Protein AF-A0A498LJE1-F1 (afdb_monomer_lite)

Radius of gyration: 41.5 Å; chains: 1; bounding box: 134×60×106 Å

Sequence (839 aa):
MEESFLQNILRFYGESDSLSTGNLENFLRLITSRRAASVDDDASPLRDRECPSLSELLSAFGLGNASAVSLSDLEMMCPAILHQVVLPSCPHTPSNVNETSVLPDYKVWGYGFLAVTVINLAALVGLFLVPLTKKTYFPKVLTYFIGLAIGTLFSNAVLQLIPEALGLDPKDDDYVLNVVGIFGGFYILFFTERVLQIVLKADAEMGHSHFPPLQSADVNINTFSNDVVINNICGDIITNNTNHDINSISEKPSNPIESPTVEKNACMLTCHWLKGNGMSNIKTMAWMITVSDAVHNFIDGLAIGASFTLSLLTGFSTSIAIFCEEFPHELGDFVILLNSGMNVGQAACFNMLSAMCCYLGLALGILLGSSFAPNAIFAIAGGMFLYISLADMFPEMNSIMVTHAKGYRGKIREYRDADYSAVRTIYTTGFREHVGTVYLLALKRPWIQGMLCGVCLLLHILSGSILTCILGVGGVILAIWMAVQYIFEQGIQLGLREDLLDIRNSYMQPGSRSCFWVAELKGSIVGTVGILPCVEEPGAWELKRISVKQEFRGRGLAKALCKTALEFVARHNVKRVVLFTSMVQTDAHNLYNSIGFEKEEEFVWPSLPARMINFMVMAEFQIRRYRKEDHEEVKEVFTIGMSEHIPSSCMHILKQPLAQMLLGCVFCALLTSSMSILLPVLAVTLILAAGRQGVTYMFNKYIQTCLEQDLNHIQETYLDPPNACFWVAESQGRVVGTVACLPAEKDPSFLELKRLSVKKTHRGQGIAKALCRVVADFALERGFQGVLLHTSVVQTDAQKLYEHMGYMKVSEFTAPDVIAKLINYTMLEYQLILKLHRN

Structure (mmCIF, N/CA/C/O backbone):
data_AF-A0A498LJE1-F1
#
_entry.id   AF-A0A498LJE1-F1
#
loop_
_atom_site.group_PDB
_atom_site.id
_atom_site.type_symbol
_atom_site.label_atom_id
_atom_site.label_alt_id
_atom_site.label_comp_id
_atom_site.label_asym_id
_atom_site.label_entity_id
_atom_site.label_seq_id
_atom_site.pdbx_PDB_ins_code
_atom_site.Cartn_x
_atom_site.Cartn_y
_atom_site.Cartn_z
_atom_site.occupancy
_atom_site.B_iso_or_equiv
_atom_site.auth_seq_id
_atom_site.auth_comp_id
_atom_site.auth_asym_id
_atom_site.auth_atom_id
_atom_site.pdbx_PDB_model_num
ATOM 1 N N . MET A 1 1 ? 80.134 5.530 -25.164 1.00 42.22 1 MET A N 1
ATOM 2 C CA . MET A 1 1 ? 78.766 5.158 -24.764 1.00 42.22 1 MET A CA 1
ATOM 3 C C . MET A 1 1 ? 78.046 4.804 -26.038 1.00 42.22 1 MET A C 1
ATOM 5 O O . MET A 1 1 ? 78.128 5.586 -26.977 1.00 42.22 1 MET A O 1
ATOM 9 N N . GLU A 1 2 ? 77.456 3.621 -26.098 1.00 44.19 2 GLU A N 1
ATOM 10 C CA . GLU A 1 2 ? 76.593 3.224 -27.207 1.00 44.19 2 GLU A CA 1
ATOM 11 C C . GLU A 1 2 ? 75.186 3.728 -26.866 1.00 44.19 2 GLU A C 1
ATOM 13 O O . GLU A 1 2 ? 74.648 3.376 -25.817 1.00 44.19 2 GLU A O 1
ATOM 18 N N . GLU A 1 3 ? 74.633 4.621 -27.689 1.00 53.00 3 GLU A N 1
ATOM 19 C CA . GLU A 1 3 ? 73.223 5.022 -27.579 1.00 53.00 3 GLU A CA 1
ATOM 20 C C . GLU A 1 3 ? 72.342 3.824 -27.957 1.00 53.00 3 GLU A C 1
ATOM 22 O O . GLU A 1 3 ? 72.685 3.067 -28.871 1.00 53.00 3 GLU A O 1
ATOM 27 N N . SER A 1 4 ? 71.211 3.629 -27.274 1.00 71.81 4 SER A N 1
ATOM 28 C CA . SER A 1 4 ? 70.368 2.458 -27.533 1.00 71.81 4 SER A CA 1
ATOM 29 C C . SER A 1 4 ? 69.776 2.501 -28.948 1.00 71.81 4 SER A C 1
ATOM 31 O O . SER A 1 4 ? 69.590 3.567 -29.544 1.00 71.81 4 SER A O 1
ATOM 33 N N . PHE A 1 5 ? 69.445 1.334 -29.508 1.00 74.12 5 PHE A N 1
ATOM 34 C CA . PHE A 1 5 ? 68.790 1.245 -30.820 1.00 74.12 5 PHE A CA 1
ATOM 35 C C . PHE A 1 5 ? 67.504 2.094 -30.879 1.00 74.12 5 PHE A C 1
ATOM 37 O O . PHE A 1 5 ? 67.236 2.756 -31.878 1.00 74.12 5 PHE A O 1
ATOM 44 N N . LEU A 1 6 ? 66.762 2.149 -29.770 1.00 73.31 6 LEU A N 1
ATOM 45 C CA . LEU A 1 6 ? 65.511 2.895 -29.637 1.00 73.31 6 LEU A CA 1
ATOM 46 C C . LEU A 1 6 ? 65.741 4.408 -29.472 1.00 73.31 6 LEU A C 1
ATOM 48 O O . LEU A 1 6 ? 65.013 5.197 -30.069 1.00 73.31 6 LEU A O 1
ATOM 52 N N . GLN A 1 7 ? 66.809 4.825 -28.781 1.00 73.94 7 GLN A N 1
ATOM 53 C CA . GLN A 1 7 ? 67.252 6.228 -28.770 1.00 73.94 7 GLN A CA 1
ATOM 54 C C . GLN A 1 7 ? 67.637 6.708 -30.176 1.00 73.94 7 GLN A C 1
ATOM 56 O O . GLN A 1 7 ? 67.259 7.807 -30.575 1.00 73.94 7 GLN A O 1
ATOM 61 N N . ASN A 1 8 ? 68.314 5.869 -30.968 1.00 74.75 8 ASN A N 1
ATOM 62 C CA . ASN A 1 8 ? 68.616 6.184 -32.367 1.00 74.75 8 ASN A CA 1
ATOM 63 C C . ASN A 1 8 ? 67.339 6.319 -33.219 1.00 74.75 8 ASN A C 1
ATOM 65 O O . ASN A 1 8 ? 67.275 7.195 -34.077 1.00 74.75 8 ASN A O 1
ATOM 69 N N . ILE A 1 9 ? 66.304 5.510 -32.970 1.00 72.94 9 ILE A N 1
ATOM 70 C CA . ILE A 1 9 ? 65.011 5.630 -33.663 1.00 72.94 9 ILE A CA 1
ATOM 71 C C . ILE A 1 9 ? 64.327 6.961 -33.326 1.00 72.94 9 ILE A C 1
ATOM 73 O O . ILE A 1 9 ? 63.968 7.697 -34.245 1.00 72.94 9 ILE A O 1
ATOM 77 N N . LEU A 1 10 ? 64.220 7.326 -32.043 1.00 75.38 10 LEU A N 1
ATOM 78 C CA . LEU A 1 10 ? 63.667 8.627 -31.641 1.00 75.38 10 LEU A CA 1
ATOM 79 C C . LEU A 1 10 ? 64.469 9.801 -32.220 1.00 75.38 10 LEU A C 1
ATOM 81 O O . LEU A 1 10 ? 63.885 10.770 -32.690 1.00 75.38 10 LEU A O 1
ATOM 85 N N . ARG A 1 11 ? 65.799 9.686 -32.278 1.00 73.44 11 ARG A N 1
ATOM 86 C CA . ARG A 1 11 ? 66.697 10.708 -32.835 1.00 73.44 11 ARG A CA 1
ATOM 87 C C . ARG A 1 11 ? 66.550 10.929 -34.348 1.00 73.44 11 ARG A C 1
ATOM 89 O O . ARG A 1 11 ? 66.880 12.012 -34.824 1.00 73.44 11 ARG A O 1
ATOM 96 N N . PHE A 1 12 ? 66.103 9.920 -35.102 1.00 71.44 12 PHE A N 1
ATOM 97 C CA . PHE A 1 12 ? 65.959 9.990 -36.566 1.00 71.44 12 PHE A CA 1
ATOM 98 C C . PHE A 1 12 ? 64.512 10.124 -37.065 1.00 71.44 12 PHE A C 1
ATOM 100 O O . PHE A 1 12 ? 64.321 10.588 -38.188 1.00 71.44 12 PHE A O 1
ATOM 107 N N . TYR A 1 13 ? 63.512 9.726 -36.270 1.00 73.19 13 TYR A N 1
ATOM 108 C CA . TYR A 1 13 ? 62.095 9.725 -36.666 1.00 73.19 13 TYR A CA 1
ATOM 109 C C . TYR A 1 13 ? 61.172 10.478 -35.691 1.00 73.19 13 TYR A C 1
ATOM 111 O O . TYR A 1 13 ? 60.029 10.768 -36.041 1.00 73.19 13 TYR A O 1
ATOM 119 N N . GLY A 1 14 ? 61.630 10.781 -34.475 1.00 70.75 14 GLY A N 1
ATOM 120 C CA . GLY A 1 14 ? 60.851 11.466 -33.445 1.00 70.75 14 GLY A CA 1
ATOM 121 C C . GLY A 1 14 ? 61.023 12.986 -33.435 1.00 70.75 14 GLY A C 1
ATOM 122 O O . GLY A 1 14 ? 61.921 13.546 -34.062 1.00 70.75 14 GLY A O 1
ATOM 123 N N . GLU A 1 15 ? 60.167 13.647 -32.660 1.00 68.06 15 GLU A N 1
ATOM 124 C CA . GLU A 1 15 ? 60.269 15.060 -32.306 1.00 68.06 15 GLU A CA 1
ATOM 125 C C . GLU A 1 15 ? 60.285 15.189 -30.775 1.00 68.06 15 GLU A C 1
ATOM 127 O O . GLU A 1 15 ? 59.422 14.652 -30.079 1.00 68.06 15 GLU A O 1
ATOM 132 N N . SER A 1 16 ? 61.274 15.915 -30.240 1.00 59.47 16 SER A N 1
ATOM 133 C CA . SER A 1 16 ? 61.415 16.211 -28.800 1.00 59.47 16 SER A CA 1
ATOM 134 C C . SER A 1 16 ? 61.314 14.972 -27.885 1.00 59.47 16 SER A C 1
ATOM 136 O O . SER A 1 16 ? 60.460 14.914 -27.005 1.00 59.47 16 SER A O 1
ATOM 138 N N . ASP A 1 17 ? 62.171 13.971 -28.123 1.00 66.81 17 ASP A N 1
ATOM 139 C CA . ASP A 1 17 ? 62.240 12.687 -27.392 1.00 66.81 17 ASP A CA 1
ATOM 140 C C . ASP A 1 17 ? 60.944 11.840 -27.400 1.00 66.81 17 ASP A C 1
ATOM 142 O O . ASP A 1 17 ? 60.790 10.903 -26.613 1.00 66.81 17 ASP A O 1
ATOM 146 N N . SER A 1 18 ? 60.030 12.116 -28.337 1.00 73.62 18 SER A N 1
ATOM 147 C CA . SER A 1 18 ? 58.787 11.365 -28.554 1.00 73.62 18 SER A CA 1
ATOM 148 C C . SER A 1 18 ? 58.569 11.036 -30.034 1.00 73.62 18 SER A C 1
ATOM 150 O O . SER A 1 18 ? 59.107 11.704 -30.916 1.00 73.62 18 SER A O 1
ATOM 152 N N . LEU A 1 19 ? 57.783 10.002 -30.332 1.00 78.56 19 LEU A N 1
ATOM 153 C CA . LEU A 1 19 ? 57.446 9.594 -31.696 1.00 78.56 19 LEU A CA 1
ATOM 154 C C . LEU A 1 19 ? 55.945 9.773 -31.934 1.00 78.56 19 LEU A C 1
ATOM 156 O O . LEU A 1 19 ? 55.139 9.073 -31.325 1.00 78.56 19 LEU A O 1
ATOM 160 N N . SER A 1 20 ? 55.554 10.703 -32.808 1.00 78.19 20 SER A N 1
ATOM 161 C CA . SER A 1 20 ? 54.144 10.880 -33.181 1.00 78.19 20 SER A CA 1
ATOM 162 C C . SER A 1 20 ? 53.596 9.621 -33.864 1.00 78.19 20 SER A C 1
ATOM 164 O O . SER A 1 20 ? 54.340 8.889 -34.524 1.00 78.19 20 SER A O 1
ATOM 166 N N . THR A 1 21 ? 52.290 9.369 -33.748 1.00 70.38 21 THR A N 1
ATOM 167 C CA . THR A 1 21 ? 51.652 8.184 -34.359 1.00 70.38 21 THR A CA 1
ATOM 168 C C . THR A 1 21 ? 51.902 8.096 -35.867 1.00 70.38 21 THR A C 1
ATOM 170 O O . THR A 1 21 ? 52.293 7.041 -36.361 1.00 70.38 21 THR A O 1
ATOM 173 N N . GLY A 1 22 ? 51.801 9.214 -36.592 1.00 70.19 22 GLY A N 1
ATOM 174 C CA . GLY A 1 22 ? 52.116 9.274 -38.025 1.00 70.19 22 GLY A CA 1
ATOM 175 C C . GLY A 1 22 ? 53.593 9.009 -38.356 1.00 70.19 22 GLY A C 1
ATOM 176 O O . GLY A 1 22 ? 53.893 8.405 -39.388 1.00 70.19 22 GLY A O 1
ATOM 177 N N . ASN A 1 23 ? 54.539 9.391 -37.491 1.00 75.19 23 ASN A N 1
ATOM 178 C CA . ASN A 1 23 ? 55.954 9.065 -37.704 1.00 75.19 23 ASN A CA 1
ATOM 179 C C . ASN A 1 23 ? 56.245 7.589 -37.384 1.00 75.19 23 ASN A C 1
ATOM 181 O O . ASN A 1 23 ? 57.039 6.964 -38.088 1.00 75.19 23 ASN A O 1
ATOM 185 N N . LEU A 1 24 ? 55.561 7.007 -36.391 1.00 76.00 24 LEU A N 1
ATOM 186 C CA . LEU A 1 24 ? 55.607 5.573 -36.090 1.00 76.00 24 LEU A CA 1
ATOM 187 C C . LEU A 1 24 ? 55.030 4.728 -37.241 1.00 76.00 24 LEU A C 1
ATOM 189 O O . LEU A 1 24 ? 55.642 3.733 -37.624 1.00 76.00 24 LEU A O 1
ATOM 193 N N . GLU A 1 25 ? 53.926 5.148 -37.861 1.00 73.62 25 GLU A N 1
ATOM 194 C CA . GLU A 1 25 ? 53.364 4.490 -39.052 1.00 73.62 25 GLU A CA 1
ATOM 195 C C . GLU A 1 25 ? 54.361 4.493 -40.224 1.00 73.62 25 GLU A C 1
ATOM 197 O O . GLU A 1 25 ? 54.667 3.450 -40.810 1.00 73.62 25 GLU A O 1
ATOM 202 N N . ASN A 1 26 ? 54.956 5.655 -40.518 1.00 72.38 26 ASN A N 1
ATOM 203 C CA . ASN A 1 26 ? 55.983 5.784 -41.553 1.00 72.38 26 ASN A CA 1
ATOM 204 C C . ASN A 1 26 ? 57.237 4.941 -41.250 1.00 72.38 26 ASN A C 1
ATOM 206 O O . ASN A 1 26 ? 57.815 4.352 -42.165 1.00 72.38 26 ASN A O 1
ATOM 210 N N . PHE A 1 27 ? 57.638 4.837 -39.981 1.00 76.06 27 PHE A N 1
ATOM 211 C CA . PHE A 1 27 ? 58.753 4.001 -39.534 1.00 76.06 27 PHE A CA 1
ATOM 212 C C . PHE A 1 27 ? 58.470 2.500 -39.735 1.00 76.06 27 PHE A C 1
ATOM 214 O O . PHE A 1 27 ? 59.282 1.801 -40.349 1.00 76.06 27 PHE A O 1
ATOM 221 N N . LEU A 1 28 ? 57.295 2.012 -39.318 1.00 72.62 28 LEU A N 1
ATOM 222 C CA . LEU A 1 28 ? 56.864 0.621 -39.528 1.00 72.62 28 LEU A CA 1
ATOM 223 C C . LEU A 1 28 ? 56.806 0.267 -41.022 1.00 72.62 28 LEU A C 1
ATOM 225 O O . LEU A 1 28 ? 57.320 -0.775 -41.445 1.00 72.62 28 LEU A O 1
ATOM 229 N N . ARG A 1 29 ? 56.265 1.171 -41.846 1.00 70.00 29 ARG A N 1
ATOM 230 C CA . ARG A 1 29 ? 56.233 1.052 -43.312 1.00 70.00 29 ARG A CA 1
ATOM 231 C C . ARG A 1 29 ? 57.633 1.022 -43.939 1.00 70.00 29 ARG A C 1
ATOM 233 O O . ARG A 1 29 ? 57.857 0.305 -44.917 1.00 70.00 29 ARG A O 1
ATOM 240 N N . LEU A 1 30 ? 58.593 1.775 -43.400 1.00 70.31 30 LEU A N 1
ATOM 241 C CA . LEU A 1 30 ? 59.965 1.828 -43.918 1.00 70.31 30 LEU A CA 1
ATOM 242 C C . LEU A 1 30 ? 60.767 0.561 -43.584 1.00 70.31 30 LEU A C 1
ATOM 244 O O . LEU A 1 30 ? 61.589 0.141 -44.400 1.00 70.31 30 LEU A O 1
ATOM 248 N N . ILE A 1 31 ? 60.513 -0.083 -42.440 1.00 69.69 31 ILE A N 1
ATOM 249 C CA . ILE A 1 31 ? 61.156 -1.364 -42.110 1.00 69.69 31 ILE A CA 1
ATOM 250 C C . ILE A 1 31 ? 60.514 -2.516 -42.891 1.00 69.69 31 ILE A C 1
ATOM 252 O O . ILE A 1 31 ? 61.230 -3.257 -43.562 1.00 69.69 31 ILE A O 1
ATOM 256 N N . THR A 1 32 ? 59.181 -2.639 -42.880 1.00 63.31 32 THR A N 1
ATOM 257 C CA . THR A 1 32 ? 58.463 -3.720 -43.596 1.00 63.31 32 THR A CA 1
ATOM 258 C C . THR A 1 32 ? 58.716 -3.714 -45.109 1.00 63.31 32 THR A C 1
ATOM 260 O O . THR A 1 32 ? 58.726 -4.772 -45.735 1.00 63.31 32 THR A O 1
ATOM 263 N N . SER A 1 33 ? 59.002 -2.553 -45.711 1.00 62.00 33 SER A N 1
ATOM 264 C CA . SER A 1 33 ? 59.368 -2.454 -47.134 1.00 62.00 33 SER A CA 1
ATOM 265 C C . SER A 1 33 ? 60.830 -2.804 -47.460 1.00 62.00 33 SER A C 1
ATOM 267 O O . SER A 1 33 ? 61.131 -3.107 -48.616 1.00 62.00 33 SER A O 1
ATOM 269 N N . ARG A 1 34 ? 61.753 -2.833 -46.486 1.00 57.44 34 ARG A N 1
ATOM 270 C CA . ARG A 1 34 ? 63.171 -3.203 -46.698 1.00 57.44 34 ARG A CA 1
ATOM 271 C C . ARG A 1 34 ? 63.416 -4.708 -46.501 1.00 57.44 34 ARG A C 1
ATOM 273 O O . ARG A 1 34 ? 64.264 -5.117 -45.711 1.00 57.44 34 ARG A O 1
ATOM 280 N N . ARG A 1 35 ? 62.678 -5.532 -47.257 1.00 59.62 35 ARG A N 1
ATOM 281 C CA . ARG A 1 35 ? 62.754 -7.008 -47.243 1.00 59.62 35 ARG A CA 1
ATOM 282 C C . ARG A 1 35 ? 64.164 -7.515 -47.592 1.00 59.62 35 ARG A C 1
ATOM 284 O O . ARG A 1 35 ? 64.761 -7.072 -48.573 1.00 59.62 35 ARG A O 1
ATOM 291 N N . ALA A 1 36 ? 64.663 -8.508 -46.854 1.00 48.84 36 ALA A N 1
ATOM 292 C CA . ALA A 1 36 ? 65.810 -9.311 -47.281 1.00 48.84 36 ALA A CA 1
ATOM 293 C C . ALA A 1 36 ? 65.350 -10.376 -48.296 1.00 48.84 36 ALA A C 1
ATOM 295 O O . ALA A 1 36 ? 64.401 -11.113 -48.036 1.00 48.84 36 ALA A O 1
ATOM 296 N N . ALA A 1 37 ? 66.015 -10.475 -49.449 1.00 47.41 37 ALA A N 1
ATOM 297 C CA . ALA A 1 37 ? 65.588 -11.308 -50.583 1.00 47.41 37 ALA A CA 1
ATOM 298 C C . ALA A 1 37 ? 65.909 -12.817 -50.433 1.00 47.41 37 ALA A C 1
ATOM 300 O O . ALA A 1 37 ? 66.273 -13.474 -51.404 1.00 47.41 37 ALA A O 1
ATOM 301 N N . SER A 1 38 ? 65.837 -13.356 -49.212 1.00 50.94 38 SER A N 1
ATOM 302 C CA . SER A 1 38 ? 66.329 -14.697 -48.853 1.00 50.94 38 SER A CA 1
ATOM 303 C C . SER A 1 38 ? 65.349 -15.504 -47.990 1.00 50.94 38 SER A C 1
ATOM 305 O O . SER A 1 38 ? 65.778 -16.320 -47.175 1.00 50.94 38 SER A O 1
ATOM 307 N N . VAL A 1 39 ? 64.047 -15.245 -48.123 1.00 53.38 39 VAL A N 1
ATOM 308 C CA . VAL A 1 39 ? 62.972 -15.973 -47.433 1.00 53.38 39 VAL A CA 1
ATOM 309 C C . VAL A 1 39 ? 61.956 -16.419 -48.479 1.00 53.38 39 VAL A C 1
ATOM 311 O O . VAL A 1 39 ? 61.525 -15.606 -49.294 1.00 53.38 39 VAL A O 1
ATOM 314 N N . ASP A 1 40 ? 61.625 -17.707 -48.466 1.00 50.53 40 ASP A N 1
ATOM 315 C CA . ASP A 1 40 ? 60.768 -18.359 -49.458 1.00 50.53 40 ASP A CA 1
ATOM 316 C C . ASP A 1 40 ? 59.320 -18.418 -48.936 1.00 50.53 40 ASP A C 1
ATOM 318 O O . ASP A 1 40 ? 59.063 -18.964 -47.858 1.00 50.53 40 ASP A O 1
ATOM 322 N N . ASP A 1 41 ? 58.376 -17.802 -49.653 1.00 53.31 41 ASP A N 1
ATOM 323 C CA . ASP A 1 41 ? 57.029 -17.507 -49.130 1.00 53.31 41 ASP A CA 1
ATOM 324 C C . ASP A 1 41 ? 56.134 -18.756 -48.973 1.00 53.31 41 ASP A C 1
ATOM 326 O O . ASP A 1 41 ? 55.197 -18.754 -48.172 1.00 53.31 41 ASP A O 1
ATOM 330 N N . ASP A 1 42 ? 56.433 -19.852 -49.679 1.00 52.59 42 ASP A N 1
ATOM 331 C CA . ASP A 1 42 ? 55.616 -21.076 -49.672 1.00 52.59 42 ASP A CA 1
ATOM 332 C C . ASP A 1 42 ? 55.769 -21.953 -48.409 1.00 52.59 42 ASP A C 1
ATOM 334 O O . ASP A 1 42 ? 55.034 -22.928 -48.251 1.00 52.59 42 ASP A O 1
ATOM 338 N N . ALA A 1 43 ? 56.672 -21.605 -47.482 1.00 54.19 43 ALA A N 1
ATOM 339 C CA . ALA A 1 43 ? 56.938 -22.375 -46.258 1.00 54.19 43 ALA A CA 1
ATOM 340 C C . ALA A 1 43 ? 56.416 -21.735 -44.949 1.00 54.19 43 ALA A C 1
ATOM 342 O O . ALA A 1 43 ? 56.611 -22.304 -43.872 1.00 54.19 43 ALA A O 1
ATOM 343 N N . SER A 1 44 ? 55.769 -20.562 -44.999 1.00 54.31 44 SER A N 1
ATOM 344 C CA . SER A 1 44 ? 55.301 -19.859 -43.791 1.00 54.31 44 SER A CA 1
ATOM 345 C C . SER A 1 44 ? 53.991 -20.449 -43.228 1.00 54.31 44 SER A C 1
ATOM 347 O O . SER A 1 44 ? 52.972 -20.420 -43.921 1.00 54.31 44 SER A O 1
ATOM 349 N N . PRO A 1 45 ? 53.935 -20.884 -41.950 1.00 54.56 45 PRO A N 1
ATOM 350 C CA . PRO A 1 45 ? 52.704 -21.364 -41.307 1.00 54.56 45 PRO A CA 1
ATOM 351 C C . PRO A 1 45 ? 51.729 -20.234 -40.908 1.00 54.56 45 PRO A C 1
ATOM 353 O O . PRO A 1 45 ? 50.784 -20.473 -40.159 1.00 54.56 45 PRO A O 1
ATOM 356 N N . LEU A 1 46 ? 51.969 -18.997 -41.363 1.00 53.19 46 LEU A N 1
ATOM 357 C CA . LEU A 1 46 ? 51.199 -17.790 -41.027 1.00 53.19 46 LEU A CA 1
ATOM 358 C C . LEU A 1 46 ? 50.656 -17.056 -42.270 1.00 53.19 46 LEU A C 1
ATOM 360 O O . LEU A 1 46 ? 50.269 -15.896 -42.169 1.00 53.19 46 LEU A O 1
ATOM 364 N N . ARG A 1 47 ? 50.630 -17.726 -43.431 1.00 51.59 47 ARG A N 1
ATOM 365 C CA . ARG A 1 47 ? 50.312 -17.150 -44.753 1.00 51.59 47 ARG A CA 1
ATOM 366 C C . ARG A 1 47 ? 48.995 -16.362 -44.820 1.00 51.59 47 ARG A C 1
ATOM 368 O O . ARG A 1 47 ? 48.938 -15.372 -45.539 1.00 51.59 47 ARG A O 1
ATOM 375 N N . ASP A 1 48 ? 47.990 -16.781 -44.049 1.00 49.91 48 ASP A N 1
ATOM 376 C CA . ASP A 1 48 ? 46.619 -16.251 -44.083 1.00 49.91 48 ASP A CA 1
ATOM 377 C C . ASP A 1 48 ? 46.229 -15.480 -42.801 1.00 49.91 48 ASP A C 1
ATOM 379 O O . ASP A 1 48 ? 45.058 -15.446 -42.423 1.00 49.91 48 ASP A O 1
ATOM 383 N N . ARG A 1 49 ? 47.198 -14.897 -42.074 1.00 55.47 49 ARG A N 1
ATOM 384 C CA . ARG A 1 49 ? 46.913 -14.014 -40.927 1.00 55.47 49 ARG A CA 1
ATOM 385 C C . ARG A 1 49 ? 47.193 -12.555 -41.256 1.00 55.47 49 ARG A C 1
ATOM 387 O O . ARG A 1 49 ? 48.343 -12.168 -41.434 1.00 55.47 49 ARG A O 1
ATOM 394 N N . GLU A 1 50 ? 46.138 -11.747 -41.238 1.00 55.72 50 GLU A N 1
ATOM 395 C CA . GLU A 1 50 ? 46.252 -10.291 -41.196 1.00 55.72 50 GLU A CA 1
ATOM 396 C C . GLU A 1 50 ? 47.006 -9.865 -39.924 1.00 55.72 50 GLU A C 1
ATOM 398 O O . GLU A 1 50 ? 46.850 -10.461 -38.852 1.00 55.72 50 GLU A O 1
ATOM 403 N N . CYS A 1 51 ? 47.878 -8.865 -40.056 1.00 63.06 51 CYS A N 1
ATOM 404 C CA . CYS A 1 51 ? 48.732 -8.392 -38.970 1.00 63.06 51 CYS A CA 1
ATOM 405 C C . CYS A 1 51 ? 48.173 -7.081 -38.399 1.00 63.06 51 CYS A C 1
ATOM 407 O O . CYS A 1 51 ? 47.750 -6.233 -39.185 1.00 63.06 51 CYS A O 1
ATOM 409 N N . PRO A 1 52 ? 48.188 -6.888 -37.064 1.00 64.31 52 PRO A N 1
ATOM 410 C CA . PRO A 1 52 ? 47.478 -5.786 -36.424 1.00 64.31 52 PRO A CA 1
ATOM 411 C C . PRO A 1 52 ? 47.957 -4.426 -36.935 1.00 64.31 52 PRO A C 1
ATOM 413 O O . PRO A 1 52 ? 49.163 -4.157 -37.010 1.00 64.31 52 PRO A O 1
ATOM 416 N N . SER A 1 53 ? 46.984 -3.577 -37.262 1.00 67.69 53 SER A N 1
ATOM 417 C CA . SER A 1 53 ? 47.172 -2.174 -37.623 1.00 67.69 53 SER A CA 1
ATOM 418 C C . SER A 1 53 ? 47.844 -1.392 -36.492 1.00 67.69 53 SER A C 1
ATOM 420 O O . SER A 1 53 ? 47.866 -1.823 -35.337 1.00 67.69 53 SER A O 1
ATOM 422 N N . LEU A 1 54 ? 48.368 -0.198 -36.795 1.00 70.31 54 LEU A N 1
ATOM 423 C CA . LEU A 1 54 ? 48.973 0.653 -35.766 1.00 70.31 54 LEU A CA 1
ATOM 424 C C . LEU A 1 54 ? 47.971 0.999 -34.649 1.00 70.31 54 LEU A C 1
ATOM 426 O O . LEU A 1 54 ? 48.348 1.009 -33.482 1.00 70.31 54 LEU A O 1
ATOM 430 N N . SER A 1 55 ? 46.699 1.209 -34.991 1.00 64.81 55 SER A N 1
ATOM 431 C CA . SER A 1 55 ? 45.594 1.394 -34.042 1.00 64.81 55 SER A CA 1
ATOM 432 C C . SER A 1 55 ? 45.418 0.202 -33.096 1.00 64.81 55 SER A C 1
ATOM 434 O O . SER A 1 55 ? 45.383 0.393 -31.883 1.00 64.81 55 SER A O 1
ATOM 436 N N . GLU A 1 56 ? 45.366 -1.022 -33.627 1.00 69.56 56 GLU A N 1
ATOM 437 C CA . GLU A 1 56 ? 45.188 -2.241 -32.823 1.00 69.56 56 GLU A CA 1
ATOM 438 C C . GLU A 1 56 ? 46.419 -2.542 -31.961 1.00 69.56 56 GLU A C 1
ATOM 440 O O . GLU A 1 56 ? 46.292 -2.958 -30.808 1.00 69.56 56 GLU A O 1
ATOM 445 N N . LEU A 1 57 ? 47.618 -2.291 -32.496 1.00 72.94 57 LEU A N 1
ATOM 446 C CA . LEU A 1 57 ? 48.874 -2.459 -31.771 1.00 72.94 57 LEU A CA 1
ATOM 447 C C . LEU A 1 57 ? 48.982 -1.428 -30.637 1.00 72.94 57 LEU A C 1
ATOM 449 O O . LEU A 1 57 ? 49.309 -1.805 -29.516 1.00 72.94 57 LEU A O 1
ATOM 453 N N . LEU A 1 58 ? 48.623 -0.161 -30.870 1.00 73.69 58 LEU A N 1
ATOM 454 C CA . LEU A 1 58 ? 48.535 0.845 -29.806 1.00 73.69 58 LEU A CA 1
ATOM 455 C C . LEU A 1 58 ? 47.491 0.456 -28.748 1.00 73.69 58 LEU A C 1
ATOM 457 O O . LEU A 1 58 ? 47.809 0.497 -27.561 1.00 73.69 58 LEU A O 1
ATOM 461 N N . SER A 1 59 ? 46.287 0.009 -29.129 1.00 73.88 59 SER A N 1
ATOM 462 C CA . SER A 1 59 ? 45.284 -0.435 -28.147 1.00 73.88 59 SER A CA 1
ATOM 463 C C . SER A 1 59 ? 45.737 -1.656 -27.339 1.00 73.88 59 SER A C 1
ATOM 465 O O . SER A 1 59 ? 45.509 -1.695 -26.133 1.00 73.88 59 SER A O 1
ATOM 467 N N . ALA A 1 60 ? 46.453 -2.607 -27.952 1.00 74.88 60 ALA A N 1
ATOM 468 C CA . ALA A 1 60 ? 46.966 -3.800 -27.272 1.00 74.88 60 ALA A CA 1
ATOM 469 C C . ALA A 1 60 ? 48.015 -3.490 -26.184 1.00 74.88 60 ALA A C 1
ATOM 471 O O . ALA A 1 60 ? 48.186 -4.285 -25.260 1.00 74.88 60 ALA A O 1
ATOM 472 N N . PHE A 1 61 ? 48.684 -2.334 -26.264 1.00 75.38 61 PHE A N 1
ATOM 473 C CA . PHE A 1 61 ? 49.589 -1.815 -25.230 1.00 75.38 61 PHE A CA 1
ATOM 474 C C . PHE A 1 61 ? 48.961 -0.695 -24.369 1.00 75.38 61 PHE A C 1
ATOM 476 O O . PHE A 1 61 ? 49.663 -0.062 -23.586 1.00 75.38 61 PHE A O 1
ATOM 483 N N . GLY A 1 62 ? 47.646 -0.450 -24.473 1.00 68.06 62 GLY A N 1
ATOM 484 C CA . GLY A 1 62 ? 46.925 0.554 -23.672 1.00 68.06 62 GLY A CA 1
ATOM 485 C C . GLY A 1 62 ? 47.073 2.007 -24.149 1.00 68.06 62 GLY A C 1
ATOM 486 O O . GLY A 1 62 ? 46.717 2.935 -23.428 1.00 68.06 62 GLY A O 1
ATOM 487 N N . LEU A 1 63 ? 47.584 2.220 -25.364 1.00 72.25 63 LEU A N 1
ATOM 488 C CA . LEU A 1 63 ? 47.964 3.522 -25.930 1.00 72.25 63 LEU A CA 1
ATOM 489 C C . LEU A 1 63 ? 47.008 4.015 -27.034 1.00 72.25 63 LEU A C 1
ATOM 491 O O . LEU A 1 63 ? 47.362 4.913 -27.793 1.00 72.25 63 LEU A O 1
ATOM 495 N N . GLY A 1 64 ? 45.797 3.455 -27.145 1.00 64.12 64 GLY A N 1
ATOM 496 C CA . GLY A 1 64 ? 44.869 3.724 -28.261 1.00 64.12 64 GLY A CA 1
ATOM 497 C C . GLY A 1 64 ? 44.499 5.202 -28.482 1.00 64.12 64 GLY A C 1
ATOM 498 O O . GLY A 1 64 ? 44.232 5.596 -29.612 1.00 64.12 64 GLY A O 1
ATOM 499 N N . ASN A 1 65 ? 44.553 6.029 -27.430 1.00 63.84 65 ASN A N 1
ATOM 500 C CA . ASN A 1 65 ? 44.281 7.474 -27.481 1.00 63.84 65 ASN A CA 1
ATOM 501 C C . ASN A 1 65 ? 45.557 8.351 -27.443 1.00 63.84 65 ASN A C 1
ATOM 503 O O . ASN A 1 65 ? 45.461 9.570 -27.297 1.00 63.84 65 ASN A O 1
ATOM 507 N N . ALA A 1 66 ? 46.757 7.764 -27.526 1.00 65.06 66 ALA A N 1
ATOM 508 C CA . ALA A 1 66 ? 48.019 8.499 -27.440 1.00 65.06 66 ALA A CA 1
ATOM 509 C C . ALA A 1 66 ? 48.393 9.151 -28.784 1.00 65.06 66 ALA A C 1
ATOM 511 O O . ALA A 1 66 ? 48.481 8.483 -29.811 1.00 65.06 66 ALA A O 1
ATOM 512 N N . SER A 1 67 ? 48.667 10.459 -28.782 1.00 67.38 67 SER A N 1
ATOM 513 C CA . SER A 1 67 ? 49.118 11.199 -29.975 1.00 67.38 67 SER A CA 1
ATOM 514 C C . SER A 1 67 ? 50.621 11.059 -30.260 1.00 67.38 67 SER A C 1
ATOM 516 O O . SER A 1 67 ? 51.060 11.267 -31.395 1.00 67.38 67 SER A O 1
ATOM 518 N N . ALA A 1 68 ? 51.407 10.684 -29.248 1.00 73.56 68 ALA A N 1
ATOM 519 C CA . ALA A 1 68 ? 52.829 10.383 -29.348 1.00 73.56 68 ALA A CA 1
ATOM 520 C C . ALA A 1 68 ? 53.229 9.282 -28.351 1.00 73.56 68 ALA A C 1
ATOM 522 O O . ALA A 1 68 ? 52.596 9.111 -27.311 1.00 73.56 68 ALA A O 1
ATOM 523 N N . VAL A 1 69 ? 54.292 8.556 -28.691 1.00 79.31 69 VAL A N 1
ATOM 524 C CA . VAL A 1 69 ? 54.839 7.389 -27.984 1.00 79.31 69 VAL A CA 1
ATOM 525 C C . VAL A 1 69 ? 56.212 7.764 -27.413 1.00 79.31 69 VAL A C 1
ATOM 527 O O . VAL A 1 69 ? 57.048 8.311 -28.137 1.00 79.31 69 VAL A O 1
ATOM 530 N N . SER A 1 70 ? 56.456 7.511 -26.125 1.00 79.88 70 SER A N 1
ATOM 531 C CA . SER A 1 70 ? 57.735 7.825 -25.463 1.00 79.88 70 SER A CA 1
ATOM 532 C C . SER A 1 70 ? 58.767 6.695 -25.595 1.00 79.88 70 SER A C 1
ATOM 534 O O . SER A 1 70 ? 58.457 5.603 -26.074 1.00 79.88 70 SER A O 1
ATOM 536 N N . LEU A 1 71 ? 60.007 6.923 -25.138 1.00 77.56 71 LEU A N 1
ATOM 537 C CA . LEU A 1 71 ? 61.061 5.896 -25.139 1.00 77.56 71 LEU A CA 1
ATOM 538 C C . LEU A 1 71 ? 60.663 4.628 -24.363 1.00 77.56 71 LEU A C 1
ATOM 540 O O . LEU A 1 71 ? 60.904 3.530 -24.857 1.00 77.56 71 LEU A O 1
ATOM 544 N N . SER A 1 72 ? 60.029 4.762 -23.193 1.00 75.44 72 SER A N 1
ATOM 545 C CA . SER A 1 72 ? 59.582 3.613 -22.388 1.00 75.44 72 SER A CA 1
ATOM 546 C C . SER A 1 72 ? 58.438 2.840 -23.046 1.00 75.44 72 SER A C 1
ATOM 548 O O . SER A 1 72 ? 58.376 1.617 -22.947 1.00 75.44 72 SER A O 1
ATOM 550 N N . ASP A 1 73 ? 57.560 3.537 -23.764 1.00 77.62 73 ASP A N 1
ATOM 551 C CA . ASP A 1 73 ? 56.458 2.912 -24.499 1.00 77.62 73 ASP A CA 1
ATOM 552 C C . ASP A 1 73 ? 57.002 2.144 -25.710 1.00 77.62 73 ASP A C 1
ATOM 554 O O . ASP A 1 73 ? 56.651 0.987 -25.942 1.00 77.62 73 ASP A O 1
ATOM 558 N N . LEU A 1 74 ? 57.952 2.751 -26.430 1.00 77.19 74 LEU A N 1
ATOM 559 C CA . LEU A 1 74 ? 58.657 2.122 -27.542 1.00 77.19 74 LEU A CA 1
ATOM 560 C C . LEU A 1 74 ? 59.505 0.921 -27.078 1.00 77.19 74 LEU A C 1
ATOM 562 O O . LEU A 1 74 ? 59.590 -0.066 -27.802 1.00 77.19 74 LEU A O 1
ATOM 566 N N . GLU A 1 75 ? 60.079 0.957 -25.869 1.00 79.38 75 GLU A N 1
ATOM 567 C CA . GLU A 1 75 ? 60.737 -0.193 -25.227 1.00 79.38 75 GLU A CA 1
ATOM 568 C C . GLU A 1 75 ? 59.759 -1.349 -24.956 1.00 79.38 75 GLU A C 1
ATOM 570 O O . GLU A 1 75 ? 60.087 -2.497 -25.264 1.00 79.38 75 GLU A O 1
ATOM 575 N N . MET A 1 76 ? 58.543 -1.067 -24.471 1.00 78.12 76 MET A N 1
ATOM 576 C CA . MET A 1 76 ? 57.500 -2.088 -24.272 1.00 78.12 76 MET A CA 1
ATOM 577 C C . MET A 1 76 ? 56.956 -2.656 -25.592 1.00 78.12 76 MET A C 1
ATOM 579 O O . MET A 1 76 ? 56.720 -3.860 -25.691 1.00 78.12 76 MET A O 1
ATOM 583 N N . MET A 1 77 ? 56.789 -1.817 -26.620 1.00 79.00 77 MET A N 1
ATOM 584 C CA . MET A 1 77 ? 56.286 -2.219 -27.942 1.00 79.00 77 MET A CA 1
ATOM 585 C C . MET A 1 77 ? 57.354 -2.913 -28.809 1.00 79.00 77 MET A C 1
ATOM 587 O O . MET A 1 77 ? 57.012 -3.666 -29.725 1.00 79.00 77 MET A O 1
ATOM 591 N N . CYS A 1 78 ? 58.646 -2.697 -28.529 1.00 76.94 78 CYS A N 1
ATOM 592 C CA . CYS A 1 78 ? 59.780 -3.190 -29.322 1.00 76.94 78 CYS A CA 1
ATOM 593 C C . CYS A 1 78 ? 59.708 -4.695 -29.673 1.00 76.94 78 CYS A C 1
ATOM 595 O O . CYS A 1 78 ? 59.894 -5.020 -30.849 1.00 76.94 78 CYS A O 1
ATOM 597 N N . PRO A 1 79 ? 59.371 -5.630 -28.756 1.00 78.00 79 PRO A N 1
ATOM 598 C CA . PRO A 1 79 ? 59.252 -7.049 -29.099 1.00 78.00 79 PRO A CA 1
ATOM 599 C C . PRO A 1 79 ? 58.150 -7.341 -30.127 1.00 78.00 79 PRO A C 1
ATOM 601 O O . PRO A 1 79 ? 58.348 -8.183 -31.000 1.00 78.00 79 PRO A O 1
ATOM 604 N N . ALA A 1 80 ? 57.014 -6.635 -30.069 1.00 72.19 80 ALA A N 1
ATOM 605 C CA . ALA A 1 80 ? 55.918 -6.795 -31.027 1.00 72.19 80 ALA A CA 1
ATOM 606 C C . ALA A 1 80 ? 56.271 -6.198 -32.400 1.00 72.19 80 ALA A C 1
ATOM 608 O O . ALA A 1 80 ? 56.008 -6.819 -33.431 1.00 72.19 80 ALA A O 1
ATOM 609 N N . ILE A 1 81 ? 56.941 -5.042 -32.412 1.00 75.00 81 ILE A N 1
ATOM 610 C CA . ILE A 1 81 ? 57.459 -4.408 -33.633 1.00 75.00 81 ILE A CA 1
ATOM 611 C C . ILE A 1 81 ? 58.496 -5.322 -34.308 1.00 75.00 81 ILE A C 1
ATOM 613 O O . ILE A 1 81 ? 58.402 -5.592 -35.503 1.00 75.00 81 ILE A O 1
ATOM 617 N N . LEU A 1 82 ? 59.445 -5.882 -33.550 1.00 71.25 82 LEU A N 1
ATOM 618 C CA . LEU A 1 82 ? 60.414 -6.853 -34.071 1.00 71.25 82 LEU A CA 1
ATOM 619 C C . LEU A 1 82 ? 59.736 -8.139 -34.573 1.00 71.25 82 LEU A C 1
ATOM 621 O O . LEU A 1 82 ? 60.135 -8.674 -35.605 1.00 71.25 82 LEU A O 1
ATOM 625 N N . HIS A 1 83 ? 58.684 -8.614 -33.904 1.00 70.00 83 HIS A N 1
ATOM 626 C CA . HIS A 1 83 ? 57.915 -9.788 -34.331 1.00 70.00 83 HIS A CA 1
ATOM 627 C C . HIS A 1 83 ? 57.207 -9.575 -35.686 1.00 70.00 83 HIS A C 1
ATOM 629 O O . HIS A 1 83 ? 57.181 -10.495 -36.502 1.00 70.00 83 HIS A O 1
ATOM 635 N N . GLN A 1 84 ? 56.707 -8.363 -35.972 1.00 66.44 84 GLN A N 1
ATOM 636 C CA . GLN A 1 84 ? 56.177 -7.996 -37.299 1.00 66.44 84 GLN A CA 1
ATOM 637 C C . GLN A 1 84 ? 57.259 -7.936 -38.396 1.00 66.44 84 GLN A C 1
ATOM 639 O O . GLN A 1 84 ? 56.947 -8.115 -39.570 1.00 66.44 84 GLN A O 1
ATOM 644 N N . VAL A 1 85 ? 58.520 -7.686 -38.031 1.00 65.88 85 VAL A N 1
ATOM 645 C CA . VAL A 1 85 ? 59.650 -7.526 -38.969 1.00 65.88 85 VAL A CA 1
ATOM 646 C C . VAL A 1 85 ? 60.369 -8.850 -39.263 1.00 65.88 85 VAL A C 1
ATOM 648 O O . VAL A 1 85 ? 60.92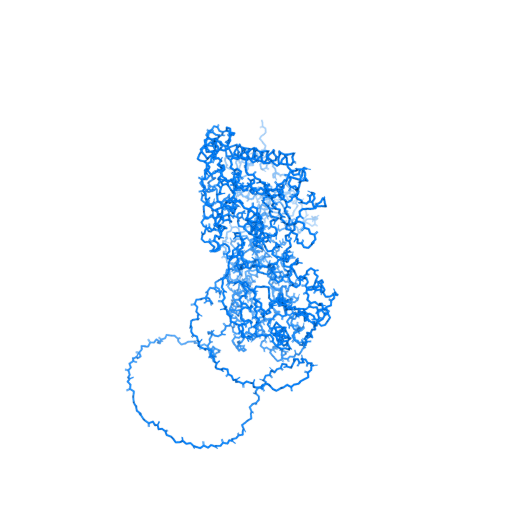6 -9.022 -40.346 1.00 65.88 85 VAL A O 1
ATOM 651 N N . VAL A 1 86 ? 60.379 -9.786 -38.309 1.00 61.66 86 VAL A N 1
ATOM 652 C CA . VAL A 1 86 ? 61.140 -11.047 -38.395 1.00 61.66 86 VAL A CA 1
ATOM 653 C C . VAL A 1 86 ? 60.343 -12.196 -39.035 1.00 61.66 86 VAL A C 1
ATOM 655 O O . VAL A 1 86 ? 60.952 -13.143 -39.534 1.00 61.66 86 VAL A O 1
ATOM 658 N N . LEU A 1 87 ? 59.005 -12.137 -39.056 1.00 58.75 87 LEU A N 1
ATOM 659 C CA . LEU A 1 87 ? 58.157 -13.203 -39.613 1.00 58.75 87 LEU A CA 1
ATOM 660 C C . LEU A 1 87 ? 57.656 -12.892 -41.040 1.00 58.75 87 LEU A C 1
ATOM 662 O O . LEU A 1 87 ? 57.390 -11.734 -41.352 1.00 58.75 87 LEU A O 1
ATOM 666 N N . PRO A 1 88 ? 57.485 -13.896 -41.930 1.00 52.84 88 PRO A N 1
ATOM 667 C CA . PRO A 1 88 ? 57.482 -13.639 -43.379 1.00 52.84 88 PRO A CA 1
ATOM 668 C C . PRO A 1 88 ? 56.209 -13.010 -43.972 1.00 52.84 88 PRO A C 1
ATOM 670 O O . PRO A 1 88 ? 56.205 -12.693 -45.160 1.00 52.84 88 PRO A O 1
ATOM 673 N N . SER A 1 89 ? 55.130 -12.873 -43.192 1.00 51.94 89 SER A N 1
ATOM 674 C CA . SER A 1 89 ? 53.751 -12.834 -43.716 1.00 51.94 89 SER A CA 1
ATOM 675 C C . SER A 1 89 ? 52.952 -11.553 -43.418 1.00 51.94 89 SER A C 1
ATOM 677 O O . SER A 1 89 ? 51.738 -11.571 -43.566 1.00 51.94 89 SER A O 1
ATOM 679 N N . CYS A 1 90 ? 53.596 -10.438 -43.041 1.00 54.78 90 CYS A N 1
ATOM 680 C CA . CYS A 1 90 ? 52.916 -9.163 -42.743 1.00 54.78 90 CYS A CA 1
ATOM 681 C C . CYS A 1 90 ? 53.116 -8.074 -43.827 1.00 54.78 90 CYS A C 1
ATOM 683 O O . CYS A 1 90 ? 53.971 -7.198 -43.662 1.00 54.78 90 CYS A O 1
ATOM 685 N N . PRO A 1 91 ? 52.331 -8.052 -44.923 1.00 53.69 91 PRO A N 1
ATOM 686 C CA . PRO A 1 91 ? 52.252 -6.888 -45.801 1.00 53.69 91 PRO A CA 1
ATOM 687 C C . PRO A 1 91 ? 51.443 -5.772 -45.119 1.00 53.69 91 PRO A C 1
ATOM 689 O O . PRO A 1 91 ? 50.243 -5.907 -44.900 1.00 53.69 91 PRO A O 1
ATOM 692 N N . HIS A 1 92 ? 52.085 -4.651 -44.786 1.00 49.59 92 HIS A N 1
ATOM 693 C CA . HIS A 1 92 ? 51.407 -3.518 -44.149 1.00 49.59 92 HIS A CA 1
ATOM 694 C C . HIS A 1 92 ? 50.509 -2.766 -45.151 1.00 49.59 92 HIS A C 1
ATOM 696 O O . HIS A 1 92 ? 50.976 -1.927 -45.926 1.00 49.59 92 HIS A O 1
ATOM 702 N N . THR A 1 93 ? 49.211 -3.075 -45.139 1.00 47.50 93 THR A N 1
ATOM 703 C CA . THR A 1 93 ? 48.173 -2.310 -45.840 1.00 47.50 93 THR A CA 1
ATOM 704 C C . THR A 1 93 ? 47.879 -1.012 -45.082 1.00 47.50 93 THR A C 1
ATOM 706 O O . THR A 1 93 ? 47.543 -1.088 -43.899 1.00 47.50 93 THR A O 1
ATOM 709 N N . PRO A 1 94 ? 47.965 0.171 -45.718 1.00 43.22 94 PRO A N 1
ATOM 710 C CA . PRO A 1 94 ? 47.631 1.424 -45.052 1.00 43.22 94 PRO A CA 1
ATOM 711 C C . PRO A 1 94 ? 46.127 1.487 -44.766 1.00 43.22 94 PRO A C 1
ATOM 713 O O . PRO A 1 94 ? 45.308 1.294 -45.669 1.00 43.22 94 PRO A O 1
ATOM 716 N N . SER A 1 95 ? 45.762 1.806 -43.526 1.00 40.72 95 SER A N 1
ATOM 717 C CA . SER A 1 95 ? 44.388 2.177 -43.190 1.00 40.72 95 SER A CA 1
ATOM 718 C C . SER A 1 95 ? 44.030 3.459 -43.945 1.00 40.72 95 SER A C 1
ATOM 720 O O . SER A 1 95 ? 44.738 4.458 -43.835 1.00 40.72 95 SER A O 1
ATOM 722 N N . ASN A 1 96 ? 42.926 3.463 -44.699 1.00 34.25 96 ASN A N 1
ATOM 723 C CA . ASN A 1 96 ? 42.464 4.646 -45.440 1.00 34.25 96 ASN A CA 1
ATOM 724 C C . ASN A 1 96 ? 41.833 5.691 -44.499 1.00 34.25 96 ASN A C 1
ATOM 726 O O . ASN A 1 96 ? 40.641 5.988 -44.569 1.00 34.25 96 ASN A O 1
ATOM 730 N N . VAL A 1 97 ? 42.646 6.272 -43.614 1.00 43.00 97 VAL A N 1
ATOM 731 C CA . VAL A 1 97 ? 42.272 7.389 -42.740 1.00 43.00 97 VAL A CA 1
ATOM 732 C C . VAL A 1 97 ? 42.257 8.680 -43.564 1.00 43.00 97 VAL A C 1
ATOM 734 O O . VAL A 1 97 ? 43.173 9.489 -43.464 1.00 43.00 97 VAL A O 1
ATOM 737 N N . ASN A 1 98 ? 41.251 8.827 -44.436 1.00 36.06 98 ASN A N 1
ATOM 738 C CA . ASN A 1 98 ? 40.776 10.102 -45.001 1.00 36.06 98 ASN A CA 1
ATOM 739 C C . ASN A 1 98 ? 39.535 9.918 -45.906 1.00 36.06 98 ASN A C 1
ATOM 741 O O . ASN A 1 98 ? 39.588 10.199 -47.098 1.00 36.06 98 ASN A O 1
ATOM 745 N N . GLU A 1 99 ? 38.394 9.508 -45.338 1.00 33.59 99 GLU A N 1
ATOM 746 C CA . GLU A 1 99 ? 37.131 10.222 -45.612 1.00 33.59 99 GLU A CA 1
ATOM 747 C C . GLU A 1 99 ? 36.049 9.923 -44.559 1.00 33.59 99 GLU A C 1
ATOM 749 O O . GLU A 1 99 ? 35.627 8.785 -44.355 1.00 33.59 99 GLU A O 1
ATOM 754 N N . THR A 1 100 ? 35.571 10.972 -43.887 1.00 39.56 100 THR A N 1
ATOM 755 C CA . THR A 1 100 ? 34.460 10.906 -42.928 1.00 39.56 100 THR A CA 1
ATOM 756 C C . THR A 1 100 ? 33.119 10.785 -43.653 1.00 39.56 100 THR A C 1
ATOM 758 O O . THR A 1 100 ? 32.450 11.788 -43.912 1.00 39.56 100 THR A O 1
ATOM 761 N N . SER A 1 101 ? 32.690 9.558 -43.941 1.00 33.06 101 SER A N 1
ATOM 762 C CA . SER A 1 101 ? 31.312 9.274 -44.359 1.00 33.06 101 SER A CA 1
ATOM 763 C C . SER A 1 101 ? 30.413 9.071 -43.133 1.00 33.06 101 SER A C 1
ATOM 765 O O . SER A 1 101 ? 30.180 7.957 -42.677 1.00 33.06 101 SER A O 1
ATOM 767 N N . VAL A 1 102 ? 29.863 10.170 -42.600 1.00 46.50 102 VAL A N 1
ATOM 768 C CA . VAL A 1 102 ? 28.845 10.166 -41.519 1.00 46.50 102 VAL A CA 1
ATOM 769 C C . VAL A 1 102 ? 27.464 9.775 -42.088 1.00 46.50 102 VAL A C 1
ATOM 771 O O . VAL A 1 102 ? 26.459 10.459 -41.910 1.00 46.50 102 VAL A O 1
ATOM 774 N N . LEU A 1 103 ? 27.445 8.709 -42.888 1.00 47.19 103 LEU A N 1
ATOM 775 C CA . LEU A 1 103 ? 26.325 8.243 -43.697 1.00 47.19 103 LEU A CA 1
ATOM 776 C C . LEU A 1 103 ? 26.368 6.708 -43.741 1.00 47.19 103 LEU A C 1
ATOM 778 O O . LEU A 1 103 ? 27.260 6.151 -44.380 1.00 47.19 103 LEU A O 1
ATOM 782 N N . PRO A 1 104 ? 25.417 6.016 -43.088 1.00 57.50 104 PRO A N 1
ATOM 783 C CA . PRO A 1 104 ? 25.319 4.561 -43.142 1.00 57.50 104 PRO A CA 1
ATOM 784 C C . PRO A 1 104 ? 25.175 4.057 -44.581 1.00 57.50 104 PRO A C 1
ATOM 786 O O . PRO A 1 104 ? 24.500 4.689 -45.398 1.00 57.50 104 PRO A O 1
ATOM 789 N N . ASP A 1 105 ? 25.764 2.893 -44.873 1.00 68.44 105 ASP A N 1
ATOM 790 C CA . ASP A 1 105 ? 25.630 2.210 -46.165 1.00 68.44 105 ASP A CA 1
ATOM 791 C C . ASP A 1 105 ? 24.150 2.150 -46.581 1.00 68.44 105 ASP A C 1
ATOM 793 O O . ASP A 1 105 ? 23.276 1.820 -45.776 1.00 68.44 105 ASP A O 1
ATOM 797 N N . TYR A 1 106 ? 23.846 2.439 -47.848 1.00 78.31 106 TYR A N 1
ATOM 798 C CA . TYR A 1 106 ? 22.472 2.416 -48.365 1.00 78.31 106 TYR A CA 1
ATOM 799 C C . TYR A 1 106 ? 21.796 1.048 -48.152 1.00 78.31 106 TYR A C 1
ATOM 801 O O . TYR A 1 106 ? 20.570 0.965 -48.094 1.00 78.31 106 TYR A O 1
ATOM 809 N N . LYS A 1 107 ? 22.590 -0.021 -47.988 1.00 80.12 107 LYS A N 1
ATOM 810 C CA . LYS A 1 107 ? 22.122 -1.355 -47.589 1.00 80.12 107 LYS A CA 1
ATOM 811 C C . LYS A 1 107 ? 21.506 -1.382 -46.185 1.00 80.12 107 LYS A C 1
ATOM 813 O O . LYS A 1 107 ? 20.496 -2.051 -46.012 1.00 80.12 107 LYS A O 1
ATOM 818 N N . VAL A 1 108 ? 22.058 -0.653 -45.210 1.00 84.69 108 VAL A N 1
ATOM 819 C CA . VAL A 1 108 ? 21.525 -0.551 -43.833 1.00 84.69 108 VAL A CA 1
ATOM 820 C C . VAL A 1 108 ? 20.129 0.068 -43.861 1.00 84.69 108 VAL A C 1
ATOM 822 O O . VAL A 1 108 ? 19.178 -0.527 -43.358 1.00 84.69 108 VAL A O 1
ATOM 825 N N . TRP A 1 109 ? 19.980 1.203 -44.550 1.00 88.75 109 TRP A N 1
ATOM 826 C CA . TRP A 1 109 ? 18.679 1.840 -44.768 1.00 88.75 109 TRP A CA 1
ATOM 827 C C . TRP A 1 109 ? 17.711 0.938 -45.546 1.00 88.75 109 TRP A C 1
ATOM 829 O O . TRP A 1 109 ? 16.552 0.810 -45.160 1.00 88.75 109 TRP A O 1
ATOM 839 N N . GLY A 1 110 ? 18.176 0.281 -46.614 1.00 90.56 110 GLY A N 1
ATOM 840 C CA . GLY A 1 110 ? 17.351 -0.595 -47.449 1.00 90.56 110 GLY A CA 1
ATOM 841 C C . GLY A 1 110 ? 16.826 -1.833 -46.715 1.00 90.56 110 GLY A C 1
ATOM 842 O O . GLY A 1 110 ? 15.628 -2.110 -46.771 1.00 90.56 110 GLY A O 1
ATOM 843 N N . TYR A 1 111 ? 17.692 -2.563 -46.005 1.00 90.56 111 TYR A N 1
ATOM 844 C CA . TYR A 1 111 ? 17.294 -3.751 -45.245 1.00 90.56 111 TYR A CA 1
ATOM 845 C C . TYR A 1 111 ? 16.491 -3.396 -43.990 1.00 90.56 111 TYR A C 1
ATOM 847 O O . TYR A 1 111 ? 15.493 -4.060 -43.722 1.00 90.56 111 TYR A O 1
ATOM 855 N N . GLY A 1 112 ? 16.850 -2.322 -43.279 1.00 91.19 112 GLY A N 1
ATOM 856 C CA . GLY A 1 112 ? 16.078 -1.828 -42.138 1.00 91.19 112 GLY A CA 1
ATOM 857 C C . GLY A 1 112 ? 14.663 -1.393 -42.531 1.00 91.19 112 GLY A C 1
ATOM 858 O O . GLY A 1 112 ? 13.690 -1.816 -41.909 1.00 91.19 112 GLY A O 1
ATOM 859 N N . PHE A 1 113 ? 14.519 -0.620 -43.614 1.00 93.81 113 PHE A N 1
ATOM 860 C CA . PHE A 1 113 ? 13.205 -0.197 -44.109 1.00 93.81 113 PHE A CA 1
ATOM 861 C C . PHE A 1 113 ? 12.370 -1.390 -44.592 1.00 93.81 113 PHE A C 1
ATOM 863 O O . PHE A 1 113 ? 11.171 -1.452 -44.320 1.00 93.81 113 PHE A O 1
ATOM 870 N N . LEU A 1 114 ? 12.992 -2.368 -45.263 1.00 93.19 114 LEU A N 1
ATOM 871 C CA . LEU A 1 114 ? 12.331 -3.610 -45.669 1.00 93.19 114 LEU A CA 1
ATOM 872 C C . LEU A 1 114 ? 11.854 -4.432 -44.459 1.00 93.19 114 LEU A C 1
ATOM 874 O O . LEU A 1 114 ? 10.727 -4.920 -44.477 1.00 93.19 114 LEU A O 1
ATOM 878 N N . ALA A 1 115 ? 12.672 -4.555 -43.410 1.00 93.00 115 ALA A N 1
ATOM 879 C CA . ALA A 1 115 ? 12.317 -5.266 -42.183 1.00 93.00 115 ALA A CA 1
ATOM 880 C C . ALA A 1 115 ? 11.100 -4.632 -41.490 1.00 93.00 115 ALA A C 1
ATOM 882 O O . ALA A 1 115 ? 10.104 -5.318 -41.264 1.00 93.00 115 ALA A O 1
ATOM 883 N N . VAL A 1 116 ? 11.129 -3.315 -41.257 1.00 93.75 116 VAL A N 1
ATOM 884 C CA . VAL A 1 116 ? 9.990 -2.578 -40.677 1.00 93.75 116 VAL A CA 1
ATOM 885 C C . VAL A 1 116 ? 8.758 -2.639 -41.588 1.00 93.75 116 VAL A C 1
ATOM 887 O O . VAL A 1 116 ? 7.645 -2.803 -41.103 1.00 93.75 116 VAL A O 1
ATOM 890 N N . THR A 1 117 ? 8.924 -2.632 -42.917 1.00 92.75 117 THR A N 1
ATOM 891 C CA . THR A 1 117 ? 7.795 -2.849 -43.844 1.00 92.75 117 THR A CA 1
ATOM 892 C C . THR A 1 117 ? 7.136 -4.217 -43.634 1.00 92.75 117 THR A C 1
ATOM 894 O O . THR A 1 117 ? 5.912 -4.314 -43.674 1.00 92.75 117 THR A O 1
ATOM 897 N N . VAL A 1 118 ? 7.916 -5.278 -43.402 1.00 90.25 118 VAL A N 1
ATOM 898 C CA . VAL A 1 118 ? 7.390 -6.633 -43.151 1.00 90.25 118 VAL A CA 1
ATOM 899 C C . VAL A 1 118 ? 6.722 -6.740 -41.776 1.00 90.25 118 VAL A C 1
ATOM 901 O O . VAL A 1 118 ? 5.672 -7.374 -41.676 1.00 90.25 118 VAL A O 1
ATOM 904 N N . ILE A 1 119 ? 7.270 -6.086 -40.748 1.00 89.50 119 ILE A N 1
ATOM 905 C CA . ILE A 1 119 ? 6.676 -6.024 -39.402 1.00 89.50 119 ILE A CA 1
ATOM 906 C C . ILE A 1 119 ? 5.344 -5.264 -39.443 1.00 89.50 119 ILE A C 1
ATOM 908 O O . ILE A 1 119 ? 4.313 -5.827 -39.091 1.00 89.50 119 ILE A O 1
ATOM 912 N N . ASN A 1 120 ? 5.304 -4.061 -40.018 1.00 89.88 120 ASN A N 1
ATOM 913 C CA . ASN A 1 120 ? 4.082 -3.252 -40.104 1.00 89.88 120 ASN A CA 1
ATOM 914 C C . ASN A 1 120 ? 2.984 -3.878 -40.991 1.00 89.88 120 ASN A C 1
ATOM 916 O O . ASN A 1 120 ? 1.823 -3.469 -40.931 1.00 89.88 120 ASN A O 1
ATOM 920 N N . LEU A 1 121 ? 3.307 -4.877 -41.822 1.00 86.25 121 LEU A N 1
ATOM 921 C CA . LEU A 1 121 ? 2.301 -5.678 -42.528 1.00 86.25 121 LEU A CA 1
ATOM 922 C C . LEU A 1 121 ? 1.587 -6.682 -41.601 1.00 86.25 121 LEU A C 1
ATOM 924 O O . LEU A 1 121 ? 0.453 -7.059 -41.907 1.00 86.25 121 LEU A O 1
ATOM 928 N N . ALA A 1 122 ? 2.179 -7.070 -40.464 1.00 78.88 122 ALA A N 1
ATOM 929 C CA . ALA A 1 122 ? 1.543 -7.914 -39.448 1.00 78.88 122 ALA A CA 1
ATOM 930 C C . ALA A 1 122 ? 0.294 -7.245 -38.843 1.00 78.88 122 ALA A C 1
ATOM 932 O O . ALA A 1 122 ? -0.748 -7.899 -38.741 1.00 78.88 122 ALA A O 1
ATOM 933 N N . ALA A 1 123 ? 0.350 -5.930 -38.597 1.00 74.88 123 ALA A N 1
ATOM 934 C CA . ALA A 1 123 ? -0.776 -5.086 -38.175 1.00 74.88 123 ALA A CA 1
ATOM 935 C C . ALA A 1 123 ? -2.033 -5.242 -39.059 1.00 74.88 123 ALA A C 1
ATOM 937 O O . ALA A 1 123 ? -3.173 -5.171 -38.595 1.00 74.88 123 ALA A O 1
ATOM 938 N N . LEU A 1 124 ? -1.850 -5.508 -40.360 1.00 78.94 124 LEU A N 1
ATOM 939 C CA . LEU A 1 124 ? -2.954 -5.734 -41.299 1.00 78.94 124 LEU A CA 1
ATOM 940 C C . LEU A 1 124 ? -3.469 -7.180 -41.309 1.00 78.94 124 LEU A C 1
ATOM 942 O O . LEU A 1 124 ? -4.581 -7.416 -41.787 1.00 78.94 124 LEU A O 1
ATOM 946 N N . VAL A 1 125 ? -2.730 -8.157 -40.772 1.00 72.19 125 VAL A N 1
ATOM 947 C CA . VAL A 1 125 ? -3.173 -9.564 -40.757 1.00 72.19 125 VAL A CA 1
ATOM 948 C C . VAL A 1 125 ? -4.389 -9.758 -39.843 1.00 72.19 125 VAL A C 1
ATOM 950 O O . VAL A 1 125 ? -5.259 -10.578 -40.152 1.00 72.19 125 VAL A O 1
ATOM 953 N N . GLY A 1 126 ? -4.544 -8.932 -38.800 1.00 66.38 126 GLY A N 1
ATOM 954 C CA . GLY A 1 126 ? -5.740 -8.902 -37.947 1.00 66.38 126 GLY A CA 1
ATOM 955 C C . GLY A 1 126 ? -7.056 -8.789 -38.732 1.00 66.38 126 GLY A C 1
ATOM 956 O O . GLY A 1 126 ? -8.022 -9.491 -38.420 1.00 66.38 126 GLY A O 1
ATOM 957 N N . LEU A 1 127 ? -7.078 -8.017 -39.830 1.00 71.81 127 LEU A N 1
ATOM 958 C CA . LEU A 1 127 ? -8.241 -7.879 -40.722 1.00 71.81 127 LEU A CA 1
ATOM 959 C C . LEU A 1 127 ? -8.664 -9.214 -41.356 1.00 71.81 127 LEU A C 1
ATOM 961 O O . LEU A 1 127 ? -9.857 -9.517 -41.428 1.00 71.81 127 LEU A O 1
ATOM 965 N N . PHE A 1 128 ? -7.701 -10.039 -41.773 1.00 71.94 128 PHE A N 1
ATOM 966 C CA . PHE A 1 128 ? -7.959 -11.361 -42.355 1.00 71.94 128 PHE A CA 1
ATOM 967 C C . PHE A 1 128 ? -8.390 -12.393 -41.302 1.00 71.94 128 PHE A C 1
ATOM 969 O O . PHE A 1 128 ? -9.028 -13.391 -41.641 1.00 71.94 128 PHE A O 1
ATOM 976 N N . LEU A 1 129 ? -8.098 -12.143 -40.022 1.00 69.81 129 LEU A N 1
ATOM 977 C CA . LEU A 1 129 ? -8.463 -13.005 -38.896 1.00 69.81 129 LEU A CA 1
ATOM 978 C C . LEU A 1 129 ? -9.835 -12.653 -38.274 1.00 69.81 129 LEU A C 1
ATOM 980 O O . LEU A 1 129 ? -10.378 -13.457 -37.514 1.00 69.81 129 LEU A O 1
ATOM 984 N N . VAL A 1 130 ? -10.477 -11.541 -38.665 1.00 69.88 130 VAL A N 1
ATOM 985 C CA . VAL A 1 130 ? -11.857 -11.161 -38.262 1.00 69.88 130 VAL A CA 1
ATOM 986 C C . VAL A 1 130 ? -12.912 -12.282 -38.425 1.00 69.88 130 VAL A C 1
ATOM 988 O O . VAL A 1 130 ? -13.783 -12.400 -37.560 1.00 69.88 130 VAL A O 1
ATOM 991 N N . PRO A 1 131 ? -12.894 -13.148 -39.462 1.00 72.88 131 PRO A N 1
ATOM 992 C CA . PRO A 1 131 ? -13.833 -14.273 -39.558 1.00 72.88 131 PRO A CA 1
ATOM 993 C C . PRO A 1 131 ? -13.605 -15.359 -38.492 1.00 72.88 131 PRO A C 1
ATOM 995 O O . PRO A 1 131 ? -14.521 -16.124 -38.177 1.00 72.88 131 PRO A O 1
ATOM 998 N N . LEU A 1 132 ? -12.388 -15.438 -37.945 1.00 70.00 132 LEU A N 1
ATOM 999 C CA . LEU A 1 132 ? -11.961 -16.435 -36.965 1.00 70.00 132 LEU A CA 1
ATOM 1000 C C . LEU A 1 132 ? -12.192 -15.968 -35.523 1.00 70.00 132 LEU A C 1
ATOM 1002 O O . LEU A 1 132 ? -12.509 -16.815 -34.691 1.00 70.00 132 LEU A O 1
ATOM 1006 N N . THR A 1 133 ? -12.153 -14.660 -35.228 1.00 66.44 133 THR A N 1
ATOM 1007 C CA . THR A 1 133 ? -12.450 -14.116 -33.879 1.00 66.44 133 THR A CA 1
ATOM 1008 C C . THR A 1 133 ? -13.816 -14.563 -33.344 1.00 66.44 133 THR A C 1
ATOM 1010 O O . THR A 1 133 ? -13.987 -14.781 -32.146 1.00 66.44 133 THR A O 1
ATOM 1013 N N . LYS A 1 134 ? -14.783 -14.795 -34.244 1.00 65.12 134 LYS A N 1
ATOM 1014 C CA . LYS A 1 134 ? -16.135 -15.298 -33.944 1.00 65.12 134 LYS A CA 1
ATOM 1015 C C . LYS A 1 134 ? -16.192 -16.789 -33.563 1.00 65.12 134 LYS A C 1
ATOM 1017 O O . LYS A 1 134 ? -17.279 -17.306 -33.307 1.00 65.12 134 LYS A O 1
ATOM 1022 N N . LYS A 1 135 ? -15.071 -17.522 -33.564 1.00 75.94 135 LYS A N 1
ATOM 1023 C CA . LYS A 1 135 ? -15.018 -18.957 -33.232 1.00 75.94 135 LYS A CA 1
ATOM 1024 C C . LYS A 1 135 ? -14.649 -19.177 -31.766 1.00 75.94 135 LYS A C 1
ATOM 1026 O O . LYS A 1 135 ? -13.703 -18.596 -31.249 1.00 75.94 135 LYS A O 1
ATOM 1031 N N . THR A 1 136 ? -15.325 -20.121 -31.115 1.00 64.38 136 THR A N 1
ATOM 1032 C CA . THR A 1 136 ? -15.147 -20.452 -29.686 1.00 64.38 136 THR A CA 1
ATOM 1033 C C . THR A 1 136 ? -13.752 -20.965 -29.302 1.00 64.38 136 THR A C 1
ATOM 1035 O O . THR A 1 136 ? -13.428 -20.989 -28.116 1.00 64.38 136 THR A O 1
ATOM 1038 N N . TYR A 1 137 ? -12.915 -21.359 -30.268 1.00 72.62 137 TYR A N 1
ATOM 1039 C CA . TYR A 1 137 ? -11.515 -21.727 -30.032 1.00 72.62 137 TYR A CA 1
ATOM 1040 C C . TYR A 1 137 ? -10.536 -20.549 -30.145 1.00 72.62 137 TYR A C 1
ATOM 1042 O O . TYR A 1 137 ? -9.438 -20.645 -29.598 1.00 72.62 137 TYR A O 1
ATOM 1050 N N . PHE A 1 138 ? -10.905 -19.453 -30.821 1.00 74.88 138 PHE A N 1
ATOM 1051 C CA . PHE A 1 138 ? -9.993 -18.342 -31.111 1.00 74.88 138 PHE A CA 1
ATOM 1052 C C . PHE A 1 138 ? -9.353 -17.734 -29.852 1.00 74.88 138 PHE A C 1
ATOM 1054 O O . PHE A 1 138 ? -8.140 -17.553 -29.866 1.00 74.88 138 PHE A O 1
ATOM 1061 N N . PRO A 1 139 ? -10.066 -17.539 -28.721 1.00 69.06 139 PRO A N 1
ATOM 1062 C CA . PRO A 1 139 ? -9.434 -17.057 -27.494 1.00 69.06 139 PRO A CA 1
ATOM 1063 C C . PRO A 1 139 ? -8.290 -17.931 -26.968 1.00 69.06 139 PRO A C 1
ATOM 1065 O O . PRO A 1 139 ? -7.332 -17.403 -26.422 1.00 69.06 139 PRO A O 1
ATOM 1068 N N . LYS A 1 140 ? -8.348 -19.260 -27.156 1.00 74.00 140 LYS A N 1
ATOM 1069 C CA . LYS A 1 140 ? -7.244 -20.153 -26.761 1.00 74.00 140 LYS A CA 1
ATOM 1070 C C . LYS A 1 140 ? -6.027 -19.961 -27.660 1.00 74.00 140 LYS A C 1
ATOM 1072 O O . LYS A 1 140 ? -4.905 -19.962 -27.175 1.00 74.00 140 LYS A O 1
ATOM 1077 N N . VAL A 1 141 ? -6.266 -19.809 -28.963 1.00 77.44 141 VAL A N 1
ATOM 1078 C CA . VAL A 1 141 ? -5.222 -19.530 -29.958 1.00 77.44 141 VAL A CA 1
ATOM 1079 C C . VAL A 1 141 ? -4.567 -18.178 -29.663 1.00 77.44 141 VAL A C 1
ATOM 1081 O O . VAL A 1 141 ? -3.346 -18.093 -29.664 1.00 77.44 141 VAL A O 1
ATOM 1084 N N . LEU A 1 142 ? -5.358 -17.166 -29.293 1.00 75.06 142 LEU A N 1
ATOM 1085 C CA . LEU A 1 142 ? -4.856 -15.864 -28.856 1.00 75.06 142 LEU A CA 1
ATOM 1086 C C . LEU A 1 142 ? -3.989 -15.967 -27.588 1.00 75.06 142 LEU A C 1
ATOM 1088 O O . LEU A 1 142 ? -2.918 -15.378 -27.551 1.00 75.06 142 LEU A O 1
ATOM 1092 N N . THR A 1 143 ? -4.375 -16.771 -26.586 1.00 75.88 143 THR A N 1
ATOM 1093 C CA . THR A 1 143 ? -3.513 -17.026 -25.411 1.00 75.88 143 THR A CA 1
ATOM 1094 C C . THR A 1 143 ? -2.175 -17.670 -25.795 1.00 75.88 143 THR A C 1
ATOM 1096 O O . THR A 1 143 ? -1.147 -17.284 -25.247 1.00 75.88 143 THR A O 1
ATOM 1099 N N . TYR A 1 144 ? -2.156 -18.617 -26.744 1.00 81.56 144 TYR A N 1
ATOM 1100 C CA . TYR A 1 144 ? -0.897 -19.198 -27.234 1.00 81.56 144 TYR A CA 1
ATOM 1101 C C . TYR A 1 144 ? -0.035 -18.186 -27.998 1.00 81.56 144 TYR A C 1
ATOM 1103 O O . TYR A 1 144 ? 1.182 -18.218 -27.848 1.00 81.56 144 TYR A O 1
ATOM 1111 N N . PHE A 1 145 ? -0.639 -17.282 -28.774 1.00 80.00 145 PHE A N 1
ATOM 1112 C CA . PHE A 1 145 ? 0.095 -16.213 -29.451 1.00 80.00 145 PHE A CA 1
ATOM 1113 C C . PHE A 1 145 ? 0.674 -15.193 -28.457 1.00 80.00 145 PHE A C 1
ATOM 1115 O O . PHE A 1 145 ? 1.866 -14.916 -28.517 1.00 80.00 145 PHE A O 1
ATOM 1122 N N . ILE A 1 146 ? -0.102 -14.702 -27.486 1.00 75.75 146 ILE A N 1
ATOM 1123 C CA . ILE A 1 146 ? 0.410 -13.777 -26.455 1.00 75.75 146 ILE A CA 1
ATOM 1124 C C . ILE A 1 146 ? 1.535 -14.441 -25.638 1.00 75.75 146 ILE A C 1
ATOM 1126 O O . ILE A 1 146 ? 2.564 -13.823 -25.377 1.00 75.75 146 ILE A O 1
ATOM 1130 N N . GLY A 1 147 ? 1.388 -15.727 -25.297 1.00 82.12 147 GLY A N 1
ATOM 1131 C CA . GLY A 1 147 ? 2.439 -16.505 -24.634 1.00 82.12 147 GLY A CA 1
ATOM 1132 C C . GLY A 1 147 ? 3.704 -16.714 -25.480 1.00 82.12 147 GLY A C 1
ATOM 1133 O O . GLY A 1 147 ? 4.785 -16.847 -24.910 1.00 82.12 147 GLY A O 1
ATOM 1134 N N . LEU A 1 148 ? 3.589 -16.714 -26.814 1.00 84.38 148 LEU A N 1
ATOM 1135 C CA . LEU A 1 148 ? 4.735 -16.730 -27.726 1.00 84.38 148 LEU A CA 1
ATOM 1136 C C . LEU A 1 148 ? 5.486 -15.393 -27.673 1.00 84.38 148 LEU A C 1
ATOM 1138 O O . LEU A 1 148 ? 6.687 -15.417 -27.434 1.00 84.38 148 LEU A O 1
ATOM 1142 N N . ALA A 1 149 ? 4.784 -14.261 -27.796 1.00 81.25 149 ALA A N 1
ATOM 1143 C CA . ALA A 1 149 ? 5.392 -12.926 -27.771 1.00 81.25 149 ALA A CA 1
ATOM 1144 C C . ALA A 1 149 ? 6.077 -12.582 -26.440 1.00 81.25 149 ALA A C 1
ATOM 1146 O O . ALA A 1 149 ? 7.186 -12.059 -26.433 1.00 81.25 149 ALA A O 1
ATOM 1147 N N . ILE A 1 150 ? 5.479 -12.953 -25.300 1.00 83.50 150 ILE A N 1
ATOM 1148 C CA . ILE A 1 150 ? 6.150 -12.836 -23.991 1.00 83.50 150 ILE A CA 1
ATOM 1149 C C . ILE A 1 150 ? 7.471 -13.622 -23.991 1.00 83.50 150 ILE A C 1
ATOM 1151 O O . ILE A 1 150 ? 8.476 -13.161 -23.451 1.00 83.50 150 ILE A O 1
ATOM 1155 N N . GLY A 1 151 ? 7.465 -14.818 -24.591 1.00 85.81 151 GLY A N 1
ATOM 1156 C CA . GLY A 1 151 ? 8.638 -15.679 -24.697 1.00 85.81 151 GLY A CA 1
ATOM 1157 C C . GLY A 1 151 ? 9.717 -15.120 -25.623 1.00 85.81 151 GLY A C 1
ATOM 1158 O O . GLY A 1 151 ? 10.896 -15.198 -25.276 1.00 85.81 151 GLY A O 1
ATOM 1159 N N . THR A 1 152 ? 9.340 -14.542 -26.768 1.00 84.94 152 THR A N 1
ATOM 1160 C CA . THR A 1 152 ? 10.297 -13.950 -27.709 1.00 84.94 152 THR A CA 1
ATOM 1161 C C . THR A 1 152 ? 10.863 -12.637 -27.174 1.00 84.94 152 THR A C 1
ATOM 1163 O O . THR A 1 152 ? 12.084 -12.559 -27.099 1.00 84.94 152 THR A O 1
ATOM 1166 N N . LEU A 1 153 ? 10.058 -11.712 -26.629 1.00 83.25 153 LEU A N 1
ATOM 1167 C CA . LEU A 1 153 ? 10.550 -10.456 -26.029 1.00 83.25 153 LEU A CA 1
ATOM 1168 C C . LEU A 1 153 ? 11.547 -10.718 -24.897 1.00 83.25 153 LEU A C 1
ATOM 1170 O O . LEU A 1 153 ? 12.628 -10.129 -24.848 1.00 83.25 153 LEU A O 1
ATOM 1174 N N . PHE A 1 154 ? 11.205 -11.640 -23.991 1.00 88.88 154 PHE A N 1
ATOM 1175 C CA . PHE A 1 154 ? 12.089 -12.023 -22.892 1.00 88.88 154 PHE A CA 1
ATOM 1176 C C . PHE A 1 154 ? 13.384 -12.673 -23.408 1.00 88.88 154 PHE A C 1
ATOM 1178 O O . PHE A 1 154 ? 14.469 -12.377 -22.908 1.00 88.88 154 PHE A O 1
ATOM 1185 N N . SER A 1 155 ? 13.295 -13.525 -24.435 1.00 87.00 155 SER A N 1
ATOM 1186 C CA . SER A 1 155 ? 14.462 -14.145 -25.074 1.00 87.00 155 SER A CA 1
ATOM 1187 C C . SER A 1 155 ? 15.337 -13.124 -25.811 1.00 87.00 155 SER A C 1
ATOM 1189 O O . SER A 1 155 ? 16.558 -13.186 -25.704 1.00 87.00 155 SER A O 1
ATOM 1191 N N . ASN A 1 156 ? 14.732 -12.180 -26.533 1.00 84.75 156 ASN A N 1
ATOM 1192 C CA . ASN A 1 156 ? 15.383 -11.108 -27.283 1.00 84.75 156 ASN A CA 1
ATOM 1193 C C . ASN A 1 156 ? 16.167 -10.204 -26.315 1.00 84.75 156 ASN A C 1
ATOM 1195 O O . ASN A 1 156 ? 17.375 -10.010 -26.464 1.00 84.75 156 ASN A O 1
ATOM 1199 N N . ALA A 1 157 ? 15.523 -9.781 -25.223 1.00 88.44 157 ALA A N 1
ATOM 1200 C CA . ALA A 1 157 ? 16.159 -9.014 -24.160 1.00 88.44 157 ALA A CA 1
ATOM 1201 C C . ALA A 1 157 ? 17.331 -9.758 -23.491 1.00 88.44 157 ALA A C 1
ATOM 1203 O O . ALA A 1 157 ? 18.428 -9.212 -23.393 1.00 88.44 157 ALA A O 1
ATOM 1204 N N . VAL A 1 158 ? 17.114 -10.994 -23.024 1.00 89.62 158 VAL A N 1
ATOM 1205 C CA . VAL A 1 158 ? 18.069 -11.714 -22.155 1.00 89.62 158 VAL A CA 1
ATOM 1206 C C . VAL A 1 158 ? 19.193 -12.411 -22.926 1.00 89.62 158 VAL A C 1
ATOM 1208 O O . VAL A 1 158 ? 20.294 -12.526 -22.393 1.00 89.62 158 VAL A O 1
ATOM 1211 N N . LEU A 1 159 ? 18.943 -12.886 -24.151 1.00 84.69 159 LEU A N 1
ATOM 1212 C CA . LEU A 1 159 ? 19.914 -13.668 -24.932 1.00 84.69 159 LEU A CA 1
ATOM 1213 C C . LEU A 1 159 ? 20.563 -12.892 -26.083 1.00 84.69 159 LEU A C 1
ATOM 1215 O O . LEU A 1 159 ? 21.594 -13.346 -26.572 1.00 84.69 159 LEU A O 1
ATOM 1219 N N . GLN A 1 160 ? 19.996 -11.755 -26.506 1.00 83.25 160 GLN A N 1
ATOM 1220 C CA . GLN A 1 160 ? 20.559 -10.936 -27.584 1.00 83.25 160 GLN A CA 1
ATOM 1221 C C . GLN A 1 160 ? 20.929 -9.525 -27.100 1.00 83.25 160 GLN A C 1
ATOM 1223 O O . GLN A 1 160 ? 22.110 -9.197 -27.057 1.00 83.25 160 GLN A O 1
ATOM 1228 N N . LEU A 1 161 ? 19.962 -8.704 -26.674 1.00 86.00 161 LEU A N 1
ATOM 1229 C CA . LEU A 1 161 ? 20.209 -7.281 -26.396 1.00 86.00 161 LEU A CA 1
ATOM 1230 C C . LEU A 1 161 ? 21.113 -7.034 -25.178 1.00 86.00 161 LEU A C 1
ATOM 1232 O O . LEU A 1 161 ? 22.050 -6.246 -25.264 1.00 86.00 161 LEU A O 1
ATOM 1236 N N . ILE A 1 162 ? 20.861 -7.698 -24.045 1.00 88.00 162 ILE A N 1
ATOM 1237 C CA . ILE A 1 162 ? 21.661 -7.509 -22.823 1.00 88.00 162 ILE A CA 1
ATOM 1238 C C . ILE A 1 162 ? 23.098 -8.049 -22.977 1.00 88.00 162 ILE A C 1
ATOM 1240 O O . ILE A 1 162 ? 24.021 -7.336 -22.583 1.00 88.00 162 ILE A O 1
ATOM 1244 N N . PRO A 1 163 ? 23.344 -9.241 -23.562 1.00 84.56 163 PRO A N 1
ATOM 1245 C CA . PRO A 1 163 ? 24.704 -9.704 -23.844 1.00 84.56 163 PRO A CA 1
ATOM 1246 C C . PRO A 1 163 ? 25.481 -8.791 -24.804 1.00 84.56 163 PRO A C 1
ATOM 1248 O O . PRO A 1 163 ? 26.627 -8.461 -24.508 1.00 84.56 163 PRO A O 1
ATOM 1251 N N . GLU A 1 164 ? 24.862 -8.324 -25.896 1.00 80.69 164 GLU A N 1
ATOM 1252 C CA . GLU A 1 164 ? 25.506 -7.404 -26.853 1.00 80.69 164 GLU A CA 1
ATOM 1253 C C . GLU A 1 164 ? 25.822 -6.040 -26.200 1.00 80.69 164 GLU A C 1
ATOM 1255 O O . GLU A 1 164 ? 26.846 -5.423 -26.483 1.00 80.69 164 GLU A O 1
ATOM 1260 N N . ALA A 1 165 ? 24.974 -5.581 -25.270 1.00 83.12 165 ALA A N 1
ATOM 1261 C CA . ALA A 1 165 ? 25.172 -4.338 -24.524 1.00 83.12 165 ALA A CA 1
ATOM 1262 C C . ALA A 1 165 ? 26.287 -4.403 -23.464 1.00 83.12 165 ALA A C 1
ATOM 1264 O O . ALA A 1 165 ? 26.940 -3.394 -23.194 1.00 83.12 165 ALA A O 1
ATOM 1265 N N . LEU A 1 166 ? 26.472 -5.555 -22.815 1.00 81.88 166 LEU A N 1
ATOM 1266 C CA . LEU A 1 166 ? 27.437 -5.726 -21.721 1.00 81.88 166 LEU A CA 1
ATOM 1267 C C . LEU A 1 166 ? 28.803 -6.245 -22.181 1.00 81.88 166 LEU A C 1
ATOM 1269 O O . LEU A 1 166 ? 29.783 -6.069 -21.461 1.00 81.88 166 LEU A O 1
ATOM 1273 N N . GLY A 1 167 ? 28.873 -6.887 -23.349 1.00 69.94 167 GLY A N 1
ATOM 1274 C CA . GLY A 1 167 ? 30.076 -7.570 -23.812 1.00 69.94 167 GLY A CA 1
ATOM 1275 C C . GLY A 1 167 ? 30.423 -8.812 -22.979 1.00 69.94 167 GLY A C 1
ATOM 1276 O O . GLY A 1 167 ? 29.670 -9.252 -22.107 1.00 69.94 167 GLY A O 1
ATOM 1277 N N . LEU A 1 168 ? 31.584 -9.409 -23.271 1.00 60.03 168 LEU A N 1
ATOM 1278 C CA . LEU A 1 168 ? 32.065 -10.633 -22.610 1.00 60.03 168 LEU A CA 1
ATOM 1279 C C . LEU A 1 168 ? 33.263 -10.418 -21.663 1.00 60.03 168 LEU A C 1
ATOM 1281 O O . LEU A 1 168 ? 33.633 -11.362 -20.964 1.00 60.03 168 LEU A O 1
ATOM 1285 N N . ASP A 1 169 ? 33.851 -9.215 -21.600 1.00 58.59 169 ASP A N 1
ATOM 1286 C CA . ASP A 1 169 ? 34.883 -8.869 -20.607 1.00 58.59 169 ASP A CA 1
ATOM 1287 C C . ASP A 1 169 ? 34.343 -7.823 -19.606 1.00 58.59 169 ASP A C 1
ATOM 1289 O O . ASP A 1 169 ? 34.143 -6.667 -19.976 1.00 58.59 169 ASP A O 1
ATOM 1293 N N . PRO A 1 170 ? 34.128 -8.179 -18.323 1.00 59.62 170 PRO A N 1
ATOM 1294 C CA . PRO A 1 170 ? 33.621 -7.262 -17.298 1.00 59.62 170 PRO A CA 1
ATOM 1295 C C . PRO A 1 170 ? 34.664 -6.234 -16.805 1.00 59.62 170 PRO A C 1
ATOM 1297 O O . PRO A 1 170 ? 34.492 -5.656 -15.730 1.00 59.62 170 PRO A O 1
ATOM 1300 N N . LYS A 1 171 ? 35.768 -6.042 -17.538 1.00 53.75 171 LYS A N 1
ATOM 1301 C CA . LYS A 1 171 ? 36.766 -4.982 -17.318 1.00 53.75 171 LYS A CA 1
ATOM 1302 C C . LYS A 1 171 ? 36.592 -3.766 -18.229 1.00 53.75 171 LYS A C 1
ATOM 1304 O O . LYS A 1 171 ? 37.361 -2.823 -18.077 1.00 53.75 171 LYS A O 1
ATOM 1309 N N . ASP A 1 172 ? 35.663 -3.808 -19.179 1.00 65.81 172 ASP A N 1
ATOM 1310 C CA . ASP A 1 172 ? 35.411 -2.686 -20.085 1.00 65.81 172 ASP A CA 1
ATOM 1311 C C . ASP A 1 172 ? 34.864 -1.473 -19.306 1.00 65.81 172 ASP A C 1
ATOM 1313 O O . ASP A 1 172 ? 33.980 -1.627 -18.454 1.00 65.81 172 ASP A O 1
ATOM 1317 N N . ASP A 1 173 ? 35.394 -0.273 -19.561 1.00 57.31 173 ASP A N 1
ATOM 1318 C CA . ASP A 1 173 ? 35.146 0.917 -18.725 1.00 57.31 173 ASP A CA 1
ATOM 1319 C C . ASP A 1 173 ? 33.657 1.333 -18.737 1.00 57.31 173 ASP A C 1
ATOM 1321 O O . ASP A 1 173 ? 33.120 1.797 -17.725 1.00 57.31 173 ASP A O 1
ATOM 1325 N N . ASP A 1 174 ? 32.954 1.086 -19.848 1.00 67.12 174 ASP A N 1
ATOM 1326 C CA . ASP A 1 174 ? 31.522 1.375 -20.010 1.00 67.12 174 ASP A CA 1
ATOM 1327 C C . ASP A 1 174 ? 30.585 0.309 -19.399 1.00 67.12 174 ASP A C 1
ATOM 1329 O O . ASP A 1 174 ? 29.369 0.517 -19.354 1.00 67.12 174 ASP A O 1
ATOM 1333 N N . TYR A 1 175 ? 31.093 -0.812 -18.863 1.00 78.06 175 TYR A N 1
ATOM 1334 C CA . TYR A 1 175 ? 30.252 -1.900 -18.328 1.00 78.06 175 TYR A CA 1
ATOM 1335 C C . TYR A 1 175 ? 29.247 -1.402 -17.271 1.00 78.06 175 TYR A C 1
ATOM 1337 O O . TYR A 1 175 ? 28.066 -1.760 -17.288 1.00 78.06 175 TYR A O 1
ATOM 1345 N N . VAL A 1 176 ? 29.683 -0.518 -16.365 1.00 80.69 176 VAL A N 1
ATOM 1346 C CA . VAL A 1 176 ? 28.811 0.071 -15.331 1.00 80.69 176 VAL A CA 1
ATOM 1347 C C . VAL A 1 176 ? 27.751 0.990 -15.948 1.00 80.69 176 VAL A C 1
ATOM 1349 O O . VAL A 1 176 ? 26.605 0.988 -15.493 1.00 80.69 176 VAL A O 1
ATOM 1352 N N . LEU A 1 177 ? 28.104 1.746 -16.992 1.00 80.44 177 LEU A N 1
ATOM 1353 C CA . LEU A 1 177 ? 27.182 2.635 -17.697 1.00 80.44 177 LEU A CA 1
ATOM 1354 C C . LEU A 1 177 ? 26.100 1.832 -18.435 1.00 80.44 177 LEU A C 1
ATOM 1356 O O . LEU A 1 177 ? 24.921 2.174 -18.342 1.00 80.44 177 LEU A O 1
ATOM 1360 N N . ASN A 1 178 ? 26.469 0.715 -19.065 1.00 82.75 178 ASN A N 1
ATOM 1361 C CA . ASN A 1 178 ? 25.531 -0.166 -19.763 1.00 82.75 178 ASN A CA 1
ATOM 1362 C C . ASN A 1 178 ? 24.609 -0.919 -18.783 1.00 82.75 178 ASN A C 1
ATOM 1364 O O . ASN A 1 178 ? 23.401 -0.984 -19.014 1.00 82.75 178 ASN A O 1
ATOM 1368 N N . VAL A 1 179 ? 25.103 -1.375 -17.621 1.00 84.88 179 VAL A N 1
ATOM 1369 C CA . VAL A 1 179 ? 24.233 -1.903 -16.544 1.00 84.88 179 VAL A CA 1
ATOM 1370 C C . VAL A 1 179 ? 23.236 -0.841 -16.054 1.00 84.88 179 VAL A C 1
ATOM 1372 O O . VAL A 1 179 ? 22.052 -1.140 -15.876 1.00 84.88 179 VAL A O 1
ATOM 1375 N N . VAL A 1 180 ? 23.676 0.409 -15.870 1.00 87.19 180 VAL A N 1
ATOM 1376 C CA . VAL A 1 180 ? 22.781 1.530 -15.524 1.00 87.19 180 VAL A CA 1
ATOM 1377 C C . VAL A 1 180 ? 21.780 1.813 -16.651 1.00 87.19 180 VAL A C 1
ATOM 1379 O O . VAL A 1 180 ? 20.620 2.096 -16.357 1.00 87.19 180 VAL A O 1
ATOM 1382 N N . GLY A 1 181 ? 22.175 1.661 -17.918 1.00 85.75 181 GLY A N 1
ATOM 1383 C CA . GLY A 1 181 ? 21.298 1.757 -19.088 1.00 85.75 181 GLY A CA 1
ATOM 1384 C C . GLY A 1 181 ? 20.153 0.739 -19.074 1.00 85.75 181 GLY A C 1
ATOM 1385 O O . GLY A 1 181 ? 19.009 1.122 -19.310 1.00 85.75 181 GLY A O 1
ATOM 1386 N N . ILE A 1 182 ? 20.422 -0.521 -18.707 1.00 90.19 182 ILE A N 1
ATOM 1387 C CA . ILE A 1 182 ? 19.398 -1.581 -18.601 1.00 90.19 182 ILE A CA 1
ATOM 1388 C C . ILE A 1 182 ? 18.346 -1.231 -17.541 1.00 90.19 182 ILE A C 1
ATOM 1390 O O . ILE A 1 182 ? 17.145 -1.241 -17.819 1.00 90.19 182 ILE A O 1
ATOM 1394 N N . PHE A 1 183 ? 18.768 -0.853 -16.331 1.00 88.88 183 PHE A N 1
ATOM 1395 C CA . PHE A 1 183 ? 17.816 -0.401 -15.310 1.00 88.88 183 PHE A CA 1
ATOM 1396 C C . PHE A 1 183 ? 17.123 0.910 -15.711 1.00 88.88 183 PHE A C 1
ATOM 1398 O O . PHE A 1 183 ? 15.935 1.081 -15.439 1.00 88.88 183 PHE A O 1
ATOM 1405 N N . GLY A 1 184 ? 17.830 1.810 -16.397 1.00 87.12 184 GLY A N 1
ATOM 1406 C CA . GLY A 1 184 ? 17.291 3.049 -16.953 1.00 87.12 184 GLY A CA 1
ATOM 1407 C C . GLY A 1 184 ? 16.128 2.798 -17.910 1.00 87.12 184 GLY A C 1
ATOM 1408 O O . GLY A 1 184 ? 15.052 3.348 -17.695 1.00 87.12 184 GLY A O 1
ATOM 1409 N N . GLY A 1 185 ? 16.301 1.919 -18.901 1.00 86.12 185 GLY A N 1
ATOM 1410 C CA . GLY A 1 185 ? 15.248 1.534 -19.847 1.00 86.12 185 GLY A CA 1
ATOM 1411 C C . GLY A 1 185 ? 14.009 0.964 -19.158 1.00 86.12 185 GLY A C 1
ATOM 1412 O O . GLY A 1 185 ? 12.895 1.431 -19.398 1.00 86.12 185 GLY A O 1
ATOM 1413 N N . PHE A 1 186 ? 14.202 0.035 -18.216 1.00 87.50 186 PHE A N 1
ATOM 1414 C CA . PHE A 1 186 ? 13.106 -0.539 -17.429 1.00 87.50 186 PHE A CA 1
ATOM 1415 C C . PHE A 1 186 ? 12.307 0.541 -16.671 1.00 87.50 186 PHE A C 1
ATOM 1417 O O . PHE A 1 186 ? 11.075 0.535 -16.672 1.00 87.50 186 PHE A O 1
ATOM 1424 N N . TYR A 1 187 ? 12.995 1.513 -16.057 1.00 84.62 187 TYR A N 1
ATOM 1425 C CA . TYR A 1 187 ? 12.335 2.630 -15.377 1.00 84.62 187 TYR A CA 1
ATOM 1426 C C . TYR A 1 187 ? 11.723 3.662 -16.336 1.00 84.62 187 TYR A C 1
ATOM 1428 O O . TYR A 1 187 ? 10.702 4.252 -15.985 1.00 84.62 187 TYR A O 1
ATOM 1436 N N . ILE A 1 188 ? 12.283 3.878 -17.531 1.00 84.31 188 ILE A N 1
ATOM 1437 C CA . ILE A 1 188 ? 11.733 4.802 -18.536 1.00 84.31 188 ILE A CA 1
ATOM 1438 C C . ILE A 1 188 ? 10.332 4.356 -18.962 1.00 84.31 188 ILE A C 1
ATOM 1440 O O . ILE A 1 188 ? 9.409 5.174 -18.906 1.00 84.31 188 ILE A O 1
ATOM 1444 N N . LEU A 1 189 ? 10.133 3.077 -19.304 1.00 80.38 189 LEU A N 1
ATOM 1445 C CA . LEU A 1 189 ? 8.793 2.586 -19.641 1.00 80.38 189 LEU A CA 1
ATOM 1446 C C . LEU A 1 189 ? 7.858 2.588 -18.432 1.00 80.38 189 LEU A C 1
ATOM 1448 O O . LEU A 1 189 ? 6.742 3.089 -18.553 1.00 80.38 189 LEU A O 1
ATOM 1452 N N . PHE A 1 190 ? 8.325 2.156 -17.255 1.00 80.25 190 PHE A N 1
ATOM 1453 C CA . PHE A 1 190 ? 7.533 2.242 -16.023 1.00 80.25 190 PHE A CA 1
ATOM 1454 C C . PHE A 1 190 ? 7.017 3.667 -15.764 1.00 80.25 190 PHE A C 1
ATOM 1456 O O . PHE A 1 190 ? 5.824 3.871 -15.548 1.00 80.25 190 PHE A O 1
ATOM 1463 N N . PHE A 1 191 ? 7.882 4.685 -15.807 1.00 78.69 191 PHE A N 1
ATOM 1464 C CA . PHE A 1 191 ? 7.447 6.067 -15.603 1.00 78.69 191 PHE A CA 1
ATOM 1465 C C . PHE A 1 191 ? 6.557 6.572 -16.744 1.00 78.69 191 PHE A C 1
ATOM 1467 O O . PHE A 1 191 ? 5.599 7.290 -16.464 1.00 78.69 191 PHE A O 1
ATOM 1474 N N . THR A 1 192 ? 6.808 6.173 -17.993 1.00 73.12 192 THR A N 1
ATOM 1475 C CA . THR A 1 192 ? 5.976 6.548 -19.150 1.00 73.12 192 THR A CA 1
ATOM 1476 C C . THR A 1 192 ? 4.552 5.999 -19.016 1.00 73.12 192 THR A C 1
ATOM 1478 O O . THR A 1 192 ? 3.594 6.767 -19.089 1.00 73.12 192 THR A O 1
ATOM 1481 N N . GLU A 1 193 ? 4.400 4.712 -18.702 1.00 72.94 193 GLU A N 1
ATOM 1482 C CA . GLU A 1 193 ? 3.115 4.044 -18.462 1.00 72.94 193 GLU A CA 1
ATOM 1483 C C . GLU A 1 193 ? 2.367 4.670 -17.269 1.00 72.94 193 GLU A C 1
ATOM 1485 O O . GLU A 1 193 ? 1.175 4.983 -17.369 1.00 72.94 193 GLU A O 1
ATOM 1490 N N . ARG A 1 194 ? 3.059 4.973 -16.158 1.00 73.81 194 ARG A N 1
ATOM 1491 C CA . ARG A 1 194 ? 2.436 5.657 -15.007 1.00 73.81 194 ARG A CA 1
ATOM 1492 C C . ARG A 1 194 ? 2.043 7.104 -15.301 1.00 73.81 194 ARG A C 1
ATOM 1494 O O . ARG A 1 194 ? 0.984 7.530 -14.842 1.00 73.81 194 ARG A O 1
ATOM 1501 N N . VAL A 1 195 ? 2.839 7.860 -16.060 1.00 73.25 195 VAL A N 1
ATOM 1502 C CA . VAL A 1 195 ? 2.492 9.232 -16.476 1.00 73.25 195 VAL A CA 1
ATOM 1503 C C . VAL A 1 195 ? 1.304 9.215 -17.437 1.00 73.25 195 VAL A C 1
ATOM 1505 O O . VAL A 1 195 ? 0.352 9.962 -17.215 1.00 73.25 195 VAL A O 1
ATOM 1508 N N . LEU A 1 196 ? 1.289 8.319 -18.427 1.00 64.69 196 LEU A N 1
ATOM 1509 C CA . LEU A 1 196 ? 0.170 8.136 -19.355 1.00 64.69 196 LEU A CA 1
ATOM 1510 C C . LEU A 1 196 ? -1.131 7.800 -18.604 1.00 64.69 196 LEU A C 1
ATOM 1512 O O . LEU A 1 196 ? -2.166 8.426 -18.837 1.00 64.69 196 LEU A O 1
ATOM 1516 N N . GLN A 1 197 ? -1.066 6.893 -17.623 1.00 64.81 197 GLN A N 1
ATOM 1517 C CA . GLN A 1 197 ? -2.192 6.566 -16.739 1.00 64.81 197 GLN A CA 1
ATOM 1518 C C . GLN A 1 197 ? -2.665 7.734 -15.867 1.00 64.81 197 GLN A C 1
ATOM 1520 O O . GLN A 1 197 ? -3.836 7.752 -15.487 1.00 64.81 197 GLN A O 1
ATOM 1525 N N . ILE A 1 198 ? -1.793 8.680 -15.509 1.00 68.31 198 ILE A N 1
ATOM 1526 C CA . ILE A 1 198 ? -2.160 9.879 -14.741 1.00 68.31 198 ILE A CA 1
ATOM 1527 C C . ILE A 1 198 ? -2.809 10.920 -15.659 1.00 68.31 198 ILE A C 1
ATOM 1529 O O . ILE A 1 198 ? -3.882 11.422 -15.330 1.00 68.31 198 ILE A O 1
ATOM 1533 N N . VAL A 1 199 ? -2.202 11.206 -16.815 1.00 65.81 199 VAL A N 1
ATOM 1534 C CA . VAL A 1 199 ? -2.695 12.194 -17.789 1.00 65.81 199 VAL A CA 1
ATOM 1535 C C . VAL A 1 199 ? -4.072 11.793 -18.321 1.00 65.81 199 VAL A C 1
ATOM 1537 O O . VAL A 1 199 ? -5.019 12.565 -18.201 1.00 65.81 199 VAL A O 1
ATOM 1540 N N . LEU A 1 200 ? -4.231 10.555 -18.800 1.00 61.06 200 LEU A N 1
ATOM 1541 C CA . LEU A 1 200 ? -5.505 10.083 -19.355 1.00 61.06 200 LEU A CA 1
ATOM 1542 C C . LEU A 1 200 ? -6.619 9.921 -18.301 1.00 61.06 200 LEU A C 1
ATOM 1544 O O . LEU A 1 200 ? -7.796 9.883 -18.657 1.00 61.06 200 LEU A O 1
ATOM 1548 N N . LYS A 1 201 ? -6.283 9.845 -17.004 1.00 52.59 201 LYS A N 1
ATOM 1549 C CA . LYS A 1 201 ? -7.275 9.890 -15.912 1.00 52.59 201 LYS A CA 1
ATOM 1550 C C . LYS A 1 201 ? -7.637 11.313 -15.487 1.00 52.59 201 LYS A C 1
ATOM 1552 O O . LYS A 1 201 ? -8.741 11.502 -14.990 1.00 52.59 201 LYS A O 1
ATOM 1557 N N . ALA A 1 202 ? -6.762 12.298 -15.692 1.00 41.94 202 ALA A N 1
ATOM 1558 C CA . ALA A 1 202 ? -7.043 13.690 -15.344 1.00 41.94 202 ALA A CA 1
ATOM 1559 C C . ALA A 1 202 ? -8.173 14.283 -16.207 1.00 41.94 202 ALA A C 1
ATOM 1561 O O . ALA A 1 202 ? -9.098 14.880 -15.660 1.00 41.94 202 ALA A O 1
ATOM 1562 N N . ASP A 1 203 ? -8.166 14.037 -17.523 1.00 37.59 203 ASP A N 1
ATOM 1563 C CA . ASP A 1 203 ? -9.249 14.480 -18.421 1.00 37.59 203 ASP A CA 1
ATOM 1564 C C . ASP A 1 203 ? -10.613 13.872 -18.041 1.00 37.59 203 ASP A C 1
ATOM 1566 O O . ASP A 1 203 ? -11.644 14.545 -18.114 1.00 37.59 203 ASP A O 1
ATOM 1570 N N . ALA A 1 204 ? -10.627 12.625 -17.556 1.00 40.62 204 ALA A N 1
ATOM 1571 C CA . ALA A 1 204 ? -11.847 11.946 -17.114 1.00 40.62 204 ALA A CA 1
ATOM 1572 C C . ALA A 1 204 ? -12.470 12.554 -15.837 1.00 40.62 204 ALA A C 1
ATOM 1574 O O . ALA A 1 204 ? -13.663 12.370 -15.602 1.00 40.62 204 ALA A O 1
ATOM 1575 N N . GLU A 1 205 ? -11.699 13.290 -15.026 1.00 33.19 205 GLU A N 1
ATOM 1576 C CA . GLU A 1 205 ? -12.214 14.052 -13.875 1.00 33.19 205 GLU A CA 1
ATOM 1577 C C . GLU A 1 205 ? -12.658 15.479 -14.262 1.00 33.19 205 GLU A C 1
ATOM 1579 O O . GLU A 1 205 ? -13.353 16.133 -13.482 1.00 33.19 205 GLU A O 1
ATOM 1584 N N . MET A 1 206 ? -12.295 15.971 -15.455 1.00 28.05 206 MET A N 1
ATOM 1585 C CA . MET A 1 206 ? -12.498 17.371 -15.857 1.00 28.05 206 MET A CA 1
ATOM 1586 C C . MET A 1 206 ? -13.668 17.600 -16.828 1.00 28.05 206 MET A C 1
ATOM 1588 O O . MET A 1 206 ? -14.125 18.735 -16.974 1.00 28.05 206 MET A O 1
ATOM 1592 N N . GLY A 1 207 ? -14.201 16.544 -17.452 1.00 26.81 207 GLY A N 1
ATOM 1593 C CA . GLY A 1 207 ? -15.321 16.636 -18.391 1.00 26.81 207 GLY A CA 1
ATOM 1594 C C . GLY A 1 207 ? -16.420 15.601 -18.163 1.00 26.81 207 GLY A C 1
ATOM 1595 O O . GLY A 1 207 ? -16.363 14.544 -18.771 1.00 26.81 207 GLY A O 1
ATOM 1596 N N . HIS A 1 208 ? -17.431 15.934 -17.345 1.00 26.50 208 HIS A N 1
ATOM 1597 C CA . HIS A 1 208 ? -18.863 15.613 -17.551 1.00 26.50 208 HIS A CA 1
ATOM 1598 C C . HIS A 1 208 ? -19.721 16.088 -16.360 1.00 26.50 208 HIS A C 1
ATOM 1600 O O . HIS A 1 208 ? -19.968 15.352 -15.406 1.00 26.50 208 HIS A O 1
ATOM 1606 N N . SER A 1 209 ? -20.241 17.315 -16.437 1.00 24.36 209 SER A N 1
ATOM 1607 C CA . SER A 1 209 ? -21.359 17.762 -15.599 1.00 24.36 209 SER A CA 1
ATOM 1608 C C . SER A 1 209 ? -22.696 17.575 -16.336 1.00 24.36 209 SER A C 1
ATOM 1610 O O . SER A 1 209 ? -22.775 17.749 -17.547 1.00 24.36 209 SER A O 1
ATOM 1612 N N . HIS A 1 210 ? -23.745 17.232 -15.579 1.00 24.22 210 HIS A N 1
ATOM 1613 C CA . HIS A 1 210 ? -25.154 17.117 -15.995 1.00 24.22 210 HIS A CA 1
ATOM 1614 C C . HIS A 1 210 ? -25.517 16.147 -17.141 1.00 24.22 210 HIS A C 1
ATOM 1616 O O . HIS A 1 210 ? -25.552 16.518 -18.309 1.00 24.22 210 HIS A O 1
ATOM 1622 N N . PHE A 1 211 ? -26.047 14.978 -16.764 1.00 23.09 211 PHE A N 1
ATOM 1623 C CA . PHE A 1 211 ? -27.217 14.384 -17.429 1.00 23.09 211 PHE A CA 1
ATOM 1624 C C . PHE A 1 211 ? -28.201 13.865 -16.360 1.00 23.09 211 PHE A C 1
ATOM 1626 O O . PHE A 1 211 ? -27.749 13.302 -15.361 1.00 23.09 211 PHE A O 1
ATOM 1633 N N . PRO A 1 212 ? -29.526 14.063 -16.514 1.00 23.23 212 PRO A N 1
ATOM 1634 C CA . PRO A 1 212 ? -30.523 13.491 -15.608 1.00 23.23 212 PRO A CA 1
ATOM 1635 C C . PRO A 1 212 ? -30.717 11.984 -15.872 1.00 23.23 212 PRO A C 1
ATOM 1637 O O . PRO A 1 212 ? -30.497 11.528 -16.998 1.00 23.23 212 PRO A O 1
ATOM 1640 N N . PRO A 1 213 ? -31.151 11.194 -14.872 1.00 25.64 213 PRO A N 1
ATOM 1641 C CA . PRO A 1 213 ? -31.401 9.768 -15.055 1.00 25.64 213 PRO A CA 1
ATOM 1642 C C . PRO A 1 213 ? -32.608 9.517 -15.969 1.00 25.64 213 PRO A C 1
ATOM 1644 O O . PRO A 1 213 ? -33.640 10.180 -15.858 1.00 25.64 213 PRO A O 1
ATOM 1647 N N . LEU A 1 214 ? -32.495 8.513 -16.844 1.00 22.22 214 LEU A N 1
ATOM 1648 C CA . LEU A 1 214 ? -33.637 7.987 -17.592 1.00 22.22 214 LEU A CA 1
ATOM 1649 C C . LEU A 1 214 ? -34.612 7.270 -16.648 1.00 22.22 214 LEU A C 1
ATOM 1651 O O . LEU A 1 214 ? -34.210 6.589 -15.705 1.00 22.22 214 LEU A O 1
ATOM 1655 N N . GLN A 1 215 ? -35.901 7.459 -16.918 1.00 21.31 215 GLN A N 1
ATOM 1656 C CA . GLN A 1 215 ? -37.000 7.103 -16.027 1.00 21.31 215 GLN A CA 1
ATOM 1657 C C . GLN A 1 215 ? -37.155 5.581 -15.859 1.00 21.31 215 GLN A C 1
ATOM 1659 O O . GLN A 1 215 ? -37.052 4.818 -16.820 1.00 21.31 215 GLN A O 1
ATOM 1664 N N . SER A 1 216 ? -37.419 5.141 -14.628 1.00 22.61 216 SER A N 1
ATOM 1665 C CA . SER A 1 216 ? -37.652 3.735 -14.290 1.00 22.61 216 SER A CA 1
ATOM 1666 C C . SER A 1 216 ? -38.963 3.218 -14.886 1.00 22.61 216 SER A C 1
ATOM 1668 O O . SER A 1 216 ? -40.012 3.829 -14.697 1.00 22.61 216 SER A O 1
ATOM 1670 N N . ALA A 1 217 ? -38.914 2.057 -15.541 1.00 22.67 217 ALA A N 1
ATOM 1671 C CA . ALA A 1 217 ? -40.107 1.282 -15.864 1.00 22.67 217 ALA A CA 1
ATOM 1672 C C . ALA A 1 217 ? -40.463 0.372 -14.677 1.00 22.67 217 ALA A C 1
ATOM 1674 O O . ALA A 1 217 ? -39.641 -0.448 -14.261 1.00 22.67 217 ALA A O 1
ATOM 1675 N N . ASP A 1 218 ? -41.674 0.514 -14.140 1.00 20.84 218 ASP A N 1
ATOM 1676 C CA . ASP A 1 218 ? -42.152 -0.297 -13.019 1.00 20.84 218 ASP A CA 1
ATOM 1677 C C . ASP A 1 218 ? -42.304 -1.775 -13.407 1.00 20.84 218 ASP A C 1
ATOM 1679 O O . ASP A 1 218 ? -42.942 -2.115 -14.406 1.00 20.84 218 ASP A O 1
ATOM 1683 N N . VAL A 1 219 ? -41.763 -2.674 -12.579 1.00 24.70 219 VAL A N 1
ATOM 1684 C CA . VAL A 1 219 ? -41.933 -4.127 -12.726 1.00 24.70 219 VAL A CA 1
ATOM 1685 C C . VAL A 1 219 ? -42.573 -4.680 -11.460 1.00 24.70 219 VAL A C 1
ATOM 1687 O O . VAL A 1 219 ? -41.928 -4.827 -10.424 1.00 24.70 219 VAL A O 1
ATOM 1690 N N . ASN A 1 220 ? -43.863 -4.992 -11.557 1.00 19.97 220 ASN A N 1
ATOM 1691 C CA . ASN A 1 220 ? -44.650 -5.550 -10.463 1.00 19.97 220 ASN A CA 1
ATOM 1692 C C . ASN A 1 220 ? -44.347 -7.056 -10.297 1.00 19.97 220 ASN A C 1
ATOM 1694 O O . ASN A 1 220 ? -44.357 -7.797 -11.282 1.00 19.97 220 ASN A O 1
ATOM 1698 N N . ILE A 1 221 ? -44.060 -7.516 -9.074 1.00 23.69 221 ILE A N 1
ATOM 1699 C CA . ILE A 1 221 ? -43.557 -8.877 -8.809 1.00 23.69 221 ILE A CA 1
ATOM 1700 C C . ILE A 1 221 ? -44.611 -9.714 -8.079 1.00 23.69 221 ILE A C 1
ATOM 1702 O O . ILE A 1 221 ? -44.898 -9.478 -6.909 1.00 23.69 221 ILE A O 1
ATOM 1706 N N . ASN A 1 222 ? -45.100 -10.763 -8.745 1.00 21.03 222 ASN A N 1
ATOM 1707 C CA . ASN A 1 222 ? -45.844 -11.850 -8.104 1.00 21.03 222 ASN A CA 1
ATOM 1708 C C . ASN A 1 222 ? -44.903 -13.007 -7.719 1.00 21.03 222 ASN A C 1
ATOM 1710 O O . ASN A 1 222 ? -43.943 -13.322 -8.423 1.00 21.03 222 ASN A O 1
ATOM 1714 N N . THR A 1 223 ? -45.186 -13.639 -6.583 1.00 24.72 223 THR A N 1
ATOM 1715 C CA . THR A 1 223 ? -44.357 -14.663 -5.925 1.00 24.72 223 THR A CA 1
ATOM 1716 C C . THR A 1 223 ? -44.440 -16.039 -6.598 1.00 24.72 223 THR A C 1
ATOM 1718 O O . THR A 1 223 ? -45.534 -16.443 -6.978 1.00 24.72 223 THR A O 1
ATOM 1721 N N . PHE A 1 224 ? -43.339 -16.811 -6.637 1.00 25.12 224 PHE A N 1
ATOM 1722 C CA . PHE A 1 224 ? -43.178 -18.074 -5.873 1.00 25.12 224 PHE A CA 1
ATOM 1723 C C . PHE A 1 224 ? -41.830 -18.801 -6.123 1.00 25.12 224 PHE A C 1
ATOM 1725 O O . PHE A 1 224 ? -41.177 -18.601 -7.141 1.00 25.12 224 PHE A O 1
ATOM 1732 N N . SER A 1 225 ? -41.499 -19.714 -5.195 1.00 24.80 225 SER A N 1
ATOM 1733 C CA . SER A 1 225 ? -40.481 -20.789 -5.259 1.00 24.80 225 SER A CA 1
ATOM 1734 C C . SER A 1 225 ? -38.992 -20.436 -5.075 1.00 24.80 225 SER A C 1
ATOM 1736 O O . SER A 1 225 ? -38.460 -19.477 -5.624 1.00 24.80 225 SER A O 1
ATOM 1738 N N . ASN A 1 226 ? -38.299 -21.270 -4.284 1.00 28.92 226 ASN A N 1
ATOM 1739 C CA . ASN A 1 226 ? -36.869 -21.152 -3.973 1.00 28.92 226 ASN A CA 1
ATOM 1740 C C . ASN A 1 226 ? -36.001 -21.919 -4.989 1.00 28.92 226 ASN A C 1
ATOM 1742 O O . ASN A 1 226 ? -35.735 -23.097 -4.777 1.00 28.92 226 ASN A O 1
ATOM 1746 N N . ASP A 1 227 ? -35.515 -21.248 -6.035 1.00 26.30 227 ASP A N 1
ATOM 1747 C CA . ASP A 1 227 ? -34.199 -21.533 -6.640 1.00 26.30 227 ASP A CA 1
ATOM 1748 C C . ASP A 1 227 ? -33.826 -20.386 -7.601 1.00 26.30 227 ASP A C 1
ATOM 1750 O O . ASP A 1 227 ? -34.362 -20.272 -8.705 1.00 26.30 227 ASP A O 1
ATOM 1754 N N . VAL A 1 228 ? -32.925 -19.486 -7.183 1.00 31.86 228 VAL A N 1
ATOM 1755 C CA . VAL A 1 228 ? -32.569 -18.281 -7.964 1.00 31.86 228 VAL A CA 1
ATOM 1756 C C . VAL A 1 228 ? -31.563 -18.633 -9.065 1.00 31.86 228 VAL A C 1
ATOM 1758 O O . VAL A 1 228 ? -30.361 -18.375 -8.978 1.00 31.86 228 VAL A O 1
ATOM 1761 N N . VAL A 1 229 ? -32.071 -19.247 -10.131 1.00 27.52 229 VAL A N 1
ATOM 1762 C CA . VAL A 1 229 ? -31.303 -19.573 -11.336 1.00 27.52 229 VAL A CA 1
ATOM 1763 C C . VAL A 1 229 ? -31.154 -18.321 -12.205 1.00 27.52 229 VAL A C 1
ATOM 1765 O O . VAL A 1 229 ? -32.070 -17.932 -12.928 1.00 27.52 229 VAL A O 1
ATOM 1768 N N . ILE A 1 230 ? -29.976 -17.693 -12.164 1.00 32.22 230 ILE A N 1
ATOM 1769 C CA . ILE A 1 230 ? -29.681 -16.498 -12.969 1.00 32.22 230 ILE A CA 1
ATOM 1770 C C . ILE A 1 230 ? -29.613 -16.871 -14.461 1.00 32.22 230 ILE A C 1
ATOM 1772 O O . ILE A 1 230 ? -28.635 -17.454 -14.938 1.00 32.22 230 ILE A O 1
ATOM 1776 N N . ASN A 1 231 ? -30.663 -16.512 -15.202 1.00 26.08 231 ASN A N 1
ATOM 1777 C CA . ASN A 1 231 ? -30.671 -16.456 -16.661 1.00 26.08 231 ASN A CA 1
ATOM 1778 C C . ASN A 1 231 ? -30.251 -15.045 -17.101 1.00 26.08 231 ASN A C 1
ATOM 1780 O O . ASN A 1 231 ? -30.981 -14.087 -16.863 1.00 26.08 231 ASN A O 1
ATOM 1784 N N . ASN A 1 232 ? -29.100 -14.912 -17.765 1.00 29.84 232 ASN A N 1
ATOM 1785 C CA . ASN A 1 232 ? -28.733 -13.651 -18.412 1.00 29.84 232 ASN A CA 1
ATOM 1786 C C . ASN A 1 232 ? -29.601 -13.443 -19.658 1.00 29.84 232 ASN A C 1
ATOM 1788 O O . ASN A 1 232 ? -29.595 -14.288 -20.553 1.00 29.84 232 ASN A O 1
ATOM 1792 N N . ILE A 1 233 ? -30.277 -12.298 -19.744 1.00 26.84 233 ILE A N 1
ATOM 1793 C CA . ILE A 1 233 ? -30.834 -11.803 -21.004 1.00 26.84 233 ILE A CA 1
ATOM 1794 C C . ILE A 1 233 ? -29.698 -11.099 -21.750 1.00 26.84 233 ILE A C 1
ATOM 1796 O O . ILE A 1 233 ? -29.186 -10.084 -21.284 1.00 26.84 233 ILE A O 1
ATOM 1800 N N . CYS A 1 234 ? -29.308 -11.641 -22.901 1.00 24.31 234 CYS A N 1
ATOM 1801 C CA . CYS A 1 234 ? -28.527 -10.929 -23.907 1.00 24.31 234 CYS A CA 1
ATOM 1802 C C . CYS A 1 234 ? -29.427 -10.796 -25.137 1.00 24.31 234 CYS A C 1
ATOM 1804 O O . CYS A 1 234 ? -29.887 -11.808 -25.664 1.00 24.31 234 CYS A O 1
ATOM 1806 N N . GLY A 1 235 ? -29.765 -9.565 -25.519 1.00 25.78 235 GLY A N 1
ATOM 1807 C CA . GLY A 1 235 ? -30.745 -9.301 -26.568 1.00 25.78 235 GLY A CA 1
ATOM 1808 C C . GLY A 1 235 ? -30.104 -9.186 -27.945 1.00 25.78 235 GLY A C 1
ATOM 1809 O O . GLY A 1 235 ? -29.724 -8.087 -28.339 1.00 25.78 235 GLY A O 1
ATOM 1810 N N . ASP A 1 236 ? -30.059 -10.286 -28.697 1.00 24.42 236 ASP A N 1
ATOM 1811 C CA . ASP A 1 236 ? -29.948 -10.214 -30.156 1.00 24.42 236 ASP A CA 1
ATOM 1812 C C . ASP A 1 236 ? -31.249 -9.611 -30.713 1.00 24.42 236 ASP A C 1
ATOM 1814 O O . ASP A 1 236 ? -32.278 -10.286 -30.794 1.00 24.42 236 ASP A O 1
ATOM 1818 N N . ILE A 1 237 ? -31.229 -8.328 -31.089 1.00 25.75 237 ILE A N 1
ATOM 1819 C CA . ILE A 1 237 ? -32.377 -7.683 -31.741 1.00 25.75 237 ILE A CA 1
ATOM 1820 C C . ILE A 1 237 ? -32.337 -8.002 -33.238 1.00 25.75 237 ILE A C 1
ATOM 1822 O O . ILE A 1 237 ? -31.824 -7.235 -34.052 1.00 25.75 237 ILE A O 1
ATOM 1826 N N . ILE A 1 238 ? -32.913 -9.149 -33.601 1.00 25.73 238 ILE A N 1
ATOM 1827 C CA . ILE A 1 238 ? -33.363 -9.397 -34.973 1.00 25.73 238 ILE A CA 1
ATOM 1828 C C . ILE A 1 238 ? -34.649 -8.594 -35.186 1.00 25.73 238 ILE A C 1
ATOM 1830 O O . ILE A 1 238 ? -35.631 -8.766 -34.465 1.00 25.73 238 ILE A O 1
ATOM 1834 N N . THR A 1 239 ? -34.645 -7.710 -36.179 1.00 25.44 239 THR A N 1
ATOM 1835 C CA . THR A 1 239 ? -35.818 -6.923 -36.559 1.00 25.44 239 THR A CA 1
ATOM 1836 C C . THR A 1 239 ? -36.876 -7.794 -37.235 1.00 25.44 239 THR A C 1
ATOM 1838 O O . THR A 1 239 ? -36.586 -8.532 -38.171 1.00 25.44 239 THR A O 1
ATOM 1841 N N . ASN A 1 240 ? -38.130 -7.652 -36.805 1.00 24.30 240 ASN A N 1
ATOM 1842 C CA . ASN A 1 240 ? -39.301 -8.085 -37.562 1.00 24.30 240 ASN A CA 1
ATOM 1843 C C . ASN A 1 240 ? -40.418 -7.057 -37.364 1.00 24.30 240 ASN A C 1
ATOM 1845 O O . ASN A 1 240 ? -40.908 -6.871 -36.252 1.00 24.30 240 ASN A O 1
ATOM 1849 N N . ASN A 1 241 ? -40.809 -6.387 -38.448 1.00 26.84 241 ASN A N 1
ATOM 1850 C CA . ASN A 1 241 ? -41.946 -5.472 -38.449 1.00 26.84 241 ASN A CA 1
ATOM 1851 C C . ASN A 1 241 ? -43.251 -6.261 -38.596 1.00 26.84 241 ASN A C 1
ATOM 1853 O O . ASN A 1 241 ? -43.404 -7.031 -39.542 1.00 26.84 241 ASN A O 1
ATOM 1857 N N . THR A 1 242 ? -44.236 -5.953 -37.756 1.00 24.72 242 THR A N 1
ATOM 1858 C CA . THR A 1 242 ? -45.655 -6.137 -38.084 1.00 24.72 242 THR A CA 1
ATOM 1859 C C . THR A 1 242 ? -46.396 -4.857 -37.733 1.00 24.72 242 THR A C 1
ATOM 1861 O O . THR A 1 242 ? -46.343 -4.408 -36.589 1.00 24.72 242 THR A O 1
ATOM 1864 N N . ASN A 1 243 ? -47.049 -4.258 -38.726 1.00 29.03 243 ASN A N 1
ATOM 1865 C CA . ASN A 1 243 ? -47.750 -2.984 -38.587 1.00 29.03 243 ASN A CA 1
ATOM 1866 C C . ASN A 1 243 ? -48.956 -3.110 -37.647 1.00 29.03 243 ASN A C 1
ATOM 1868 O O . ASN A 1 243 ? -49.635 -4.137 -37.659 1.00 29.03 243 ASN A O 1
ATOM 1872 N N . HIS A 1 244 ? -49.310 -2.016 -36.972 1.00 28.11 244 HIS A N 1
ATOM 1873 C CA . HIS A 1 244 ? -50.717 -1.639 -36.860 1.00 28.11 244 HIS A CA 1
ATOM 1874 C C . HIS A 1 244 ? -50.873 -0.126 -36.676 1.00 28.11 244 HIS A C 1
ATOM 1876 O O . HIS A 1 244 ? -50.221 0.478 -35.827 1.00 28.11 244 HIS A O 1
ATOM 1882 N N . ASP A 1 245 ? -51.729 0.479 -37.495 1.00 26.02 245 ASP A N 1
ATOM 1883 C CA . ASP A 1 245 ? -52.043 1.907 -37.473 1.00 26.02 245 ASP A CA 1
ATOM 1884 C C . ASP A 1 245 ? -52.976 2.288 -36.314 1.00 26.02 245 ASP A C 1
ATOM 1886 O O . ASP A 1 245 ? -53.771 1.462 -35.863 1.00 26.02 245 ASP A O 1
ATOM 1890 N N . ILE A 1 246 ? -52.971 3.575 -35.936 1.00 27.66 246 ILE A N 1
ATOM 1891 C CA . ILE A 1 246 ? -54.185 4.413 -35.830 1.00 27.66 246 ILE A CA 1
ATOM 1892 C C . ILE A 1 246 ? -53.793 5.905 -35.745 1.00 27.66 246 ILE A C 1
ATOM 1894 O O . ILE A 1 246 ? -52.751 6.267 -35.205 1.00 27.66 246 ILE A O 1
ATOM 1898 N N . ASN A 1 247 ? -54.620 6.773 -36.336 1.00 25.25 247 ASN A N 1
ATOM 1899 C CA . ASN A 1 247 ? -54.354 8.205 -36.530 1.00 25.25 247 ASN A CA 1
ATOM 1900 C C . ASN A 1 247 ? -54.859 9.091 -35.377 1.00 25.25 247 ASN A C 1
ATOM 1902 O O . ASN A 1 247 ? -55.963 8.850 -34.897 1.00 25.25 247 ASN A O 1
ATOM 1906 N N . SER A 1 248 ? -54.191 10.233 -35.132 1.00 24.61 248 SER A N 1
ATOM 1907 C CA . SER A 1 248 ? -54.885 11.527 -34.919 1.00 24.61 248 SER A CA 1
ATOM 1908 C C . SER A 1 248 ? -53.974 12.778 -35.013 1.00 24.61 248 SER A C 1
ATOM 1910 O O . SER A 1 248 ? -53.369 13.194 -34.034 1.00 24.61 248 SER A O 1
ATOM 1912 N N . ILE A 1 249 ? -53.940 13.391 -36.203 1.00 26.08 249 ILE A N 1
ATOM 1913 C CA . ILE A 1 249 ? -54.249 14.821 -36.464 1.00 26.08 249 ILE A CA 1
ATOM 1914 C C . ILE A 1 249 ? -53.577 15.921 -35.587 1.00 26.08 249 ILE A C 1
ATOM 1916 O O . ILE A 1 249 ? -54.055 16.214 -34.500 1.00 26.08 249 ILE A O 1
ATOM 1920 N N . SER A 1 250 ? -52.638 16.656 -36.221 1.00 23.17 250 SER A N 1
ATOM 1921 C CA . SER A 1 250 ? -52.401 18.131 -36.149 1.00 23.17 250 SER A CA 1
ATOM 1922 C C . SER A 1 250 ? -51.952 18.792 -34.815 1.00 23.17 250 SER A C 1
ATOM 1924 O O . SER A 1 250 ? -52.104 18.221 -33.748 1.00 23.17 250 SER A O 1
ATOM 1926 N N . GLU A 1 251 ? -51.334 19.987 -34.772 1.00 25.02 251 GLU A N 1
ATOM 1927 C CA . GLU A 1 251 ? -51.098 21.043 -35.788 1.00 25.02 251 GLU A CA 1
ATOM 1928 C C . GLU A 1 251 ? -49.636 21.566 -35.814 1.00 25.02 251 GLU A C 1
ATOM 1930 O O . GLU A 1 251 ? -48.830 21.294 -34.925 1.00 25.02 251 GLU A O 1
ATOM 1935 N N . LYS A 1 252 ? -49.302 22.379 -36.831 1.00 23.17 252 LYS A N 1
ATOM 1936 C CA . LYS A 1 252 ? -48.111 23.253 -36.905 1.00 23.17 252 LYS A CA 1
ATOM 1937 C C . LYS A 1 252 ? -48.453 24.457 -37.800 1.00 23.17 252 LYS A C 1
ATOM 1939 O O . LYS A 1 252 ? -49.118 24.234 -38.812 1.00 23.17 252 LYS A O 1
ATOM 1944 N N . PRO A 1 253 ? -48.012 25.697 -37.499 1.00 30.33 253 PRO A N 1
ATOM 1945 C CA . PRO A 1 253 ? -47.047 26.326 -38.424 1.00 30.33 253 PRO A CA 1
ATOM 1946 C C . PRO A 1 253 ? -46.107 27.405 -37.822 1.00 30.33 253 PRO A C 1
ATOM 1948 O O . PRO A 1 253 ? -46.441 28.057 -36.842 1.00 30.33 253 PRO A O 1
ATOM 1951 N N . SER A 1 254 ? -45.022 27.709 -38.560 1.00 23.28 254 SER A N 1
ATOM 1952 C CA . SER A 1 254 ? -44.301 29.012 -38.621 1.00 23.28 254 SER A CA 1
ATOM 1953 C C . SER A 1 254 ? -43.568 29.553 -37.364 1.00 23.28 254 SER A C 1
ATOM 1955 O O . SER A 1 254 ? -43.992 29.309 -36.246 1.00 23.28 254 SER A O 1
ATOM 1957 N N . ASN A 1 255 ? -42.473 30.328 -37.448 1.00 26.09 255 ASN A N 1
ATOM 1958 C CA . ASN A 1 255 ? -41.474 30.547 -38.518 1.00 26.09 255 ASN A CA 1
ATOM 1959 C C . ASN A 1 255 ? -40.122 31.023 -37.897 1.00 26.09 255 ASN A C 1
ATOM 1961 O O . ASN A 1 255 ? -40.080 31.247 -36.687 1.00 26.09 255 ASN A O 1
ATOM 1965 N N . PRO A 1 256 ? -39.009 31.124 -38.661 1.00 33.03 256 PRO A N 1
ATOM 1966 C CA . PRO A 1 256 ? -37.651 31.221 -38.102 1.00 33.03 256 PRO A CA 1
ATOM 1967 C C . PRO A 1 256 ? -37.124 32.652 -37.872 1.00 33.03 256 PRO A C 1
ATOM 1969 O O . PRO A 1 256 ? -37.655 33.620 -38.413 1.00 33.03 256 PRO A O 1
ATOM 1972 N N . ILE A 1 257 ? -36.003 32.748 -37.143 1.00 25.27 257 ILE A N 1
ATOM 1973 C CA . ILE A 1 257 ? -35.087 33.902 -37.105 1.00 25.27 257 ILE A CA 1
ATOM 1974 C C . ILE A 1 257 ? -33.651 33.379 -37.293 1.00 25.27 257 ILE A C 1
ATOM 1976 O O . ILE A 1 257 ? -33.283 32.358 -36.712 1.00 25.27 257 ILE A O 1
ATOM 1980 N N . GLU A 1 258 ? -32.857 34.062 -38.117 1.00 25.80 258 GLU A N 1
ATOM 1981 C CA . GLU A 1 258 ? -31.472 33.709 -38.463 1.00 25.80 258 GLU A CA 1
ATOM 1982 C C . GLU A 1 258 ? -30.440 34.422 -37.571 1.00 25.80 258 GLU A C 1
ATOM 1984 O O . GLU A 1 258 ? -30.711 35.502 -37.050 1.00 25.80 258 GLU A O 1
ATOM 1989 N N . SER A 1 259 ? -29.231 33.858 -37.448 1.00 21.50 259 SER A N 1
ATOM 1990 C CA . SER A 1 259 ? -27.920 34.553 -37.392 1.00 21.50 259 SER A CA 1
ATOM 1991 C C . SER A 1 259 ? -26.794 33.507 -37.167 1.00 21.50 259 SER A C 1
ATOM 1993 O O . SER A 1 259 ? -27.099 32.331 -36.966 1.00 21.50 259 SER A O 1
ATOM 1995 N N . PRO A 1 260 ? -25.504 33.821 -37.394 1.00 28.30 260 PRO A N 1
ATOM 1996 C CA . PRO A 1 260 ? -24.945 33.723 -38.738 1.00 28.30 260 PRO A CA 1
ATOM 1997 C C . PRO A 1 260 ? -23.769 32.736 -38.843 1.00 28.30 260 PRO A C 1
ATOM 1999 O O . PRO A 1 260 ? -23.092 32.408 -37.870 1.00 28.30 260 PRO A O 1
ATOM 2002 N N . THR A 1 261 ? -23.479 32.297 -40.067 1.00 24.27 261 THR A N 1
ATOM 2003 C CA . THR A 1 261 ? -22.322 31.447 -40.379 1.00 24.27 261 THR A CA 1
ATOM 2004 C C . THR A 1 261 ? -20.995 32.195 -40.244 1.00 24.27 261 THR A C 1
ATOM 2006 O O . THR A 1 261 ? -20.827 33.262 -40.832 1.00 24.27 261 THR A O 1
ATOM 2009 N N . VAL A 1 262 ? -20.011 31.569 -39.594 1.00 27.73 262 VAL A N 1
ATOM 2010 C CA . VAL A 1 262 ? -18.584 31.875 -39.785 1.00 27.73 262 VAL A CA 1
ATOM 2011 C C . VAL A 1 262 ? -17.922 30.638 -40.381 1.00 27.73 262 VAL A C 1
ATOM 2013 O O . VAL A 1 262 ? -17.961 29.560 -39.788 1.00 27.73 262 VAL A O 1
ATOM 2016 N N . GLU A 1 263 ? -17.335 30.779 -41.566 1.00 27.72 263 GLU A N 1
ATOM 2017 C CA . GLU A 1 263 ? -16.641 29.684 -42.240 1.00 27.72 263 GLU A CA 1
ATOM 2018 C C . GLU A 1 263 ? -15.345 29.287 -41.521 1.00 27.72 263 GLU A C 1
ATOM 2020 O O . GLU A 1 263 ? -14.560 30.135 -41.093 1.00 27.72 263 GLU A O 1
ATOM 2025 N N . LYS A 1 264 ? -15.054 27.983 -41.508 1.00 26.02 264 LYS A N 1
ATOM 2026 C CA . LYS A 1 264 ? -13.683 27.460 -41.416 1.00 26.02 264 LYS A CA 1
ATOM 2027 C C . LYS A 1 264 ? -13.463 26.364 -42.455 1.00 26.02 264 LYS A C 1
ATOM 2029 O O . LYS A 1 264 ? -13.382 25.182 -42.138 1.00 26.02 264 LYS A O 1
ATOM 2034 N N . ASN A 1 265 ? -13.337 26.787 -43.710 1.00 27.95 265 ASN A N 1
ATOM 2035 C CA . ASN A 1 265 ? -12.751 25.960 -44.758 1.00 27.95 265 ASN A CA 1
ATOM 2036 C C . ASN A 1 265 ? -11.242 25.810 -44.490 1.00 27.95 265 ASN A C 1
ATOM 2038 O O . ASN A 1 265 ? -10.483 26.761 -44.664 1.00 27.95 265 ASN A O 1
ATOM 2042 N N . ALA A 1 266 ? -10.808 24.627 -44.045 1.00 24.47 266 ALA A N 1
ATOM 2043 C CA . ALA A 1 266 ? -9.401 24.307 -43.809 1.00 24.47 266 ALA A CA 1
ATOM 2044 C C . ALA A 1 266 ? -9.082 22.863 -44.244 1.00 24.47 266 ALA A C 1
ATOM 2046 O O . ALA A 1 266 ? -9.514 21.914 -43.603 1.00 24.47 266 ALA A O 1
ATOM 2047 N N . CYS A 1 267 ? -8.318 22.750 -45.336 1.00 24.53 267 CYS A N 1
ATOM 2048 C CA . CYS A 1 267 ? -7.681 21.561 -45.928 1.00 24.53 267 CYS A CA 1
ATOM 2049 C C . CYS A 1 267 ? -8.494 20.245 -46.043 1.00 24.53 267 CYS A C 1
ATOM 2051 O O . CYS A 1 267 ? -8.753 19.525 -45.081 1.00 24.53 267 CYS A O 1
ATOM 2053 N N . MET A 1 268 ? -8.799 19.868 -47.286 1.00 30.73 268 MET A N 1
ATOM 2054 C CA . MET A 1 268 ? -9.541 18.662 -47.657 1.00 30.73 268 MET A CA 1
ATOM 2055 C C . MET A 1 268 ? -8.603 17.466 -47.909 1.00 30.73 268 MET A C 1
ATOM 2057 O O . MET A 1 268 ? -8.135 17.287 -49.030 1.00 30.73 268 MET A O 1
ATOM 2061 N N . LEU A 1 269 ? -8.370 16.614 -46.901 1.00 34.16 269 LEU A N 1
ATOM 2062 C CA . LEU A 1 269 ? -7.813 15.260 -47.113 1.00 34.16 269 LEU A CA 1
ATOM 2063 C C . LEU A 1 269 ? -8.212 14.226 -46.033 1.00 34.16 269 LEU A C 1
ATOM 2065 O O . LEU A 1 269 ? -7.470 13.292 -45.738 1.00 34.16 269 LEU A O 1
ATOM 2069 N N . THR A 1 270 ? -9.378 14.378 -45.402 1.00 33.25 270 THR A N 1
ATOM 2070 C CA . THR A 1 270 ? -9.829 13.476 -44.329 1.00 33.25 270 THR A CA 1
ATOM 2071 C C . THR A 1 270 ? -10.350 12.136 -44.861 1.00 33.25 270 THR A C 1
ATOM 2073 O O . THR A 1 270 ? -11.358 12.062 -45.564 1.00 33.25 270 THR A O 1
ATOM 2076 N N . CYS A 1 271 ? -9.671 11.051 -44.481 1.00 39.88 271 CYS A N 1
ATOM 2077 C CA . CYS A 1 271 ? -10.008 9.678 -44.856 1.00 39.88 271 CYS A CA 1
ATOM 2078 C C . CYS A 1 271 ? -11.457 9.287 -44.508 1.00 39.88 271 CYS A C 1
ATOM 2080 O O . CYS A 1 271 ? -11.896 9.412 -43.364 1.00 39.88 271 CYS A O 1
ATOM 2082 N N . HIS A 1 272 ? -12.163 8.693 -45.479 1.00 43.69 272 HIS A N 1
ATOM 2083 C CA . HIS A 1 272 ? -13.555 8.227 -45.347 1.00 43.69 272 HIS A CA 1
ATOM 2084 C C . HIS A 1 272 ? -13.772 7.255 -44.164 1.00 43.69 272 HIS A C 1
ATOM 2086 O O . HIS A 1 272 ? -14.864 7.179 -43.604 1.00 43.69 272 HIS A O 1
ATOM 2092 N N . TRP A 1 273 ? -12.722 6.538 -43.755 1.00 43.84 273 TRP A N 1
ATOM 2093 C CA . TRP A 1 273 ? -12.705 5.569 -42.654 1.00 43.84 273 TRP A CA 1
ATOM 2094 C C . TRP A 1 273 ? -12.992 6.166 -41.264 1.00 43.84 273 TRP A C 1
ATOM 2096 O O . TRP A 1 273 ? -13.489 5.457 -40.392 1.00 43.84 273 TRP A O 1
ATOM 2106 N N . LEU A 1 274 ? -12.752 7.467 -41.057 1.00 47.28 274 LEU A N 1
ATOM 2107 C CA . LEU A 1 274 ? -13.033 8.154 -39.786 1.00 47.28 274 LEU A CA 1
ATOM 2108 C C . LEU A 1 274 ? -14.519 8.519 -39.598 1.00 47.28 274 LEU A C 1
ATOM 2110 O O . LEU A 1 274 ? -14.905 9.031 -38.548 1.00 47.28 274 LEU A O 1
ATOM 2114 N N . LYS A 1 275 ? -15.378 8.258 -40.593 1.00 39.56 275 LYS A N 1
ATOM 2115 C CA . LYS A 1 275 ? -16.780 8.700 -40.618 1.00 39.56 275 LYS A CA 1
ATOM 2116 C C . LYS A 1 275 ? -17.727 7.729 -39.888 1.00 39.56 275 LYS A C 1
ATOM 2118 O O . LYS A 1 275 ? -18.651 7.178 -40.481 1.00 39.56 275 LYS A O 1
ATOM 2123 N N . GLY A 1 276 ? -17.474 7.521 -38.594 1.00 44.62 276 GLY A N 1
ATOM 2124 C CA . GLY A 1 276 ? -18.309 6.746 -37.662 1.00 44.62 276 GLY A CA 1
ATOM 2125 C C . GLY A 1 276 ? -18.775 7.575 -36.456 1.00 44.62 276 GLY A C 1
ATOM 2126 O O . GLY A 1 276 ? -18.420 8.746 -36.337 1.00 44.62 276 GLY A O 1
ATOM 2127 N N . ASN A 1 277 ? -19.575 6.974 -35.563 1.00 37.78 277 ASN A N 1
ATOM 2128 C CA . ASN A 1 277 ? -20.078 7.644 -34.352 1.00 37.78 277 ASN A CA 1
ATOM 2129 C C . ASN A 1 277 ? -18.942 8.283 -33.531 1.00 37.78 277 ASN A C 1
ATOM 2131 O O . ASN A 1 277 ? -17.852 7.722 -33.426 1.00 37.78 277 ASN A O 1
ATOM 2135 N N . GLY A 1 278 ? -19.225 9.462 -32.965 1.00 39.81 278 GLY A N 1
ATOM 2136 C CA . GLY A 1 278 ? -18.221 10.401 -32.461 1.00 39.81 278 GLY A CA 1
ATOM 2137 C C . GLY A 1 278 ? -17.175 9.801 -31.516 1.00 39.81 278 GLY A C 1
ATOM 2138 O O . GLY A 1 278 ? -17.502 9.090 -30.565 1.00 39.81 278 GLY A O 1
ATOM 2139 N N . MET A 1 279 ? -15.911 10.168 -31.754 1.00 47.81 279 MET A N 1
ATOM 2140 C CA . MET A 1 279 ? -14.734 9.693 -31.007 1.00 47.81 279 MET A CA 1
ATOM 2141 C C . MET A 1 279 ? -14.784 10.008 -29.499 1.00 47.81 279 MET A C 1
ATOM 2143 O O . MET A 1 279 ? -14.063 9.390 -28.724 1.00 47.81 279 MET A O 1
ATOM 2147 N N . SER A 1 280 ? -15.677 10.905 -29.070 1.00 46.59 280 SER A N 1
ATOM 2148 C CA . SER A 1 280 ? -15.962 11.230 -27.666 1.00 46.59 280 SER A CA 1
ATOM 2149 C C . SER A 1 280 ? -16.518 10.064 -26.834 1.00 46.59 280 SER A C 1
ATOM 2151 O O . SER A 1 280 ? -16.537 10.164 -25.615 1.00 46.59 280 SER A O 1
ATOM 2153 N N . ASN A 1 281 ? -16.972 8.971 -27.462 1.00 43.69 281 ASN A N 1
ATOM 2154 C CA . ASN A 1 281 ? -17.425 7.755 -26.768 1.00 43.69 281 ASN A CA 1
ATOM 2155 C C . ASN A 1 281 ? -16.359 6.639 -26.705 1.00 43.69 281 ASN A C 1
ATOM 2157 O O . ASN A 1 281 ? -16.650 5.541 -26.225 1.00 43.69 281 ASN A O 1
ATOM 2161 N N . ILE A 1 282 ? -15.136 6.876 -27.196 1.00 55.69 282 ILE A N 1
ATOM 2162 C CA . ILE A 1 282 ? -14.043 5.897 -27.110 1.00 55.69 282 ILE A CA 1
ATOM 2163 C C . ILE A 1 282 ? -13.532 5.860 -25.665 1.00 55.69 282 ILE A C 1
ATOM 2165 O O . ILE A 1 282 ? -13.103 6.872 -25.117 1.00 55.69 282 ILE A O 1
ATOM 2169 N N . LYS A 1 283 ? -13.568 4.677 -25.039 1.00 56.53 283 LYS A N 1
ATOM 2170 C CA . LYS A 1 283 ? -13.100 4.478 -23.658 1.00 56.53 283 LYS A CA 1
ATOM 2171 C C . LYS A 1 283 ? -11.625 4.865 -23.534 1.00 56.53 283 LYS A C 1
ATOM 2173 O O . LYS A 1 283 ? -10.810 4.414 -24.335 1.00 56.53 283 LYS A O 1
ATOM 2178 N N . THR A 1 284 ? -11.267 5.556 -22.452 1.00 62.97 284 THR A N 1
ATOM 2179 C CA . THR A 1 284 ? -9.888 5.937 -22.078 1.00 62.97 284 THR A CA 1
ATOM 2180 C C . THR A 1 284 ? -8.875 4.789 -22.197 1.00 62.97 284 THR A C 1
ATOM 2182 O O . THR A 1 284 ? -7.726 5.006 -22.565 1.00 62.97 284 THR A O 1
ATOM 2185 N N . MET A 1 285 ? -9.317 3.551 -21.943 1.00 54.72 285 MET A N 1
ATOM 2186 C CA . MET A 1 285 ? -8.521 2.328 -22.093 1.00 54.72 285 MET A CA 1
ATOM 2187 C C . MET A 1 285 ? -7.965 2.124 -23.515 1.00 54.72 285 MET A C 1
ATOM 2189 O O . MET A 1 285 ? -6.818 1.721 -23.646 1.00 54.72 285 MET A O 1
ATOM 2193 N N . ALA A 1 286 ? -8.725 2.431 -24.571 1.00 65.69 286 ALA A N 1
ATOM 2194 C CA . ALA A 1 286 ? -8.269 2.255 -25.956 1.00 65.69 286 ALA A CA 1
ATOM 2195 C C . ALA A 1 286 ? -7.178 3.270 -26.347 1.00 65.69 286 ALA A C 1
ATOM 2197 O O . ALA A 1 286 ? -6.222 2.921 -27.036 1.00 65.69 286 ALA A O 1
ATOM 2198 N N . TRP A 1 287 ? -7.286 4.508 -25.851 1.00 70.94 287 TRP A N 1
ATOM 2199 C CA . TRP A 1 287 ? -6.241 5.526 -26.000 1.00 70.94 287 TRP A CA 1
ATOM 2200 C C . TRP A 1 287 ? -4.972 5.169 -25.223 1.00 70.94 287 TRP A C 1
ATOM 2202 O O . TRP A 1 287 ? -3.877 5.346 -25.745 1.00 70.94 287 TRP A O 1
ATOM 2212 N N . MET A 1 288 ? -5.113 4.630 -24.008 1.00 67.00 288 MET A N 1
ATOM 2213 C CA . MET A 1 288 ? -3.980 4.162 -23.204 1.00 67.00 288 MET A CA 1
ATOM 2214 C C . MET A 1 288 ? -3.205 3.046 -23.916 1.00 67.00 288 MET A C 1
ATOM 2216 O O . MET A 1 288 ? -1.984 3.113 -23.971 1.00 67.00 288 MET A O 1
ATOM 2220 N N . ILE A 1 289 ? -3.917 2.071 -24.492 1.00 71.75 289 ILE A N 1
ATOM 2221 C CA . ILE A 1 289 ? -3.329 0.962 -25.256 1.00 71.75 289 ILE A CA 1
ATOM 2222 C C . ILE A 1 289 ? -2.598 1.493 -26.496 1.00 71.75 289 ILE A C 1
ATOM 2224 O O . ILE A 1 289 ? -1.385 1.352 -26.576 1.00 71.75 289 ILE A O 1
ATOM 2228 N N . THR A 1 290 ? -3.293 2.224 -27.381 1.00 78.62 290 THR A N 1
ATOM 2229 C CA . THR A 1 290 ? -2.704 2.737 -28.640 1.00 78.62 290 THR A CA 1
ATOM 2230 C C . THR A 1 290 ? -1.436 3.573 -28.405 1.00 78.62 290 THR A C 1
ATOM 2232 O O . THR A 1 290 ? -0.513 3.536 -29.209 1.00 78.62 290 THR A O 1
ATOM 2235 N N . VAL A 1 291 ? -1.373 4.353 -27.318 1.00 81.81 291 VAL A N 1
ATOM 2236 C CA . VAL A 1 291 ? -0.194 5.182 -27.010 1.00 81.81 291 VAL A CA 1
ATOM 2237 C C . VAL A 1 291 ? 0.933 4.375 -26.350 1.00 81.81 291 VAL A C 1
ATOM 2239 O O . VAL A 1 291 ? 2.093 4.730 -26.538 1.00 81.81 291 VAL A O 1
ATOM 2242 N N . SER A 1 292 ? 0.630 3.297 -25.617 1.00 77.50 292 SER A N 1
ATOM 2243 C CA . SER A 1 292 ? 1.652 2.374 -25.093 1.00 77.50 292 SER A CA 1
ATOM 2244 C C . SER A 1 292 ? 2.302 1.587 -26.235 1.00 77.50 292 SER A C 1
ATOM 2246 O O . SER A 1 292 ? 3.522 1.595 -26.388 1.00 77.50 292 SER A O 1
ATOM 2248 N N . ASP A 1 293 ? 1.469 1.012 -27.103 1.00 81.75 293 ASP A N 1
ATOM 2249 C CA . ASP A 1 293 ? 1.865 0.278 -28.305 1.00 81.75 293 ASP A CA 1
ATOM 2250 C C . ASP A 1 293 ? 2.703 1.148 -29.267 1.00 81.75 293 ASP A C 1
ATOM 2252 O O . ASP A 1 293 ? 3.762 0.730 -29.729 1.00 81.75 293 ASP A O 1
ATOM 2256 N N . ALA A 1 294 ? 2.342 2.425 -29.453 1.00 86.81 294 ALA A N 1
ATOM 2257 C CA . ALA A 1 294 ? 3.112 3.349 -30.295 1.00 86.81 294 ALA A CA 1
ATOM 2258 C C . ALA A 1 294 ? 4.511 3.677 -29.735 1.00 86.81 294 ALA A C 1
ATOM 2260 O O . ALA A 1 294 ? 5.404 4.074 -30.489 1.00 86.81 294 ALA A O 1
ATOM 2261 N N . VAL A 1 295 ? 4.713 3.531 -28.419 1.00 84.56 295 VAL A N 1
ATOM 2262 C CA . VAL A 1 295 ? 6.032 3.644 -27.776 1.00 84.56 295 VAL A CA 1
ATOM 2263 C C . VAL A 1 295 ? 6.806 2.326 -27.885 1.00 84.56 295 VAL A C 1
ATOM 2265 O O . VAL A 1 295 ? 8.014 2.377 -28.104 1.00 84.56 295 VAL A O 1
ATOM 2268 N N . HIS A 1 296 ? 6.136 1.170 -27.807 1.00 81.94 296 HIS A N 1
ATOM 2269 C CA . HIS A 1 296 ? 6.741 -0.146 -28.053 1.00 81.94 296 HIS A CA 1
ATOM 2270 C C . HIS A 1 296 ? 7.291 -0.239 -29.483 1.00 81.94 296 HIS A C 1
ATOM 2272 O O . HIS A 1 296 ? 8.505 -0.309 -29.667 1.00 81.94 296 HIS A O 1
ATOM 2278 N N . ASN A 1 297 ? 6.428 -0.030 -30.481 1.00 88.94 297 ASN A N 1
ATOM 2279 C CA . ASN A 1 297 ? 6.789 -0.019 -31.898 1.00 88.94 297 ASN A CA 1
ATOM 2280 C C . ASN A 1 297 ? 7.934 0.968 -32.216 1.00 88.94 297 ASN A C 1
ATOM 2282 O O . ASN A 1 297 ? 8.799 0.695 -33.046 1.00 88.94 297 ASN A O 1
ATOM 2286 N N . PHE A 1 298 ? 7.997 2.123 -31.541 1.00 90.75 298 PHE A N 1
ATOM 2287 C CA . PHE A 1 298 ? 9.125 3.055 -31.672 1.00 90.75 298 PHE A CA 1
ATOM 2288 C C . PHE A 1 298 ? 10.460 2.469 -31.168 1.00 90.75 298 PHE A C 1
ATOM 2290 O O . PHE A 1 298 ? 11.503 2.681 -31.791 1.00 90.75 298 PHE A O 1
ATOM 2297 N N . ILE A 1 299 ? 10.445 1.745 -30.048 1.00 87.88 299 ILE A N 1
ATOM 2298 C CA . ILE A 1 299 ? 11.628 1.089 -29.473 1.00 87.88 299 ILE A CA 1
ATOM 2299 C C . ILE A 1 299 ? 12.110 -0.044 -30.382 1.00 87.88 299 ILE A C 1
ATOM 2301 O O . ILE A 1 299 ? 13.315 -0.183 -30.591 1.00 87.88 299 ILE A O 1
ATOM 2305 N N . ASP A 1 300 ? 11.188 -0.797 -30.974 1.00 89.75 300 ASP A N 1
ATOM 2306 C CA . ASP A 1 300 ? 11.496 -1.876 -31.912 1.00 89.75 300 ASP A CA 1
ATOM 2307 C C . ASP A 1 300 ? 12.276 -1.360 -33.118 1.00 89.75 300 ASP A C 1
ATOM 2309 O O . ASP A 1 300 ? 13.355 -1.859 -33.448 1.00 89.75 300 ASP A O 1
ATOM 2313 N N . GLY A 1 301 ? 11.788 -0.273 -33.719 1.00 91.50 301 GLY A N 1
ATOM 2314 C CA . GLY A 1 301 ? 12.497 0.429 -34.780 1.00 91.50 301 GLY A CA 1
ATOM 2315 C C . GLY A 1 301 ? 13.892 0.879 -34.343 1.00 91.50 301 GLY A C 1
ATOM 2316 O O . GLY A 1 301 ? 14.863 0.670 -35.072 1.00 91.50 301 GLY A O 1
ATOM 2317 N N . LEU A 1 302 ? 14.015 1.454 -33.141 1.00 90.00 302 LEU A N 1
ATOM 2318 C CA . LEU A 1 302 ? 15.294 1.903 -32.579 1.00 90.00 302 LEU A CA 1
ATOM 2319 C C . LEU A 1 302 ? 16.296 0.738 -32.456 1.00 90.00 302 LEU A C 1
ATOM 2321 O O . LEU A 1 302 ? 17.455 0.874 -32.859 1.00 90.00 302 LEU A O 1
ATOM 2325 N N . ALA A 1 303 ? 15.838 -0.414 -31.960 1.00 88.31 303 ALA A N 1
ATOM 2326 C CA . ALA A 1 303 ? 16.634 -1.628 -31.809 1.00 88.31 303 ALA A CA 1
ATOM 2327 C C . ALA A 1 303 ? 17.032 -2.237 -33.165 1.00 88.31 303 ALA A C 1
ATOM 2329 O O . ALA A 1 303 ? 18.198 -2.595 -33.350 1.00 88.31 303 ALA A O 1
ATOM 2330 N N . ILE A 1 304 ? 16.116 -2.305 -34.140 1.00 91.06 304 ILE A N 1
ATOM 2331 C CA . ILE A 1 304 ? 16.398 -2.754 -35.517 1.00 91.06 304 ILE A CA 1
ATOM 2332 C C . ILE A 1 304 ? 17.448 -1.848 -36.168 1.00 91.06 304 ILE A C 1
ATOM 2334 O O . ILE A 1 304 ? 18.418 -2.342 -36.746 1.00 91.06 304 ILE A O 1
ATOM 2338 N N . GLY A 1 305 ? 17.287 -0.528 -36.038 1.00 89.25 305 GLY A N 1
ATOM 2339 C CA . GLY A 1 305 ? 18.199 0.456 -36.614 1.00 89.25 305 GLY A CA 1
ATOM 2340 C C . GLY A 1 305 ? 19.623 0.325 -36.078 1.00 89.25 305 GLY A C 1
ATOM 2341 O O . GLY A 1 305 ? 20.560 0.203 -36.867 1.00 89.25 305 GLY A O 1
ATOM 2342 N N . ALA A 1 306 ? 19.773 0.251 -34.752 1.00 86.19 306 ALA A N 1
ATOM 2343 C CA . ALA A 1 306 ? 21.068 0.031 -34.108 1.00 86.19 306 ALA A CA 1
ATOM 2344 C C . ALA A 1 306 ? 21.673 -1.347 -34.461 1.00 86.19 306 ALA A C 1
ATOM 2346 O O . ALA A 1 306 ? 22.883 -1.471 -34.674 1.00 86.19 306 ALA A O 1
ATOM 2347 N N . SER A 1 307 ? 20.839 -2.386 -34.587 1.00 86.50 307 SER A N 1
ATOM 2348 C CA . SER A 1 307 ? 21.285 -3.744 -34.936 1.00 86.50 307 SER A CA 1
ATOM 2349 C C . SER A 1 307 ? 21.871 -3.819 -36.347 1.00 86.50 307 SER A C 1
ATOM 2351 O O . SER A 1 307 ? 22.920 -4.433 -36.538 1.00 86.50 307 SER A O 1
ATOM 2353 N N . PHE A 1 308 ? 21.244 -3.163 -37.333 1.00 87.44 308 PHE A N 1
ATOM 2354 C CA . PHE A 1 308 ? 21.786 -3.097 -38.694 1.00 87.44 308 PHE A CA 1
ATOM 2355 C C . PHE A 1 308 ? 23.027 -2.197 -38.817 1.00 87.44 308 PHE A C 1
ATOM 2357 O O . PHE A 1 308 ? 23.804 -2.408 -39.747 1.00 87.44 308 PHE A O 1
ATOM 2364 N N . THR A 1 309 ? 23.261 -1.242 -37.902 1.00 83.38 309 THR A N 1
ATOM 2365 C CA . THR A 1 309 ? 24.545 -0.509 -37.847 1.00 83.38 309 THR A CA 1
ATOM 2366 C C . THR A 1 309 ? 25.701 -1.331 -37.268 1.00 83.38 309 THR A C 1
ATOM 2368 O O . THR A 1 309 ? 26.842 -1.040 -37.612 1.00 83.38 309 THR A O 1
ATOM 2371 N N . LEU A 1 310 ? 25.437 -2.376 -36.467 1.00 76.19 310 LEU A N 1
ATOM 2372 C CA . LEU A 1 310 ? 26.465 -3.356 -36.081 1.00 76.19 310 LEU A CA 1
ATOM 2373 C C . LEU A 1 310 ? 26.757 -4.351 -37.210 1.00 76.19 310 LEU A C 1
ATOM 2375 O O . LEU A 1 310 ? 27.884 -4.450 -37.690 1.00 76.19 310 LEU A O 1
ATOM 2379 N N . SER A 1 311 ? 25.753 -5.130 -37.627 1.00 81.19 311 SER A N 1
ATOM 2380 C CA . SER A 1 311 ? 25.923 -6.103 -38.707 1.00 81.19 311 SER A CA 1
ATOM 2381 C C . SER A 1 311 ? 24.598 -6.481 -39.364 1.00 81.19 311 SER A C 1
ATOM 2383 O O . SER A 1 311 ? 23.533 -6.435 -38.749 1.00 81.19 311 SER A O 1
ATOM 2385 N N . LEU A 1 312 ? 24.660 -6.939 -40.619 1.00 82.50 312 LEU A N 1
ATOM 2386 C CA . LEU A 1 312 ? 23.478 -7.472 -41.304 1.00 82.50 312 LEU A CA 1
ATOM 2387 C C . LEU A 1 312 ? 22.901 -8.703 -40.586 1.00 82.50 312 LEU A C 1
ATOM 2389 O O . LEU A 1 312 ? 21.686 -8.872 -40.568 1.00 82.50 312 LEU A O 1
ATOM 2393 N N . LEU A 1 313 ? 23.746 -9.547 -39.981 1.00 80.50 313 LEU A N 1
ATOM 2394 C CA . LEU A 1 313 ? 23.302 -10.750 -39.273 1.00 80.50 313 LEU A CA 1
ATOM 2395 C C . LEU A 1 313 ? 22.567 -10.395 -37.973 1.00 80.50 313 LEU A C 1
ATOM 2397 O O . LEU A 1 313 ? 21.475 -10.909 -37.739 1.00 80.50 313 LEU A O 1
ATOM 2401 N N . THR A 1 314 ? 23.123 -9.473 -37.180 1.00 78.94 314 THR A N 1
ATOM 2402 C CA . THR A 1 314 ? 22.489 -8.938 -35.964 1.00 78.94 314 THR A CA 1
ATOM 2403 C C . THR A 1 314 ? 21.167 -8.263 -36.328 1.00 78.94 314 THR A C 1
ATOM 2405 O O . THR A 1 314 ? 20.129 -8.619 -35.779 1.00 78.94 314 THR A O 1
ATOM 2408 N N . GLY A 1 315 ? 21.168 -7.378 -37.333 1.00 86.62 315 GLY A N 1
ATOM 2409 C CA . GLY A 1 315 ? 19.969 -6.706 -37.843 1.00 86.62 315 GLY A CA 1
ATOM 2410 C C . GLY A 1 315 ? 18.852 -7.657 -38.279 1.00 86.62 315 GLY A C 1
ATOM 2411 O O . GLY A 1 315 ? 17.703 -7.475 -37.869 1.00 86.62 315 GLY A O 1
ATOM 2412 N N . PHE A 1 316 ? 19.169 -8.710 -39.042 1.00 88.38 316 PHE A N 1
ATOM 2413 C CA . PHE A 1 316 ? 18.179 -9.731 -39.401 1.00 88.38 316 PHE A CA 1
ATOM 2414 C C . PHE A 1 316 ? 17.711 -10.554 -38.190 1.00 88.38 316 PHE A C 1
ATOM 2416 O O . PHE A 1 316 ? 16.521 -10.849 -38.116 1.00 88.38 316 PHE A O 1
ATOM 2423 N N . SER A 1 317 ? 18.585 -10.876 -37.228 1.00 85.88 317 SER A N 1
ATOM 2424 C CA . SER A 1 317 ? 18.197 -11.577 -35.991 1.00 85.88 317 SER A CA 1
ATOM 2425 C C . SER A 1 317 ? 17.184 -10.764 -35.180 1.00 85.88 317 SER A C 1
ATOM 2427 O O . SER A 1 317 ? 16.084 -11.248 -34.913 1.00 85.88 317 SER A O 1
ATOM 2429 N N . THR A 1 318 ? 17.493 -9.495 -34.883 1.00 86.06 318 THR A N 1
ATOM 2430 C CA . THR A 1 318 ? 16.595 -8.588 -34.144 1.00 86.06 318 THR A CA 1
ATOM 2431 C C . THR A 1 318 ? 15.268 -8.394 -34.880 1.00 86.06 318 THR A C 1
ATOM 2433 O O . THR A 1 318 ? 14.208 -8.452 -34.266 1.00 86.06 318 THR A O 1
ATOM 2436 N N . SER A 1 319 ? 15.309 -8.235 -36.209 1.00 91.19 319 SER A N 1
ATOM 2437 C CA . SER A 1 319 ? 14.103 -8.071 -37.038 1.00 91.19 319 SER A CA 1
ATOM 2438 C C . SER A 1 319 ? 13.193 -9.304 -37.026 1.00 91.19 319 SER A C 1
ATOM 2440 O O . SER A 1 319 ? 11.973 -9.167 -37.049 1.00 91.19 319 SER A O 1
ATOM 2442 N N . ILE A 1 320 ? 13.767 -10.514 -37.003 1.00 88.81 320 ILE A N 1
ATOM 2443 C CA . ILE A 1 320 ? 13.002 -11.768 -36.942 1.00 88.81 320 ILE A CA 1
ATOM 2444 C C . ILE A 1 320 ? 12.412 -11.979 -35.544 1.00 88.81 320 ILE A C 1
ATOM 2446 O O . ILE A 1 320 ? 11.277 -12.444 -35.448 1.00 88.81 320 ILE A O 1
ATOM 2450 N N . ALA A 1 321 ? 13.138 -11.620 -34.480 1.00 84.56 321 ALA A N 1
ATOM 2451 C CA . ALA A 1 321 ? 12.619 -11.665 -33.114 1.00 84.56 321 ALA A CA 1
ATOM 2452 C C . ALA A 1 321 ? 11.413 -10.724 -32.953 1.00 84.56 321 ALA A C 1
ATOM 2454 O O . ALA A 1 321 ? 10.321 -11.194 -32.639 1.00 84.56 321 ALA A O 1
ATOM 2455 N N . ILE A 1 322 ? 11.570 -9.450 -33.330 1.00 87.62 322 ILE A N 1
ATOM 2456 C CA . ILE A 1 322 ? 10.509 -8.432 -33.262 1.00 87.62 322 ILE A CA 1
ATOM 2457 C C . ILE A 1 322 ? 9.290 -8.818 -34.112 1.00 87.62 322 ILE A C 1
ATOM 2459 O O . ILE A 1 322 ? 8.153 -8.720 -33.661 1.00 87.62 322 ILE A O 1
ATOM 2463 N N . PHE A 1 323 ? 9.489 -9.363 -35.317 1.00 88.69 323 PHE A N 1
ATOM 2464 C CA . PHE A 1 323 ? 8.373 -9.892 -36.112 1.00 88.69 323 PHE A CA 1
ATOM 2465 C C . PHE A 1 323 ? 7.578 -10.998 -35.382 1.00 88.69 323 PHE A C 1
ATOM 2467 O O . PHE A 1 323 ? 6.374 -11.148 -35.606 1.00 88.69 323 PHE A O 1
ATOM 2474 N N . CYS A 1 324 ? 8.229 -11.779 -34.513 1.00 84.75 324 CYS A N 1
ATOM 2475 C CA . CYS A 1 324 ? 7.597 -12.865 -33.766 1.00 84.75 324 CYS A CA 1
ATOM 2476 C C . CYS A 1 324 ? 6.902 -12.421 -32.465 1.00 84.75 324 CYS A C 1
ATOM 2478 O O . CYS A 1 324 ? 5.983 -13.131 -32.047 1.00 84.75 324 CYS A O 1
ATOM 2480 N N . GLU A 1 325 ? 7.272 -11.282 -31.860 1.00 82.56 325 GLU A N 1
ATOM 2481 C CA . GLU A 1 325 ? 6.479 -10.659 -30.783 1.00 82.56 325 GLU A CA 1
ATOM 2482 C C . GLU A 1 325 ? 5.325 -9.793 -31.308 1.00 82.56 325 GLU A C 1
ATOM 2484 O O . GLU A 1 325 ? 4.195 -9.932 -30.826 1.00 82.56 325 GLU A O 1
ATOM 2489 N N . GLU A 1 326 ? 5.553 -8.995 -32.354 1.00 83.75 326 GLU A N 1
ATOM 2490 C CA . GLU A 1 326 ? 4.541 -8.049 -32.834 1.00 83.75 326 GLU A CA 1
ATOM 2491 C C . GLU A 1 326 ? 3.386 -8.709 -33.589 1.00 83.75 326 GLU A C 1
ATOM 2493 O O . GLU A 1 326 ? 2.237 -8.295 -33.442 1.00 83.75 326 GLU A O 1
ATOM 2498 N N . PHE A 1 327 ? 3.619 -9.805 -34.323 1.00 83.25 327 PHE A N 1
ATOM 2499 C CA . PHE A 1 327 ? 2.522 -10.527 -34.981 1.00 83.25 327 PHE A CA 1
ATOM 2500 C C . PHE A 1 327 ? 1.433 -11.019 -33.992 1.00 83.25 327 PHE A C 1
ATOM 2502 O O . PHE A 1 327 ? 0.240 -10.862 -34.281 1.00 83.25 327 PHE A O 1
ATOM 2509 N N . PRO A 1 328 ? 1.780 -11.587 -32.819 1.00 76.75 328 PRO A N 1
ATOM 2510 C CA . PRO A 1 328 ? 0.838 -11.766 -31.717 1.00 76.75 328 PRO A CA 1
ATOM 2511 C C . PRO A 1 328 ? 0.285 -10.490 -31.070 1.00 76.75 328 PRO A C 1
ATOM 2513 O O . PRO A 1 328 ? -0.903 -10.480 -30.734 1.00 76.75 328 PRO A O 1
ATOM 2516 N N . HIS A 1 329 ? 1.126 -9.476 -30.831 1.00 78.19 329 HIS A N 1
ATOM 2517 C CA . HIS A 1 329 ? 0.774 -8.278 -30.059 1.00 78.19 329 HIS A CA 1
ATOM 2518 C C . HIS A 1 329 ? -0.310 -7.458 -30.771 1.00 78.19 329 HIS A C 1
ATOM 2520 O O . HIS A 1 329 ? -1.427 -7.323 -30.264 1.00 78.19 329 HIS A O 1
ATOM 2526 N N . GLU A 1 330 ? -0.042 -7.081 -32.023 1.00 81.19 330 GLU A N 1
ATOM 2527 C CA . GLU A 1 330 ? -0.955 -6.388 -32.939 1.00 81.19 330 GLU A CA 1
ATOM 2528 C C . GLU A 1 330 ? -2.323 -7.091 -33.048 1.00 81.19 330 GLU A C 1
ATOM 2530 O O . GLU A 1 330 ? -3.384 -6.456 -33.058 1.00 81.19 330 GLU A O 1
ATOM 2535 N N . LEU A 1 331 ? -2.327 -8.432 -33.085 1.00 78.81 331 LEU A N 1
ATOM 2536 C CA . LEU A 1 331 ? -3.548 -9.242 -33.130 1.00 78.81 331 LEU A CA 1
ATOM 2537 C C . LEU A 1 331 ? -4.349 -9.193 -31.816 1.00 78.81 331 LEU A C 1
ATOM 2539 O O . LEU A 1 331 ? -5.584 -9.264 -31.849 1.00 78.81 331 LEU A O 1
ATOM 2543 N N . GLY A 1 332 ? -3.668 -9.095 -30.673 1.00 74.38 332 GLY A N 1
ATOM 2544 C CA . GLY A 1 332 ? -4.275 -8.875 -29.363 1.00 74.38 332 GLY A CA 1
ATOM 2545 C C . GLY A 1 332 ? -4.945 -7.510 -29.285 1.00 74.38 332 GLY A C 1
ATOM 2546 O O . GLY A 1 332 ? -6.154 -7.431 -29.043 1.00 74.38 332 GLY A O 1
ATOM 2547 N N . ASP A 1 333 ? -4.198 -6.454 -29.588 1.00 77.75 333 ASP A N 1
ATOM 2548 C CA . ASP A 1 333 ? -4.678 -5.076 -29.498 1.00 77.75 333 ASP A CA 1
ATOM 2549 C C . ASP A 1 333 ? -5.814 -4.787 -30.475 1.00 77.75 333 ASP A C 1
ATOM 2551 O O . ASP A 1 333 ? -6.844 -4.244 -30.070 1.00 77.75 333 ASP A O 1
ATOM 2555 N N . PHE A 1 334 ? -5.743 -5.287 -31.710 1.00 80.56 334 PHE A N 1
ATOM 2556 C CA . PHE A 1 334 ? -6.855 -5.207 -32.659 1.00 80.56 334 PHE A CA 1
ATOM 2557 C C . PHE A 1 334 ? -8.157 -5.809 -32.087 1.00 80.56 334 PHE A C 1
ATOM 2559 O O . PHE A 1 334 ? -9.252 -5.259 -32.262 1.00 80.56 334 PHE A O 1
ATOM 2566 N N . VAL A 1 335 ? -8.062 -6.918 -31.343 1.00 74.00 335 VAL A N 1
ATOM 2567 C CA . VAL A 1 335 ? -9.206 -7.547 -30.662 1.00 74.00 335 VAL A CA 1
ATOM 2568 C C . VAL A 1 335 ? -9.656 -6.737 -29.439 1.00 74.00 335 VAL A C 1
ATOM 2570 O O . VAL A 1 335 ? -10.862 -6.650 -29.185 1.00 74.00 335 VAL A O 1
ATOM 2573 N N . ILE A 1 336 ? -8.750 -6.111 -28.687 1.00 71.75 336 ILE A N 1
ATOM 2574 C CA . ILE A 1 336 ? -9.106 -5.272 -27.530 1.00 71.75 336 ILE A CA 1
ATOM 2575 C C . ILE A 1 336 ? -9.764 -3.958 -27.986 1.00 71.75 336 ILE A C 1
ATOM 2577 O O . ILE A 1 336 ? -10.805 -3.582 -27.440 1.00 71.75 336 ILE A O 1
ATOM 2581 N N . LEU A 1 337 ? -9.259 -3.310 -29.040 1.00 75.19 337 LEU A N 1
ATOM 2582 C CA . LEU A 1 337 ? -9.849 -2.113 -29.649 1.00 75.19 337 LEU A CA 1
ATOM 2583 C C . LEU A 1 337 ? -11.269 -2.384 -30.175 1.00 75.19 337 LEU A C 1
ATOM 2585 O O . LEU A 1 337 ? -12.181 -1.597 -29.898 1.00 75.19 337 LEU A O 1
ATOM 2589 N N . LEU A 1 338 ? -11.511 -3.532 -30.820 1.00 74.38 338 LEU A N 1
ATOM 2590 C CA . LEU A 1 338 ? -12.865 -3.982 -31.181 1.00 74.38 338 LEU A CA 1
ATOM 2591 C C . LEU A 1 338 ? -13.772 -4.143 -29.946 1.00 74.38 338 LEU A C 1
ATOM 2593 O O . LEU A 1 338 ? -14.888 -3.621 -29.921 1.00 74.38 338 LEU A O 1
ATOM 2597 N N . ASN A 1 339 ? -13.292 -4.804 -28.886 1.00 65.56 339 ASN A N 1
ATOM 2598 C CA . ASN A 1 339 ? -14.036 -4.960 -27.626 1.00 65.56 339 ASN A CA 1
ATOM 2599 C C . ASN A 1 339 ? -14.236 -3.631 -26.860 1.00 65.56 339 ASN A C 1
ATOM 2601 O O . ASN A 1 339 ? -15.136 -3.518 -26.019 1.00 65.56 339 ASN A O 1
ATOM 2605 N N . SER A 1 340 ? -13.432 -2.603 -27.146 1.00 63.44 340 SER A N 1
ATOM 2606 C CA . SER A 1 340 ? -13.610 -1.264 -26.580 1.00 63.44 340 SER A CA 1
ATOM 2607 C C . SER A 1 340 ? -14.876 -0.580 -27.115 1.00 63.44 340 SER A C 1
ATOM 2609 O O . SER A 1 340 ? -15.543 0.119 -26.343 1.00 63.44 340 SER A O 1
ATOM 2611 N N . GLY A 1 341 ? -15.256 -0.870 -28.368 1.00 64.38 341 GLY A N 1
ATOM 2612 C CA . GLY A 1 341 ? -16.406 -0.301 -29.083 1.00 64.38 341 GLY A CA 1
ATOM 2613 C C . GLY A 1 341 ? -16.081 0.279 -30.469 1.00 64.38 341 GLY A C 1
ATOM 2614 O O . GLY A 1 341 ? -16.975 0.830 -31.111 1.00 64.38 341 GLY A O 1
ATOM 2615 N N . MET A 1 342 ? -14.830 0.188 -30.935 1.00 75.06 342 MET A N 1
ATOM 2616 C CA . MET A 1 342 ? -14.407 0.701 -32.245 1.00 75.06 342 MET A CA 1
ATOM 2617 C C . MET A 1 342 ? -14.856 -0.221 -33.387 1.00 75.06 342 MET A C 1
ATOM 2619 O O . MET A 1 342 ? -14.961 -1.436 -33.220 1.00 75.06 342 MET A O 1
ATOM 2623 N N . ASN A 1 343 ? -15.104 0.341 -34.576 1.00 80.25 343 ASN A N 1
ATOM 2624 C CA . ASN A 1 343 ? -15.381 -0.471 -35.765 1.00 80.25 343 ASN A CA 1
ATOM 2625 C C . ASN A 1 343 ? -14.088 -1.075 -36.358 1.00 80.25 343 ASN A C 1
ATOM 2627 O O . ASN A 1 343 ? -12.991 -0.595 -36.085 1.00 80.25 343 ASN A O 1
ATOM 2631 N N . VAL A 1 344 ? -14.214 -2.104 -37.204 1.00 82.31 344 VAL A N 1
ATOM 2632 C CA . VAL A 1 344 ? -13.076 -2.843 -37.800 1.00 82.31 344 VAL A CA 1
ATOM 2633 C C . VAL A 1 344 ? -12.073 -1.936 -38.525 1.00 82.31 344 VAL A C 1
ATOM 2635 O O . VAL A 1 344 ? -10.869 -2.131 -38.386 1.00 82.31 344 VAL A O 1
ATOM 2638 N N . GLY A 1 345 ? -12.551 -0.929 -39.263 1.00 80.31 345 GLY A N 1
ATOM 2639 C CA . GLY A 1 345 ? -11.690 0.034 -39.951 1.00 80.31 345 GLY A CA 1
ATOM 2640 C C . GLY A 1 345 ? -11.039 1.044 -39.004 1.00 80.31 345 GLY A C 1
ATOM 2641 O O . GLY A 1 345 ? -9.907 1.445 -39.239 1.00 80.31 345 GLY A O 1
ATOM 2642 N N . GLN A 1 346 ? -11.713 1.419 -37.911 1.00 81.62 346 GLN A N 1
ATOM 2643 C CA . GLN A 1 346 ? -11.126 2.256 -36.857 1.00 81.62 346 GLN A CA 1
ATOM 2644 C C . GLN A 1 346 ? -10.024 1.508 -36.097 1.00 81.62 346 GLN A C 1
ATOM 2646 O O . GLN A 1 346 ? -8.939 2.054 -35.955 1.00 81.62 346 GLN A O 1
ATOM 2651 N N . ALA A 1 347 ? -10.275 0.271 -35.654 1.00 82.12 347 ALA A N 1
ATOM 2652 C CA . ALA A 1 347 ? -9.287 -0.539 -34.936 1.00 82.12 347 ALA A CA 1
ATOM 2653 C C . ALA A 1 347 ? -8.019 -0.748 -35.783 1.00 82.12 347 ALA A C 1
ATOM 2655 O O . ALA A 1 347 ? -6.938 -0.346 -35.370 1.00 82.12 347 ALA A O 1
ATOM 2656 N N . ALA A 1 348 ? -8.164 -1.234 -37.022 1.00 83.69 348 ALA A N 1
ATOM 2657 C CA . ALA A 1 348 ? -7.027 -1.422 -37.927 1.00 83.69 348 ALA A CA 1
ATOM 2658 C C . ALA A 1 348 ? -6.302 -0.110 -38.289 1.00 83.69 348 ALA A C 1
ATOM 2660 O O . ALA A 1 348 ? -5.100 -0.124 -38.528 1.00 83.69 348 ALA A O 1
ATOM 2661 N N . CYS A 1 349 ? -7.002 1.031 -38.320 1.00 85.75 349 CYS A N 1
ATOM 2662 C CA . CYS A 1 349 ? -6.372 2.336 -38.539 1.00 85.75 349 CYS A CA 1
ATOM 2663 C C . CYS A 1 349 ? -5.550 2.810 -37.328 1.00 85.75 349 CYS A C 1
ATOM 2665 O O . CYS A 1 349 ? -4.591 3.550 -37.522 1.00 85.75 349 CYS A O 1
ATOM 2667 N N . PHE A 1 350 ? -5.919 2.417 -36.104 1.00 84.50 350 PHE A N 1
ATOM 2668 C CA . PHE A 1 350 ? -5.191 2.779 -34.884 1.00 84.50 350 PHE A CA 1
ATOM 2669 C C . PHE A 1 350 ? -3.973 1.864 -34.671 1.00 84.50 350 PHE A C 1
ATOM 2671 O O . PHE A 1 350 ? -2.890 2.408 -34.486 1.00 84.50 350 PHE A O 1
ATOM 2678 N N . ASN A 1 351 ? -4.105 0.539 -34.855 1.00 85.38 351 ASN A N 1
ATOM 2679 C CA . ASN A 1 351 ? -2.964 -0.388 -35.005 1.00 85.38 351 ASN A CA 1
ATOM 2680 C C . ASN A 1 351 ? -1.951 0.146 -36.037 1.00 85.38 351 ASN A C 1
ATOM 2682 O O . ASN A 1 351 ? -0.806 0.441 -35.723 1.00 85.38 351 ASN A O 1
ATOM 2686 N N . MET A 1 352 ? -2.396 0.392 -37.275 1.00 86.81 352 MET A N 1
ATOM 2687 C CA . MET A 1 352 ? -1.513 0.869 -38.345 1.00 86.81 352 MET A CA 1
ATOM 2688 C C . MET A 1 352 ? -0.854 2.226 -38.036 1.00 86.81 352 MET A C 1
ATOM 2690 O O . MET A 1 352 ? 0.281 2.461 -38.440 1.00 86.81 352 MET A O 1
ATOM 2694 N N . LEU A 1 353 ? -1.542 3.133 -37.333 1.00 87.31 353 LEU A N 1
ATOM 2695 C CA . LEU A 1 353 ? -0.958 4.416 -36.930 1.00 87.31 353 LEU A CA 1
ATOM 2696 C C . LEU A 1 353 ? 0.119 4.243 -35.848 1.00 87.31 353 LEU A C 1
ATOM 2698 O O . LEU A 1 353 ? 1.099 4.983 -35.864 1.00 87.31 353 LEU A O 1
ATOM 2702 N N . SER A 1 354 ? -0.057 3.267 -34.957 1.00 88.88 354 SER A N 1
ATOM 2703 C CA . SER A 1 354 ? 0.917 2.870 -33.939 1.00 88.88 354 SER A CA 1
ATOM 2704 C C . SER A 1 354 ? 2.169 2.251 -34.570 1.00 88.88 354 SER A C 1
ATOM 2706 O O . SER A 1 354 ? 3.267 2.790 -34.415 1.00 88.88 354 SER A O 1
ATOM 2708 N N . ALA A 1 355 ? 1.994 1.232 -35.420 1.00 88.62 355 ALA A N 1
ATOM 2709 C CA . ALA A 1 355 ? 3.073 0.568 -36.153 1.00 88.62 355 ALA A CA 1
ATOM 2710 C C . ALA A 1 355 ? 3.971 1.548 -36.933 1.00 88.62 355 ALA A C 1
ATOM 2712 O O . ALA A 1 355 ? 5.186 1.375 -37.046 1.00 88.62 355 ALA A O 1
ATOM 2713 N N . MET A 1 356 ? 3.405 2.635 -37.474 1.00 89.75 356 MET A N 1
ATOM 2714 C CA . MET A 1 356 ? 4.175 3.655 -38.202 1.00 89.75 356 MET A CA 1
ATOM 2715 C C . MET A 1 356 ? 5.243 4.361 -37.347 1.00 89.75 356 MET A C 1
ATOM 2717 O O . MET A 1 356 ? 6.214 4.873 -37.913 1.00 89.75 356 MET A O 1
ATOM 2721 N N . CYS A 1 357 ? 5.145 4.337 -36.013 1.00 91.19 357 CYS A N 1
ATOM 2722 C CA . CYS A 1 357 ? 6.211 4.820 -35.134 1.00 91.19 357 CYS A CA 1
ATOM 2723 C C . CYS A 1 357 ? 7.505 3.992 -35.239 1.00 91.19 357 CYS A C 1
ATOM 2725 O O . CYS A 1 357 ? 8.585 4.545 -35.018 1.00 91.19 357 CYS A O 1
ATOM 2727 N N . CYS A 1 358 ? 7.439 2.731 -35.684 1.00 92.75 358 CYS A N 1
ATOM 2728 C CA . CYS A 1 358 ? 8.614 1.890 -35.925 1.00 92.75 358 CYS A CA 1
ATOM 2729 C C . CYS A 1 358 ? 9.549 2.461 -37.011 1.00 92.75 358 CYS A C 1
ATOM 2731 O O . CYS A 1 358 ? 10.770 2.383 -36.885 1.00 92.75 358 CYS A O 1
ATOM 2733 N N . TYR A 1 359 ? 9.033 3.182 -38.017 1.00 94.00 359 TYR A N 1
ATOM 2734 C CA . TYR A 1 359 ? 9.894 3.895 -38.978 1.00 94.00 359 TYR A CA 1
ATOM 2735 C C . TYR A 1 359 ? 10.635 5.094 -38.363 1.00 94.00 359 TYR A C 1
ATOM 2737 O O . TYR A 1 359 ? 11.756 5.399 -38.775 1.00 94.00 359 TYR A O 1
ATOM 2745 N N . LEU A 1 360 ? 10.032 5.778 -37.382 1.00 93.31 360 LEU A N 1
ATOM 2746 C CA . LEU A 1 360 ? 10.683 6.876 -36.656 1.00 93.31 360 LEU A CA 1
ATOM 2747 C C . LEU A 1 360 ? 11.775 6.333 -35.727 1.00 93.31 360 LEU A C 1
AT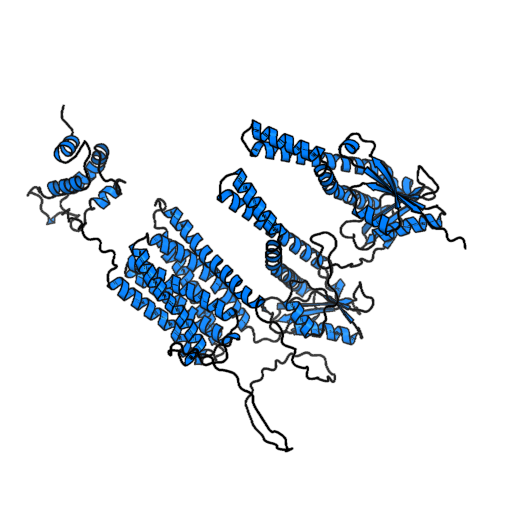OM 2749 O O . LEU A 1 360 ? 12.872 6.892 -35.679 1.00 93.31 360 LEU A O 1
ATOM 2753 N N . GLY A 1 361 ? 11.486 5.210 -35.063 1.00 91.56 361 GLY A N 1
ATOM 2754 C CA . GLY A 1 361 ? 12.459 4.423 -34.315 1.00 91.56 361 GLY A CA 1
ATOM 2755 C C . GLY A 1 361 ? 13.643 4.020 -35.187 1.00 91.56 361 GLY A C 1
ATOM 2756 O O . GLY A 1 361 ? 14.778 4.347 -34.858 1.00 91.56 361 GLY A O 1
ATOM 2757 N N . LEU A 1 362 ? 13.384 3.399 -36.343 1.00 93.00 362 LEU A N 1
ATOM 2758 C CA . LEU A 1 362 ? 14.402 2.953 -37.300 1.00 93.00 362 LEU A CA 1
ATOM 2759 C C . LEU A 1 362 ? 15.333 4.086 -37.734 1.00 93.00 362 LEU A C 1
ATOM 2761 O O . LEU A 1 362 ? 16.554 3.936 -37.681 1.00 93.00 362 LEU A O 1
ATOM 2765 N N . ALA A 1 363 ? 14.767 5.224 -38.143 1.00 90.62 363 ALA A N 1
ATOM 2766 C CA . ALA A 1 363 ? 15.555 6.371 -38.577 1.00 90.62 363 ALA A CA 1
ATOM 2767 C C . ALA A 1 363 ? 16.468 6.892 -37.454 1.00 90.62 363 ALA A C 1
ATOM 2769 O O . ALA A 1 363 ? 17.643 7.164 -37.698 1.00 90.62 363 ALA A O 1
ATOM 2770 N N . LEU A 1 364 ? 15.964 6.984 -36.219 1.00 88.88 364 LEU A N 1
ATOM 2771 C CA . LEU A 1 364 ? 16.766 7.408 -35.069 1.00 88.88 364 LEU A CA 1
ATOM 2772 C C . LEU A 1 364 ? 17.766 6.337 -34.614 1.00 88.88 364 LEU A C 1
ATOM 2774 O O . LEU A 1 364 ? 18.872 6.693 -34.227 1.00 88.88 364 LEU A O 1
ATOM 2778 N N . GLY A 1 365 ? 17.435 5.050 -34.712 1.00 87.44 365 GLY A N 1
ATOM 2779 C CA . GLY A 1 365 ? 18.323 3.940 -34.358 1.00 87.44 365 GLY A CA 1
ATOM 2780 C C . GLY A 1 365 ? 19.534 3.866 -35.283 1.00 87.44 365 GLY A C 1
ATOM 2781 O O . GLY A 1 365 ? 20.659 3.740 -34.812 1.00 87.44 365 GLY A O 1
ATOM 2782 N N . ILE A 1 366 ? 19.316 4.049 -36.589 1.00 86.88 366 ILE A N 1
ATOM 2783 C CA . ILE A 1 366 ? 20.384 4.141 -37.593 1.00 86.88 366 ILE A CA 1
ATOM 2784 C C . ILE A 1 366 ? 21.248 5.403 -37.380 1.00 86.88 366 ILE A C 1
ATOM 2786 O O . ILE A 1 366 ? 22.474 5.333 -37.475 1.00 86.88 366 ILE A O 1
ATOM 2790 N N . LEU A 1 367 ? 20.641 6.560 -37.078 1.00 83.50 367 LEU A N 1
ATOM 2791 C CA . LEU A 1 367 ? 21.380 7.812 -36.84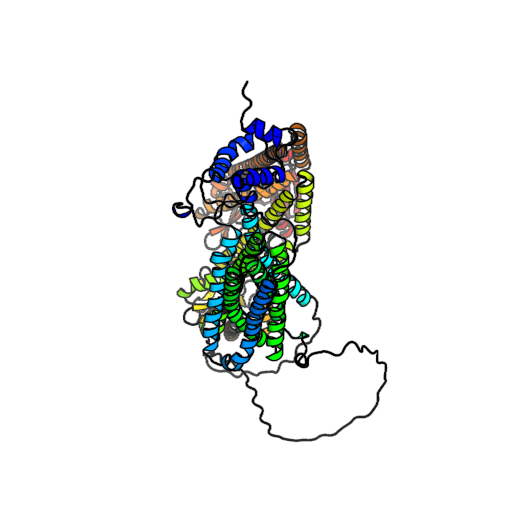3 1.00 83.50 367 LEU A CA 1
ATOM 2792 C C . LEU A 1 367 ? 22.177 7.799 -35.528 1.00 83.50 367 LEU A C 1
ATOM 2794 O O . LEU A 1 367 ? 23.314 8.265 -35.499 1.00 83.50 367 LEU A O 1
ATOM 2798 N N . LEU A 1 368 ? 21.613 7.258 -34.446 1.00 80.25 368 LEU A N 1
ATOM 2799 C CA . LEU A 1 368 ? 22.282 7.169 -33.145 1.00 80.25 368 LEU A CA 1
ATOM 2800 C C . LEU A 1 368 ? 23.320 6.043 -33.124 1.00 80.25 368 LEU A C 1
ATOM 2802 O O . LEU A 1 368 ? 24.435 6.281 -32.680 1.00 80.25 368 LEU A O 1
ATOM 2806 N N . GLY A 1 369 ? 23.023 4.863 -33.677 1.00 72.31 369 GLY A N 1
ATOM 2807 C CA . GLY A 1 369 ? 23.972 3.741 -33.757 1.00 72.31 369 GLY A CA 1
ATOM 2808 C C . GLY A 1 369 ? 25.198 3.994 -34.646 1.00 72.31 369 GLY A C 1
ATOM 2809 O O . GLY A 1 369 ? 26.176 3.259 -34.557 1.00 72.31 369 GLY A O 1
ATOM 2810 N N . SER A 1 370 ? 25.176 5.049 -35.471 1.00 67.19 370 SER A N 1
ATOM 2811 C CA . SER A 1 370 ? 26.324 5.522 -36.264 1.00 67.19 370 SER A CA 1
ATOM 2812 C C . SER A 1 370 ? 27.016 6.779 -35.707 1.00 67.19 370 SER A C 1
ATOM 2814 O O . SER A 1 370 ? 27.963 7.269 -36.321 1.00 67.19 370 SER A O 1
ATOM 2816 N N . SER A 1 371 ? 26.577 7.305 -34.555 1.00 61.00 371 SER A N 1
ATOM 2817 C CA . SER A 1 371 ? 27.147 8.521 -33.936 1.00 61.00 371 SER A CA 1
ATOM 2818 C C . SER A 1 371 ? 27.377 8.444 -32.418 1.00 61.00 371 SER A C 1
ATOM 2820 O O . SER A 1 371 ? 28.135 9.247 -31.877 1.00 61.00 371 SER A O 1
ATOM 2822 N N . PHE A 1 372 ? 26.782 7.463 -31.740 1.00 60.47 372 PHE A N 1
ATOM 2823 C CA . PHE A 1 372 ? 26.953 7.126 -30.326 1.00 60.47 372 PHE A CA 1
ATOM 2824 C C . PHE A 1 372 ? 27.257 5.628 -30.181 1.00 60.47 372 PHE A C 1
ATOM 2826 O O . PHE A 1 372 ? 27.024 4.850 -31.104 1.00 60.47 372 PHE A O 1
ATOM 2833 N N . ALA A 1 373 ? 27.745 5.206 -29.010 1.00 64.88 373 ALA A N 1
ATOM 2834 C CA . ALA A 1 373 ? 27.999 3.796 -28.718 1.00 64.88 373 ALA A CA 1
ATOM 2835 C C . ALA A 1 373 ? 26.693 2.965 -28.810 1.00 64.88 373 ALA A C 1
ATOM 2837 O O . ALA A 1 373 ? 25.790 3.168 -27.989 1.00 64.88 373 ALA A O 1
ATOM 2838 N N . PRO A 1 374 ? 26.563 2.016 -29.762 1.00 67.06 374 PRO A N 1
ATOM 2839 C CA . PRO A 1 374 ? 25.315 1.275 -29.967 1.00 67.06 374 PRO A CA 1
ATOM 2840 C C . PRO A 1 374 ? 24.969 0.369 -28.773 1.00 67.06 374 PRO A C 1
ATOM 2842 O O . PRO A 1 374 ? 23.793 0.152 -28.487 1.00 67.06 374 PRO A O 1
ATOM 2845 N N . ASN A 1 375 ? 25.972 -0.064 -28.003 1.00 78.94 375 ASN A N 1
ATOM 2846 C CA . ASN A 1 375 ? 25.826 -0.850 -26.774 1.00 78.94 375 ASN A CA 1
ATOM 2847 C C . ASN A 1 375 ? 24.893 -0.169 -25.754 1.00 78.94 375 ASN A C 1
ATOM 2849 O O . ASN A 1 375 ? 24.079 -0.839 -25.119 1.00 78.94 375 ASN A O 1
ATOM 2853 N N . ALA A 1 376 ? 24.928 1.166 -25.659 1.00 80.31 376 ALA A N 1
ATOM 2854 C CA . ALA A 1 376 ? 24.030 1.927 -24.792 1.00 80.31 376 ALA A CA 1
ATOM 2855 C C . ALA A 1 376 ? 22.566 1.895 -25.280 1.00 80.31 376 ALA A C 1
ATOM 2857 O O . ALA A 1 376 ? 21.642 1.918 -24.466 1.00 80.31 376 ALA A O 1
ATOM 2858 N N . ILE A 1 377 ? 22.334 1.791 -26.595 1.00 81.94 377 ILE A N 1
ATOM 2859 C CA . ILE A 1 377 ? 20.990 1.624 -27.169 1.00 81.94 377 ILE A CA 1
ATOM 2860 C C . ILE A 1 377 ? 20.458 0.229 -26.820 1.00 81.94 377 ILE A C 1
ATOM 2862 O O . ILE A 1 377 ? 19.334 0.115 -26.331 1.00 81.94 377 ILE A O 1
ATOM 2866 N N . PHE A 1 378 ? 21.271 -0.820 -26.989 1.00 84.00 378 PHE A N 1
ATOM 2867 C CA . PHE A 1 378 ? 20.886 -2.192 -26.631 1.00 84.00 378 PHE A CA 1
ATOM 2868 C C . PHE A 1 378 ? 20.674 -2.380 -25.126 1.00 84.00 378 PHE A C 1
ATOM 2870 O O . PHE A 1 378 ? 19.750 -3.092 -24.736 1.00 84.00 378 PHE A O 1
ATOM 2877 N N . ALA A 1 379 ? 21.447 -1.689 -24.280 1.00 87.06 379 ALA A N 1
ATOM 2878 C CA . ALA A 1 379 ? 21.236 -1.664 -22.836 1.00 87.06 379 ALA A CA 1
ATOM 2879 C C . ALA A 1 379 ? 19.820 -1.175 -22.496 1.00 87.06 379 ALA A C 1
ATOM 2881 O O . ALA A 1 379 ? 19.041 -1.888 -21.861 1.00 87.06 379 ALA A O 1
ATOM 2882 N N . ILE A 1 380 ? 19.462 0.025 -22.964 1.00 88.25 380 ILE A N 1
ATOM 2883 C CA . ILE A 1 380 ? 18.157 0.634 -22.685 1.00 88.25 380 ILE A CA 1
ATOM 2884 C C . ILE A 1 380 ? 17.036 -0.206 -23.328 1.00 88.25 380 ILE A C 1
ATOM 2886 O O . ILE A 1 380 ? 16.043 -0.491 -22.660 1.00 88.25 380 ILE A O 1
ATOM 2890 N N . ALA A 1 381 ? 17.202 -0.676 -24.571 1.00 86.00 381 ALA A N 1
ATOM 2891 C CA . ALA A 1 381 ? 16.221 -1.521 -25.263 1.00 86.00 381 ALA A CA 1
ATOM 2892 C C . ALA A 1 381 ? 15.974 -2.862 -24.547 1.00 86.00 381 ALA A C 1
ATOM 2894 O O . ALA A 1 381 ? 14.824 -3.215 -24.296 1.00 86.00 381 ALA A O 1
ATOM 2895 N N . GLY A 1 382 ? 17.025 -3.571 -24.120 1.00 88.12 382 GLY A N 1
ATOM 2896 C CA . GLY A 1 382 ? 16.901 -4.808 -23.342 1.00 88.12 382 GLY A CA 1
ATOM 2897 C C . GLY A 1 382 ? 16.205 -4.592 -21.993 1.00 88.12 382 GLY A C 1
ATOM 2898 O O . GLY A 1 382 ? 15.372 -5.401 -21.584 1.00 88.12 382 GLY A O 1
ATOM 2899 N N . GLY A 1 383 ? 16.466 -3.458 -21.335 1.00 89.75 383 GLY A N 1
ATOM 2900 C CA . GLY A 1 383 ? 15.727 -3.027 -20.145 1.00 89.75 383 GLY A CA 1
ATOM 2901 C C . GLY A 1 383 ? 14.236 -2.780 -20.401 1.00 89.75 383 GLY A C 1
ATOM 2902 O O . GLY A 1 383 ? 13.394 -3.145 -19.579 1.00 89.75 383 GLY A O 1
ATOM 2903 N N . MET A 1 384 ? 13.899 -2.199 -21.553 1.00 87.12 384 MET A N 1
ATOM 2904 C CA . MET A 1 384 ? 12.521 -1.924 -21.968 1.00 87.12 384 MET A CA 1
ATOM 2905 C C . MET A 1 384 ? 11.768 -3.206 -22.362 1.00 87.12 384 MET A C 1
ATOM 2907 O O . MET A 1 384 ? 10.658 -3.425 -21.881 1.00 87.12 384 MET A O 1
ATOM 2911 N N . PHE A 1 385 ? 12.379 -4.118 -23.119 1.00 87.38 385 PHE A N 1
ATOM 2912 C CA . PHE A 1 385 ? 11.773 -5.413 -23.469 1.00 87.38 385 PHE A CA 1
ATOM 2913 C C . PHE A 1 385 ? 11.576 -6.327 -22.244 1.00 87.38 385 PHE A C 1
ATOM 2915 O O . PHE A 1 385 ? 10.560 -7.023 -22.144 1.00 87.38 385 PHE A O 1
ATOM 2922 N N . LEU A 1 386 ? 12.478 -6.275 -21.251 1.00 89.56 386 LEU A N 1
ATOM 2923 C CA . LEU A 1 386 ? 12.249 -6.897 -19.937 1.00 89.56 386 LEU A CA 1
ATOM 2924 C C . LEU A 1 386 ? 11.052 -6.289 -19.192 1.00 89.56 386 LEU A C 1
ATOM 2926 O O . LEU A 1 386 ? 10.362 -7.008 -18.469 1.00 89.56 386 LEU A O 1
ATOM 2930 N N . TYR A 1 387 ? 10.796 -4.987 -19.349 1.00 86.69 387 TYR A N 1
ATOM 2931 C CA . TYR A 1 387 ? 9.619 -4.350 -18.765 1.00 86.69 387 TYR A CA 1
ATOM 2932 C C . TYR A 1 387 ? 8.331 -4.843 -19.436 1.00 86.69 387 TYR A C 1
ATOM 2934 O O . TYR A 1 387 ? 7.452 -5.362 -18.753 1.00 86.69 387 TYR A O 1
ATOM 2942 N N . ILE A 1 388 ? 8.237 -4.755 -20.765 1.00 82.38 388 ILE A N 1
ATOM 2943 C CA . ILE A 1 388 ? 7.021 -5.094 -21.527 1.00 82.38 388 ILE A CA 1
ATOM 2944 C C . ILE A 1 388 ? 6.630 -6.567 -21.329 1.00 82.38 388 ILE A C 1
ATOM 2946 O O . ILE A 1 388 ? 5.490 -6.870 -20.965 1.00 82.38 388 ILE A O 1
ATOM 2950 N N . SER A 1 389 ? 7.592 -7.487 -21.475 1.00 84.19 389 SER A N 1
ATOM 2951 C CA . SER A 1 389 ? 7.346 -8.929 -21.333 1.00 84.19 389 SER A CA 1
ATOM 2952 C C . SER A 1 389 ? 6.874 -9.335 -19.930 1.00 84.19 389 SER A C 1
ATOM 2954 O O . SER A 1 389 ? 5.967 -10.162 -19.811 1.00 84.19 389 SER A O 1
ATOM 2956 N N . LEU A 1 390 ? 7.449 -8.763 -18.864 1.00 83.44 390 LEU A N 1
ATOM 2957 C CA . LEU A 1 390 ? 7.189 -9.189 -17.480 1.00 83.44 390 LEU A CA 1
ATOM 2958 C C . LEU A 1 390 ? 6.122 -8.362 -16.749 1.00 83.44 390 LEU A C 1
ATOM 2960 O O . LEU A 1 390 ? 5.421 -8.908 -15.893 1.00 83.44 390 LEU A O 1
ATOM 2964 N N . ALA A 1 391 ? 6.014 -7.063 -17.035 1.00 77.25 391 ALA A N 1
ATOM 2965 C CA . ALA A 1 391 ? 5.166 -6.128 -16.293 1.00 77.25 391 ALA A CA 1
ATOM 2966 C C . ALA A 1 391 ? 3.847 -5.777 -17.000 1.00 77.25 391 ALA A C 1
ATOM 2968 O O . ALA A 1 391 ? 2.897 -5.425 -16.301 1.00 77.25 391 ALA A O 1
ATOM 2969 N N . ASP A 1 392 ? 3.772 -5.902 -18.331 1.00 72.12 392 ASP A N 1
ATOM 2970 C CA . ASP A 1 392 ? 2.586 -5.533 -19.120 1.00 72.12 392 ASP A CA 1
ATOM 2971 C C . ASP A 1 392 ? 1.907 -6.776 -19.733 1.00 72.12 392 ASP A C 1
ATOM 2973 O O . ASP A 1 392 ? 0.840 -7.211 -19.283 1.00 72.12 392 ASP A O 1
ATOM 2977 N N . MET A 1 393 ? 2.585 -7.459 -20.665 1.00 71.25 393 MET A N 1
ATOM 2978 C CA . MET A 1 393 ? 2.002 -8.590 -21.399 1.00 71.25 393 MET A CA 1
ATOM 2979 C C . MET A 1 393 ? 1.698 -9.812 -20.518 1.00 71.25 393 MET A C 1
ATOM 2981 O O . MET A 1 393 ? 0.652 -10.448 -20.680 1.00 71.25 393 MET A O 1
ATOM 2985 N N . PHE A 1 394 ? 2.578 -10.171 -19.575 1.00 75.88 394 PHE A N 1
ATOM 2986 C CA . PHE A 1 394 ? 2.371 -11.354 -18.728 1.00 75.88 394 PHE A CA 1
ATOM 2987 C C . PHE A 1 394 ? 1.159 -11.217 -17.777 1.00 75.88 394 PHE A C 1
ATOM 2989 O O . PHE A 1 394 ? 0.350 -12.154 -17.708 1.00 75.88 394 PHE A O 1
ATOM 2996 N N . PRO A 1 395 ? 0.941 -10.074 -17.091 1.00 68.00 395 PRO A N 1
ATOM 2997 C CA . PRO A 1 395 ? -0.320 -9.799 -16.405 1.00 68.00 395 PRO A CA 1
ATOM 2998 C C . PRO A 1 395 ? -1.553 -9.818 -17.319 1.00 68.00 395 PRO A C 1
ATOM 3000 O O . PRO A 1 395 ? -2.565 -10.411 -16.927 1.00 68.00 395 PRO A O 1
ATOM 3003 N N . GLU A 1 396 ? -1.493 -9.239 -18.526 1.00 65.31 396 GLU A N 1
ATOM 3004 C CA . GLU A 1 396 ? -2.670 -9.202 -19.408 1.00 65.31 396 GLU A CA 1
ATOM 3005 C C . GLU A 1 396 ? -3.015 -10.584 -19.994 1.00 65.31 396 GLU A C 1
ATOM 3007 O O . GLU A 1 396 ? -4.188 -10.954 -20.045 1.00 65.31 396 GLU A O 1
ATOM 3012 N N . MET A 1 397 ? -2.030 -11.440 -20.293 1.00 66.69 397 MET A N 1
ATOM 3013 C CA . MET A 1 397 ? -2.281 -12.847 -20.647 1.00 66.69 397 MET A CA 1
ATOM 3014 C C . MET A 1 397 ? -3.111 -13.567 -19.567 1.00 66.69 397 MET A C 1
ATOM 3016 O O . MET A 1 397 ? -4.074 -14.279 -19.872 1.00 66.69 397 MET A O 1
ATOM 3020 N N . ASN A 1 398 ? -2.772 -13.354 -18.292 1.00 64.94 398 ASN A N 1
ATOM 3021 C CA . ASN A 1 398 ? -3.487 -13.935 -17.156 1.00 64.94 398 ASN A CA 1
ATOM 3022 C C . ASN A 1 398 ? -4.905 -13.336 -17.001 1.00 64.94 398 ASN A C 1
ATOM 3024 O O . ASN A 1 398 ? -5.880 -14.066 -16.794 1.00 64.94 398 ASN A O 1
ATOM 3028 N N . SER A 1 399 ? -5.046 -12.019 -17.187 1.00 57.09 399 SER A N 1
ATOM 3029 C CA . SER A 1 399 ? -6.332 -11.300 -17.264 1.00 57.09 399 SER A CA 1
ATOM 3030 C C . SER A 1 399 ? -7.250 -11.868 -18.356 1.00 57.09 399 SER A C 1
ATOM 3032 O O . SER A 1 399 ? -8.416 -12.181 -18.085 1.00 57.09 399 SER A O 1
ATOM 3034 N N . ILE A 1 400 ? -6.720 -12.106 -19.559 1.00 56.00 400 ILE A N 1
ATOM 3035 C CA . ILE A 1 400 ? -7.424 -12.692 -20.707 1.00 56.00 400 ILE A CA 1
ATOM 3036 C C . ILE A 1 400 ? -7.864 -14.132 -20.400 1.00 56.00 400 ILE A C 1
ATOM 3038 O O . ILE A 1 400 ? -9.034 -14.474 -20.610 1.00 56.00 400 ILE A O 1
ATOM 3042 N N . MET A 1 401 ? -6.997 -14.966 -19.816 1.00 53.88 401 MET A N 1
ATOM 3043 C CA . MET A 1 401 ? -7.349 -16.332 -19.393 1.00 53.88 401 MET A CA 1
ATOM 3044 C C . MET A 1 401 ? -8.505 -16.352 -18.375 1.00 53.88 401 MET A C 1
ATOM 3046 O O . MET A 1 401 ? -9.480 -17.093 -18.544 1.00 53.88 401 MET A O 1
ATOM 3050 N N . VAL A 1 402 ? -8.451 -15.489 -17.355 1.00 50.69 402 VAL A N 1
ATOM 3051 C CA . VAL A 1 402 ? -9.522 -15.290 -16.359 1.00 50.69 402 VAL A CA 1
ATOM 3052 C C . VAL A 1 402 ? -10.799 -14.712 -16.994 1.00 50.69 402 VAL A C 1
ATOM 3054 O O . VAL A 1 402 ? -11.927 -15.038 -16.590 1.00 50.69 402 VAL A O 1
ATOM 3057 N N . THR A 1 403 ? -10.646 -13.884 -18.027 1.00 46.62 403 THR A N 1
ATOM 3058 C CA . THR A 1 403 ? -11.732 -13.310 -18.825 1.00 46.62 403 THR A CA 1
ATOM 3059 C C . THR A 1 403 ? -12.462 -14.371 -19.641 1.00 46.62 403 THR A C 1
ATOM 3061 O O . THR A 1 403 ? -13.689 -14.411 -19.598 1.00 46.62 403 THR A O 1
ATOM 3064 N N . HIS A 1 404 ? -11.784 -15.289 -20.329 1.00 49.62 404 HIS A N 1
ATOM 3065 C CA . HIS A 1 404 ? -12.482 -16.287 -21.151 1.00 49.62 404 HIS A CA 1
ATOM 3066 C C . HIS A 1 404 ? -13.177 -17.397 -20.339 1.00 49.62 404 HIS A C 1
ATOM 3068 O O . HIS A 1 404 ? -13.993 -18.147 -20.876 1.00 49.62 404 HIS A O 1
ATOM 3074 N N . ALA A 1 405 ? -13.022 -17.397 -19.011 1.00 47.78 405 ALA A N 1
ATOM 3075 C CA . ALA A 1 405 ? -13.917 -18.085 -18.078 1.00 47.78 405 ALA A CA 1
ATOM 3076 C C . ALA A 1 405 ? -15.277 -17.367 -17.841 1.00 47.78 405 ALA A C 1
ATOM 3078 O O . ALA A 1 405 ? -15.974 -17.679 -16.874 1.00 47.78 405 ALA A O 1
ATOM 3079 N N . LYS A 1 406 ? -15.698 -16.412 -18.687 1.00 43.03 406 LYS A N 1
ATOM 3080 C CA . LYS A 1 406 ? -16.976 -15.659 -18.578 1.00 43.03 406 LYS A CA 1
ATOM 3081 C C . LYS A 1 406 ? -18.266 -16.471 -18.848 1.00 43.03 406 LYS A C 1
ATOM 3083 O O . LYS A 1 406 ? -19.353 -15.914 -18.755 1.00 43.03 406 LYS A O 1
ATOM 3088 N N . GLY A 1 407 ? -18.180 -17.777 -19.123 1.00 42.78 407 GLY A N 1
ATOM 3089 C CA . GLY A 1 407 ? -19.320 -18.639 -19.495 1.00 42.78 407 GLY A CA 1
ATOM 3090 C C . GLY A 1 407 ? -19.970 -19.489 -18.386 1.00 42.78 407 GLY A C 1
ATOM 3091 O O . GLY A 1 407 ? -20.573 -20.507 -18.712 1.00 42.78 407 GLY A O 1
ATOM 3092 N N . TYR A 1 408 ? -19.831 -19.151 -17.097 1.00 45.94 408 TYR A N 1
ATOM 3093 C CA . TYR A 1 408 ? -20.262 -20.026 -15.988 1.00 45.94 408 TYR A CA 1
ATOM 3094 C C . TYR A 1 408 ? -21.167 -19.322 -14.968 1.00 45.94 408 TYR A C 1
ATOM 3096 O O . TYR A 1 408 ? -20.831 -18.254 -14.459 1.00 45.94 408 TYR A O 1
ATOM 3104 N N . ARG A 1 409 ? -22.295 -19.962 -14.624 1.00 51.59 409 ARG A N 1
ATOM 3105 C CA . ARG A 1 409 ? -23.201 -19.527 -13.549 1.00 51.59 409 ARG A CA 1
ATOM 3106 C C . ARG A 1 409 ? -22.607 -19.915 -12.191 1.00 51.59 409 ARG A C 1
ATOM 3108 O O . ARG A 1 409 ? -22.378 -21.096 -11.944 1.00 51.59 409 ARG A O 1
ATOM 3115 N N . GLY A 1 410 ? -22.365 -18.934 -11.324 1.00 62.12 410 GLY A N 1
ATOM 3116 C CA . GLY A 1 410 ? -22.024 -19.181 -9.919 1.00 62.12 410 GLY A CA 1
ATOM 3117 C C . GLY A 1 410 ? -23.261 -19.561 -9.108 1.00 62.12 410 GLY A C 1
ATOM 3118 O O . GLY A 1 410 ? -24.356 -19.076 -9.396 1.00 62.12 410 GLY A O 1
ATOM 3119 N N . LYS A 1 411 ? -23.092 -20.407 -8.087 1.00 81.75 411 LYS A N 1
ATOM 3120 C CA . LYS A 1 411 ? -24.147 -20.725 -7.119 1.00 81.75 411 LYS A CA 1
ATOM 3121 C C . LYS A 1 411 ? -23.908 -19.929 -5.841 1.00 81.75 411 LYS A C 1
ATOM 3123 O O . LYS A 1 411 ? -22.872 -20.086 -5.201 1.00 81.75 411 LYS A O 1
ATOM 3128 N N . ILE A 1 412 ? -24.870 -19.094 -5.460 1.00 89.06 412 ILE A N 1
ATOM 3129 C CA . ILE A 1 412 ? -24.900 -18.496 -4.122 1.00 89.06 412 ILE A CA 1
ATOM 3130 C C . ILE A 1 412 ? -25.476 -19.540 -3.160 1.00 89.06 412 ILE A C 1
ATOM 3132 O O . ILE A 1 412 ? -26.441 -20.233 -3.490 1.00 89.06 412 ILE A O 1
ATOM 3136 N N . ARG A 1 413 ? -24.856 -19.681 -1.990 1.00 92.50 413 ARG A N 1
ATOM 3137 C CA . ARG A 1 413 ? -25.318 -20.547 -0.901 1.00 92.50 413 ARG A CA 1
ATOM 3138 C C . ARG A 1 413 ? -24.890 -19.988 0.449 1.00 92.50 413 ARG A C 1
ATOM 3140 O O . ARG A 1 413 ? -24.049 -19.099 0.518 1.00 92.50 413 ARG A O 1
ATOM 3147 N N . GLU A 1 414 ? -25.439 -20.541 1.515 1.00 93.12 414 GLU A N 1
ATOM 3148 C CA . GLU A 1 414 ? -24.974 -20.282 2.877 1.00 93.12 414 GLU A CA 1
ATOM 3149 C C . GLU A 1 414 ? -23.529 -20.770 3.096 1.00 93.12 414 GLU A C 1
ATOM 3151 O O . GLU A 1 414 ? -23.040 -21.693 2.424 1.00 93.12 414 GLU A O 1
ATOM 3156 N N . TYR A 1 415 ? -22.855 -20.109 4.034 1.00 93.56 415 TYR A N 1
ATOM 3157 C CA . TYR A 1 415 ? -21.504 -20.410 4.499 1.00 93.56 415 TYR A CA 1
ATOM 3158 C C . TYR A 1 415 ? -21.389 -21.801 5.146 1.00 93.56 415 TYR A C 1
ATOM 3160 O O . TYR A 1 415 ? -22.325 -22.311 5.762 1.00 93.56 415 TYR A O 1
ATOM 3168 N N . ARG A 1 416 ? -20.204 -22.408 5.030 1.00 92.81 416 ARG A N 1
ATOM 3169 C CA . ARG A 1 416 ? -19.794 -23.640 5.714 1.00 92.81 416 ARG A CA 1
ATOM 3170 C C . ARG A 1 416 ? -18.393 -23.447 6.283 1.00 92.81 416 ARG A C 1
ATOM 3172 O O . ARG A 1 416 ? -17.573 -22.782 5.663 1.00 92.81 416 ARG A O 1
ATOM 3179 N N . ASP A 1 417 ? -18.062 -24.123 7.379 1.00 88.81 417 ASP A N 1
ATOM 3180 C CA . ASP A 1 417 ? -16.760 -23.951 8.053 1.00 88.81 417 ASP A CA 1
ATOM 3181 C C . ASP A 1 417 ? -15.542 -24.280 7.162 1.00 88.81 417 ASP A C 1
ATOM 3183 O O . ASP A 1 417 ? -14.467 -23.710 7.333 1.00 88.81 417 ASP A O 1
ATOM 3187 N N . ALA A 1 418 ? -15.718 -25.135 6.147 1.00 89.94 418 ALA A N 1
ATOM 3188 C CA . ALA A 1 418 ? -14.700 -25.415 5.130 1.00 89.94 418 ALA A CA 1
ATOM 3189 C C . ALA A 1 418 ? -14.372 -24.207 4.219 1.00 89.94 418 ALA A C 1
ATOM 3191 O O . ALA A 1 418 ? -13.291 -24.157 3.635 1.00 89.94 418 ALA A O 1
ATOM 3192 N N . ASP A 1 419 ? -15.274 -23.226 4.106 1.00 91.50 419 ASP A N 1
ATOM 3193 C CA . ASP A 1 419 ? -15.092 -22.015 3.298 1.00 91.50 419 ASP A CA 1
ATOM 3194 C C . ASP A 1 419 ? -14.214 -20.960 4.004 1.00 91.50 419 ASP A C 1
ATOM 3196 O O . ASP A 1 419 ? -13.771 -20.006 3.360 1.00 91.50 419 ASP A O 1
ATOM 3200 N N . TYR A 1 420 ? -13.954 -21.108 5.313 1.00 90.50 420 TYR A N 1
ATOM 3201 C CA . TYR A 1 420 ? -13.307 -20.108 6.177 1.00 90.50 420 TYR A CA 1
ATOM 3202 C C . TYR A 1 420 ? -12.012 -19.524 5.596 1.00 90.50 420 TYR A C 1
ATOM 3204 O O . TYR A 1 420 ? -11.824 -18.307 5.562 1.00 90.50 420 TYR A O 1
ATOM 3212 N N . SER A 1 421 ? -11.121 -20.381 5.092 1.00 90.06 421 SER A N 1
ATOM 3213 C CA . SER A 1 421 ? -9.835 -19.972 4.516 1.00 90.06 421 SER A CA 1
ATOM 3214 C C . SER A 1 421 ? -10.010 -19.108 3.262 1.00 90.06 421 SER A C 1
ATOM 3216 O O . SER A 1 421 ? -9.286 -18.123 3.081 1.00 90.06 421 SER A O 1
ATOM 3218 N N . ALA A 1 422 ? -11.009 -19.417 2.432 1.00 90.56 422 ALA A N 1
ATOM 3219 C CA . ALA A 1 422 ? -11.326 -18.666 1.227 1.00 90.56 422 ALA A CA 1
ATOM 3220 C C . ALA A 1 422 ? -12.031 -17.343 1.562 1.00 90.56 422 ALA A C 1
ATOM 3222 O O . ALA A 1 422 ? -11.637 -16.311 1.026 1.00 90.56 422 ALA A O 1
ATOM 3223 N N . VAL A 1 423 ? -12.993 -17.341 2.495 1.00 91.75 423 VAL A N 1
ATOM 3224 C CA . VAL A 1 423 ? -13.644 -16.116 3.004 1.00 91.75 423 VAL A CA 1
ATOM 3225 C C . VAL A 1 423 ? -12.610 -15.155 3.592 1.00 91.75 423 VAL A C 1
ATOM 3227 O O . VAL A 1 423 ? -12.552 -13.991 3.191 1.00 91.75 423 VAL A O 1
ATOM 3230 N N . ARG A 1 424 ? -11.729 -15.656 4.469 1.00 88.88 424 ARG A N 1
ATOM 3231 C CA . ARG A 1 424 ? -10.626 -14.883 5.050 1.00 88.88 424 ARG A CA 1
ATOM 3232 C C . ARG A 1 424 ? -9.729 -14.287 3.969 1.00 88.88 424 ARG A C 1
ATOM 3234 O O . ARG A 1 424 ? -9.411 -13.108 4.044 1.00 88.88 424 ARG A O 1
ATOM 3241 N N . THR A 1 425 ? -9.353 -15.075 2.962 1.00 88.69 425 THR A N 1
ATOM 3242 C CA . THR A 1 425 ? -8.502 -14.601 1.856 1.00 88.69 425 THR A CA 1
ATOM 3243 C C . THR A 1 425 ? -9.183 -13.512 1.032 1.00 88.69 425 THR A C 1
ATOM 3245 O O . THR A 1 425 ? -8.570 -12.486 0.769 1.00 88.69 425 THR A O 1
ATOM 3248 N N . ILE A 1 426 ? -10.457 -13.693 0.670 1.00 89.38 426 ILE A N 1
ATOM 3249 C CA . ILE A 1 426 ? -11.234 -12.709 -0.102 1.00 89.38 426 ILE A CA 1
ATOM 3250 C C . ILE A 1 426 ? -11.319 -11.370 0.643 1.00 89.38 426 ILE A C 1
ATOM 3252 O O . ILE A 1 426 ? -11.154 -10.312 0.034 1.00 89.38 426 ILE A O 1
ATOM 3256 N N . TYR A 1 427 ? -11.533 -11.420 1.960 1.00 87.12 427 TYR A N 1
ATOM 3257 C CA . TYR A 1 427 ? -11.561 -10.239 2.817 1.00 87.12 427 TYR A CA 1
ATOM 3258 C C . TYR A 1 427 ? -10.186 -9.548 2.904 1.00 87.12 427 TYR A C 1
ATOM 3260 O O . TYR A 1 427 ? -10.094 -8.336 2.695 1.00 87.12 427 TYR A O 1
ATOM 3268 N N . THR A 1 428 ? -9.102 -10.294 3.161 1.00 85.38 428 THR A N 1
ATOM 3269 C CA . THR A 1 428 ? -7.762 -9.695 3.299 1.00 85.38 428 THR A CA 1
ATOM 3270 C C . THR A 1 428 ? -7.222 -9.129 1.987 1.00 85.38 428 THR A C 1
ATOM 3272 O O . THR A 1 428 ? -6.601 -8.065 2.012 1.00 85.38 428 THR A O 1
ATOM 3275 N N . THR A 1 429 ? -7.469 -9.774 0.838 1.00 84.88 429 THR A N 1
ATOM 3276 C CA . THR A 1 429 ? -7.068 -9.220 -0.466 1.00 84.88 429 THR A CA 1
ATOM 3277 C C . THR A 1 429 ? -7.882 -7.976 -0.804 1.00 84.88 429 THR A C 1
ATOM 3279 O O . THR A 1 429 ? -7.288 -6.950 -1.123 1.00 84.88 429 THR A O 1
ATOM 3282 N N . GLY A 1 430 ? -9.211 -8.023 -0.636 1.00 82.06 430 GLY A N 1
ATOM 3283 C CA . GLY A 1 430 ? -10.101 -6.899 -0.945 1.00 82.06 430 GLY A CA 1
ATOM 3284 C C . GLY A 1 430 ? -9.766 -5.623 -0.167 1.00 82.06 430 GLY A C 1
ATOM 3285 O O . GLY A 1 430 ? -9.836 -4.530 -0.719 1.00 82.06 430 GLY A O 1
ATOM 3286 N N . PHE A 1 431 ? -9.321 -5.743 1.088 1.00 78.38 431 PHE A N 1
ATOM 3287 C CA . PHE A 1 431 ? -8.809 -4.592 1.839 1.00 78.38 431 PHE A CA 1
ATOM 3288 C C . PHE A 1 431 ? -7.447 -4.102 1.325 1.00 78.38 431 PHE A C 1
ATOM 3290 O O . PHE A 1 431 ? -7.251 -2.895 1.188 1.00 78.38 431 PHE A O 1
ATOM 3297 N N . ARG A 1 432 ? -6.506 -5.006 1.014 1.00 81.31 432 ARG A N 1
ATOM 3298 C CA . ARG A 1 432 ? -5.155 -4.632 0.550 1.00 81.31 432 ARG A CA 1
ATOM 3299 C C . ARG A 1 432 ? -5.145 -3.923 -0.807 1.00 81.31 432 ARG A C 1
ATOM 3301 O O . ARG A 1 432 ? -4.296 -3.061 -1.014 1.00 81.31 432 ARG A O 1
ATOM 3308 N N . GLU A 1 433 ? -6.102 -4.212 -1.689 1.00 81.88 433 GLU A N 1
ATOM 3309 C CA . GLU A 1 433 ? -6.262 -3.525 -2.983 1.00 81.88 433 GLU A CA 1
ATOM 3310 C C . GLU A 1 433 ? -6.363 -1.989 -2.846 1.00 81.88 433 GLU A C 1
ATOM 3312 O O . GLU A 1 433 ? -5.835 -1.255 -3.680 1.00 81.88 433 GLU A O 1
ATOM 3317 N N . HIS A 1 434 ? -6.972 -1.477 -1.770 1.00 79.00 434 HIS A N 1
ATOM 3318 C CA . HIS A 1 434 ? -7.168 -0.034 -1.570 1.00 79.00 434 HIS A CA 1
ATOM 3319 C C . HIS A 1 434 ? -5.953 0.706 -0.971 1.00 79.00 434 HIS A C 1
ATOM 3321 O O . HIS A 1 434 ? -5.973 1.940 -0.897 1.00 79.00 434 HIS A O 1
ATOM 3327 N N . VAL A 1 435 ? -4.885 -0.002 -0.573 1.00 80.38 435 VAL A N 1
ATOM 3328 C CA . VAL A 1 435 ? -3.686 0.603 0.045 1.00 80.38 435 VAL A CA 1
ATOM 3329 C C . VAL A 1 435 ? -3.039 1.638 -0.876 1.00 80.38 435 VAL A C 1
ATOM 3331 O O . VAL A 1 435 ? -2.731 2.745 -0.432 1.00 80.38 435 VAL A O 1
ATOM 3334 N N . GLY A 1 436 ? -2.877 1.314 -2.165 1.00 76.31 436 GLY A N 1
ATOM 3335 C CA . GLY A 1 436 ? -2.280 2.221 -3.152 1.00 76.31 436 GLY A CA 1
ATOM 3336 C C . GLY A 1 436 ? -3.082 3.514 -3.328 1.00 76.31 436 GLY A C 1
ATOM 3337 O O . GLY A 1 436 ? -2.512 4.604 -3.339 1.00 76.31 436 GLY A O 1
ATOM 3338 N N . THR A 1 437 ? -4.413 3.416 -3.370 1.00 74.69 437 THR A N 1
ATOM 3339 C CA . THR A 1 437 ? -5.310 4.576 -3.481 1.00 74.69 437 THR A CA 1
ATOM 3340 C C . THR A 1 437 ? -5.208 5.488 -2.258 1.00 74.69 437 THR A C 1
ATOM 3342 O O . THR A 1 437 ? -5.068 6.701 -2.407 1.00 74.69 437 THR A O 1
ATOM 3345 N N . VAL A 1 438 ? -5.214 4.926 -1.043 1.00 75.44 438 VAL A N 1
ATOM 3346 C CA . VAL A 1 438 ? -5.062 5.713 0.197 1.00 75.44 438 VAL A CA 1
ATOM 3347 C C . VAL A 1 438 ? -3.663 6.324 0.313 1.00 75.44 438 VAL A C 1
ATOM 3349 O O . VAL A 1 438 ? -3.530 7.461 0.762 1.00 75.44 438 VAL A O 1
ATOM 3352 N N . TYR A 1 439 ? -2.626 5.624 -0.146 1.00 80.94 439 TYR A N 1
ATOM 3353 C CA . TYR A 1 439 ? -1.261 6.143 -0.199 1.00 80.94 439 TYR A CA 1
ATOM 3354 C C . TYR A 1 439 ? -1.123 7.353 -1.137 1.00 80.94 439 TYR A C 1
ATOM 3356 O O . TYR A 1 439 ? -0.597 8.391 -0.732 1.00 80.94 439 TYR A O 1
ATOM 3364 N N . LEU A 1 440 ? -1.674 7.279 -2.353 1.00 76.00 440 LEU A N 1
ATOM 3365 C CA . LEU A 1 440 ? -1.701 8.414 -3.282 1.00 76.00 440 LEU A CA 1
ATOM 3366 C C . LEU A 1 440 ? -2.544 9.581 -2.736 1.00 76.00 440 LEU A C 1
ATOM 3368 O O . LEU A 1 440 ? -2.143 10.740 -2.852 1.00 76.00 440 LEU A O 1
ATOM 3372 N N . LEU A 1 441 ? -3.670 9.295 -2.072 1.00 72.38 441 LEU A N 1
ATOM 3373 C CA . LEU A 1 441 ? -4.477 10.302 -1.368 1.00 72.38 441 LEU A CA 1
ATOM 3374 C C . LEU A 1 441 ? -3.745 10.946 -0.181 1.00 72.38 441 LEU A C 1
ATOM 3376 O O . LEU A 1 441 ? -4.047 12.093 0.151 1.00 72.38 441 LEU A O 1
ATOM 3380 N N . ALA A 1 442 ? -2.795 10.248 0.450 1.00 73.06 442 ALA A N 1
ATOM 3381 C CA . ALA A 1 442 ? -1.913 10.815 1.466 1.00 73.06 442 ALA A CA 1
ATOM 3382 C C . ALA A 1 442 ? -0.858 11.735 0.829 1.00 73.06 442 ALA A C 1
ATOM 3384 O O . ALA A 1 442 ? -0.740 12.889 1.235 1.00 73.06 442 ALA A O 1
ATOM 3385 N N . LEU A 1 443 ? -0.159 11.285 -0.221 1.00 80.19 443 LEU A N 1
ATOM 3386 C CA . LEU A 1 443 ? 0.825 12.106 -0.944 1.00 80.19 443 LEU A CA 1
ATOM 3387 C C . LEU A 1 443 ? 0.211 13.370 -1.580 1.00 80.19 443 LEU A C 1
ATOM 3389 O O . LEU A 1 443 ? 0.877 14.402 -1.648 1.00 80.19 443 LEU A O 1
ATOM 3393 N N . LYS A 1 444 ? -1.070 13.336 -1.976 1.00 77.19 444 LYS A N 1
ATOM 3394 C CA . LYS A 1 444 ? -1.832 14.514 -2.437 1.00 77.19 444 LYS A CA 1
ATOM 3395 C C . LYS A 1 444 ? -2.240 15.496 -1.314 1.00 77.19 444 LYS A C 1
ATOM 3397 O O . LYS A 1 444 ? -2.847 16.521 -1.618 1.00 77.19 444 LYS A O 1
ATOM 3402 N N . ARG A 1 445 ? -1.964 15.242 -0.023 1.00 75.12 445 ARG A N 1
ATOM 3403 C CA . ARG A 1 445 ? -2.314 16.195 1.055 1.00 75.12 445 ARG A CA 1
ATOM 3404 C C . ARG A 1 445 ? -1.308 17.359 1.114 1.00 75.12 445 ARG A C 1
ATOM 3406 O O . ARG A 1 445 ? -0.117 17.093 1.278 1.00 75.12 445 ARG A O 1
ATOM 3413 N N . PRO A 1 446 ? -1.753 18.635 1.121 1.00 73.75 446 PRO A N 1
ATOM 3414 C CA . PRO A 1 446 ? -0.848 19.791 1.114 1.00 73.75 446 PRO A CA 1
ATOM 3415 C C . PRO A 1 446 ? 0.179 19.824 2.254 1.00 73.75 446 PRO A C 1
ATOM 3417 O O . PRO A 1 446 ? 1.298 20.282 2.057 1.00 73.75 446 PRO A O 1
ATOM 3420 N N . TRP A 1 447 ? -0.156 19.301 3.440 1.00 79.56 447 TRP A N 1
ATOM 3421 C CA . TRP A 1 447 ? 0.788 19.238 4.563 1.00 79.56 447 TRP A CA 1
ATOM 3422 C C . TRP A 1 447 ? 1.884 18.174 4.372 1.00 79.56 447 TRP A C 1
ATOM 3424 O O . TRP A 1 447 ? 3.007 18.381 4.824 1.00 79.56 447 TRP A O 1
ATOM 3434 N N . ILE A 1 448 ? 1.597 17.072 3.664 1.00 79.25 448 ILE A N 1
ATOM 3435 C CA . ILE A 1 448 ? 2.608 16.074 3.279 1.00 79.25 448 ILE A CA 1
ATOM 3436 C C . ILE A 1 448 ? 3.501 16.645 2.178 1.00 79.25 448 ILE A C 1
ATOM 3438 O O . ILE A 1 448 ? 4.718 16.533 2.273 1.00 79.25 448 ILE A O 1
ATOM 3442 N N . GLN A 1 449 ? 2.929 17.335 1.189 1.00 82.06 449 GLN A N 1
ATOM 3443 C CA . GLN A 1 449 ? 3.706 18.027 0.155 1.00 82.06 449 GLN A CA 1
ATOM 3444 C C . GLN A 1 449 ? 4.623 19.101 0.765 1.00 82.06 449 GLN A C 1
ATOM 3446 O O . GLN A 1 449 ? 5.818 19.114 0.489 1.00 82.06 449 GLN A O 1
ATOM 3451 N N . GLY A 1 450 ? 4.105 19.930 1.678 1.00 79.25 450 GLY A N 1
ATOM 3452 C CA . GLY A 1 450 ? 4.900 20.909 2.427 1.00 79.25 450 GLY A CA 1
ATOM 3453 C C . GLY A 1 450 ? 6.008 20.274 3.274 1.00 79.25 450 GLY A C 1
ATOM 3454 O O . GLY A 1 450 ? 7.119 20.797 3.314 1.00 79.25 450 GLY A O 1
ATOM 3455 N N . MET A 1 451 ? 5.753 19.115 3.892 1.00 86.88 451 MET A N 1
ATOM 3456 C CA . MET A 1 451 ? 6.770 18.340 4.613 1.00 86.88 451 MET A CA 1
ATOM 3457 C C . MET A 1 451 ? 7.856 17.793 3.674 1.00 86.88 451 MET A C 1
ATOM 3459 O O . MET A 1 451 ? 9.035 17.910 3.995 1.00 86.88 451 MET A O 1
ATOM 3463 N N . LEU A 1 452 ? 7.492 17.242 2.511 1.00 89.19 452 LEU A N 1
ATOM 3464 C CA . LEU A 1 452 ? 8.447 16.731 1.520 1.00 89.19 452 LEU A CA 1
ATOM 3465 C C . LEU A 1 452 ? 9.320 17.860 0.947 1.00 89.19 452 LEU A C 1
ATOM 3467 O O . LEU A 1 452 ? 10.543 17.731 0.919 1.00 89.19 452 LEU A O 1
ATOM 3471 N N . CYS A 1 453 ? 8.718 18.994 0.577 1.00 87.75 453 CYS A N 1
ATOM 3472 C CA . CYS A 1 453 ? 9.449 20.183 0.132 1.00 87.75 453 CYS A CA 1
ATOM 3473 C C . CYS A 1 453 ? 10.343 20.761 1.241 1.00 87.75 453 CYS A C 1
ATOM 3475 O O . CYS A 1 453 ? 11.482 21.133 0.972 1.00 87.75 453 CYS A O 1
ATOM 3477 N N . GLY A 1 454 ? 9.865 20.794 2.490 1.00 87.62 454 GLY A N 1
ATOM 3478 C CA . GLY A 1 454 ? 10.638 21.253 3.645 1.00 87.62 454 GLY A CA 1
ATOM 3479 C C . GLY A 1 454 ? 11.844 20.361 3.953 1.00 87.62 454 GLY A C 1
ATOM 3480 O O . GLY A 1 454 ? 12.932 20.876 4.195 1.00 87.62 454 GLY A O 1
ATOM 3481 N N . VAL A 1 455 ? 11.684 19.035 3.877 1.00 89.06 455 VAL A N 1
ATOM 3482 C CA . VAL A 1 455 ? 12.787 18.066 4.013 1.00 89.06 455 VAL A CA 1
ATOM 3483 C C . VAL A 1 455 ? 13.787 18.210 2.864 1.00 89.06 455 VAL A C 1
ATOM 3485 O O . VAL A 1 455 ? 14.988 18.245 3.120 1.00 89.06 455 VAL A O 1
ATOM 3488 N N . CYS A 1 456 ? 13.315 18.359 1.623 1.00 88.44 456 CYS A N 1
ATOM 3489 C CA . CYS A 1 456 ? 14.171 18.596 0.458 1.00 88.44 456 CYS A CA 1
ATOM 3490 C C . CYS A 1 456 ? 15.012 19.875 0.622 1.00 88.44 456 CYS A C 1
ATOM 3492 O O . CYS A 1 456 ? 16.236 19.831 0.529 1.00 88.44 456 CYS A O 1
ATOM 3494 N N . LEU A 1 457 ? 14.369 20.998 0.960 1.00 88.62 457 LEU A N 1
ATOM 3495 C CA . LEU A 1 457 ? 15.031 22.287 1.164 1.00 88.62 457 LEU A CA 1
ATOM 3496 C C . LEU A 1 457 ? 16.035 22.244 2.326 1.00 88.62 457 LEU A C 1
ATOM 3498 O O . LEU A 1 457 ? 17.155 22.731 2.187 1.00 88.62 457 LEU A O 1
ATOM 3502 N N . LEU A 1 458 ? 15.663 21.627 3.452 1.00 90.19 458 LEU A N 1
ATOM 3503 C CA . LEU A 1 458 ? 16.537 21.474 4.616 1.00 90.19 458 LEU A CA 1
ATOM 3504 C C . LEU A 1 458 ? 17.783 20.640 4.286 1.00 90.19 458 LEU A C 1
ATOM 3506 O O . LEU A 1 458 ? 18.892 21.034 4.638 1.00 90.19 458 LEU A O 1
ATOM 3510 N N . LEU A 1 459 ? 17.622 19.511 3.590 1.00 89.06 459 LEU A N 1
ATOM 3511 C CA . LEU A 1 459 ? 18.745 18.665 3.181 1.00 89.06 459 LEU A CA 1
ATOM 3512 C C . LEU A 1 459 ? 19.644 19.363 2.156 1.00 89.06 459 LEU A C 1
ATOM 3514 O O . LEU A 1 459 ? 20.866 19.227 2.241 1.00 89.06 459 LEU A O 1
ATOM 3518 N N . HIS A 1 460 ? 19.071 20.155 1.247 1.00 87.31 460 HIS A N 1
ATOM 3519 C CA . HIS A 1 460 ? 19.846 20.917 0.273 1.00 87.31 460 HIS A CA 1
ATOM 3520 C C . HIS A 1 460 ? 20.696 21.994 0.960 1.00 87.31 460 HIS A C 1
ATOM 3522 O O . HIS A 1 460 ? 21.900 22.062 0.728 1.00 87.31 460 HIS A O 1
ATOM 3528 N N . ILE A 1 461 ? 20.107 22.754 1.892 1.00 88.94 461 ILE A N 1
ATOM 3529 C CA . ILE A 1 461 ? 20.816 23.759 2.703 1.00 88.94 461 ILE A CA 1
ATOM 3530 C C . ILE A 1 461 ? 21.919 23.121 3.566 1.00 88.94 461 ILE A C 1
ATOM 3532 O O . ILE A 1 461 ? 22.997 23.693 3.697 1.00 88.94 461 ILE A O 1
ATOM 3536 N N . LEU A 1 462 ? 21.672 21.943 4.154 1.00 85.19 462 LEU A N 1
ATOM 3537 C CA . LEU A 1 462 ? 22.625 21.282 5.058 1.00 85.19 462 LEU A CA 1
ATOM 3538 C C . LEU A 1 462 ? 23.768 20.534 4.355 1.00 85.19 462 LEU A C 1
ATOM 3540 O O . LEU A 1 462 ? 24.778 20.265 5.001 1.00 85.19 462 LEU A O 1
ATOM 3544 N N . SER A 1 463 ? 23.609 20.139 3.087 1.00 86.31 463 SER A N 1
ATOM 3545 C CA . SER A 1 463 ? 24.565 19.240 2.416 1.00 86.31 463 SER A CA 1
ATOM 3546 C C . SER A 1 463 ? 25.009 19.663 1.015 1.00 86.31 463 SER A C 1
ATOM 3548 O O . SER A 1 463 ? 25.919 19.040 0.473 1.00 86.31 463 SER A O 1
ATOM 3550 N N . GLY A 1 464 ? 24.368 20.659 0.393 1.00 84.06 464 GLY A N 1
ATOM 3551 C CA . GLY A 1 464 ? 24.643 21.123 -0.976 1.00 84.06 464 GLY A CA 1
ATOM 3552 C C . GLY A 1 464 ? 24.351 20.109 -2.095 1.00 84.06 464 GLY A C 1
ATOM 3553 O O . GLY A 1 464 ? 24.298 20.478 -3.265 1.00 84.06 464 GLY A O 1
ATOM 3554 N N . SER A 1 465 ? 24.139 18.835 -1.762 1.00 86.50 465 SER A N 1
ATOM 3555 C CA . SER A 1 465 ? 23.958 17.744 -2.717 1.00 86.50 465 SER A CA 1
ATOM 3556 C C . SER A 1 465 ? 22.491 17.557 -3.105 1.00 86.50 465 SER A C 1
ATOM 3558 O O . SER A 1 465 ? 21.577 17.752 -2.305 1.00 86.50 465 SER A O 1
ATOM 3560 N N . ILE A 1 466 ? 22.260 17.151 -4.353 1.00 86.06 466 ILE A N 1
ATOM 3561 C CA . ILE A 1 466 ? 20.935 16.768 -4.860 1.00 86.06 466 ILE A CA 1
ATOM 3562 C C . ILE A 1 466 ? 20.621 15.309 -4.477 1.00 86.06 466 ILE A C 1
ATOM 3564 O O . ILE A 1 466 ? 19.480 14.981 -4.155 1.00 86.06 466 ILE A O 1
ATOM 3568 N N . LEU A 1 467 ? 21.636 14.438 -4.425 1.00 81.94 467 LEU A N 1
ATOM 3569 C CA . LEU A 1 467 ? 21.478 13.012 -4.113 1.00 81.94 467 LEU A CA 1
ATOM 3570 C C . LEU A 1 467 ? 20.956 12.785 -2.685 1.00 81.94 467 LEU A C 1
ATOM 3572 O O . LEU A 1 467 ? 20.055 11.976 -2.472 1.00 81.94 467 LEU A O 1
ATOM 3576 N N . THR A 1 468 ? 21.469 13.537 -1.710 1.00 83.56 468 THR A N 1
ATOM 3577 C CA . THR A 1 468 ? 20.994 13.510 -0.315 1.00 83.56 468 THR A CA 1
ATOM 3578 C C . THR A 1 468 ? 19.530 13.938 -0.202 1.00 83.56 468 THR A C 1
ATOM 3580 O O . THR A 1 468 ? 18.775 13.341 0.566 1.00 83.56 468 THR A O 1
ATOM 3583 N N . CYS A 1 469 ? 19.108 14.923 -0.999 1.00 86.69 469 CYS A N 1
ATOM 3584 C CA . CYS A 1 469 ? 17.724 15.388 -1.060 1.00 86.69 469 CYS A CA 1
ATOM 3585 C C . CYS A 1 469 ? 16.796 14.306 -1.622 1.00 86.69 469 CYS A C 1
ATOM 3587 O O . CYS A 1 469 ? 15.776 14.006 -1.005 1.00 86.69 469 CYS A O 1
ATOM 3589 N N . ILE A 1 470 ? 17.178 13.672 -2.738 1.00 83.88 470 ILE A N 1
ATOM 3590 C CA . ILE A 1 470 ? 16.428 12.564 -3.352 1.00 83.88 470 ILE A CA 1
ATOM 3591 C C . ILE A 1 470 ? 16.275 11.401 -2.362 1.00 83.88 470 ILE A C 1
ATOM 3593 O O . ILE A 1 470 ? 15.161 10.926 -2.143 1.00 83.88 470 ILE A O 1
ATOM 3597 N N . LEU A 1 471 ? 17.365 10.979 -1.711 1.00 86.38 471 LEU A N 1
ATOM 3598 C CA . LEU A 1 471 ? 17.344 9.885 -0.734 1.00 86.38 471 LEU A CA 1
ATOM 3599 C C . LEU A 1 471 ? 16.486 10.215 0.499 1.00 86.38 471 LEU A C 1
ATOM 3601 O O . LEU A 1 471 ? 15.718 9.369 0.956 1.00 86.38 471 LEU A O 1
ATOM 3605 N N . GLY A 1 472 ? 16.563 11.443 1.021 1.00 83.50 472 GLY A N 1
ATOM 3606 C CA . GLY A 1 472 ? 15.753 11.872 2.164 1.00 83.50 472 GLY A CA 1
ATOM 3607 C C . GLY A 1 472 ? 14.260 11.977 1.844 1.00 83.50 472 GLY A C 1
ATOM 3608 O O . GLY A 1 472 ? 13.430 11.469 2.597 1.00 83.50 472 GLY A O 1
ATOM 3609 N N . VAL A 1 473 ? 13.911 12.570 0.698 1.00 89.62 473 VAL A N 1
ATOM 3610 C CA . VAL A 1 473 ? 12.528 12.637 0.195 1.00 89.62 473 VAL A CA 1
ATOM 3611 C C . VAL A 1 473 ? 11.982 11.228 -0.061 1.00 89.62 473 VAL A C 1
ATOM 3613 O O . VAL A 1 473 ? 10.889 10.908 0.407 1.00 89.62 473 VAL A O 1
ATOM 3616 N N . GLY A 1 474 ? 12.763 10.352 -0.702 1.00 84.94 474 GLY A N 1
ATOM 3617 C CA . GLY A 1 474 ? 12.426 8.941 -0.909 1.00 84.94 474 GLY A CA 1
ATOM 3618 C C . GLY A 1 474 ? 12.201 8.176 0.401 1.00 84.94 474 GLY A C 1
ATOM 3619 O O . GLY A 1 474 ? 11.222 7.441 0.527 1.00 84.94 474 GLY A O 1
ATOM 3620 N N . GLY A 1 475 ? 13.036 8.410 1.418 1.00 85.81 475 GLY A N 1
ATOM 3621 C CA . GLY A 1 475 ? 12.874 7.830 2.754 1.00 85.81 475 GLY A CA 1
ATOM 3622 C C . GLY A 1 475 ? 11.565 8.238 3.440 1.00 85.81 475 GLY A C 1
ATOM 3623 O O . GLY A 1 475 ? 10.893 7.396 4.036 1.00 85.81 475 GLY A O 1
ATOM 3624 N N . VAL A 1 476 ? 11.146 9.501 3.308 1.00 85.94 476 VAL A N 1
ATOM 3625 C CA . VAL A 1 476 ? 9.848 9.975 3.827 1.00 85.94 476 VAL A CA 1
ATOM 3626 C C . VAL A 1 476 ? 8.678 9.381 3.031 1.00 85.94 476 VAL A C 1
ATOM 3628 O O . VAL A 1 476 ? 7.700 8.926 3.624 1.00 85.94 476 VAL A O 1
ATOM 3631 N N . ILE A 1 477 ? 8.791 9.312 1.702 1.00 88.50 477 ILE A N 1
ATOM 3632 C CA . ILE A 1 477 ? 7.809 8.679 0.803 1.00 88.50 477 ILE A CA 1
ATOM 3633 C C . ILE A 1 477 ? 7.614 7.187 1.146 1.00 88.50 477 ILE A C 1
ATOM 3635 O O . ILE A 1 477 ? 6.475 6.707 1.183 1.00 88.50 477 ILE A O 1
ATOM 3639 N N . LEU A 1 478 ? 8.692 6.472 1.487 1.00 88.12 478 LEU A N 1
ATOM 3640 C CA . LEU A 1 478 ? 8.665 5.082 1.954 1.00 88.12 478 LEU A CA 1
ATOM 3641 C C . LEU A 1 478 ? 8.099 4.942 3.380 1.00 88.12 478 LEU A C 1
ATOM 3643 O O . LEU A 1 478 ? 7.332 4.018 3.653 1.00 88.12 478 LEU A O 1
ATOM 3647 N N . ALA A 1 479 ? 8.414 5.868 4.290 1.00 82.06 479 ALA A N 1
ATOM 3648 C CA . ALA A 1 479 ? 7.843 5.876 5.638 1.00 82.06 479 ALA A CA 1
ATOM 3649 C C . ALA A 1 479 ? 6.313 6.062 5.615 1.00 82.06 479 ALA A C 1
ATOM 3651 O O . ALA A 1 479 ? 5.599 5.392 6.363 1.00 82.06 479 ALA A O 1
ATOM 3652 N N . ILE A 1 480 ? 5.797 6.903 4.709 1.00 82.75 480 ILE A N 1
ATOM 3653 C CA . ILE A 1 480 ? 4.352 7.060 4.476 1.00 82.75 480 ILE A CA 1
ATOM 3654 C C . ILE A 1 480 ? 3.745 5.750 3.938 1.00 82.75 480 ILE A C 1
ATOM 3656 O O . ILE A 1 480 ? 2.677 5.350 4.400 1.00 82.75 480 ILE A O 1
ATOM 3660 N N . TRP A 1 481 ? 4.427 5.038 3.031 1.00 88.31 481 TRP A N 1
ATOM 3661 C CA . TRP A 1 481 ? 3.960 3.740 2.516 1.00 88.31 481 TRP A CA 1
ATOM 3662 C C . TRP A 1 481 ? 3.835 2.699 3.635 1.00 88.31 481 TRP A C 1
ATOM 3664 O O . TRP A 1 481 ? 2.781 2.081 3.792 1.00 88.31 481 TRP A O 1
ATOM 3674 N N . MET A 1 482 ? 4.871 2.561 4.471 1.00 82.19 482 MET A N 1
ATOM 3675 C CA . MET A 1 482 ? 4.851 1.655 5.625 1.00 82.19 482 MET A CA 1
ATOM 3676 C C . MET A 1 482 ? 3.758 2.022 6.640 1.00 82.19 482 MET A C 1
ATOM 3678 O O . MET A 1 482 ? 3.096 1.132 7.172 1.00 82.19 482 MET A O 1
ATOM 3682 N N . ALA A 1 483 ? 3.520 3.316 6.881 1.00 77.75 483 ALA A N 1
ATOM 3683 C CA . ALA A 1 483 ? 2.451 3.773 7.765 1.00 77.75 483 ALA A CA 1
ATOM 3684 C C . ALA A 1 483 ? 1.048 3.418 7.233 1.00 77.75 483 ALA A C 1
ATOM 3686 O O . ALA A 1 483 ? 0.213 2.945 8.005 1.00 77.75 483 ALA A O 1
ATOM 3687 N N . VAL A 1 484 ? 0.786 3.584 5.930 1.00 79.31 484 VAL A N 1
ATOM 3688 C CA . VAL A 1 484 ? -0.504 3.196 5.325 1.00 79.31 484 VAL A CA 1
ATOM 3689 C C . VAL A 1 484 ? -0.678 1.672 5.338 1.00 79.31 484 VAL A C 1
ATOM 3691 O O . VAL A 1 484 ? -1.730 1.197 5.762 1.00 79.31 484 VAL A O 1
ATOM 3694 N N . GLN A 1 485 ? 0.353 0.901 4.972 1.00 81.50 485 GLN A N 1
ATOM 3695 C CA . GLN A 1 485 ? 0.346 -0.568 5.071 1.00 81.50 485 GLN A CA 1
ATOM 3696 C C . GLN A 1 485 ? 0.022 -1.045 6.497 1.00 81.50 485 GLN A C 1
ATOM 3698 O O . GLN A 1 485 ? -0.849 -1.895 6.686 1.00 81.50 485 GLN A O 1
ATOM 3703 N N . TYR A 1 486 ? 0.657 -0.453 7.516 1.00 80.06 486 TYR A N 1
ATOM 3704 C CA . TYR A 1 486 ? 0.388 -0.774 8.919 1.00 80.06 486 TYR A CA 1
ATOM 3705 C C . TYR A 1 486 ? -1.065 -0.477 9.320 1.00 80.06 486 TYR A C 1
ATOM 3707 O O . TYR A 1 486 ? -1.702 -1.311 9.961 1.00 80.06 486 TYR A O 1
ATOM 3715 N N . ILE A 1 487 ? -1.620 0.675 8.922 1.00 73.44 487 ILE A N 1
ATOM 3716 C CA . ILE A 1 487 ? -3.023 1.032 9.203 1.00 73.44 487 ILE A CA 1
ATOM 3717 C C . ILE A 1 487 ? -3.989 0.019 8.568 1.00 73.44 487 ILE A C 1
ATOM 3719 O O . ILE A 1 487 ? -4.932 -0.417 9.230 1.00 73.44 487 ILE A O 1
ATOM 3723 N N . PHE A 1 488 ? -3.743 -0.392 7.321 1.00 77.69 488 PHE A N 1
ATOM 3724 C CA . PHE A 1 488 ? -4.572 -1.390 6.641 1.00 77.69 488 PHE A CA 1
ATOM 3725 C C . PHE A 1 488 ? -4.480 -2.774 7.282 1.00 77.69 488 PHE A C 1
ATOM 3727 O O . PHE A 1 488 ? -5.514 -3.406 7.485 1.00 77.69 488 PHE A O 1
ATOM 3734 N N . GLU A 1 489 ? -3.285 -3.231 7.661 1.00 78.69 489 GLU A N 1
ATOM 3735 C CA . GLU A 1 489 ? -3.136 -4.513 8.354 1.00 78.69 489 GLU A CA 1
ATOM 3736 C C . GLU A 1 489 ? -3.845 -4.488 9.720 1.00 78.69 489 GLU A C 1
ATOM 3738 O O . GLU A 1 489 ? -4.561 -5.429 10.045 1.00 78.69 489 GLU A O 1
ATOM 3743 N N . GLN A 1 490 ? -3.767 -3.392 10.487 1.00 73.88 490 GLN A N 1
ATOM 3744 C CA . GLN A 1 490 ? -4.551 -3.250 11.725 1.00 73.88 490 GLN A CA 1
ATOM 3745 C C . GLN A 1 490 ? -6.070 -3.278 11.464 1.00 73.88 490 GLN A C 1
ATOM 3747 O O . GLN A 1 490 ? -6.800 -3.929 12.209 1.00 73.88 490 GLN A O 1
ATOM 3752 N N . GLY A 1 491 ? -6.552 -2.632 10.395 1.00 68.38 491 GLY A N 1
ATOM 3753 C CA . GLY A 1 491 ? -7.964 -2.681 9.991 1.00 68.38 491 GLY A CA 1
ATOM 3754 C C . GLY A 1 491 ? -8.431 -4.089 9.602 1.00 68.38 491 GLY A C 1
ATOM 3755 O O . GLY A 1 491 ? -9.498 -4.526 10.031 1.00 68.38 491 GLY A O 1
ATOM 3756 N N . ILE A 1 492 ? -7.596 -4.830 8.869 1.00 77.19 492 ILE A N 1
ATOM 3757 C CA . ILE A 1 492 ? -7.823 -6.239 8.521 1.00 77.19 492 ILE A CA 1
ATOM 3758 C C . ILE A 1 492 ? -7.886 -7.104 9.784 1.00 77.19 492 ILE A C 1
ATOM 3760 O O . ILE A 1 492 ? -8.828 -7.873 9.957 1.00 77.19 492 ILE A O 1
ATOM 3764 N N . GLN A 1 493 ? -6.917 -6.972 10.694 1.00 74.50 493 GLN A N 1
ATOM 3765 C CA . GLN A 1 493 ? -6.890 -7.743 11.942 1.00 74.50 493 GLN A CA 1
ATOM 3766 C C . GLN A 1 493 ? -8.053 -7.384 12.881 1.00 74.50 493 GLN A C 1
ATOM 3768 O O . GLN A 1 493 ? -8.474 -8.236 13.660 1.00 74.50 493 GLN A O 1
ATOM 3773 N N . LEU A 1 494 ? -8.595 -6.162 12.805 1.00 70.31 494 LEU A N 1
ATOM 3774 C CA . LEU A 1 494 ? -9.792 -5.757 13.543 1.00 70.31 494 LEU A CA 1
ATOM 3775 C C . LEU A 1 494 ? -11.050 -6.437 12.988 1.00 70.31 494 LEU A C 1
ATOM 3777 O O . LEU A 1 494 ? -11.745 -7.114 13.741 1.00 70.31 494 LEU A O 1
ATOM 3781 N N . GLY A 1 495 ? -11.315 -6.334 11.681 1.00 64.88 495 GLY A N 1
ATOM 3782 C CA . GLY A 1 495 ? -12.490 -6.975 11.078 1.00 64.88 495 GLY A CA 1
ATOM 3783 C C . GLY A 1 495 ? -12.437 -8.506 11.129 1.00 64.88 495 GLY A C 1
ATOM 3784 O O . GLY A 1 495 ? -13.461 -9.155 11.331 1.00 64.88 495 GLY A O 1
ATOM 3785 N N . LEU A 1 496 ? -11.235 -9.093 11.075 1.00 72.44 496 LEU A N 1
ATOM 3786 C CA . LEU A 1 496 ? -11.023 -10.518 11.349 1.00 72.44 496 LEU A CA 1
ATOM 3787 C C . LEU A 1 496 ? -11.294 -10.930 12.803 1.00 72.44 496 LEU A C 1
ATOM 3789 O O . LEU A 1 496 ? -11.411 -12.123 13.043 1.00 72.44 496 LEU A O 1
ATOM 3793 N N . ARG A 1 497 ? -11.371 -10.001 13.765 1.00 67.81 497 ARG A N 1
ATOM 3794 C CA . ARG A 1 497 ? -11.708 -10.280 15.177 1.00 67.81 497 ARG A CA 1
ATOM 3795 C C . ARG A 1 497 ? -13.150 -9.929 15.545 1.00 67.81 497 ARG A C 1
ATOM 3797 O O . ARG A 1 497 ? -13.634 -10.421 16.554 1.00 67.81 497 ARG A O 1
ATOM 3804 N N . GLU A 1 498 ? -13.795 -9.069 14.763 1.00 65.06 498 GLU A N 1
ATOM 3805 C CA . GLU A 1 498 ? -15.139 -8.540 15.017 1.00 65.06 498 GLU A CA 1
ATOM 3806 C C . GLU A 1 498 ? -16.236 -9.593 14.783 1.00 65.06 498 GLU A C 1
ATOM 3808 O O . GLU A 1 498 ? -17.065 -9.832 15.654 1.00 65.06 498 GLU A O 1
ATOM 3813 N N . ASP A 1 499 ? -16.232 -10.216 13.603 1.00 72.19 499 ASP A N 1
ATOM 3814 C CA . ASP A 1 499 ? -17.312 -11.088 13.108 1.00 72.19 499 ASP A CA 1
ATOM 3815 C C . ASP A 1 499 ? -16.814 -12.220 12.183 1.00 72.19 499 ASP A C 1
ATOM 3817 O O . ASP A 1 499 ? -17.499 -13.222 11.987 1.00 72.19 499 ASP A O 1
ATOM 3821 N N . LEU A 1 500 ? -15.618 -12.068 11.602 1.00 84.44 500 LEU A N 1
ATOM 3822 C CA . LEU A 1 500 ? -15.003 -13.048 10.706 1.00 84.44 500 LEU A CA 1
ATOM 3823 C C . LEU A 1 500 ? -14.074 -14.046 11.418 1.00 84.44 500 LEU A C 1
ATOM 3825 O O . LEU A 1 500 ? -13.545 -14.924 10.744 1.00 84.44 500 LEU A O 1
ATOM 3829 N N . LEU A 1 501 ? -13.871 -13.945 12.740 1.00 80.06 501 LEU A N 1
ATOM 3830 C CA . LEU A 1 501 ? -13.067 -14.916 13.506 1.00 80.06 501 LEU A CA 1
ATOM 3831 C C . LEU A 1 501 ? -13.788 -16.260 13.638 1.00 80.06 501 LEU A C 1
ATOM 3833 O O . LEU A 1 501 ? -13.182 -17.321 13.516 1.00 80.06 501 LEU A O 1
ATOM 3837 N N . ASP A 1 502 ? -15.091 -16.177 13.892 1.00 81.12 502 ASP A N 1
ATOM 3838 C CA . ASP A 1 502 ? -16.005 -17.295 14.062 1.00 81.12 502 ASP A CA 1
ATOM 3839 C C . ASP A 1 502 ? -17.341 -16.924 13.406 1.00 81.12 502 ASP A C 1
ATOM 3841 O O . ASP A 1 502 ? -18.331 -16.576 14.050 1.00 81.12 502 ASP A O 1
ATOM 3845 N N . ILE A 1 503 ? -17.343 -16.986 12.071 1.00 86.25 503 ILE A N 1
ATOM 3846 C CA . ILE A 1 503 ? -18.513 -16.696 11.228 1.00 86.25 503 ILE A CA 1
ATOM 3847 C C . ILE A 1 503 ? -19.720 -17.538 11.668 1.00 86.25 503 ILE A C 1
ATOM 3849 O O . ILE A 1 503 ? -20.865 -17.099 11.554 1.00 86.25 503 ILE A O 1
ATOM 3853 N N . ARG A 1 504 ? -19.482 -18.742 12.205 1.00 82.38 504 ARG A N 1
ATOM 3854 C CA . ARG A 1 504 ? -20.540 -19.646 12.644 1.00 82.38 504 ARG A CA 1
ATOM 3855 C C . ARG A 1 504 ? -21.260 -19.106 13.879 1.00 82.38 504 ARG A C 1
ATOM 3857 O O . ARG A 1 504 ? -22.488 -19.045 13.868 1.00 82.38 504 ARG A O 1
ATOM 3864 N N . ASN A 1 505 ? -20.524 -18.655 14.894 1.00 81.75 505 ASN A N 1
ATOM 3865 C CA . ASN A 1 505 ? -21.116 -18.034 16.079 1.00 81.75 505 ASN A CA 1
ATOM 3866 C C . ASN A 1 505 ? -21.612 -16.597 15.834 1.00 81.75 505 ASN A C 1
ATOM 3868 O O . ASN A 1 505 ? -22.584 -16.198 16.472 1.00 81.75 505 ASN A O 1
ATOM 3872 N N . SER A 1 506 ? -21.032 -15.833 14.903 1.00 80.81 506 SER A N 1
ATOM 3873 C CA . SER A 1 506 ? -21.508 -14.476 14.576 1.00 80.81 506 SER A CA 1
ATOM 3874 C C . SER A 1 506 ? -22.746 -14.449 13.664 1.00 80.81 506 SER A C 1
ATOM 3876 O O . SER A 1 506 ? -23.618 -13.599 13.846 1.00 80.81 506 SER A O 1
ATOM 3878 N N . TYR A 1 507 ? -22.855 -15.367 12.696 1.00 85.69 507 TYR A N 1
ATOM 3879 C CA . TYR A 1 507 ? -23.877 -15.304 11.638 1.00 85.69 507 TYR A CA 1
ATOM 3880 C C . TYR A 1 507 ? -24.763 -16.547 11.482 1.00 85.69 507 TYR A C 1
ATOM 3882 O O . TYR A 1 507 ? -25.798 -16.440 10.838 1.00 85.69 507 TYR A O 1
ATOM 3890 N N . MET A 1 508 ? -24.389 -17.717 12.011 1.00 83.38 508 MET A N 1
ATOM 3891 C CA . MET A 1 508 ? -25.053 -18.996 11.687 1.00 83.38 508 MET A CA 1
ATOM 3892 C C . MET A 1 508 ? -25.675 -19.684 12.916 1.00 83.38 508 MET A C 1
ATOM 3894 O O . MET A 1 508 ? -25.724 -20.915 12.996 1.00 83.38 508 MET A O 1
ATOM 3898 N N . GLN A 1 509 ? -26.145 -18.906 13.897 1.00 77.00 509 GLN A N 1
ATOM 3899 C CA . GLN A 1 509 ? -26.788 -19.454 15.095 1.00 77.00 509 GLN A CA 1
ATOM 3900 C C . GLN A 1 509 ? -28.210 -19.988 14.791 1.00 77.00 509 GLN A C 1
ATOM 3902 O O . GLN A 1 509 ? -28.934 -19.378 13.993 1.00 77.00 509 GLN A O 1
ATOM 3907 N N . PRO A 1 510 ? -28.667 -21.086 15.429 1.00 62.75 510 PRO A N 1
ATOM 3908 C CA . PRO A 1 510 ? -29.998 -21.650 15.185 1.00 62.75 510 PRO A CA 1
ATOM 3909 C C . PRO A 1 510 ? -31.134 -20.666 15.510 1.00 62.75 510 PRO A C 1
ATOM 3911 O O . PRO A 1 510 ? -31.284 -20.237 16.649 1.00 62.75 510 PRO A O 1
ATOM 3914 N N . GLY A 1 511 ? -31.953 -20.327 14.508 1.00 64.25 511 GLY A N 1
ATOM 3915 C CA . GLY A 1 511 ? -33.080 -19.393 14.660 1.00 64.25 511 GLY A CA 1
ATOM 3916 C C . GLY A 1 511 ? -32.689 -17.911 14.760 1.00 64.25 511 GLY A C 1
ATOM 3917 O O . GLY A 1 511 ? -33.495 -17.097 15.209 1.00 64.25 511 GLY A O 1
ATOM 3918 N N . SER A 1 512 ? -31.461 -17.553 14.377 1.00 61.75 512 SER A N 1
ATOM 3919 C CA . SER A 1 512 ? -30.949 -16.185 14.497 1.00 61.75 512 SER A CA 1
ATOM 3920 C C . SER A 1 512 ? -31.498 -15.201 13.460 1.00 61.75 512 SER A C 1
ATOM 3922 O O . SER A 1 512 ? -31.980 -15.556 12.387 1.00 61.75 512 SER A O 1
ATOM 3924 N N . ARG A 1 513 ? -31.384 -13.913 13.803 1.00 80.31 513 ARG A N 1
ATOM 3925 C CA . ARG A 1 513 ? -31.681 -12.757 12.942 1.00 80.31 513 ARG A CA 1
ATOM 3926 C C . ARG A 1 513 ? -30.471 -12.359 12.077 1.00 80.31 513 ARG A C 1
ATOM 3928 O O . ARG A 1 513 ? -30.252 -11.180 11.818 1.00 80.31 513 ARG A O 1
ATOM 3935 N N . SER A 1 514 ? -29.652 -13.335 11.696 1.00 89.75 514 SER A N 1
ATOM 3936 C CA . SER A 1 514 ? -28.409 -13.157 10.947 1.00 89.75 514 SER A CA 1
ATOM 3937 C C . SER A 1 514 ? -28.172 -14.333 9.995 1.00 89.75 514 SER A C 1
ATOM 3939 O O . SER A 1 514 ? -28.785 -15.390 10.136 1.00 89.75 514 SER A O 1
ATOM 3941 N N . CYS A 1 515 ? -27.345 -14.118 8.970 1.00 92.25 515 CYS A N 1
ATOM 3942 C CA . CYS A 1 515 ? -26.903 -15.159 8.037 1.00 92.25 515 CYS A CA 1
ATOM 3943 C C . CYS A 1 515 ? -25.657 -14.698 7.256 1.00 92.25 515 CYS A C 1
ATOM 3945 O O . CYS A 1 515 ? -25.426 -13.495 7.103 1.00 92.25 515 CYS A O 1
ATOM 3947 N N . PHE A 1 516 ? -24.866 -15.641 6.735 1.00 94.31 516 PHE A N 1
ATOM 3948 C CA . PHE A 1 516 ? -23.716 -15.368 5.867 1.00 94.31 516 PHE A CA 1
ATOM 3949 C C . PHE A 1 516 ? -23.762 -16.241 4.610 1.00 94.31 516 PHE A C 1
ATOM 3951 O O . PHE A 1 516 ? -23.898 -17.465 4.686 1.00 94.31 516 PHE A O 1
ATOM 3958 N N . TRP A 1 517 ? -23.590 -15.618 3.444 1.00 95.12 517 TRP A N 1
ATOM 3959 C CA . TRP A 1 517 ? -23.594 -16.284 2.145 1.00 95.12 517 TRP A CA 1
ATOM 3960 C C . TRP A 1 517 ? -22.252 -16.169 1.436 1.00 95.12 517 TRP A C 1
ATOM 3962 O O . TRP A 1 517 ? -21.525 -15.177 1.532 1.00 95.12 517 TRP A O 1
ATOM 3972 N N . VAL A 1 518 ? -21.967 -17.201 0.653 1.00 94.81 518 VAL A N 1
ATOM 3973 C CA . VAL A 1 518 ? -20.805 -17.310 -0.216 1.00 94.81 518 VAL A CA 1
ATOM 3974 C C . VAL A 1 518 ? -21.256 -17.578 -1.651 1.00 94.81 518 VAL A C 1
ATOM 3976 O O . VAL A 1 518 ? -22.188 -18.344 -1.909 1.00 94.81 518 VAL A O 1
ATOM 3979 N N . ALA A 1 519 ? -20.582 -16.944 -2.604 1.00 91.19 519 ALA A N 1
ATOM 3980 C CA . ALA A 1 519 ? -20.680 -17.287 -4.013 1.00 91.19 519 ALA A CA 1
ATOM 3981 C C . ALA A 1 519 ? -19.638 -18.359 -4.342 1.00 91.19 519 ALA A C 1
ATOM 3983 O O . ALA A 1 519 ? -18.437 -18.114 -4.217 1.00 91.19 519 ALA A O 1
ATOM 3984 N N . GLU A 1 520 ? -20.097 -19.523 -4.793 1.00 87.44 520 GLU A N 1
ATOM 3985 C CA . GLU A 1 520 ? -19.261 -20.637 -5.230 1.00 87.44 520 GLU A CA 1
ATOM 3986 C C . GLU A 1 520 ? -19.254 -20.744 -6.763 1.00 87.44 520 GLU A C 1
ATOM 3988 O O . GLU A 1 520 ? -20.297 -20.687 -7.423 1.00 87.44 520 GLU A O 1
ATOM 3993 N N . LEU A 1 521 ? -18.068 -20.935 -7.341 1.00 79.88 521 LEU A N 1
ATOM 3994 C CA . LEU A 1 521 ? -17.866 -21.187 -8.762 1.00 79.88 521 LEU A CA 1
ATOM 3995 C C . LEU A 1 521 ? -16.864 -22.338 -8.929 1.00 79.88 521 LEU A C 1
ATOM 3997 O O . LEU A 1 521 ? -15.707 -22.224 -8.532 1.00 79.88 521 LEU A O 1
ATOM 4001 N N . LYS A 1 522 ? -17.314 -23.461 -9.508 1.00 73.75 522 LYS A N 1
ATOM 4002 C CA . LYS A 1 522 ? -16.512 -24.692 -9.688 1.00 73.75 522 LYS A CA 1
ATOM 4003 C C . LYS A 1 522 ? -15.816 -25.175 -8.394 1.00 73.75 522 LYS A C 1
ATOM 4005 O O . LYS A 1 522 ? -14.660 -25.582 -8.433 1.00 73.75 522 LYS A O 1
ATOM 4010 N N . GLY A 1 523 ? -16.499 -25.099 -7.248 1.00 75.56 523 GLY A N 1
ATOM 4011 C CA . GLY A 1 523 ? -15.950 -25.488 -5.941 1.00 75.56 523 GLY A CA 1
ATOM 4012 C C . GLY A 1 523 ? -15.004 -24.467 -5.289 1.00 75.56 523 GLY A C 1
ATOM 4013 O O . GLY A 1 523 ? -14.575 -24.688 -4.162 1.00 75.56 523 GLY A O 1
ATOM 4014 N N . SER A 1 524 ? -14.694 -23.342 -5.944 1.00 83.19 524 SER A N 1
ATOM 4015 C CA . SER A 1 524 ? -13.953 -22.230 -5.334 1.00 83.19 524 SER A CA 1
ATOM 4016 C C . SER A 1 524 ? -14.913 -21.142 -4.859 1.00 83.19 524 SER A C 1
ATOM 4018 O O . SER A 1 524 ? -15.847 -20.781 -5.578 1.00 83.19 524 SER A O 1
ATOM 4020 N N . ILE A 1 525 ? -14.675 -20.574 -3.675 1.00 91.94 525 ILE A N 1
ATOM 4021 C CA . ILE A 1 525 ? -15.395 -19.374 -3.235 1.00 91.94 525 ILE A CA 1
ATOM 4022 C C . ILE A 1 525 ? -14.808 -18.145 -3.934 1.00 91.94 525 ILE A C 1
ATOM 4024 O O . ILE A 1 525 ? -13.588 -17.992 -4.054 1.00 91.94 525 ILE A O 1
ATOM 4028 N N . VAL A 1 526 ? -15.691 -17.277 -4.425 1.00 89.06 526 VAL A N 1
ATOM 4029 C CA . VAL A 1 526 ? -15.353 -16.117 -5.267 1.00 89.06 526 VAL A CA 1
ATOM 4030 C C . VAL A 1 526 ? -15.951 -14.796 -4.768 1.00 89.06 526 VAL A C 1
ATOM 4032 O O . VAL A 1 526 ? -15.531 -13.728 -5.214 1.00 89.06 526 VAL A O 1
ATOM 4035 N N . GLY A 1 527 ? -16.879 -14.850 -3.809 1.00 91.25 527 GLY A N 1
ATOM 4036 C CA . GLY A 1 527 ? -17.428 -13.676 -3.132 1.00 91.25 527 GLY A CA 1
ATOM 4037 C C . GLY A 1 527 ? -18.236 -14.020 -1.881 1.00 91.25 527 GLY A C 1
ATOM 4038 O O . GLY A 1 527 ? -18.554 -15.187 -1.651 1.00 91.25 527 GLY A O 1
ATOM 4039 N N . THR A 1 528 ? -18.544 -13.004 -1.078 1.00 95.06 528 THR A N 1
ATOM 4040 C CA . THR A 1 528 ? -19.112 -13.102 0.277 1.00 95.06 528 THR A CA 1
ATOM 4041 C C . THR A 1 528 ? -20.109 -11.978 0.556 1.00 95.06 528 THR A C 1
ATOM 4043 O O . THR A 1 528 ? -20.008 -10.905 -0.042 1.00 95.06 528 THR A O 1
ATOM 4046 N N . VAL A 1 529 ? -21.043 -12.210 1.483 1.00 95.12 529 VAL A N 1
ATOM 4047 C CA . VAL A 1 529 ? -21.892 -11.190 2.126 1.00 95.12 529 VAL A CA 1
ATOM 4048 C C . VAL A 1 529 ? -22.442 -11.732 3.451 1.00 95.12 529 VAL A C 1
ATOM 4050 O O . VAL A 1 529 ? -22.810 -12.903 3.524 1.00 95.12 529 VAL A O 1
ATOM 4053 N N . GLY A 1 530 ? -22.526 -10.893 4.481 1.00 93.31 530 GLY A N 1
ATOM 4054 C CA . GLY A 1 530 ? -23.168 -11.205 5.759 1.00 93.31 530 GLY A CA 1
ATOM 4055 C C . GLY A 1 530 ? -24.264 -10.199 6.104 1.00 93.31 530 GLY A C 1
ATOM 4056 O O . GLY A 1 530 ? -24.219 -9.049 5.666 1.00 93.31 530 GLY A O 1
ATOM 4057 N N . ILE A 1 531 ? -25.246 -10.617 6.901 1.00 93.00 531 ILE A N 1
ATOM 4058 C CA . ILE A 1 531 ? -26.249 -9.721 7.483 1.00 93.00 531 ILE A CA 1
ATOM 4059 C C . ILE A 1 531 ? -26.531 -10.086 8.939 1.00 93.00 531 ILE A C 1
ATOM 4061 O O . ILE A 1 531 ? -26.549 -11.265 9.295 1.00 93.00 531 ILE A O 1
ATOM 4065 N N . LEU A 1 532 ? -26.735 -9.072 9.776 1.00 90.12 532 LEU A N 1
ATOM 4066 C CA . LEU A 1 532 ? -27.003 -9.193 11.210 1.00 90.12 532 LEU A CA 1
ATOM 4067 C C . LEU A 1 532 ? -27.894 -8.034 11.696 1.00 90.12 532 LEU A C 1
ATOM 4069 O O . LEU A 1 532 ? -28.055 -7.061 10.961 1.00 90.12 532 LEU A O 1
ATOM 4073 N N . PRO A 1 533 ? -28.453 -8.064 12.918 1.00 84.81 533 PRO A N 1
ATOM 4074 C CA . PRO A 1 533 ? -29.114 -6.896 13.496 1.00 84.81 533 PRO A CA 1
ATOM 4075 C C . PRO A 1 533 ? -28.115 -5.752 13.711 1.00 84.81 533 PRO A C 1
ATOM 4077 O O . PRO A 1 533 ? -26.987 -5.992 14.140 1.00 84.81 533 PRO A O 1
ATOM 4080 N N . CYS A 1 534 ? -28.525 -4.510 13.445 1.00 76.19 534 CYS A N 1
ATOM 4081 C CA . CYS A 1 534 ? -27.714 -3.343 13.775 1.00 76.19 534 CYS A CA 1
ATOM 4082 C C . CYS A 1 534 ? -27.710 -3.123 15.298 1.00 76.19 534 CYS A C 1
ATOM 4084 O O . CYS A 1 534 ? -28.747 -3.244 15.952 1.00 76.19 534 CYS A O 1
ATOM 4086 N N . VAL A 1 535 ? -26.542 -2.796 15.856 1.00 64.25 535 VAL A N 1
ATOM 4087 C CA . VAL A 1 535 ? -26.374 -2.485 17.289 1.00 64.25 535 VAL A CA 1
ATOM 4088 C C . VAL A 1 535 ? -26.707 -1.019 17.585 1.00 64.25 535 VAL A C 1
ATOM 4090 O O . VAL A 1 535 ? -27.224 -0.709 18.654 1.00 64.25 535 VAL A O 1
ATOM 4093 N N . GLU A 1 536 ? -26.432 -0.120 16.636 1.00 55.72 536 GLU A N 1
ATOM 4094 C CA . GLU A 1 536 ? -26.650 1.326 16.785 1.00 55.72 536 GLU A CA 1
ATOM 4095 C C . GLU A 1 536 ? -28.129 1.714 16.576 1.00 55.72 536 GLU A C 1
ATOM 4097 O O . GLU A 1 536 ? -28.614 2.641 17.222 1.00 55.72 536 GLU A O 1
ATOM 4102 N N . GLU A 1 537 ? -28.872 0.967 15.746 1.00 66.69 537 GLU A N 1
ATOM 4103 C CA . GLU A 1 537 ? -30.289 1.217 15.447 1.00 66.69 537 GLU A CA 1
ATOM 4104 C C . GLU A 1 537 ? -31.209 0.017 15.761 1.00 66.69 537 GLU A C 1
ATOM 4106 O O . GLU A 1 537 ? -31.316 -0.922 14.961 1.00 66.69 537 GLU A O 1
ATOM 4111 N N . PRO A 1 538 ? -31.957 0.050 16.884 1.00 72.19 538 PRO A N 1
ATOM 4112 C CA . PRO A 1 538 ? -32.896 -1.006 17.258 1.00 72.19 538 PRO A CA 1
ATOM 4113 C C . PRO A 1 538 ? -34.010 -1.236 16.221 1.00 72.19 538 PRO A C 1
ATOM 4115 O O . PRO A 1 538 ? -35.011 -0.523 16.176 1.00 72.19 538 PRO A O 1
ATOM 4118 N N . GLY A 1 539 ? -33.859 -2.288 15.413 1.00 76.94 539 GLY A N 1
ATOM 4119 C CA . GLY A 1 539 ? -34.835 -2.705 14.396 1.00 76.94 539 GLY A CA 1
ATOM 4120 C C . GLY A 1 539 ? -34.363 -2.553 12.947 1.00 76.94 539 GLY A C 1
ATOM 4121 O O . GLY A 1 539 ? -35.016 -3.102 12.057 1.00 76.94 539 GLY A O 1
ATOM 4122 N N . ALA A 1 540 ? -33.227 -1.893 12.706 1.00 84.56 540 ALA A N 1
ATOM 4123 C CA . ALA A 1 540 ? -32.506 -1.977 11.437 1.00 84.56 540 ALA A CA 1
ATOM 4124 C C . ALA A 1 540 ? -31.554 -3.186 11.439 1.00 84.56 540 ALA A C 1
ATOM 4126 O O . ALA A 1 540 ? -31.102 -3.630 12.497 1.00 84.56 540 ALA A O 1
ATOM 4127 N N . TRP A 1 541 ? -31.243 -3.736 10.264 1.00 91.50 541 TRP A N 1
ATOM 4128 C CA . TRP A 1 541 ? -30.206 -4.767 10.090 1.00 91.50 541 TRP A CA 1
ATOM 4129 C C . TRP A 1 541 ? -29.013 -4.198 9.311 1.00 91.50 541 TRP A C 1
ATOM 4131 O O . TRP A 1 541 ? -29.181 -3.327 8.462 1.00 91.50 541 TRP A O 1
ATOM 4141 N N . GLU A 1 542 ? -27.804 -4.671 9.598 1.00 88.25 542 GLU A N 1
ATOM 4142 C CA . GLU A 1 542 ? -26.563 -4.200 8.987 1.00 88.25 542 GLU A CA 1
ATOM 4143 C C . GLU A 1 542 ? -26.024 -5.210 7.962 1.00 88.25 542 GLU A C 1
ATOM 4145 O O . GLU A 1 542 ? -25.832 -6.390 8.264 1.00 88.25 542 GLU A O 1
ATOM 4150 N N . LEU A 1 543 ? -25.766 -4.737 6.743 1.00 92.19 543 LEU A N 1
ATOM 4151 C CA . LEU A 1 543 ? -25.234 -5.514 5.624 1.00 92.19 543 LEU A CA 1
ATOM 4152 C C . LEU A 1 543 ? -23.696 -5.412 5.602 1.00 92.19 543 LEU A C 1
ATOM 4154 O O . LEU A 1 543 ? -23.133 -4.389 5.210 1.00 92.19 543 LEU A O 1
ATOM 4158 N N . LYS A 1 544 ? -23.006 -6.480 6.025 1.00 89.12 544 LYS A N 1
ATOM 4159 C CA . LYS A 1 544 ? -21.545 -6.529 6.220 1.00 89.12 544 LYS A CA 1
ATOM 4160 C C . LYS A 1 544 ? -20.821 -7.441 5.223 1.00 89.12 544 LYS A C 1
ATOM 4162 O O . LYS A 1 544 ? -21.407 -8.250 4.506 1.00 89.12 544 LYS A O 1
ATOM 4167 N N . ARG A 1 545 ? -19.487 -7.306 5.207 1.00 88.81 545 ARG A N 1
ATOM 4168 C CA . ARG A 1 545 ? -18.502 -8.204 4.557 1.00 88.81 545 ARG A CA 1
ATOM 4169 C C . ARG A 1 545 ? -18.808 -8.566 3.094 1.00 88.81 545 ARG A C 1
ATOM 4171 O O . ARG A 1 545 ? -18.456 -9.651 2.624 1.00 88.81 545 ARG A O 1
ATOM 4178 N N . ILE A 1 546 ? -19.407 -7.628 2.358 1.00 91.38 546 ILE A N 1
ATOM 4179 C CA . ILE A 1 546 ? -19.525 -7.708 0.901 1.00 91.38 546 ILE A CA 1
ATOM 4180 C C . ILE A 1 546 ? -18.125 -7.643 0.308 1.00 91.38 546 ILE A C 1
ATOM 4182 O O . ILE A 1 546 ? -17.393 -6.672 0.496 1.00 91.38 546 ILE A O 1
ATOM 4186 N N . SER A 1 547 ? -17.732 -8.693 -0.399 1.00 90.88 547 SER A N 1
ATOM 4187 C CA . SER A 1 547 ? -16.462 -8.747 -1.117 1.00 90.88 547 SER A CA 1
ATOM 4188 C C . SER A 1 547 ? -16.570 -9.733 -2.271 1.00 90.88 547 SER A C 1
ATOM 4190 O O . SER A 1 547 ? -17.201 -10.779 -2.161 1.00 90.88 547 SER A O 1
ATOM 4192 N N . VAL A 1 548 ? -15.958 -9.400 -3.403 1.00 89.38 548 VAL A N 1
ATOM 4193 C CA . VAL A 1 548 ? -15.847 -10.271 -4.580 1.00 89.38 548 VAL A CA 1
ATOM 4194 C C . VAL A 1 548 ? -14.414 -10.156 -5.075 1.00 89.38 548 VAL A C 1
ATOM 4196 O O . VAL A 1 548 ? -13.896 -9.039 -5.188 1.00 89.38 548 VAL A O 1
ATOM 4199 N N . LYS A 1 549 ? -13.765 -11.289 -5.363 1.00 85.88 549 LYS A N 1
ATOM 4200 C CA . LYS A 1 549 ? -12.405 -11.299 -5.921 1.00 85.88 549 LYS A CA 1
ATOM 4201 C C . LYS A 1 549 ? -12.367 -10.477 -7.210 1.00 85.88 549 LYS A C 1
ATOM 4203 O O . LYS A 1 549 ? -13.297 -10.574 -8.010 1.00 85.88 549 LYS A O 1
ATOM 4208 N N . GLN A 1 550 ? -11.305 -9.701 -7.423 1.00 80.62 550 GLN A N 1
ATOM 4209 C CA . GLN A 1 550 ? -11.161 -8.786 -8.565 1.00 80.62 550 GLN A CA 1
ATOM 4210 C C . GLN A 1 550 ? -11.489 -9.462 -9.913 1.00 80.62 550 GLN A C 1
ATOM 4212 O O . GLN A 1 550 ? -12.320 -8.961 -10.669 1.00 80.62 550 GLN A O 1
ATOM 4217 N N . GLU A 1 551 ? -10.963 -10.672 -10.126 1.00 69.94 551 GLU A N 1
ATOM 4218 C CA . GLU A 1 551 ? -11.238 -11.583 -11.253 1.00 69.94 551 GLU A CA 1
ATOM 4219 C C . GLU A 1 551 ? -12.733 -11.823 -11.575 1.00 69.94 551 GLU A C 1
ATOM 4221 O O . GLU A 1 551 ? -13.096 -12.061 -12.733 1.00 69.94 551 GLU A O 1
ATOM 4226 N N . PHE A 1 552 ? -13.627 -11.732 -10.584 1.00 74.12 552 PHE A N 1
ATOM 4227 C CA . PHE A 1 552 ? -15.069 -11.978 -10.718 1.00 74.12 552 PHE A CA 1
ATOM 4228 C C . PHE A 1 552 ? -15.949 -10.717 -10.601 1.00 74.12 552 PHE A C 1
ATOM 4230 O O . PHE A 1 552 ? -17.179 -10.822 -10.653 1.00 74.12 552 PHE A O 1
ATOM 4237 N N . ARG A 1 553 ? -15.355 -9.516 -10.515 1.00 78.38 553 ARG A N 1
ATOM 4238 C CA . ARG A 1 553 ? -16.088 -8.233 -10.549 1.00 78.38 553 ARG A CA 1
ATOM 4239 C C . ARG A 1 553 ? -16.627 -7.913 -11.948 1.00 78.38 553 ARG A C 1
ATOM 4241 O O . ARG A 1 553 ? -16.310 -8.584 -12.926 1.00 78.38 553 ARG A O 1
ATOM 4248 N N . GLY A 1 554 ? -17.558 -6.961 -12.030 1.00 68.50 554 GLY A N 1
ATOM 4249 C CA . GLY A 1 554 ? -18.309 -6.639 -13.256 1.00 68.50 554 GLY A CA 1
ATOM 4250 C C . GLY A 1 554 ? -19.335 -7.702 -13.694 1.00 68.50 554 GLY A C 1
ATOM 4251 O O . GLY A 1 554 ? -20.272 -7.387 -14.416 1.00 68.50 554 GLY A O 1
ATOM 4252 N N . ARG A 1 555 ? -19.242 -8.948 -13.204 1.00 68.25 555 ARG A N 1
ATOM 4253 C CA . ARG A 1 555 ? -20.112 -10.084 -13.582 1.00 68.25 555 ARG A CA 1
ATOM 4254 C C . ARG A 1 555 ? -21.488 -10.095 -12.883 1.00 68.25 555 ARG A C 1
ATOM 4256 O O . ARG A 1 555 ? -22.086 -11.154 -12.732 1.00 68.25 555 ARG A O 1
ATOM 4263 N N . GLY A 1 556 ? -21.952 -8.962 -12.347 1.00 74.88 556 GLY A N 1
ATOM 4264 C CA . GLY A 1 556 ? -23.199 -8.849 -11.563 1.00 74.88 556 GLY A CA 1
ATOM 4265 C C . GLY A 1 556 ? -23.215 -9.567 -10.198 1.00 74.88 556 GLY A C 1
ATOM 4266 O O . GLY A 1 556 ? -24.157 -9.390 -9.427 1.00 74.88 556 GLY A O 1
ATOM 4267 N N . LEU A 1 557 ? -22.175 -10.337 -9.858 1.00 82.69 557 LEU A N 1
ATOM 4268 C CA . LEU A 1 557 ? -22.162 -11.250 -8.709 1.00 82.69 557 LEU A CA 1
ATOM 4269 C C . LEU A 1 557 ? -22.401 -10.560 -7.357 1.00 82.69 557 LEU A C 1
ATOM 4271 O O . LEU A 1 557 ? -23.162 -11.068 -6.538 1.00 82.69 557 LEU A O 1
ATOM 4275 N N . ALA A 1 558 ? -21.807 -9.383 -7.140 1.00 86.94 558 ALA A N 1
ATOM 4276 C CA . ALA A 1 558 ? -22.027 -8.605 -5.921 1.00 86.94 558 ALA A CA 1
ATOM 4277 C C . ALA A 1 558 ? -23.494 -8.146 -5.786 1.00 86.94 558 ALA A C 1
ATOM 4279 O O . ALA A 1 558 ? -24.049 -8.190 -4.693 1.00 86.94 558 ALA A O 1
ATOM 4280 N N . LYS A 1 559 ? -24.156 -7.795 -6.900 1.00 85.31 559 LYS A N 1
ATOM 4281 C CA . LYS A 1 559 ? -25.580 -7.420 -6.921 1.00 85.31 559 LYS A CA 1
ATOM 4282 C C . LYS A 1 559 ? -26.484 -8.611 -6.608 1.00 85.31 559 LYS A C 1
ATOM 4284 O O . LYS A 1 559 ? -27.456 -8.455 -5.877 1.00 85.31 559 LYS A O 1
ATOM 4289 N N . ALA A 1 560 ? -26.132 -9.801 -7.097 1.00 84.69 560 ALA A N 1
ATOM 4290 C CA . ALA A 1 560 ? -26.826 -11.038 -6.749 1.00 84.69 560 ALA A CA 1
ATOM 4291 C C . ALA A 1 560 ? -26.670 -11.385 -5.254 1.00 84.69 560 ALA A C 1
ATOM 4293 O O . ALA A 1 560 ? -27.671 -11.648 -4.598 1.00 84.69 560 ALA A O 1
ATOM 4294 N N . LEU A 1 561 ? -25.452 -11.290 -4.699 1.00 91.25 561 LEU A N 1
ATOM 4295 C CA . LEU A 1 561 ? -25.183 -11.487 -3.266 1.00 91.25 561 LEU A CA 1
ATOM 4296 C C . LEU A 1 561 ? -25.988 -10.508 -2.392 1.00 91.25 561 LEU A C 1
ATOM 4298 O O . LEU A 1 561 ? -26.688 -10.939 -1.476 1.00 91.25 561 LEU A O 1
ATOM 4302 N N . CYS A 1 562 ? -25.972 -9.210 -2.718 1.00 91.88 562 CYS A N 1
ATOM 4303 C CA . CYS A 1 562 ? -26.792 -8.209 -2.026 1.00 91.88 562 CYS A CA 1
ATOM 4304 C C . CYS A 1 562 ? -28.289 -8.544 -2.102 1.00 91.88 562 CYS A C 1
ATOM 4306 O O . CYS A 1 562 ? -28.983 -8.471 -1.092 1.00 91.88 562 CYS A O 1
ATOM 4308 N N . LYS A 1 563 ? -28.793 -8.952 -3.277 1.00 89.94 563 LYS A N 1
ATOM 4309 C CA . LYS A 1 563 ? -30.205 -9.320 -3.451 1.00 89.94 563 LYS A CA 1
ATOM 4310 C C . LYS A 1 563 ? -30.590 -10.531 -2.598 1.00 89.94 563 LYS A C 1
ATOM 4312 O O . LYS A 1 563 ? -31.644 -10.495 -1.978 1.00 89.94 563 LYS A O 1
ATOM 4317 N N . THR A 1 564 ? -29.736 -11.554 -2.488 1.00 91.06 564 THR A N 1
ATOM 4318 C CA . THR A 1 564 ? -29.969 -12.700 -1.589 1.00 91.06 564 THR A CA 1
ATOM 4319 C C . THR A 1 564 ? -30.082 -12.265 -0.123 1.00 91.06 564 THR A C 1
ATOM 4321 O O . THR A 1 564 ? -31.009 -12.690 0.566 1.00 91.06 564 THR A O 1
ATOM 4324 N N . ALA A 1 565 ? -29.205 -11.368 0.342 1.00 92.81 565 ALA A N 1
ATOM 4325 C CA . ALA A 1 565 ? -29.277 -10.834 1.704 1.00 92.81 565 ALA A CA 1
ATOM 4326 C C . ALA A 1 565 ? -30.547 -9.987 1.940 1.00 92.81 565 ALA A C 1
ATOM 4328 O O . ALA A 1 565 ? -31.212 -10.137 2.964 1.00 92.81 565 ALA A O 1
ATOM 4329 N N . LEU A 1 566 ? -30.937 -9.149 0.974 1.00 92.19 566 LEU A N 1
ATOM 4330 C CA . LEU A 1 566 ? -32.154 -8.329 1.050 1.00 92.19 566 LEU A CA 1
ATOM 4331 C C . LEU A 1 566 ? -33.447 -9.162 0.962 1.00 92.19 566 LEU A C 1
ATOM 4333 O O . LEU A 1 566 ? -34.430 -8.849 1.631 1.00 92.19 566 LEU A O 1
ATOM 4337 N N . GLU A 1 567 ? -33.456 -10.267 0.214 1.00 91.12 567 GLU A N 1
ATOM 4338 C CA . GLU A 1 567 ? -34.566 -11.229 0.224 1.00 91.12 567 GLU A CA 1
ATOM 4339 C C . GLU A 1 567 ? -34.716 -11.918 1.591 1.00 91.12 567 GLU A C 1
ATOM 4341 O O . GLU A 1 567 ? -35.837 -12.181 2.027 1.00 91.12 567 GLU A O 1
ATOM 4346 N N . PHE A 1 568 ? -33.613 -12.178 2.300 1.00 91.00 568 PHE A N 1
ATOM 4347 C CA . PHE A 1 568 ? -33.639 -12.707 3.667 1.00 91.00 568 PHE A CA 1
ATOM 4348 C C . PHE A 1 568 ? -34.144 -11.670 4.686 1.00 91.00 568 PHE A C 1
ATOM 4350 O O . PHE A 1 568 ? -34.966 -12.014 5.534 1.00 91.00 568 PHE A O 1
ATOM 4357 N N . VAL A 1 569 ? -33.740 -10.399 4.565 1.00 91.38 569 VAL A N 1
ATOM 4358 C CA . VAL A 1 569 ? -34.291 -9.258 5.334 1.00 91.38 569 VAL A CA 1
ATOM 4359 C C . VAL A 1 569 ? -35.809 -9.154 5.150 1.00 91.38 569 VAL A C 1
ATOM 4361 O O . VAL A 1 569 ? -36.554 -9.104 6.131 1.00 91.38 569 VAL A O 1
ATOM 4364 N N . ALA A 1 570 ? -36.280 -9.179 3.898 1.00 88.94 570 ALA A N 1
ATOM 4365 C CA . ALA A 1 570 ? -37.698 -9.052 3.568 1.00 88.94 570 ALA A CA 1
ATOM 4366 C C . ALA A 1 570 ? -38.543 -10.188 4.172 1.00 88.94 570 ALA A C 1
ATOM 4368 O O . ALA A 1 570 ? -39.600 -9.931 4.746 1.00 88.94 570 ALA A O 1
ATOM 4369 N N . ARG A 1 571 ? -38.045 -11.437 4.138 1.00 89.44 571 ARG A N 1
ATOM 4370 C CA . ARG A 1 571 ? -38.689 -12.601 4.788 1.00 89.44 571 ARG A CA 1
ATOM 4371 C C . ARG A 1 571 ? -38.866 -12.429 6.305 1.00 89.44 571 ARG A C 1
ATOM 4373 O O . ARG A 1 571 ? -39.762 -13.044 6.874 1.00 89.44 571 ARG A O 1
ATOM 4380 N N . HIS A 1 572 ? -38.054 -11.588 6.949 1.00 88.69 572 HIS A N 1
ATOM 4381 C CA . HIS A 1 572 ? -38.120 -11.293 8.383 1.00 88.69 572 HIS A CA 1
ATOM 4382 C C . HIS A 1 572 ? -38.885 -9.998 8.724 1.00 88.69 572 HIS A C 1
ATOM 4384 O O . HIS A 1 572 ? -38.894 -9.589 9.884 1.00 88.69 572 HIS A O 1
ATOM 4390 N N . ASN A 1 573 ? -39.563 -9.369 7.751 1.00 87.44 573 ASN A N 1
ATOM 4391 C CA . ASN A 1 573 ? -40.329 -8.119 7.908 1.00 87.44 573 ASN A CA 1
ATOM 4392 C C . ASN A 1 573 ? -39.513 -6.922 8.445 1.00 87.44 573 ASN A C 1
ATOM 4394 O O . ASN A 1 573 ? -40.057 -6.003 9.063 1.00 87.44 573 ASN A O 1
ATOM 4398 N N . VAL A 1 574 ? -38.203 -6.919 8.201 1.00 89.25 574 VAL A N 1
ATOM 4399 C CA . VAL A 1 574 ? -37.294 -5.837 8.598 1.00 89.25 574 VAL A CA 1
ATOM 4400 C C . VAL A 1 574 ? -37.436 -4.673 7.619 1.00 89.25 574 VAL A C 1
ATOM 4402 O O . VAL A 1 574 ? -37.349 -4.861 6.408 1.00 89.25 574 VAL A O 1
ATOM 4405 N N . LYS A 1 575 ? -37.671 -3.463 8.141 1.00 85.62 575 LYS A N 1
ATOM 4406 C CA . LYS A 1 575 ? -38.011 -2.279 7.327 1.00 85.62 575 LYS A CA 1
ATOM 4407 C C . LYS A 1 575 ? -36.822 -1.416 6.904 1.00 85.62 575 LYS A C 1
ATOM 4409 O O . LYS A 1 575 ? -36.991 -0.576 6.028 1.00 85.62 575 LYS A O 1
ATOM 4414 N N . ARG A 1 576 ? -35.652 -1.584 7.528 1.00 88.06 576 ARG A N 1
ATOM 4415 C CA . ARG A 1 576 ? -34.458 -0.767 7.275 1.00 88.06 576 ARG A CA 1
ATOM 4416 C C . ARG A 1 576 ? -33.210 -1.639 7.233 1.00 88.06 576 ARG A C 1
ATOM 4418 O O . ARG A 1 576 ? -33.030 -2.501 8.094 1.00 88.06 576 ARG A O 1
ATOM 4425 N N . VAL A 1 577 ? -32.353 -1.383 6.251 1.00 91.50 577 VAL A N 1
ATOM 4426 C CA . VAL A 1 577 ? -31.020 -1.981 6.147 1.00 91.50 577 VAL A CA 1
ATOM 4427 C C . VAL A 1 577 ? -30.002 -0.859 6.038 1.00 91.50 577 VAL A C 1
ATOM 4429 O O . VAL A 1 577 ? -30.179 0.048 5.231 1.00 91.50 577 VAL A O 1
ATOM 4432 N N . VAL A 1 578 ? -28.949 -0.936 6.843 1.00 89.88 578 VAL A N 1
ATOM 4433 C CA . VAL A 1 578 ? -27.823 0.005 6.849 1.00 89.88 578 VAL A CA 1
ATOM 4434 C C . VAL A 1 578 ? -26.541 -0.711 6.421 1.00 89.88 578 VAL A C 1
ATOM 4436 O O . VAL A 1 578 ? -26.439 -1.936 6.514 1.00 89.88 578 VAL A O 1
ATOM 4439 N N . LEU A 1 579 ? -25.559 0.037 5.922 1.00 88.62 579 LEU A N 1
ATOM 4440 C CA . LEU A 1 579 ? -24.228 -0.476 5.598 1.00 88.62 579 LEU A CA 1
ATOM 4441 C C . LEU A 1 579 ? -23.183 0.622 5.772 1.00 88.62 579 LEU A C 1
ATOM 4443 O O . LEU A 1 579 ? -23.484 1.802 5.605 1.00 88.62 579 LEU A O 1
ATOM 4447 N N . PHE A 1 580 ? -21.940 0.223 6.036 1.00 81.00 580 PHE A N 1
ATOM 4448 C CA . PHE A 1 580 ? -20.803 1.136 6.119 1.00 81.00 580 PHE A CA 1
ATOM 4449 C C . PHE A 1 580 ? -19.775 0.796 5.040 1.00 81.00 580 PHE A C 1
ATOM 4451 O O . PHE A 1 580 ? -19.439 -0.364 4.799 1.00 81.00 580 PHE A O 1
ATOM 4458 N N . THR A 1 581 ? -19.282 1.829 4.364 1.00 79.62 581 THR A N 1
ATOM 4459 C CA . THR A 1 581 ? -18.416 1.727 3.186 1.00 79.62 581 THR A CA 1
ATOM 4460 C C . THR A 1 581 ? -17.449 2.910 3.165 1.00 79.62 581 THR A C 1
ATOM 4462 O O . THR A 1 581 ? -17.743 3.967 3.724 1.00 79.62 581 THR A O 1
ATOM 4465 N N . SER A 1 582 ? -16.243 2.719 2.627 1.00 72.12 582 SER A N 1
ATOM 4466 C CA . SER A 1 582 ? -15.207 3.755 2.663 1.00 72.12 582 SER A CA 1
ATOM 4467 C C . SER A 1 582 ? -15.284 4.674 1.447 1.00 72.12 582 SER A C 1
ATOM 4469 O O . SER A 1 582 ? -15.500 4.211 0.332 1.00 72.12 582 SER A O 1
ATOM 4471 N N . MET A 1 583 ? -14.971 5.962 1.631 1.00 64.44 583 MET A N 1
ATOM 4472 C CA . MET A 1 583 ? -14.941 6.969 0.559 1.00 64.44 583 MET A CA 1
ATOM 4473 C C . MET A 1 583 ? -14.097 6.572 -0.673 1.00 64.44 583 MET A C 1
ATOM 4475 O O . MET A 1 583 ? -14.336 7.077 -1.764 1.00 64.44 583 MET A O 1
ATOM 4479 N N . VAL A 1 584 ? -13.133 5.652 -0.519 1.00 66.44 584 VAL A N 1
ATOM 4480 C CA . VAL A 1 584 ? -12.283 5.126 -1.607 1.00 66.44 584 VAL A CA 1
ATOM 4481 C C . VAL A 1 584 ? -12.893 3.943 -2.381 1.00 66.44 584 VAL A C 1
ATOM 4483 O O . VAL A 1 584 ? -12.232 3.385 -3.253 1.00 66.44 584 VAL A O 1
ATOM 4486 N N . GLN A 1 585 ? -14.127 3.535 -2.070 1.00 73.94 585 GLN A N 1
ATOM 4487 C CA . GLN A 1 585 ? -14.814 2.370 -2.646 1.00 73.94 585 GLN A CA 1
ATOM 4488 C C . GLN A 1 585 ? -15.933 2.793 -3.611 1.00 73.94 585 GLN A C 1
ATOM 4490 O O . GLN A 1 585 ? -17.083 2.378 -3.491 1.00 73.94 585 GLN A O 1
ATOM 4495 N N . THR A 1 586 ? -15.583 3.617 -4.600 1.00 76.44 586 THR A N 1
ATOM 4496 C CA . THR A 1 586 ? -16.502 4.157 -5.621 1.00 76.44 586 THR A CA 1
ATOM 4497 C C . THR A 1 586 ? -17.343 3.083 -6.321 1.00 76.44 586 THR A C 1
ATOM 4499 O O . THR A 1 586 ? -18.554 3.249 -6.456 1.00 76.44 586 THR A O 1
ATOM 4502 N N . ASP A 1 587 ? -16.742 1.948 -6.687 1.00 79.50 587 ASP A N 1
ATOM 4503 C CA . ASP A 1 587 ? -17.449 0.801 -7.279 1.00 79.50 587 ASP A CA 1
ATOM 4504 C C . ASP A 1 587 ? -18.535 0.223 -6.355 1.00 79.50 587 ASP A C 1
ATOM 4506 O O . ASP A 1 587 ? -19.587 -0.217 -6.826 1.00 79.50 587 ASP A O 1
ATOM 4510 N N . ALA A 1 588 ? -18.302 0.237 -5.038 1.00 83.44 588 ALA A N 1
ATOM 4511 C CA . ALA A 1 588 ? -19.274 -0.219 -4.052 1.00 83.44 588 ALA A CA 1
ATOM 4512 C C . ALA A 1 588 ? -20.428 0.785 -3.921 1.00 83.44 588 ALA A C 1
ATOM 4514 O O . ALA A 1 588 ? -21.584 0.375 -3.926 1.00 83.44 588 ALA A O 1
ATOM 4515 N N . HIS A 1 589 ? -20.151 2.093 -3.916 1.00 81.81 589 HIS A N 1
ATOM 4516 C CA . HIS A 1 589 ? -21.203 3.119 -3.928 1.00 81.81 589 HIS A CA 1
ATOM 4517 C C . HIS A 1 589 ? -22.090 3.001 -5.175 1.00 81.81 589 HIS A C 1
ATOM 4519 O O . HIS A 1 589 ? -23.313 2.969 -5.065 1.00 81.81 589 HIS A O 1
ATOM 4525 N N . ASN A 1 590 ? -21.487 2.832 -6.356 1.00 83.56 590 ASN A N 1
ATOM 4526 C CA . ASN A 1 590 ? -22.220 2.613 -7.605 1.00 83.56 590 ASN A CA 1
ATOM 4527 C C . ASN A 1 590 ? -23.093 1.345 -7.546 1.00 83.56 590 ASN A C 1
ATOM 4529 O O . ASN A 1 590 ? -24.240 1.355 -7.999 1.00 83.56 590 ASN A O 1
ATOM 4533 N N . LEU A 1 591 ? -22.587 0.263 -6.942 1.00 86.44 591 LEU A N 1
ATOM 4534 C CA . LEU A 1 591 ? -23.357 -0.954 -6.687 1.00 86.44 591 LEU A CA 1
ATOM 4535 C C . LEU A 1 591 ? -24.560 -0.686 -5.768 1.00 86.44 591 LEU A C 1
ATOM 4537 O O . LEU A 1 591 ? -25.679 -1.040 -6.147 1.00 86.44 591 LEU A O 1
ATOM 4541 N N . TYR A 1 592 ? -24.341 -0.075 -4.601 1.00 89.19 592 TYR A N 1
ATOM 4542 C CA . TYR A 1 592 ? -25.363 0.168 -3.578 1.00 89.19 592 TYR A CA 1
ATOM 4543 C C . TYR A 1 592 ? -26.460 1.118 -4.072 1.00 89.19 592 TYR A C 1
ATOM 4545 O O . TYR A 1 592 ? -27.642 0.781 -3.977 1.00 89.19 592 TYR A O 1
ATOM 4553 N N . ASN A 1 593 ? -26.082 2.221 -4.723 1.00 86.12 593 ASN A N 1
ATOM 4554 C CA . ASN A 1 593 ? -27.019 3.143 -5.366 1.00 86.12 593 ASN A CA 1
ATOM 4555 C C . ASN A 1 593 ? -27.877 2.409 -6.414 1.00 86.12 593 ASN A C 1
ATOM 4557 O O . ASN A 1 593 ? -29.091 2.578 -6.461 1.00 86.12 593 ASN A O 1
ATOM 4561 N N . SER A 1 594 ? -27.285 1.499 -7.206 1.00 84.38 594 SER A N 1
ATOM 4562 C CA . SER A 1 594 ? -28.032 0.698 -8.195 1.00 84.38 594 SER A CA 1
ATOM 4563 C C . SER A 1 594 ? -29.011 -0.326 -7.590 1.00 84.38 594 SER A C 1
ATOM 4565 O O . SER A 1 594 ? -29.729 -0.998 -8.337 1.00 84.38 594 SER A O 1
ATOM 4567 N N . ILE A 1 595 ? -28.990 -0.518 -6.269 1.00 87.69 595 ILE A N 1
ATOM 4568 C CA . ILE A 1 595 ? -29.843 -1.444 -5.510 1.00 87.69 595 ILE A CA 1
ATOM 4569 C C . ILE A 1 595 ? -30.920 -0.680 -4.712 1.00 87.69 595 ILE A C 1
ATOM 4571 O O . ILE A 1 595 ? -31.878 -1.303 -4.263 1.00 87.69 595 ILE A O 1
ATOM 4575 N N . GLY A 1 596 ? -30.811 0.649 -4.595 1.00 86.69 596 GLY A N 1
ATOM 4576 C CA . GLY A 1 596 ? -31.737 1.487 -3.825 1.00 86.69 596 GLY A CA 1
ATOM 4577 C C . GLY A 1 596 ? -31.264 1.821 -2.407 1.00 86.69 596 GLY A C 1
ATOM 4578 O O . GLY A 1 596 ? -32.086 2.168 -1.567 1.00 86.69 596 GLY A O 1
ATOM 4579 N N . PHE A 1 597 ? -29.961 1.713 -2.121 1.00 90.00 597 PHE A N 1
ATOM 4580 C CA . PHE A 1 597 ? -29.380 2.378 -0.951 1.00 90.00 597 PHE A CA 1
ATOM 4581 C C . PHE A 1 597 ? -29.129 3.855 -1.266 1.00 90.00 597 PHE A C 1
ATOM 4583 O O . PHE A 1 597 ? -28.643 4.186 -2.347 1.00 90.00 597 PHE A O 1
ATOM 4590 N N . GLU A 1 598 ? -29.396 4.721 -0.293 1.00 85.88 598 GLU A N 1
ATOM 4591 C CA . GLU A 1 598 ? -29.112 6.155 -0.353 1.00 85.88 598 GLU A CA 1
ATOM 4592 C C . GLU A 1 598 ? -28.038 6.515 0.686 1.00 85.88 598 GLU A C 1
ATOM 4594 O O . GLU A 1 598 ? -27.888 5.834 1.704 1.00 85.88 598 GLU A O 1
ATOM 4599 N N . LYS A 1 599 ? -27.252 7.570 0.432 1.00 78.38 599 LYS A N 1
ATOM 4600 C CA . LYS A 1 599 ? -26.241 8.039 1.390 1.00 78.38 599 LYS A CA 1
ATOM 4601 C C . LYS A 1 599 ? -26.908 8.913 2.450 1.00 78.38 599 LYS A C 1
ATOM 4603 O O . LYS A 1 599 ? -27.312 10.030 2.146 1.00 78.38 599 LYS A O 1
ATOM 4608 N N . GLU A 1 600 ? -26.940 8.422 3.684 1.00 73.62 600 GLU A N 1
ATOM 4609 C CA . GLU A 1 600 ? -27.527 9.136 4.820 1.00 73.62 600 GLU A CA 1
ATOM 4610 C C . GLU A 1 600 ? -26.519 10.066 5.521 1.00 73.62 600 GLU A C 1
ATOM 4612 O O . GLU A 1 600 ? -26.675 11.283 5.469 1.00 73.62 600 GLU A O 1
ATOM 4617 N N . GLU A 1 601 ? -25.436 9.527 6.097 1.00 64.88 601 GLU A N 1
ATOM 4618 C CA . GLU A 1 601 ? -24.415 10.315 6.812 1.00 64.88 601 GLU A CA 1
ATOM 4619 C C . GLU A 1 601 ? -22.986 10.147 6.253 1.00 64.88 601 GLU A C 1
ATOM 4621 O O . GLU A 1 601 ? -22.676 9.245 5.471 1.00 64.88 601 GLU A O 1
ATOM 4626 N N . GLU A 1 602 ? -22.083 11.038 6.678 1.00 52.84 602 GLU A N 1
ATOM 4627 C CA . GLU A 1 602 ? -20.627 10.901 6.551 1.00 52.84 602 GLU A CA 1
ATOM 4628 C C . GLU A 1 602 ? -19.968 11.208 7.910 1.00 52.84 602 GLU A C 1
ATOM 4630 O O . GLU A 1 602 ? -20.446 12.036 8.681 1.00 52.84 602 GLU A O 1
ATOM 4635 N N . PHE A 1 603 ? -18.906 10.476 8.249 1.00 47.00 603 PHE A N 1
ATOM 4636 C CA . PHE A 1 603 ? -18.692 9.954 9.609 1.00 47.00 603 PHE A CA 1
ATOM 4637 C C . PHE A 1 603 ? -17.172 9.938 9.902 1.00 47.00 603 PHE A C 1
ATOM 4639 O O . PHE A 1 603 ? -16.441 9.518 9.011 1.00 47.00 603 PHE A O 1
ATOM 4646 N N . VAL A 1 604 ? -16.664 10.365 11.084 1.00 38.84 604 VAL A N 1
ATOM 4647 C CA . VAL A 1 604 ? -15.196 10.389 11.400 1.00 38.84 604 VAL A CA 1
ATOM 4648 C C . VAL A 1 604 ? -14.752 9.728 12.756 1.00 38.84 604 VAL A C 1
ATOM 4650 O O . VAL A 1 604 ? -15.133 10.183 13.825 1.00 38.84 604 VAL A O 1
ATOM 4653 N N . TRP A 1 605 ? -13.895 8.681 12.670 1.00 36.91 605 TRP A N 1
ATOM 4654 C CA . TRP A 1 605 ? -13.466 7.574 13.595 1.00 36.91 605 TRP A CA 1
ATOM 4655 C C . TRP A 1 605 ? -12.697 8.062 14.851 1.00 36.91 605 TRP A C 1
ATOM 4657 O O . TRP A 1 605 ? -12.313 9.231 14.889 1.00 36.91 605 TRP A O 1
ATOM 4667 N N . PRO A 1 606 ? -12.482 7.235 15.906 1.00 39.91 606 PRO A N 1
ATOM 4668 C CA . PRO A 1 606 ? -12.029 7.724 17.218 1.00 39.91 606 PRO A CA 1
ATOM 4669 C C . PRO A 1 606 ? -10.521 7.515 17.506 1.00 39.91 606 PRO A C 1
ATOM 4671 O O . PRO A 1 606 ? -10.111 6.600 18.220 1.00 39.91 606 PRO A O 1
ATOM 4674 N N . SER A 1 607 ? -9.668 8.380 16.946 1.00 42.81 607 SER A N 1
ATOM 4675 C CA . SER A 1 607 ? -8.372 8.845 17.496 1.00 42.81 607 SER A CA 1
ATOM 4676 C C . SER A 1 607 ? -7.715 9.881 16.563 1.00 42.81 607 SER A C 1
ATOM 4678 O O . SER A 1 607 ? -7.926 11.078 16.752 1.00 42.81 607 SER A O 1
ATOM 4680 N N . LEU A 1 608 ? -6.922 9.449 15.566 1.00 41.31 608 LEU A N 1
ATOM 4681 C CA . LEU A 1 608 ? -6.405 10.330 14.502 1.00 41.31 608 LEU A CA 1
ATOM 4682 C C . LEU A 1 608 ? -6.376 9.688 13.092 1.00 41.31 608 LEU A C 1
ATOM 4684 O O . LEU A 1 608 ? -6.971 10.281 12.195 1.00 41.31 608 LEU A O 1
ATOM 4688 N N . PRO A 1 609 ? -5.796 8.489 12.842 1.00 41.25 609 PRO A N 1
ATOM 4689 C CA . PRO A 1 609 ? -6.059 7.737 11.601 1.00 41.25 609 PRO A CA 1
ATOM 4690 C C . PRO A 1 609 ? -7.462 7.148 11.634 1.00 41.25 609 PRO A C 1
ATOM 4692 O O . PRO A 1 609 ? -8.206 7.174 10.656 1.00 41.25 609 PRO A O 1
ATOM 4695 N N . ALA A 1 610 ? -7.870 6.734 12.830 1.00 36.78 610 ALA A N 1
ATOM 4696 C CA . ALA A 1 610 ? -9.262 6.810 13.168 1.00 36.78 610 ALA A CA 1
ATOM 4697 C C . ALA A 1 610 ? -9.702 8.284 13.190 1.00 36.78 610 ALA A C 1
ATOM 4699 O O . ALA A 1 610 ? -9.672 8.919 14.234 1.00 36.78 610 ALA A O 1
ATOM 4700 N N . ARG A 1 611 ? -10.056 8.790 11.997 1.00 35.53 611 ARG A N 1
ATOM 4701 C CA . ARG A 1 611 ? -11.056 9.831 11.681 1.00 35.53 611 ARG A CA 1
ATOM 4702 C C . ARG A 1 611 ? -11.820 9.475 10.372 1.00 35.53 611 ARG A C 1
ATOM 4704 O O . ARG A 1 611 ? -12.069 10.345 9.557 1.00 35.53 611 ARG A O 1
ATOM 4711 N N . MET A 1 612 ? -12.095 8.168 10.217 1.00 34.12 612 MET A N 1
ATOM 4712 C CA . MET A 1 612 ? -12.648 7.309 9.133 1.00 34.12 612 MET A CA 1
ATOM 4713 C C . MET A 1 612 ? -14.028 7.622 8.477 1.00 34.12 612 MET A C 1
ATOM 4715 O O . MET A 1 612 ? -14.069 8.543 7.677 1.00 34.12 612 MET A O 1
ATOM 4719 N N . ILE A 1 613 ? -15.134 6.833 8.566 1.00 34.56 613 ILE A N 1
ATOM 4720 C CA . ILE A 1 613 ? -15.698 5.833 9.554 1.00 34.56 613 ILE A CA 1
ATOM 4721 C C . ILE A 1 613 ? -16.069 6.520 10.891 1.00 34.56 613 ILE A C 1
ATOM 4723 O O . ILE A 1 613 ? -15.528 7.575 11.065 1.00 34.56 613 ILE A O 1
ATOM 4727 N N . ASN A 1 614 ? -16.898 6.052 11.848 1.00 29.03 614 ASN A N 1
ATOM 4728 C CA . ASN A 1 614 ? -16.985 6.643 13.226 1.00 29.03 614 ASN A CA 1
ATOM 4729 C C . ASN A 1 614 ? -17.228 5.607 14.338 1.00 29.03 614 ASN A C 1
ATOM 4731 O O . ASN A 1 614 ? -16.288 5.212 15.016 1.00 29.03 614 ASN A O 1
ATOM 4735 N N . PHE A 1 615 ? -18.464 5.122 14.415 1.00 30.11 615 PHE A N 1
ATOM 4736 C CA . PHE A 1 615 ? -18.830 3.753 14.770 1.00 30.11 615 PHE A CA 1
ATOM 4737 C C . PHE A 1 615 ? -18.579 3.273 16.214 1.00 30.11 615 PHE A C 1
ATOM 4739 O O . PHE A 1 615 ? -17.448 3.080 16.666 1.00 30.11 615 PHE A O 1
ATOM 4746 N N . MET A 1 616 ? -19.675 3.015 16.926 1.00 22.80 616 MET A N 1
ATOM 4747 C CA . MET A 1 616 ? -19.730 2.635 18.333 1.00 22.80 616 MET A CA 1
ATOM 4748 C C . MET A 1 616 ? -20.342 1.237 18.494 1.00 22.80 616 MET A C 1
ATOM 4750 O O . MET A 1 616 ? -21.442 1.067 19.019 1.00 22.80 616 MET A O 1
ATOM 4754 N N . VAL A 1 617 ? -19.586 0.204 18.110 1.00 29.92 617 VAL A N 1
ATOM 4755 C CA . VAL A 1 617 ? -19.934 -1.181 18.462 1.00 29.92 617 VAL A CA 1
ATOM 4756 C C . VAL A 1 617 ? -19.884 -1.329 19.984 1.00 29.92 617 VAL A C 1
ATOM 4758 O O . VAL A 1 617 ? -18.805 -1.344 20.587 1.00 29.92 617 VAL A O 1
ATOM 4761 N N . MET A 1 618 ? -21.055 -1.447 20.609 1.00 28.78 618 MET A N 1
ATOM 4762 C CA . MET A 1 618 ? -21.152 -1.858 22.002 1.00 28.78 618 MET A CA 1
ATOM 4763 C C . MET A 1 618 ? -20.788 -3.337 22.114 1.00 28.78 618 MET A C 1
ATOM 4765 O O . MET A 1 618 ? -21.497 -4.200 21.603 1.00 28.78 618 MET A O 1
ATOM 4769 N N . ALA A 1 619 ? -19.704 -3.634 22.829 1.00 34.88 619 ALA A N 1
ATOM 4770 C CA . ALA A 1 619 ? -19.617 -4.910 23.520 1.00 34.88 619 ALA A CA 1
ATOM 4771 C C . ALA A 1 619 ? -20.660 -4.907 24.650 1.00 34.88 619 ALA A C 1
ATOM 4773 O O . ALA A 1 619 ? -20.818 -3.890 25.332 1.00 34.88 619 ALA A O 1
ATOM 4774 N N . GLU A 1 620 ? -21.342 -6.029 24.878 1.00 50.25 620 GLU A N 1
ATOM 4775 C CA . GLU A 1 620 ? -22.095 -6.222 26.117 1.00 50.25 620 GLU A CA 1
ATOM 4776 C C . GLU A 1 620 ? -21.094 -6.279 27.277 1.00 50.25 620 GLU A C 1
ATOM 4778 O O . GLU A 1 620 ? -20.404 -7.280 27.476 1.00 50.25 620 GLU A O 1
ATOM 4783 N N . PHE A 1 621 ? -20.979 -5.171 28.012 1.00 69.12 621 PHE A N 1
ATOM 4784 C CA . PHE A 1 621 ? -20.150 -5.083 29.206 1.00 69.12 621 PHE A CA 1
ATOM 4785 C C . PHE A 1 621 ? -21.027 -5.007 30.455 1.00 69.12 621 PHE A C 1
ATOM 4787 O O . PHE A 1 621 ? -21.981 -4.229 30.519 1.00 69.12 621 PHE A O 1
ATOM 4794 N N . GLN A 1 622 ? -20.679 -5.782 31.479 1.00 80.62 622 GLN A N 1
ATOM 4795 C CA . GLN A 1 622 ? -21.348 -5.745 32.774 1.00 80.62 622 GLN A CA 1
ATOM 4796 C C . GLN A 1 622 ? -20.449 -5.046 33.792 1.00 80.62 622 GLN A C 1
ATOM 4798 O O . GLN A 1 622 ? -19.303 -5.443 33.989 1.00 80.62 622 GLN A O 1
ATOM 4803 N N . ILE A 1 623 ? -20.965 -4.028 34.486 1.00 88.50 623 ILE A N 1
ATOM 4804 C CA . ILE A 1 623 ? -20.293 -3.503 35.681 1.00 88.50 623 ILE A CA 1
ATOM 4805 C C . ILE A 1 623 ? -20.731 -4.333 36.887 1.00 88.50 623 ILE A C 1
ATOM 4807 O O . ILE A 1 623 ? -21.924 -4.507 37.135 1.00 88.50 623 ILE A O 1
ATOM 4811 N N . ARG A 1 624 ? -19.760 -4.829 37.653 1.00 93.06 624 ARG A N 1
ATOM 4812 C CA . ARG A 1 624 ? -19.974 -5.560 38.908 1.00 93.06 624 ARG A CA 1
ATOM 4813 C C . ARG A 1 624 ? -18.945 -5.153 39.958 1.00 93.06 624 ARG A C 1
ATOM 4815 O O . ARG A 1 624 ? -17.941 -4.519 39.641 1.00 93.06 624 ARG A O 1
ATOM 4822 N N . ARG A 1 625 ? -19.174 -5.525 41.219 1.00 93.50 625 ARG A N 1
ATOM 4823 C CA . ARG A 1 625 ? -18.149 -5.379 42.267 1.00 93.50 625 ARG A CA 1
ATOM 4824 C C . ARG A 1 625 ? -16.961 -6.311 41.986 1.00 93.50 625 ARG A C 1
ATOM 4826 O O . ARG A 1 625 ? -17.124 -7.370 41.370 1.00 93.50 625 ARG A O 1
ATOM 4833 N N . TYR A 1 626 ? -15.786 -5.892 42.446 1.00 94.94 626 TYR A N 1
ATOM 4834 C CA . TYR A 1 626 ? -14.550 -6.675 42.418 1.00 94.94 626 TYR A CA 1
ATOM 4835 C C . TYR A 1 626 ? -14.697 -8.020 43.148 1.00 94.94 626 TYR A C 1
ATOM 4837 O O . TYR A 1 626 ? -15.361 -8.115 44.183 1.00 94.94 626 TYR A O 1
ATOM 4845 N N . ARG A 1 627 ? -14.027 -9.046 42.625 1.00 92.81 627 ARG A N 1
ATOM 4846 C CA . ARG A 1 627 ? -13.838 -10.371 43.224 1.00 92.81 627 ARG A CA 1
ATOM 4847 C C . ARG A 1 627 ? -12.343 -10.660 43.335 1.00 92.81 627 ARG A C 1
ATOM 4849 O O . ARG A 1 627 ? -11.549 -10.146 42.557 1.00 92.81 627 ARG A O 1
ATOM 4856 N N . LYS A 1 628 ? -11.947 -11.555 44.246 1.00 88.94 628 LYS A N 1
ATOM 4857 C CA . LYS A 1 628 ? -10.532 -11.957 44.411 1.00 88.94 628 LYS A CA 1
ATOM 4858 C C . LYS A 1 628 ? -9.930 -12.613 43.155 1.00 88.94 628 LYS A C 1
ATOM 4860 O O . LYS A 1 628 ? -8.717 -12.605 42.996 1.00 88.94 628 LYS A O 1
ATOM 4865 N N . GLU A 1 629 ? -10.781 -13.125 42.267 1.00 90.50 629 GLU A N 1
ATOM 4866 C CA . GLU A 1 629 ? -10.441 -13.629 40.928 1.00 90.50 629 GLU A CA 1
ATOM 4867 C C . GLU A 1 629 ? -9.846 -12.535 40.020 1.00 90.50 629 GLU A C 1
ATOM 4869 O O . GLU A 1 629 ? -8.924 -12.798 39.255 1.00 90.50 629 GLU A O 1
ATOM 4874 N N . ASP A 1 630 ? -10.330 -11.294 40.141 1.00 91.50 630 ASP A N 1
ATOM 4875 C CA . ASP A 1 630 ? -9.998 -10.180 39.242 1.00 91.50 630 ASP A CA 1
ATOM 4876 C C . ASP A 1 630 ? -8.596 -9.589 39.493 1.00 91.50 630 ASP A C 1
ATOM 4878 O O . ASP A 1 630 ? -8.173 -8.684 38.774 1.00 91.50 630 ASP A O 1
ATOM 4882 N N . HIS A 1 631 ? -7.894 -10.033 40.543 1.00 91.06 631 HIS A N 1
ATOM 4883 C CA . HIS A 1 631 ? -6.761 -9.325 41.151 1.00 91.06 631 HIS A CA 1
ATOM 4884 C C . HIS A 1 631 ? -5.653 -8.955 40.155 1.00 91.06 631 HIS A C 1
ATOM 4886 O O . HIS A 1 631 ? -5.252 -7.793 40.072 1.00 91.06 631 HIS A O 1
ATOM 4892 N N . GLU A 1 632 ? -5.196 -9.920 39.356 1.00 91.75 632 GLU A N 1
ATOM 4893 C CA . GLU A 1 632 ? -4.123 -9.696 38.385 1.00 91.75 632 GLU A CA 1
ATOM 4894 C C . GLU A 1 632 ? -4.611 -8.949 37.134 1.00 91.75 632 GLU A C 1
ATOM 4896 O O . GLU A 1 632 ? -3.886 -8.102 36.613 1.00 91.75 632 GLU A O 1
ATOM 4901 N N . GLU A 1 633 ? -5.860 -9.153 36.691 1.00 91.50 633 GLU A N 1
ATOM 4902 C CA . GLU A 1 633 ? -6.419 -8.362 35.585 1.00 91.50 633 GLU A CA 1
ATOM 4903 C C . GLU A 1 633 ? -6.627 -6.891 35.977 1.00 91.50 633 GLU A C 1
ATOM 4905 O O . GLU A 1 633 ? -6.394 -6.001 35.162 1.00 91.50 633 GLU A O 1
ATOM 4910 N N . VAL A 1 634 ? -6.998 -6.596 37.226 1.00 93.94 634 VAL A N 1
ATOM 4911 C CA . VAL A 1 634 ? -7.096 -5.219 37.740 1.00 93.94 634 VAL A CA 1
ATOM 4912 C C . VAL A 1 634 ? -5.728 -4.531 37.744 1.00 93.94 634 VAL A C 1
ATOM 4914 O O . VAL A 1 634 ? -5.613 -3.391 37.277 1.00 93.94 634 VAL A O 1
ATOM 4917 N N . LYS A 1 635 ? -4.678 -5.223 38.208 1.00 92.88 635 LYS A N 1
ATOM 4918 C CA . LYS A 1 635 ? -3.296 -4.717 38.147 1.00 92.88 635 LYS A CA 1
ATOM 4919 C C . LYS A 1 635 ? -2.836 -4.501 36.708 1.00 92.88 635 LYS A C 1
ATOM 4921 O O . LYS A 1 635 ? -2.214 -3.476 36.433 1.00 92.88 635 LYS A O 1
ATOM 4926 N N . GLU A 1 636 ? -3.165 -5.412 35.791 1.00 91.88 636 GLU A N 1
ATOM 4927 C CA . GLU A 1 636 ? -2.873 -5.282 34.358 1.00 91.88 636 GLU A CA 1
ATOM 4928 C C . GLU A 1 636 ? -3.560 -4.040 33.761 1.00 91.88 636 GLU A C 1
ATOM 4930 O O . GLU A 1 636 ? -2.888 -3.195 33.165 1.00 91.88 636 GLU A O 1
ATOM 4935 N N . VAL A 1 637 ? -4.877 -3.884 33.957 1.00 91.94 637 VAL A N 1
ATOM 4936 C CA . VAL A 1 637 ? -5.672 -2.753 33.436 1.00 91.94 637 VAL A CA 1
ATOM 4937 C C . VAL A 1 637 ? -5.098 -1.414 33.905 1.00 91.94 637 VAL A C 1
ATOM 4939 O O . VAL A 1 637 ? -4.930 -0.505 33.087 1.00 91.94 637 VAL A O 1
ATOM 4942 N N . PHE A 1 638 ? -4.766 -1.297 35.195 1.00 92.81 638 PHE A N 1
ATOM 4943 C CA . PHE A 1 638 ? -4.174 -0.084 35.760 1.00 92.81 638 PHE A CA 1
ATOM 4944 C C . PHE A 1 638 ? -2.744 0.159 35.253 1.00 92.81 638 PHE A C 1
ATOM 4946 O O . PHE A 1 638 ? -2.435 1.260 34.800 1.00 92.81 638 PHE A O 1
ATOM 4953 N N . THR A 1 639 ? -1.880 -0.860 35.280 1.00 90.12 639 THR A N 1
ATOM 4954 C CA . THR A 1 639 ? -0.467 -0.749 34.874 1.00 90.12 639 THR A CA 1
ATOM 4955 C C . THR A 1 639 ? -0.341 -0.360 33.404 1.00 90.12 639 THR A C 1
ATOM 4957 O O . THR A 1 639 ? 0.356 0.603 33.076 1.00 90.12 639 THR A O 1
ATOM 4960 N N . ILE A 1 640 ? -1.068 -1.047 32.513 1.00 87.19 640 ILE A N 1
ATOM 4961 C CA . ILE A 1 640 ? -1.096 -0.715 31.085 1.00 87.19 640 ILE A CA 1
ATOM 4962 C C . ILE A 1 640 ? -1.694 0.682 30.891 1.00 87.19 640 ILE A C 1
ATOM 4964 O O . ILE A 1 640 ? -1.056 1.523 30.256 1.00 87.19 640 ILE A O 1
ATOM 4968 N N . GLY A 1 641 ? -2.863 0.965 31.480 1.00 84.75 641 GLY A N 1
ATOM 4969 C CA . GLY A 1 641 ? -3.542 2.257 31.346 1.00 84.75 641 GLY A CA 1
ATOM 4970 C C . GLY A 1 641 ? -2.676 3.447 31.770 1.00 84.75 641 GLY A C 1
ATOM 4971 O O . GLY A 1 641 ? -2.640 4.457 31.071 1.00 84.75 641 GLY A O 1
ATOM 4972 N N . MET A 1 642 ? -1.916 3.305 32.857 1.00 85.00 642 MET A N 1
ATOM 4973 C CA . MET A 1 642 ? -0.997 4.332 33.345 1.00 85.00 642 MET A CA 1
ATOM 4974 C C . MET A 1 642 ? 0.250 4.473 32.453 1.00 85.00 642 MET A C 1
ATOM 4976 O O . MET A 1 642 ? 0.677 5.591 32.162 1.00 85.00 642 MET A O 1
ATOM 4980 N N . SER A 1 643 ? 0.799 3.360 31.945 1.00 85.38 643 SER A N 1
ATOM 4981 C CA . SER A 1 643 ? 1.959 3.370 31.035 1.00 85.38 643 SER A CA 1
ATOM 4982 C C . SER A 1 643 ? 1.684 4.086 29.700 1.00 85.38 643 SER A C 1
ATOM 4984 O O . SER A 1 643 ? 2.579 4.717 29.131 1.00 85.38 643 SER A O 1
ATOM 4986 N N . GLU A 1 644 ? 0.435 4.074 29.219 1.00 86.00 644 GLU A N 1
ATOM 4987 C CA . GLU A 1 644 ? 0.033 4.738 27.969 1.00 86.00 644 GLU A CA 1
ATOM 4988 C C . GLU A 1 644 ? 0.183 6.268 27.996 1.00 86.00 644 GLU A C 1
ATOM 4990 O O . GLU A 1 644 ? 0.191 6.898 26.937 1.00 86.00 644 GLU A O 1
ATOM 4995 N N . HIS A 1 645 ? 0.334 6.883 29.173 1.00 82.50 645 HIS A N 1
ATOM 4996 C CA . HIS A 1 645 ? 0.542 8.326 29.314 1.00 82.50 645 HIS A CA 1
ATOM 4997 C C . HIS A 1 645 ? 2.019 8.756 29.216 1.00 82.50 645 HIS A C 1
ATOM 4999 O O . HIS A 1 645 ? 2.296 9.956 29.104 1.00 82.50 645 HIS A O 1
ATOM 5005 N N . ILE A 1 646 ? 2.971 7.814 29.182 1.00 85.88 646 ILE A N 1
ATOM 5006 C CA . ILE A 1 646 ? 4.409 8.105 29.033 1.00 85.88 646 ILE A CA 1
ATOM 5007 C C . ILE A 1 646 ? 4.705 8.908 27.745 1.00 85.88 646 ILE A C 1
ATOM 5009 O O . ILE A 1 646 ? 5.354 9.951 27.852 1.00 85.88 646 ILE A O 1
ATOM 5013 N N . PRO A 1 647 ? 4.215 8.539 26.537 1.00 83.94 647 PRO A N 1
ATOM 5014 C CA . PRO A 1 647 ? 4.496 9.301 25.314 1.00 83.94 647 PRO A CA 1
ATOM 5015 C C . PRO A 1 647 ? 3.926 10.725 25.343 1.00 83.94 647 PRO A C 1
ATOM 5017 O O . PRO A 1 647 ? 4.605 11.662 24.924 1.00 83.94 647 PRO A O 1
ATOM 5020 N N . SER A 1 648 ? 2.715 10.905 25.885 1.00 83.00 648 SER A N 1
ATOM 5021 C CA . SER A 1 648 ? 2.099 12.228 26.071 1.00 83.00 648 SER A CA 1
ATOM 5022 C C . SER A 1 648 ? 2.901 13.097 27.039 1.00 83.00 648 SER A C 1
ATOM 5024 O O . SER A 1 648 ? 3.058 14.292 26.802 1.00 83.00 648 SER A O 1
ATOM 5026 N N . SER A 1 649 ? 3.469 12.493 28.085 1.00 82.94 649 SER A N 1
ATOM 5027 C CA . SER A 1 649 ? 4.324 13.175 29.063 1.00 82.94 649 SER A CA 1
ATOM 5028 C C . SER A 1 649 ? 5.671 13.585 28.461 1.00 82.94 649 SER A C 1
ATOM 5030 O O . SER A 1 649 ? 6.078 14.736 28.602 1.00 82.94 649 SER A O 1
ATOM 5032 N N . CYS A 1 650 ? 6.323 12.703 27.694 1.00 85.06 650 CYS A N 1
ATOM 5033 C CA . CYS A 1 650 ? 7.524 13.046 26.923 1.00 85.06 650 CYS A CA 1
ATOM 5034 C C . CYS A 1 650 ? 7.258 14.188 25.926 1.00 85.06 650 CYS A C 1
ATOM 5036 O O . CYS A 1 650 ? 8.055 15.118 25.822 1.00 85.06 650 CYS A O 1
ATOM 5038 N N . MET A 1 651 ? 6.122 14.148 25.219 1.00 82.88 651 MET A N 1
ATOM 5039 C CA . MET A 1 651 ? 5.713 15.189 24.270 1.00 82.88 651 MET A CA 1
ATOM 5040 C C . MET A 1 651 ? 5.372 16.518 24.964 1.00 82.88 651 MET A C 1
ATOM 5042 O O . MET A 1 651 ? 5.650 17.580 24.414 1.00 82.88 651 MET A O 1
ATOM 5046 N N . HIS A 1 652 ? 4.800 16.481 26.170 1.00 83.50 652 HIS A N 1
ATOM 5047 C CA . HIS A 1 652 ? 4.571 17.673 26.987 1.00 83.50 652 HIS A CA 1
ATOM 5048 C C . HIS A 1 652 ? 5.901 18.318 27.404 1.00 83.50 652 HIS A C 1
ATOM 5050 O O . HIS A 1 652 ? 6.089 19.510 27.182 1.00 83.50 652 HIS A O 1
ATOM 5056 N N . ILE A 1 653 ? 6.859 17.530 27.908 1.00 82.88 653 ILE A N 1
ATOM 5057 C CA . ILE A 1 653 ? 8.200 18.015 28.280 1.00 82.88 653 ILE A CA 1
ATOM 5058 C C . ILE A 1 653 ? 8.926 18.612 27.065 1.00 82.88 653 ILE A C 1
ATOM 5060 O O . ILE A 1 653 ? 9.461 19.712 27.158 1.00 82.88 653 ILE A O 1
ATOM 5064 N N . LEU A 1 654 ? 8.881 17.951 25.902 1.00 81.69 654 LEU A N 1
ATOM 5065 C CA . LEU A 1 654 ? 9.494 18.441 24.657 1.00 81.69 654 LEU A CA 1
ATOM 5066 C C . LEU A 1 654 ? 8.845 19.733 24.113 1.00 81.69 654 LEU A C 1
ATOM 5068 O O . LEU A 1 654 ? 9.443 20.432 23.296 1.00 81.69 654 LEU A O 1
ATOM 5072 N N . LYS A 1 655 ? 7.632 20.072 24.564 1.00 79.31 655 LYS A N 1
ATOM 5073 C CA . LYS A 1 655 ? 6.956 21.342 24.256 1.00 79.31 655 LYS A CA 1
ATOM 5074 C C . LYS A 1 655 ? 7.282 22.470 25.238 1.00 79.31 655 LYS A C 1
ATOM 5076 O O . LYS A 1 655 ? 6.929 23.610 24.949 1.00 79.31 655 LYS A O 1
ATOM 5081 N N . GLN A 1 656 ? 7.948 22.195 26.362 1.00 80.50 656 GLN A N 1
ATOM 5082 C CA . GLN A 1 656 ? 8.330 23.249 27.301 1.00 80.50 656 GLN A CA 1
ATOM 5083 C C . GLN A 1 656 ? 9.476 24.102 26.720 1.00 80.50 656 GLN A C 1
ATOM 5085 O O . GLN A 1 656 ? 10.485 23.532 26.288 1.00 80.50 656 GLN A O 1
ATOM 5090 N N . PRO A 1 657 ? 9.392 25.450 26.750 1.00 77.50 657 PRO A N 1
ATOM 5091 C CA . PRO A 1 657 ? 10.414 26.324 26.164 1.00 77.50 657 PRO A CA 1
ATOM 5092 C C . PRO A 1 657 ? 11.832 26.065 26.688 1.00 77.50 657 PRO A C 1
ATOM 5094 O O . PRO A 1 657 ? 12.787 26.108 25.920 1.00 77.50 657 PRO A O 1
ATOM 5097 N N . LEU A 1 658 ? 11.974 25.719 27.975 1.00 78.00 658 LEU A N 1
ATOM 5098 C CA . LEU A 1 658 ? 13.264 25.375 28.585 1.00 78.00 658 LEU A CA 1
ATOM 5099 C C . LEU A 1 658 ? 13.904 24.126 27.958 1.00 78.00 658 LEU A C 1
ATOM 5101 O O . LEU A 1 658 ? 15.113 24.107 27.740 1.00 78.00 658 LEU A O 1
ATOM 5105 N N . ALA A 1 659 ? 13.109 23.101 27.634 1.00 79.69 659 ALA A N 1
ATOM 5106 C CA . ALA A 1 659 ? 13.608 21.883 26.998 1.00 79.69 659 ALA A CA 1
ATOM 5107 C C . ALA A 1 659 ? 14.031 22.149 25.547 1.00 79.69 659 ALA A C 1
ATOM 5109 O O . ALA A 1 659 ? 15.094 21.701 25.123 1.00 79.69 659 ALA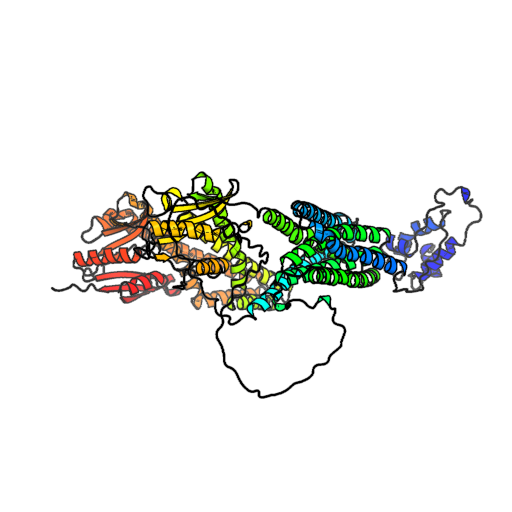 A O 1
ATOM 5110 N N . GLN A 1 660 ? 13.235 22.925 24.805 1.00 83.25 660 GLN A N 1
ATOM 5111 C CA . GLN A 1 660 ? 13.547 23.314 23.425 1.00 83.25 660 GLN A CA 1
ATOM 5112 C C . GLN A 1 660 ? 14.799 24.194 23.351 1.00 83.25 660 GLN A C 1
ATOM 5114 O O . GLN A 1 660 ? 15.676 23.941 22.526 1.00 83.25 660 GLN A O 1
ATOM 5119 N N . MET A 1 661 ? 14.925 25.167 24.258 1.00 81.19 661 MET A N 1
ATOM 5120 C CA . MET A 1 661 ? 16.114 26.007 24.388 1.00 81.19 661 MET A CA 1
ATOM 5121 C C . MET A 1 661 ? 17.354 25.172 24.726 1.00 81.19 661 MET A C 1
ATOM 5123 O O . MET A 1 661 ? 18.374 25.322 24.065 1.00 81.19 661 MET A O 1
ATOM 5127 N N . LEU A 1 662 ? 17.273 24.250 25.693 1.00 81.56 662 LEU A N 1
ATOM 5128 C CA . LEU A 1 662 ? 18.403 23.392 26.065 1.00 81.56 662 LEU A CA 1
ATOM 5129 C C . LEU A 1 662 ? 18.846 22.487 24.905 1.00 81.56 662 LEU A C 1
ATOM 5131 O O . LEU A 1 662 ? 20.038 22.416 24.611 1.00 81.56 662 LEU A O 1
ATOM 5135 N N . LEU A 1 663 ? 17.902 21.842 24.212 1.00 82.88 663 LEU A N 1
ATOM 5136 C CA . LEU A 1 663 ? 18.189 21.007 23.040 1.00 82.88 663 LEU A CA 1
ATOM 5137 C C . LEU A 1 663 ? 18.819 21.827 21.903 1.00 82.88 663 LEU A C 1
ATOM 5139 O O . LEU A 1 663 ? 19.813 21.394 21.321 1.00 82.88 663 LEU A O 1
ATOM 5143 N N . GLY A 1 664 ? 18.293 23.026 21.627 1.00 79.62 664 GLY A N 1
ATOM 5144 C CA . GLY A 1 664 ? 18.839 23.945 20.627 1.00 79.62 664 GLY A CA 1
ATOM 5145 C C . GLY A 1 664 ? 20.241 24.449 20.977 1.00 79.62 664 GLY A C 1
ATOM 5146 O O . GLY A 1 664 ? 21.134 24.406 20.135 1.00 79.62 664 GLY A O 1
ATOM 5147 N N . CYS A 1 665 ? 20.477 24.857 22.226 1.00 84.00 665 CYS A N 1
ATOM 5148 C CA . CYS A 1 665 ? 21.795 25.292 22.691 1.00 84.00 665 CYS A CA 1
ATOM 5149 C C . CYS A 1 665 ? 22.838 24.169 22.606 1.00 84.00 665 CYS A C 1
ATOM 5151 O O . CYS A 1 665 ? 23.943 24.418 22.127 1.00 84.00 665 CYS A O 1
ATOM 5153 N N . VAL A 1 666 ? 22.495 22.938 23.009 1.00 84.38 666 VAL A N 1
ATOM 5154 C CA . VAL A 1 666 ? 23.390 21.774 22.882 1.00 84.38 666 VAL A CA 1
ATOM 5155 C C . VAL A 1 666 ? 23.684 21.463 21.412 1.00 84.38 666 VAL A C 1
ATOM 5157 O O . VAL A 1 666 ? 24.846 21.266 21.058 1.00 84.38 666 VAL A O 1
ATOM 5160 N N . PHE A 1 667 ? 22.665 21.470 20.546 1.00 86.44 667 PHE A N 1
ATOM 5161 C CA . PHE A 1 667 ? 22.838 21.240 19.110 1.00 86.44 667 PHE A CA 1
ATOM 5162 C C . PHE A 1 667 ? 23.770 22.284 18.479 1.00 86.44 667 PHE A C 1
ATOM 5164 O O . PHE A 1 667 ? 24.759 21.922 17.843 1.00 86.44 667 PHE A O 1
ATOM 5171 N N . CYS A 1 668 ? 23.510 23.575 18.704 1.00 83.38 668 CYS A N 1
ATOM 5172 C CA . CYS A 1 668 ? 24.316 24.661 18.149 1.00 83.38 668 CYS A CA 1
ATOM 5173 C C . CYS A 1 668 ? 25.755 24.657 18.684 1.00 83.38 668 CYS A C 1
ATOM 5175 O O . CYS A 1 668 ? 26.683 24.811 17.896 1.00 83.38 668 CYS A O 1
ATOM 5177 N N . ALA A 1 669 ? 25.962 24.441 19.989 1.00 86.31 669 ALA A N 1
ATOM 5178 C CA . ALA A 1 669 ? 27.299 24.420 20.587 1.00 86.31 669 ALA A CA 1
ATOM 5179 C C . ALA A 1 669 ? 28.151 23.233 20.104 1.00 86.31 669 ALA A C 1
ATOM 5181 O O . ALA A 1 669 ? 29.358 23.375 19.911 1.00 86.31 669 ALA A O 1
ATOM 5182 N N . LEU A 1 670 ? 27.543 22.064 19.879 1.00 86.75 670 LEU A N 1
ATOM 5183 C CA . LEU A 1 670 ? 28.243 20.901 19.324 1.00 86.75 670 LEU A CA 1
ATOM 5184 C C . LEU A 1 670 ? 28.485 21.034 17.815 1.00 86.75 670 LEU A C 1
ATOM 5186 O O . LEU A 1 670 ? 29.531 20.602 17.333 1.00 86.75 670 LEU A O 1
ATOM 5190 N N . LEU A 1 671 ? 27.579 21.676 17.072 1.00 85.94 671 LEU A N 1
ATOM 5191 C CA . LEU A 1 671 ? 27.772 21.962 15.650 1.00 85.94 671 LEU A CA 1
ATOM 5192 C C . LEU A 1 671 ? 28.948 22.930 15.423 1.00 85.94 671 LEU A C 1
ATOM 5194 O O . LEU A 1 671 ? 29.823 22.640 14.610 1.00 85.94 671 LEU A O 1
ATOM 5198 N N . THR A 1 672 ? 29.016 24.037 16.174 1.00 83.19 672 THR A N 1
ATOM 5199 C CA . THR A 1 672 ? 30.088 25.042 16.026 1.00 83.19 672 THR A CA 1
ATOM 5200 C C . THR A 1 672 ? 31.447 24.587 16.555 1.00 83.19 672 THR A C 1
ATOM 5202 O O . THR A 1 672 ? 32.465 25.083 16.083 1.00 83.19 672 THR A O 1
ATOM 5205 N N . SER A 1 673 ? 31.491 23.651 17.510 1.00 86.75 673 SER A N 1
ATOM 5206 C CA . SER A 1 673 ? 32.754 23.128 18.058 1.00 86.75 673 SER A CA 1
ATOM 5207 C C . SER A 1 673 ? 33.317 21.923 17.301 1.00 86.75 673 SER A C 1
ATOM 5209 O O . SER A 1 673 ? 34.532 21.750 17.285 1.00 86.75 673 SER A O 1
ATOM 5211 N N . SER A 1 674 ? 32.473 21.099 16.667 1.00 86.12 674 SER A N 1
ATOM 5212 C CA . SER A 1 674 ? 32.920 19.879 15.969 1.00 86.12 674 SER A CA 1
ATOM 5213 C C . SER A 1 674 ? 32.956 19.978 14.443 1.00 86.12 674 SER A C 1
ATOM 5215 O O . SER A 1 674 ? 33.521 19.091 13.807 1.00 86.12 674 SER A O 1
ATOM 5217 N N . MET A 1 675 ? 32.337 21.008 13.849 1.00 81.88 675 MET A N 1
ATOM 5218 C CA . MET A 1 675 ? 32.146 21.151 12.393 1.00 81.88 675 MET A CA 1
ATOM 5219 C C . MET A 1 675 ? 31.526 19.906 11.725 1.00 81.88 675 MET A C 1
ATOM 5221 O O . MET A 1 675 ? 31.718 19.649 10.539 1.00 81.88 675 MET A O 1
ATOM 5225 N N . SER A 1 676 ? 30.759 19.126 12.493 1.00 84.44 676 SER A N 1
ATOM 5226 C CA . SER A 1 676 ? 30.121 17.885 12.065 1.00 84.44 676 SER A CA 1
ATOM 5227 C C . SER A 1 676 ? 28.675 17.848 12.541 1.00 84.44 676 SER A C 1
ATOM 5229 O O . SER A 1 676 ? 28.368 18.236 13.666 1.00 84.44 676 SER A O 1
ATOM 5231 N N . ILE A 1 677 ? 27.774 17.349 11.694 1.00 84.94 677 ILE A N 1
ATOM 5232 C CA . ILE A 1 677 ? 26.349 17.186 12.025 1.00 84.94 677 ILE A CA 1
ATOM 5233 C C . ILE A 1 677 ? 26.116 15.903 12.849 1.00 84.94 677 ILE A C 1
ATOM 5235 O O . ILE A 1 677 ? 25.158 15.819 13.616 1.00 84.94 677 ILE A O 1
ATOM 5239 N N . LEU A 1 678 ? 27.011 14.910 12.759 1.00 86.06 678 LEU A N 1
ATOM 5240 C CA . LEU A 1 678 ? 26.827 13.611 13.417 1.00 86.06 678 LEU A CA 1
ATOM 5241 C C . LEU A 1 678 ? 26.866 13.715 14.951 1.00 86.06 678 LEU A C 1
ATOM 5243 O O . LEU A 1 678 ? 26.031 13.118 15.628 1.00 86.06 678 LEU A O 1
ATOM 5247 N N . LEU A 1 679 ? 27.800 14.498 15.503 1.00 85.19 679 LEU A N 1
ATOM 5248 C CA . LEU A 1 679 ? 27.958 14.672 16.950 1.00 85.19 679 LEU A CA 1
ATOM 5249 C C . LEU A 1 679 ? 26.761 15.381 17.628 1.00 85.19 679 LEU A C 1
ATOM 5251 O O . LEU A 1 679 ? 26.244 14.822 18.598 1.00 85.19 679 LEU A O 1
ATOM 5255 N N . PRO A 1 680 ? 26.266 16.550 17.158 1.00 86.94 680 PRO A N 1
ATOM 5256 C CA . PRO A 1 680 ? 25.076 17.178 17.733 1.00 86.94 680 PRO A CA 1
ATOM 5257 C C . PRO A 1 680 ? 23.819 16.309 17.588 1.00 86.94 680 PRO A C 1
ATOM 5259 O O . PRO A 1 680 ? 23.020 16.255 18.522 1.00 86.94 680 PRO A O 1
ATOM 5262 N N . VAL A 1 681 ? 23.652 15.574 16.479 1.00 87.12 681 VAL A N 1
ATOM 5263 C CA . VAL A 1 681 ? 22.527 14.632 16.306 1.00 87.12 681 VAL A CA 1
ATOM 5264 C C . VAL A 1 681 ? 22.614 13.461 17.293 1.00 87.12 681 VAL A C 1
ATOM 5266 O O . VAL A 1 681 ? 21.610 13.118 17.924 1.00 87.12 681 VAL A O 1
ATOM 5269 N N . LEU A 1 682 ? 23.800 12.875 17.491 1.00 88.69 682 LEU A N 1
ATOM 5270 C CA . LEU A 1 682 ? 24.011 11.804 18.470 1.00 88.69 682 LEU A CA 1
ATOM 5271 C C . LEU A 1 682 ? 23.771 12.291 19.910 1.00 88.69 682 LEU A C 1
ATOM 5273 O O . LEU A 1 682 ? 23.074 11.633 20.677 1.00 88.69 682 LEU A O 1
ATOM 5277 N N . ALA A 1 683 ? 24.277 13.471 20.273 1.00 86.81 683 ALA A N 1
ATOM 5278 C CA . ALA A 1 683 ? 24.056 14.050 21.597 1.00 86.81 683 ALA A CA 1
ATOM 5279 C C . ALA A 1 683 ? 22.571 14.358 21.863 1.00 86.81 683 ALA A C 1
ATOM 5281 O O . ALA A 1 683 ? 22.041 13.978 22.906 1.00 86.81 683 ALA A O 1
ATOM 5282 N N . VAL A 1 684 ? 21.871 14.985 20.910 1.00 88.69 684 VAL A N 1
ATOM 5283 C CA . VAL A 1 684 ? 20.432 15.275 21.025 1.00 88.69 684 VAL A CA 1
ATOM 5284 C C . VAL A 1 684 ? 19.605 13.991 21.130 1.00 88.69 684 VAL A C 1
ATOM 5286 O O . VAL A 1 684 ? 18.721 13.906 21.981 1.00 88.69 684 VAL A O 1
ATOM 5289 N N . THR A 1 685 ? 19.899 12.963 20.329 1.00 88.50 685 THR A N 1
ATOM 5290 C CA . THR A 1 685 ? 19.173 11.681 20.407 1.00 88.50 685 THR A CA 1
ATOM 5291 C C . THR A 1 685 ? 19.436 10.929 21.713 1.00 88.50 685 THR A C 1
ATOM 5293 O O . THR A 1 685 ? 18.488 10.391 22.287 1.00 88.50 685 THR A O 1
ATOM 5296 N N . LEU A 1 686 ? 20.660 10.967 22.253 1.00 88.75 686 LEU A N 1
ATOM 5297 C CA . LEU A 1 686 ? 20.968 10.427 23.584 1.00 88.75 686 LEU A CA 1
ATOM 5298 C C . LEU A 1 686 ? 20.245 11.190 24.707 1.00 88.75 686 LEU A C 1
ATOM 5300 O O . LEU A 1 686 ? 19.686 10.557 25.603 1.00 88.75 686 LEU A O 1
ATOM 5304 N N . ILE A 1 687 ? 20.178 12.525 24.645 1.00 86.88 687 ILE A N 1
ATOM 5305 C CA . ILE A 1 687 ? 19.430 13.348 25.615 1.00 86.88 687 ILE A CA 1
ATOM 5306 C C . ILE A 1 687 ? 17.929 13.028 25.565 1.00 86.88 687 ILE A C 1
ATOM 5308 O O . ILE A 1 687 ? 17.300 12.854 26.610 1.00 86.88 687 ILE A O 1
ATOM 5312 N N . LEU A 1 688 ? 17.347 12.889 24.370 1.00 87.00 688 LEU A N 1
ATOM 5313 C CA . LEU A 1 688 ? 15.938 12.515 24.202 1.00 87.00 688 LEU A CA 1
ATOM 5314 C C . LEU A 1 688 ? 15.653 11.082 24.690 1.00 87.00 688 LEU A C 1
ATOM 5316 O O . LEU A 1 688 ? 14.616 10.842 25.314 1.00 87.00 688 LEU A O 1
ATOM 5320 N N . ALA A 1 689 ? 16.575 10.140 24.468 1.00 86.25 689 ALA A N 1
ATOM 5321 C CA . ALA A 1 689 ? 16.475 8.776 24.985 1.00 86.25 689 ALA A CA 1
ATOM 5322 C C . ALA A 1 689 ? 16.549 8.739 26.523 1.00 86.25 689 ALA A C 1
ATOM 5324 O O . ALA A 1 689 ? 15.699 8.117 27.163 1.00 86.25 689 ALA A O 1
ATOM 5325 N N . ALA A 1 690 ? 17.499 9.464 27.123 1.00 85.94 690 ALA A N 1
ATOM 5326 C CA . ALA A 1 690 ? 17.621 9.603 28.574 1.00 85.94 690 ALA A CA 1
ATOM 5327 C C . ALA A 1 690 ? 16.384 10.278 29.194 1.00 85.94 690 ALA A C 1
ATOM 5329 O O . ALA A 1 690 ? 15.862 9.800 30.201 1.00 85.94 690 ALA A O 1
ATOM 5330 N N . GLY A 1 691 ? 15.851 11.328 28.558 1.00 84.25 691 GLY A N 1
ATOM 5331 C CA . GLY A 1 691 ? 14.605 11.981 28.968 1.00 84.25 691 GLY A CA 1
ATOM 5332 C C . GLY A 1 691 ? 13.408 11.025 28.950 1.00 84.25 691 GLY A C 1
ATOM 5333 O O . GLY A 1 691 ? 12.679 10.928 29.938 1.00 84.25 691 GLY A O 1
ATOM 5334 N N . ARG A 1 692 ? 13.245 10.241 27.874 1.00 87.19 692 ARG A N 1
ATOM 5335 C CA . ARG A 1 692 ? 12.211 9.194 27.788 1.00 87.19 692 ARG A CA 1
ATOM 5336 C C . ARG A 1 692 ? 12.375 8.137 28.883 1.00 87.19 692 ARG A C 1
ATOM 5338 O O . ARG A 1 692 ? 11.374 7.719 29.469 1.00 87.19 692 ARG A O 1
ATOM 5345 N N . GLN A 1 693 ? 13.604 7.717 29.178 1.00 88.00 693 GLN A N 1
ATOM 5346 C CA . GLN A 1 693 ? 13.876 6.750 30.242 1.00 88.00 693 GLN A CA 1
ATOM 5347 C C . GLN A 1 693 ? 13.556 7.329 31.629 1.00 88.00 693 GLN A C 1
ATOM 5349 O O . GLN A 1 693 ? 12.956 6.637 32.447 1.00 88.00 693 GLN A O 1
ATOM 5354 N N . GLY A 1 694 ? 13.858 8.609 31.873 1.00 85.94 694 GLY A N 1
ATOM 5355 C CA . GLY A 1 694 ? 13.498 9.317 33.105 1.00 85.94 694 GLY A CA 1
ATOM 5356 C C . GLY A 1 694 ? 11.985 9.405 33.331 1.00 85.94 694 GLY A C 1
ATOM 5357 O O . GLY A 1 694 ? 11.509 9.090 34.420 1.00 85.94 694 GLY A O 1
ATOM 5358 N N . VAL A 1 695 ? 11.205 9.739 32.294 1.00 85.31 695 VAL A N 1
ATOM 5359 C CA . VAL A 1 695 ? 9.729 9.712 32.365 1.00 85.31 695 VAL A CA 1
ATOM 5360 C C . VAL A 1 695 ? 9.222 8.293 32.631 1.00 85.31 695 VAL A C 1
ATOM 5362 O O . VAL A 1 695 ? 8.374 8.098 33.498 1.00 85.31 695 VAL A O 1
ATOM 5365 N N . THR A 1 696 ? 9.775 7.292 31.939 1.00 86.44 696 THR A N 1
ATOM 5366 C CA . THR A 1 696 ? 9.416 5.875 32.133 1.00 86.44 696 THR A CA 1
ATOM 5367 C C . THR A 1 696 ? 9.681 5.426 33.575 1.00 86.44 696 THR A C 1
ATOM 5369 O O . THR A 1 696 ? 8.825 4.797 34.188 1.00 86.44 696 THR A O 1
ATOM 5372 N N . TYR A 1 697 ? 10.817 5.815 34.160 1.00 88.12 697 TYR A N 1
ATOM 5373 C CA . TYR A 1 697 ? 11.143 5.551 35.563 1.00 88.12 697 TYR A CA 1
ATOM 5374 C C . TYR A 1 697 ? 10.159 6.220 36.535 1.00 88.12 697 TYR A C 1
ATOM 5376 O O . TYR A 1 697 ? 9.682 5.561 37.458 1.00 88.12 697 TYR A O 1
ATOM 5384 N N . MET A 1 698 ? 9.795 7.489 36.314 1.00 84.06 698 MET A N 1
ATOM 5385 C CA . MET A 1 698 ? 8.816 8.192 37.159 1.00 84.06 698 MET A CA 1
ATOM 5386 C C . MET A 1 698 ? 7.431 7.530 37.116 1.00 84.06 698 MET A C 1
ATOM 5388 O O . MET A 1 698 ? 6.816 7.334 38.164 1.00 84.06 698 MET A O 1
ATOM 5392 N N . PHE A 1 699 ? 6.962 7.126 35.930 1.00 85.81 699 PHE A N 1
ATOM 5393 C CA . PHE A 1 699 ? 5.698 6.398 35.780 1.00 85.81 699 PHE A CA 1
ATOM 5394 C C . PHE A 1 699 ? 5.751 5.010 36.431 1.00 85.81 699 PHE A C 1
ATOM 5396 O O . PHE A 1 699 ? 4.837 4.663 37.174 1.00 85.81 699 PHE A O 1
ATOM 5403 N N . ASN A 1 700 ? 6.832 4.249 36.239 1.00 88.56 700 ASN A N 1
ATOM 5404 C CA . ASN A 1 700 ? 7.002 2.941 36.878 1.00 88.56 700 ASN A CA 1
ATOM 5405 C C . ASN A 1 700 ? 7.053 3.054 38.411 1.00 88.56 700 ASN A C 1
ATOM 5407 O O . ASN A 1 700 ? 6.417 2.257 39.096 1.00 88.56 700 ASN A O 1
ATOM 5411 N N . LYS A 1 701 ? 7.737 4.071 38.957 1.00 88.31 701 LYS A N 1
ATOM 5412 C CA . LYS A 1 701 ? 7.751 4.354 40.400 1.00 88.31 701 LYS A CA 1
ATOM 5413 C C . LYS A 1 701 ? 6.343 4.665 40.920 1.00 88.31 701 LYS A C 1
ATOM 5415 O O . LYS A 1 701 ? 5.939 4.099 41.928 1.00 88.31 701 LYS A O 1
ATOM 5420 N N . TYR A 1 702 ? 5.586 5.519 40.225 1.00 86.38 702 TYR A N 1
ATOM 5421 C CA . TYR A 1 702 ? 4.202 5.831 40.599 1.00 86.38 702 TYR A CA 1
ATOM 5422 C C . TYR A 1 702 ? 3.296 4.590 40.559 1.00 86.38 702 TYR A C 1
ATOM 5424 O O . TYR A 1 702 ? 2.541 4.360 41.503 1.00 86.38 702 TYR A O 1
ATOM 5432 N N . ILE A 1 703 ? 3.400 3.765 39.510 1.00 89.25 703 ILE A N 1
ATOM 5433 C CA . ILE A 1 703 ? 2.661 2.499 39.397 1.00 89.25 703 ILE A CA 1
ATOM 5434 C C . ILE A 1 703 ? 3.000 1.584 40.578 1.00 89.25 703 ILE A C 1
ATOM 5436 O O . ILE A 1 703 ? 2.081 1.124 41.250 1.00 89.25 703 ILE A O 1
ATOM 5440 N N . GLN A 1 704 ? 4.287 1.385 40.881 1.00 91.56 704 GLN A N 1
ATOM 5441 C CA . GLN A 1 704 ? 4.739 0.549 41.996 1.00 91.56 704 GLN A CA 1
ATOM 5442 C C . GLN A 1 704 ? 4.187 1.039 43.342 1.00 91.56 704 GLN A C 1
ATOM 5444 O O . GLN A 1 704 ? 3.602 0.252 44.079 1.00 91.56 704 GLN A O 1
ATOM 5449 N N . THR A 1 705 ? 4.275 2.343 43.629 1.00 89.44 705 THR A N 1
ATOM 5450 C CA . THR A 1 705 ? 3.705 2.930 44.853 1.00 89.44 705 THR A CA 1
ATOM 5451 C C . THR A 1 705 ? 2.191 2.713 44.946 1.00 89.44 705 THR A C 1
ATOM 5453 O O . THR A 1 705 ? 1.686 2.441 46.028 1.00 89.44 705 THR A O 1
ATOM 5456 N N . CYS A 1 706 ? 1.455 2.769 43.832 1.00 89.44 706 CYS A N 1
ATOM 5457 C CA . CYS A 1 706 ? 0.019 2.473 43.828 1.00 89.44 706 CYS A CA 1
ATOM 5458 C C . CYS A 1 706 ? -0.272 0.979 44.049 1.00 89.44 706 CYS A C 1
ATOM 5460 O O . CYS A 1 706 ? -1.163 0.638 44.822 1.00 89.44 706 CYS A O 1
ATOM 5462 N N . LEU A 1 707 ? 0.497 0.084 43.418 1.00 90.75 707 LEU A N 1
ATOM 5463 C CA . LEU A 1 707 ? 0.396 -1.358 43.654 1.00 90.75 707 LEU A CA 1
ATOM 5464 C C . LEU A 1 707 ? 0.614 -1.684 45.138 1.00 90.75 707 LEU A C 1
ATOM 5466 O O . LEU A 1 707 ? -0.193 -2.391 45.730 1.00 90.75 707 LEU A O 1
ATOM 5470 N N . GLU A 1 708 ? 1.649 -1.117 45.755 1.00 91.31 708 GLU A N 1
ATOM 5471 C CA . GLU A 1 708 ? 1.964 -1.303 47.176 1.00 91.31 708 GLU A CA 1
ATOM 5472 C C . GLU A 1 708 ? 0.896 -0.712 48.113 1.00 91.31 708 GLU A C 1
ATOM 5474 O O . GLU A 1 708 ? 0.499 -1.376 49.071 1.00 91.31 708 GLU A O 1
ATOM 5479 N N . GLN A 1 709 ? 0.413 0.505 47.834 1.00 87.94 709 GLN A N 1
ATOM 5480 C CA . GLN A 1 709 ? -0.510 1.228 48.716 1.00 87.94 709 GLN A CA 1
ATOM 5481 C C . GLN A 1 709 ? -1.957 0.725 48.679 1.00 87.94 709 GLN A C 1
ATOM 5483 O O . GLN A 1 709 ? -2.591 0.720 49.730 1.00 87.94 709 GLN A O 1
ATOM 5488 N N . ASP A 1 710 ? -2.503 0.349 47.513 1.00 89.75 710 ASP A N 1
ATOM 5489 C CA . ASP A 1 710 ? -3.925 -0.019 47.422 1.00 89.75 710 ASP A CA 1
ATOM 5490 C C . ASP A 1 710 ? -4.256 -1.210 46.506 1.00 89.75 710 ASP A C 1
ATOM 5492 O O . ASP A 1 710 ? -5.066 -2.055 46.889 1.00 89.75 710 ASP A O 1
ATOM 5496 N N . LEU A 1 711 ? -3.631 -1.363 45.333 1.00 91.38 711 LEU A N 1
ATOM 5497 C CA . LEU A 1 711 ? -4.019 -2.439 44.401 1.00 91.38 711 LEU A CA 1
ATOM 5498 C C . LEU A 1 711 ? -3.535 -3.851 44.794 1.00 91.38 711 LEU A C 1
ATOM 5500 O O . LEU A 1 711 ? -4.109 -4.833 44.324 1.00 91.38 711 LEU A O 1
ATOM 5504 N N . ASN A 1 712 ? -2.549 -3.992 45.683 1.00 91.12 712 ASN A N 1
ATOM 5505 C CA . ASN A 1 712 ? -2.232 -5.282 46.312 1.00 91.12 712 ASN A CA 1
ATOM 5506 C C . ASN A 1 712 ? -3.203 -5.636 47.456 1.00 91.12 712 ASN A C 1
ATOM 5508 O O . ASN A 1 712 ? -3.401 -6.816 47.731 1.00 91.12 712 ASN A O 1
ATOM 5512 N N . HIS A 1 713 ? -3.860 -4.647 48.073 1.00 92.06 713 HIS A N 1
ATOM 5513 C CA . HIS A 1 713 ? -4.648 -4.807 49.305 1.00 92.06 713 HIS A CA 1
ATOM 5514 C C . HIS A 1 713 ? -6.139 -4.442 49.126 1.00 92.06 713 HIS A C 1
ATOM 5516 O O . HIS A 1 713 ? -6.824 -4.104 50.086 1.00 92.06 713 HIS A O 1
ATOM 5522 N N . ILE A 1 714 ? -6.675 -4.562 47.900 1.00 91.25 714 ILE A N 1
ATOM 5523 C CA . ILE A 1 714 ? -8.023 -4.098 47.483 1.00 91.25 714 ILE A CA 1
ATOM 5524 C C . ILE A 1 714 ? -9.156 -4.497 48.446 1.00 91.25 714 ILE A C 1
ATOM 5526 O O . ILE A 1 714 ? -10.100 -3.729 48.624 1.00 91.25 714 ILE A O 1
ATOM 5530 N N . GLN A 1 715 ? -9.080 -5.676 49.069 1.00 89.50 715 GLN A N 1
ATOM 5531 C CA . GLN A 1 715 ? -10.047 -6.115 50.081 1.00 89.50 715 GLN A CA 1
ATOM 5532 C C . GLN A 1 715 ? -10.081 -5.135 51.271 1.00 89.50 715 GLN A C 1
ATOM 5534 O O . GLN A 1 715 ? -11.108 -4.511 51.534 1.00 89.50 715 GLN A O 1
ATOM 5539 N N . GLU A 1 716 ? -8.929 -4.942 51.908 1.00 91.12 716 GLU A N 1
ATOM 5540 C CA . GLU A 1 716 ? -8.734 -4.114 53.101 1.00 91.12 716 GLU A CA 1
ATOM 5541 C C . GLU A 1 716 ? -8.897 -2.616 52.793 1.00 91.12 716 GLU A C 1
ATOM 5543 O O . GLU A 1 716 ? -9.404 -1.864 53.622 1.00 91.12 716 GLU A O 1
ATOM 5548 N N . THR A 1 717 ? -8.509 -2.169 51.590 1.00 91.81 717 THR A N 1
ATOM 5549 C CA . THR A 1 717 ? -8.580 -0.750 51.197 1.00 91.81 717 THR A CA 1
ATOM 5550 C C . THR A 1 717 ? -9.949 -0.321 50.656 1.00 91.81 717 THR A C 1
ATOM 5552 O O . THR A 1 717 ? -10.344 0.825 50.856 1.00 91.81 717 THR A O 1
ATOM 5555 N N . TYR A 1 718 ? -10.673 -1.202 49.951 1.00 93.56 718 TYR A N 1
ATOM 5556 C CA . TYR A 1 718 ? -11.853 -0.813 49.161 1.00 93.56 718 TYR A CA 1
ATOM 5557 C C . TYR A 1 718 ? -13.109 -1.681 49.352 1.00 93.56 718 TYR A C 1
ATOM 5559 O O . TYR A 1 718 ? -14.155 -1.315 48.816 1.00 93.56 718 TYR A O 1
ATOM 5567 N N . LEU A 1 719 ? -13.060 -2.811 50.066 1.00 90.38 719 LEU A N 1
ATOM 5568 C CA . LEU A 1 719 ? -14.249 -3.649 50.309 1.00 90.38 719 LEU A CA 1
ATOM 5569 C C . LEU A 1 719 ? -14.659 -3.732 51.780 1.00 90.38 719 LEU A C 1
ATOM 5571 O O . LEU A 1 719 ? -15.859 -3.761 52.057 1.00 90.38 719 LEU A O 1
ATOM 5575 N N . ASP A 1 720 ? -13.688 -3.762 52.688 1.00 90.06 720 ASP A N 1
ATOM 5576 C CA . ASP A 1 720 ? -13.917 -3.847 54.132 1.00 90.06 720 ASP A CA 1
ATOM 5577 C C . ASP A 1 720 ? -14.298 -2.490 54.778 1.00 90.06 720 ASP A C 1
ATOM 5579 O O . ASP A 1 720 ? -15.137 -2.492 55.686 1.00 90.06 720 ASP A O 1
ATOM 5583 N N . PRO A 1 721 ? -13.775 -1.320 54.339 1.00 90.06 721 PRO A N 1
ATOM 5584 C CA . PRO A 1 721 ? -14.145 -0.035 54.934 1.00 90.06 721 PRO A CA 1
ATOM 5585 C C . PRO A 1 721 ? -15.581 0.408 54.589 1.00 90.06 721 PRO A C 1
ATOM 5587 O O . PRO A 1 721 ? -16.016 0.301 53.436 1.00 90.06 721 PRO A O 1
ATOM 5590 N N . PRO A 1 722 ? -16.332 0.989 55.545 1.00 84.06 722 PRO A N 1
ATOM 5591 C CA . PRO A 1 722 ? -17.651 1.543 55.264 1.00 84.06 722 PRO A CA 1
ATOM 5592 C C . PRO A 1 722 ? -17.551 2.722 54.287 1.00 84.06 722 PRO A C 1
ATOM 5594 O O . PRO A 1 722 ? -16.672 3.572 54.399 1.00 84.06 722 PRO A O 1
ATOM 5597 N N . ASN A 1 723 ? -18.496 2.788 53.346 1.00 89.19 723 ASN A N 1
ATOM 5598 C CA . ASN A 1 723 ? -18.557 3.786 52.268 1.00 89.19 723 ASN A CA 1
ATOM 5599 C C . ASN A 1 723 ? -17.384 3.747 51.260 1.00 89.19 723 ASN A C 1
ATOM 5601 O O . ASN A 1 723 ? -17.257 4.666 50.455 1.00 89.19 723 ASN A O 1
ATOM 5605 N N . ALA A 1 724 ? -16.584 2.676 51.239 1.00 93.00 724 ALA A N 1
ATOM 5606 C CA . ALA A 1 724 ? -15.674 2.368 50.135 1.00 93.00 724 ALA A CA 1
ATOM 5607 C C . ALA A 1 724 ? -16.268 1.305 49.188 1.00 93.00 724 ALA A C 1
ATOM 5609 O O . ALA A 1 724 ? -17.166 0.542 49.564 1.00 93.00 724 ALA A O 1
ATOM 5610 N N . CYS A 1 725 ? -15.791 1.267 47.940 1.00 94.44 725 CYS A N 1
ATOM 5611 C CA . CYS A 1 725 ? -16.110 0.201 46.989 1.00 94.44 725 CYS A CA 1
ATOM 5612 C C . CYS A 1 725 ? -15.081 0.112 45.844 1.00 94.44 725 CYS A C 1
ATOM 5614 O O . CYS A 1 725 ? -14.437 1.100 45.490 1.00 94.44 725 CYS A O 1
ATOM 5616 N N . PHE A 1 726 ? -14.982 -1.062 45.214 1.00 96.94 726 PHE A N 1
ATOM 5617 C CA . PHE A 1 726 ? -14.265 -1.283 43.955 1.00 96.94 726 PHE A CA 1
ATOM 5618 C C . PHE A 1 726 ? -15.183 -2.001 42.958 1.00 96.94 726 PHE A C 1
ATOM 5620 O O . PHE A 1 726 ? -15.789 -3.029 43.289 1.00 96.94 726 PHE A O 1
ATOM 5627 N N . TRP A 1 727 ? -15.254 -1.495 41.726 1.00 97.25 727 TRP A N 1
ATOM 5628 C CA . TRP A 1 727 ? -15.981 -2.114 40.619 1.00 97.25 727 TRP A CA 1
ATOM 5629 C C . TRP A 1 727 ? -15.071 -2.410 39.432 1.00 97.25 727 TRP A C 1
ATOM 5631 O O . TRP A 1 727 ? -14.095 -1.709 39.155 1.00 97.25 727 TRP A O 1
ATOM 5641 N N . VAL A 1 728 ? -15.459 -3.442 38.694 1.00 96.81 728 VAL A N 1
ATOM 5642 C CA . VAL A 1 728 ? -14.870 -3.840 37.423 1.00 96.81 728 VAL A CA 1
ATOM 5643 C C . VAL A 1 728 ? -15.944 -3.819 36.339 1.00 96.81 728 VAL A C 1
ATOM 5645 O O . VAL A 1 728 ? -17.093 -4.190 36.583 1.00 96.81 728 VAL A O 1
ATOM 5648 N N . ALA A 1 729 ? -15.569 -3.377 35.143 1.00 93.19 729 ALA A N 1
ATOM 5649 C CA . ALA A 1 729 ? -16.328 -3.614 33.924 1.00 93.19 729 ALA A CA 1
ATOM 5650 C C . ALA A 1 729 ? -15.786 -4.891 33.277 1.00 93.19 729 ALA A C 1
ATOM 5652 O O . ALA A 1 729 ? -14.610 -4.947 32.911 1.00 93.19 729 ALA A O 1
ATOM 5653 N N . GLU A 1 730 ? -16.635 -5.904 33.156 1.00 90.00 730 GLU A N 1
ATOM 5654 C CA . GLU A 1 730 ? -16.335 -7.183 32.522 1.00 90.00 730 GLU A CA 1
ATOM 5655 C C . GLU A 1 730 ? -16.897 -7.212 31.095 1.00 90.00 730 GLU A C 1
ATOM 5657 O O . GLU A 1 730 ? -18.010 -6.747 30.861 1.00 90.00 730 GLU A O 1
ATOM 5662 N N . SER A 1 731 ? -16.138 -7.760 30.149 1.00 81.81 731 SER A N 1
ATOM 5663 C CA . SER A 1 731 ? -16.559 -8.041 28.771 1.00 81.81 731 SER A CA 1
ATOM 5664 C C . SER A 1 731 ? -15.975 -9.391 28.366 1.00 81.81 731 SER A C 1
ATOM 5666 O O . SER A 1 731 ? -14.792 -9.642 28.605 1.00 81.81 731 SER A O 1
ATOM 5668 N N . GLN A 1 732 ? -16.796 -10.275 27.789 1.00 76.62 732 GLN A N 1
ATOM 5669 C CA . GLN A 1 732 ? -16.386 -11.618 27.339 1.00 76.62 732 GLN A CA 1
ATOM 5670 C C . GLN A 1 732 ? -15.611 -12.433 28.406 1.00 76.62 732 GLN A C 1
ATOM 5672 O O . GLN A 1 732 ? -14.645 -13.129 28.091 1.00 76.62 732 GLN A O 1
ATOM 5677 N N . GLY A 1 733 ? -16.011 -12.332 29.681 1.00 78.06 733 GLY A N 1
ATOM 5678 C CA . GLY A 1 733 ? -15.378 -13.053 30.793 1.00 78.06 733 GLY A CA 1
ATOM 5679 C C . GLY A 1 733 ? -14.032 -12.487 31.267 1.00 78.06 733 GLY A C 1
ATOM 5680 O O . GLY A 1 733 ? -13.293 -13.200 31.939 1.00 78.06 733 GLY A O 1
ATOM 5681 N N . ARG A 1 734 ? -13.679 -11.245 30.901 1.00 86.62 734 ARG A N 1
ATOM 5682 C CA . ARG A 1 734 ? -12.423 -10.571 31.290 1.00 86.62 734 ARG A CA 1
ATOM 5683 C C . ARG A 1 734 ? -12.656 -9.153 31.790 1.00 86.62 734 ARG A C 1
ATOM 5685 O O . ARG A 1 734 ? -13.577 -8.473 31.333 1.00 86.62 734 ARG A O 1
ATOM 5692 N N . VAL A 1 735 ? -11.779 -8.657 32.660 1.00 93.00 735 VAL A N 1
ATOM 5693 C CA . VAL A 1 735 ? -11.854 -7.282 33.169 1.00 93.00 735 VAL A CA 1
ATOM 5694 C C . VAL A 1 735 ? -11.277 -6.314 32.138 1.00 93.00 735 VAL A C 1
ATOM 5696 O O . VAL A 1 735 ? -10.092 -6.343 31.793 1.00 93.00 735 VAL A O 1
ATOM 5699 N N . VAL A 1 736 ? -12.132 -5.415 31.653 1.00 90.94 736 VAL A N 1
ATOM 5700 C CA . VAL A 1 736 ? -11.810 -4.406 30.631 1.00 90.94 736 VAL A CA 1
ATOM 5701 C C . VAL A 1 736 ? -11.820 -2.976 31.158 1.00 90.94 736 VAL A C 1
ATOM 5703 O O . VAL A 1 736 ? -11.277 -2.087 30.501 1.00 90.94 736 VAL A O 1
ATOM 5706 N N . GLY A 1 737 ? -12.346 -2.749 32.361 1.00 93.94 737 GLY A N 1
ATOM 5707 C CA . GLY A 1 737 ? -12.223 -1.479 33.070 1.00 93.94 737 GLY A CA 1
ATOM 5708 C C . GLY A 1 737 ? -12.334 -1.623 34.584 1.00 93.94 737 GLY A C 1
ATOM 5709 O O . GLY A 1 737 ? -12.846 -2.620 35.084 1.00 93.94 737 GLY A O 1
ATOM 5710 N N . THR A 1 738 ? -11.855 -0.618 35.307 1.00 96.69 738 THR A N 1
ATOM 5711 C CA . THR A 1 738 ? -11.791 -0.558 36.773 1.00 96.69 738 THR A CA 1
ATOM 5712 C C . THR A 1 738 ? -12.224 0.818 37.258 1.00 96.69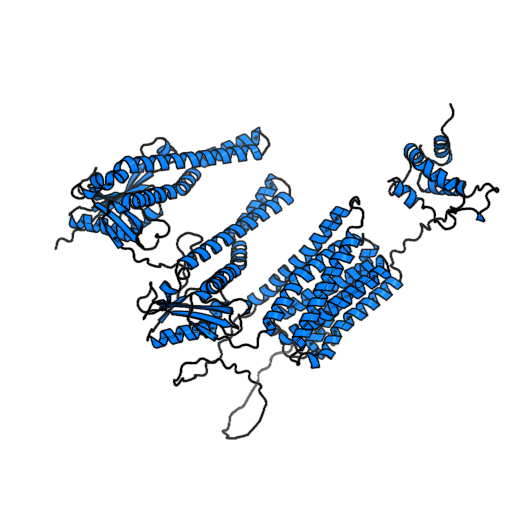 738 THR A C 1
ATOM 5714 O O . THR A 1 738 ? -11.964 1.809 36.575 1.00 96.69 738 THR A O 1
ATOM 5717 N N . VAL A 1 739 ? -12.835 0.899 38.441 1.00 96.75 739 VAL A N 1
ATOM 5718 C CA . VAL A 1 739 ? -12.957 2.140 39.223 1.00 96.75 739 VAL A CA 1
ATOM 5719 C C . VAL A 1 739 ? -13.073 1.812 40.711 1.00 96.75 739 VAL A C 1
ATOM 5721 O O . VAL A 1 739 ? -13.647 0.789 41.084 1.00 96.75 739 VAL A O 1
ATOM 5724 N N . ALA A 1 740 ? -12.545 2.686 41.561 1.00 96.00 740 ALA A N 1
ATOM 5725 C CA . ALA A 1 740 ? -12.589 2.560 43.010 1.00 96.00 740 ALA A CA 1
ATOM 5726 C C . ALA A 1 740 ? -13.072 3.864 43.654 1.00 96.00 740 ALA A C 1
ATOM 5728 O O . ALA A 1 740 ? -12.929 4.941 43.071 1.00 96.00 740 ALA A O 1
ATOM 5729 N N . CYS A 1 741 ? -13.618 3.781 44.864 1.00 95.00 741 CYS A N 1
ATOM 5730 C CA . CYS A 1 741 ? -14.017 4.952 45.633 1.00 95.00 741 CYS A CA 1
ATOM 5731 C C . CYS A 1 741 ? -13.827 4.766 47.142 1.00 95.00 741 CYS A C 1
ATOM 5733 O O . CYS A 1 741 ? -13.958 3.657 47.665 1.00 95.00 741 CYS A O 1
ATOM 5735 N N . LEU A 1 742 ? -13.576 5.874 47.835 1.00 94.56 742 LEU A N 1
ATOM 5736 C CA . LEU A 1 742 ? -13.498 5.988 49.293 1.00 94.56 742 LEU A CA 1
ATOM 5737 C C . LEU A 1 742 ? -13.906 7.415 49.722 1.00 94.56 742 LEU A C 1
ATOM 5739 O O . LEU A 1 742 ? -13.897 8.306 48.874 1.00 94.56 742 LEU A O 1
ATOM 5743 N N . PRO A 1 743 ? -14.234 7.685 50.997 1.00 93.44 743 PRO A N 1
ATOM 5744 C CA . PRO A 1 743 ? -14.396 9.057 51.489 1.00 93.44 743 PRO A CA 1
ATOM 5745 C C . PRO A 1 743 ? -13.104 9.873 51.312 1.00 93.44 743 PRO A C 1
ATOM 5747 O O . PRO A 1 743 ? -12.013 9.352 51.550 1.00 93.44 743 PRO A O 1
ATOM 5750 N N . ALA A 1 744 ? -13.207 11.137 50.899 1.00 89.25 744 ALA A N 1
ATOM 5751 C CA . ALA A 1 744 ? -12.034 11.965 50.626 1.00 89.25 744 ALA A CA 1
ATOM 5752 C C . ALA A 1 744 ? -11.347 12.474 51.910 1.00 89.25 744 ALA A C 1
ATOM 5754 O O . ALA A 1 744 ? -12.001 12.943 52.839 1.00 89.25 744 ALA A O 1
ATOM 5755 N N . GLU A 1 745 ? -10.009 12.460 51.932 1.00 84.00 745 GLU A N 1
ATOM 5756 C CA . GLU A 1 745 ? -9.201 12.827 53.113 1.00 84.00 745 GLU A CA 1
ATOM 5757 C C . GLU A 1 745 ? -9.363 14.295 53.556 1.00 84.00 745 GLU A C 1
ATOM 5759 O O . GLU A 1 745 ? -9.233 14.601 54.740 1.00 84.00 745 GLU A O 1
ATOM 5764 N N . LYS A 1 746 ? -9.620 15.212 52.611 1.00 81.25 746 LYS A N 1
ATOM 5765 C CA . LYS A 1 746 ? -9.715 16.663 52.871 1.00 81.25 746 LYS A CA 1
ATOM 5766 C C . LYS A 1 746 ? -11.126 17.141 53.210 1.00 81.25 746 LYS A C 1
ATOM 5768 O O . LYS A 1 746 ? -11.271 18.081 53.984 1.00 81.25 746 LYS A O 1
ATOM 5773 N N . ASP A 1 747 ? -12.139 16.523 52.609 1.00 86.12 747 ASP A N 1
ATOM 5774 C CA . ASP A 1 747 ? -13.550 16.797 52.881 1.00 86.12 747 ASP A CA 1
ATOM 5775 C C . ASP A 1 747 ? -14.338 15.477 52.850 1.00 86.12 747 ASP A C 1
ATOM 5777 O O . ASP A 1 747 ? -14.751 15.027 51.777 1.00 86.12 747 ASP A O 1
ATOM 5781 N N . PRO A 1 748 ? -14.579 14.856 54.020 1.00 86.88 748 PRO A N 1
ATOM 5782 C CA . PRO A 1 748 ? -15.368 13.630 54.133 1.00 86.88 748 PRO A CA 1
ATOM 5783 C C . PRO A 1 748 ? -16.825 13.751 53.654 1.00 86.88 748 PRO A C 1
ATOM 5785 O O . PRO A 1 748 ? -17.523 12.741 53.592 1.00 86.88 748 PRO A O 1
ATOM 5788 N N . SER A 1 749 ? -17.299 14.956 53.309 1.00 87.75 749 SER A N 1
ATOM 5789 C CA . SER A 1 749 ? -18.595 15.179 52.651 1.00 87.75 749 SER A CA 1
ATOM 5790 C C . SER A 1 749 ? -18.614 14.729 51.186 1.00 87.75 749 SER A C 1
ATOM 5792 O O . SER A 1 749 ? -19.695 14.618 50.601 1.00 87.75 749 SER A O 1
ATOM 5794 N N . PHE A 1 750 ? -17.442 14.476 50.594 1.00 92.06 750 PHE A N 1
ATOM 5795 C CA . PHE A 1 750 ? -17.259 14.027 49.216 1.00 92.06 750 PHE A CA 1
ATOM 5796 C C . PHE A 1 750 ? -16.618 12.638 49.152 1.00 92.06 750 PHE A C 1
ATOM 5798 O O . PHE A 1 750 ? -15.813 12.237 49.997 1.00 92.06 750 PHE A O 1
ATOM 5805 N N . LEU A 1 751 ? -16.957 11.912 48.090 1.00 94.06 751 LEU A N 1
ATOM 5806 C CA . LEU A 1 751 ? -16.369 10.623 47.754 1.00 94.06 751 LEU A CA 1
ATOM 5807 C C . LEU A 1 751 ? -15.222 10.835 46.749 1.00 94.06 751 LEU A C 1
ATOM 5809 O O . LEU A 1 751 ? -15.432 11.446 45.706 1.00 94.06 751 LEU A O 1
ATOM 5813 N N . GLU A 1 752 ? -14.013 10.348 47.023 1.00 94.56 752 GLU A N 1
ATOM 5814 C CA . GLU A 1 752 ? -12.894 10.407 46.076 1.00 94.56 752 GLU A CA 1
ATOM 5815 C C . GLU A 1 752 ? -12.931 9.212 45.110 1.00 94.56 752 GLU A C 1
ATOM 5817 O O . GLU A 1 752 ? -12.876 8.052 45.526 1.00 94.56 752 GLU A O 1
ATOM 5822 N N . LEU A 1 753 ? -12.990 9.497 43.807 1.00 95.38 753 LEU A N 1
ATOM 5823 C CA . LEU A 1 753 ? -12.924 8.518 42.723 1.00 95.38 753 LEU A CA 1
ATOM 5824 C C . LEU A 1 753 ? -11.455 8.240 42.363 1.00 95.38 753 LEU A C 1
ATOM 5826 O O . LEU A 1 753 ? -10.735 9.116 41.879 1.00 95.38 753 LEU A O 1
ATOM 5830 N N . LYS A 1 754 ? -11.016 6.991 42.567 1.00 93.69 754 LYS A N 1
ATOM 5831 C CA . LYS A 1 754 ? -9.661 6.494 42.270 1.00 93.69 754 LYS A CA 1
ATOM 5832 C C . LYS A 1 754 ? -9.688 5.372 41.231 1.00 93.69 754 LYS A C 1
ATOM 5834 O O . LYS A 1 754 ? -10.728 4.807 40.902 1.00 93.69 754 LYS A O 1
ATOM 5839 N N . ARG A 1 755 ? -8.504 5.045 40.700 1.00 92.62 755 ARG A N 1
ATOM 5840 C CA . ARG A 1 755 ? -8.231 3.862 39.851 1.00 92.62 755 ARG A CA 1
ATOM 5841 C C . ARG A 1 755 ? -9.157 3.683 38.632 1.00 92.62 755 ARG A C 1
ATOM 5843 O O . ARG A 1 755 ? -9.275 2.568 38.123 1.00 92.62 755 ARG A O 1
ATOM 5850 N N . LEU A 1 756 ? -9.758 4.766 38.122 1.00 94.19 756 LEU A N 1
ATOM 5851 C CA . LEU A 1 756 ? -10.490 4.730 36.856 1.00 94.19 756 LEU A CA 1
ATOM 5852 C C . LEU A 1 756 ? -9.520 4.403 35.718 1.00 94.19 756 LEU A C 1
ATOM 5854 O O . LEU A 1 756 ? -8.577 5.149 35.451 1.00 94.19 756 LEU A O 1
ATOM 5858 N N . SER A 1 757 ? -9.730 3.275 35.052 1.00 93.62 757 SER A N 1
ATOM 5859 C CA . SER A 1 757 ? -8.934 2.848 33.900 1.00 93.62 757 SER A CA 1
ATOM 5860 C C . SER A 1 757 ? -9.753 1.914 33.018 1.00 93.62 757 SER A C 1
ATOM 5862 O O . SER A 1 757 ? -10.601 1.173 33.502 1.00 93.62 757 SER A O 1
ATOM 5864 N N . VAL A 1 758 ? -9.528 1.967 31.705 1.00 90.94 758 VAL A N 1
ATOM 5865 C CA . VAL A 1 758 ? -10.201 1.112 30.713 1.00 90.94 758 VAL A CA 1
ATOM 5866 C C . VAL A 1 758 ? -9.159 0.657 29.695 1.00 90.94 758 VAL A C 1
ATOM 5868 O O . VAL A 1 758 ? -8.416 1.493 29.161 1.00 90.94 758 VAL A O 1
ATOM 5871 N N . LYS A 1 759 ? -9.101 -0.653 29.416 1.00 85.94 759 LYS A N 1
ATOM 5872 C CA . LYS A 1 759 ? -8.238 -1.249 28.383 1.00 85.94 759 LYS A CA 1
ATOM 5873 C C . LYS A 1 759 ? -8.503 -0.551 27.048 1.00 85.94 759 LYS A C 1
ATOM 5875 O O . LYS A 1 759 ? -9.648 -0.369 26.645 1.00 85.94 759 LYS A O 1
ATOM 5880 N N . LYS A 1 760 ? -7.442 -0.139 26.351 1.00 79.50 760 LYS A N 1
ATOM 5881 C CA . LYS A 1 760 ? -7.518 0.701 25.141 1.00 79.50 760 LYS A CA 1
ATOM 5882 C C . LYS A 1 760 ? -8.401 0.128 24.027 1.00 79.50 760 LYS A C 1
ATOM 5884 O O . LYS A 1 760 ? -9.036 0.896 23.314 1.00 79.50 760 LYS A O 1
ATOM 5889 N N . THR A 1 761 ? -8.492 -1.198 23.934 1.00 72.44 761 THR A N 1
ATOM 5890 C CA . THR A 1 761 ? -9.375 -1.942 23.018 1.00 72.44 761 THR A CA 1
ATOM 5891 C C . THR A 1 761 ? -10.874 -1.775 23.291 1.00 72.44 761 THR A C 1
ATOM 5893 O O . THR A 1 761 ? -11.669 -2.096 22.419 1.00 72.44 761 THR A O 1
ATOM 5896 N N . HIS A 1 762 ? -11.256 -1.271 24.468 1.00 74.44 762 HIS A N 1
ATOM 5897 C CA . HIS A 1 762 ? -12.641 -1.110 24.927 1.00 74.44 762 HIS A CA 1
ATOM 5898 C C . HIS A 1 762 ? -12.994 0.360 25.248 1.00 74.44 762 HIS A C 1
ATOM 5900 O O . HIS A 1 762 ? -13.996 0.665 25.895 1.00 74.44 762 HIS A O 1
ATOM 5906 N N . ARG A 1 763 ? -12.165 1.319 24.809 1.00 77.62 763 ARG A N 1
ATOM 5907 C CA . ARG A 1 763 ? -12.491 2.755 24.896 1.00 77.62 763 ARG A CA 1
ATOM 5908 C C . ARG A 1 763 ? -13.475 3.150 23.788 1.00 77.62 763 ARG A C 1
ATOM 5910 O O . ARG A 1 763 ? -13.667 2.421 22.824 1.00 77.62 763 ARG A O 1
ATOM 5917 N N . GLY A 1 764 ? -14.151 4.285 23.956 1.00 67.19 764 GLY A N 1
ATOM 5918 C CA . GLY A 1 764 ? -15.255 4.716 23.081 1.00 67.19 764 GLY A CA 1
ATOM 5919 C C . GLY A 1 764 ? -16.608 4.079 23.430 1.00 67.19 764 GLY A C 1
ATOM 5920 O O . GLY A 1 764 ? -17.610 4.783 23.433 1.00 67.19 764 GLY A O 1
ATOM 5921 N N . GLN A 1 765 ? -16.626 2.814 23.866 1.00 69.44 765 GLN A N 1
ATOM 5922 C CA . GLN A 1 765 ? -17.815 2.001 24.200 1.00 69.44 765 GLN A CA 1
ATOM 5923 C C . GLN A 1 765 ? -18.623 2.462 25.440 1.00 69.44 765 GLN A C 1
ATOM 5925 O O . GLN A 1 765 ? -19.327 1.676 26.062 1.00 69.44 765 GLN A O 1
ATOM 5930 N N . GLY A 1 766 ? -18.487 3.711 25.891 1.00 74.88 766 GLY A N 1
ATOM 5931 C CA . GLY A 1 766 ? -19.218 4.244 27.050 1.00 74.88 766 GLY A CA 1
ATOM 5932 C C . GLY A 1 766 ? -18.790 3.725 28.435 1.00 74.88 766 GLY A C 1
ATOM 5933 O O . GLY A 1 766 ? -19.124 4.377 29.422 1.00 74.88 766 GLY A O 1
ATOM 5934 N N . ILE A 1 767 ? -18.000 2.646 28.531 1.00 83.88 767 ILE A N 1
ATOM 5935 C CA . ILE A 1 767 ? -17.569 1.990 29.788 1.00 83.88 767 ILE A CA 1
ATOM 5936 C C . ILE A 1 767 ? -17.121 2.983 30.867 1.00 83.88 767 ILE A C 1
ATOM 5938 O O . ILE A 1 767 ? -17.609 2.934 31.992 1.00 83.88 767 ILE A O 1
ATOM 5942 N N . ALA A 1 768 ? -16.242 3.933 30.532 1.00 88.81 768 ALA A N 1
ATOM 5943 C CA . ALA A 1 768 ? -15.749 4.912 31.502 1.00 88.81 768 ALA A CA 1
ATOM 5944 C C . ALA A 1 768 ? -16.852 5.867 32.014 1.00 88.81 768 ALA A C 1
ATOM 5946 O O . ALA A 1 768 ? -16.852 6.215 33.190 1.00 88.81 768 ALA A O 1
ATOM 5947 N N . LYS A 1 769 ? -17.834 6.238 31.174 1.00 84.25 769 LYS A N 1
ATOM 5948 C CA . LYS A 1 769 ? -19.013 7.015 31.609 1.00 84.25 769 LYS A CA 1
ATOM 5949 C C . LYS A 1 769 ? -19.888 6.193 32.556 1.00 84.25 769 LYS A C 1
ATOM 5951 O O . LYS A 1 769 ? -20.370 6.724 33.549 1.00 84.25 769 LYS A O 1
ATOM 5956 N N . ALA A 1 770 ? -20.080 4.907 32.260 1.00 82.88 770 ALA A N 1
ATOM 5957 C CA . ALA A 1 770 ? -20.872 4.001 33.088 1.00 82.88 770 ALA A CA 1
ATOM 5958 C C . ALA A 1 770 ? -20.206 3.726 34.452 1.00 82.88 770 ALA A C 1
ATOM 5960 O O . ALA A 1 770 ? -20.882 3.789 35.474 1.00 82.88 770 ALA A O 1
ATOM 5961 N N . LEU A 1 771 ? -18.882 3.536 34.492 1.00 92.81 771 LEU A N 1
ATOM 5962 C CA . LEU A 1 771 ? -18.113 3.433 35.740 1.00 92.81 771 LEU A CA 1
ATOM 5963 C C . LEU A 1 771 ? -18.214 4.722 36.578 1.00 92.81 771 LEU A C 1
ATOM 5965 O O . LEU A 1 771 ? -18.470 4.645 37.776 1.00 92.81 771 LEU A O 1
ATOM 5969 N N . CYS A 1 772 ? -18.106 5.906 35.959 1.00 90.50 772 CYS A N 1
ATOM 5970 C CA . CYS A 1 772 ? -18.319 7.179 36.660 1.00 90.50 772 CYS A CA 1
ATOM 5971 C C . CYS A 1 772 ? -19.751 7.349 37.200 1.00 90.50 772 CYS A C 1
ATOM 5973 O O . CYS A 1 772 ? -19.913 7.939 38.265 1.00 90.50 772 CYS A O 1
ATOM 5975 N N . ARG A 1 773 ? -20.779 6.842 36.497 1.00 87.94 773 ARG A N 1
ATOM 5976 C CA . ARG A 1 773 ? -22.167 6.836 36.998 1.00 87.94 773 ARG A CA 1
ATOM 5977 C C . ARG A 1 773 ? -22.297 5.966 38.238 1.00 87.94 773 ARG A C 1
ATOM 5979 O O . ARG A 1 773 ? -22.699 6.485 39.261 1.00 87.94 773 ARG A O 1
ATOM 5986 N N . VAL A 1 774 ? -21.819 4.723 38.197 1.00 89.38 774 VAL A N 1
ATOM 5987 C CA . VAL A 1 774 ? -21.887 3.800 39.345 1.00 89.38 774 VAL A CA 1
ATOM 5988 C C . VAL A 1 774 ? -21.240 4.382 40.616 1.00 89.38 774 VAL A C 1
ATOM 5990 O O . VAL A 1 774 ? -21.765 4.180 41.708 1.00 89.38 774 VAL A O 1
ATOM 5993 N N . VAL A 1 775 ? -20.158 5.164 40.495 1.00 93.31 775 VAL A N 1
ATOM 5994 C CA . VAL A 1 775 ? -19.568 5.896 41.637 1.00 93.31 775 VAL A CA 1
ATOM 5995 C C . VAL A 1 775 ? -20.457 7.058 42.110 1.00 93.31 775 VAL A C 1
ATOM 5997 O O . VAL A 1 775 ? -20.610 7.254 43.314 1.00 93.31 775 VAL A O 1
ATOM 6000 N N . ALA A 1 776 ? -21.053 7.823 41.192 1.00 88.88 776 ALA A N 1
ATOM 6001 C CA . ALA A 1 776 ? -21.959 8.930 41.512 1.00 88.88 776 ALA A CA 1
ATOM 6002 C C . ALA A 1 776 ? -23.293 8.457 42.123 1.00 88.88 776 ALA A C 1
ATOM 6004 O O . ALA A 1 776 ? -23.777 9.059 43.080 1.00 88.88 776 ALA A O 1
ATOM 6005 N N . ASP A 1 777 ? -23.845 7.355 41.618 1.00 86.19 777 ASP A N 1
ATOM 6006 C CA . ASP A 1 777 ? -25.059 6.712 42.117 1.00 86.19 777 ASP A CA 1
ATOM 6007 C C . ASP A 1 777 ? -24.815 6.172 43.539 1.00 86.19 777 ASP A C 1
ATOM 6009 O O . ASP A 1 777 ? -25.573 6.480 44.456 1.00 86.19 777 ASP A O 1
ATOM 6013 N N . PHE A 1 778 ? -23.687 5.486 43.774 1.00 90.56 778 PHE A N 1
ATOM 6014 C CA . PHE A 1 778 ? -23.271 5.040 45.112 1.00 90.56 778 PHE A CA 1
ATOM 6015 C C . PHE A 1 778 ? -23.029 6.208 46.084 1.00 90.56 778 PHE A C 1
ATOM 6017 O O . PHE A 1 778 ? -23.389 6.123 47.259 1.00 90.56 778 PHE A O 1
ATOM 6024 N N . ALA A 1 779 ? -22.451 7.320 45.617 1.00 90.62 779 ALA A N 1
ATOM 6025 C CA . ALA A 1 779 ? -22.292 8.529 46.426 1.00 90.62 779 ALA A CA 1
ATOM 6026 C C . ALA A 1 779 ? -23.654 9.129 46.831 1.00 90.62 779 ALA A C 1
ATOM 6028 O O . ALA A 1 779 ? -23.829 9.519 47.988 1.00 90.62 779 ALA A O 1
ATOM 6029 N N . LEU A 1 780 ? -24.629 9.142 45.914 1.00 87.25 780 LEU A N 1
ATOM 6030 C CA . LEU A 1 780 ? -25.995 9.608 46.164 1.00 87.25 780 LEU A CA 1
ATOM 6031 C C . LEU A 1 780 ? -26.751 8.684 47.136 1.00 87.25 780 LEU A C 1
ATOM 6033 O O . LEU A 1 780 ? -27.329 9.174 48.105 1.00 87.25 780 LEU A O 1
ATOM 6037 N N . GLU A 1 781 ? -26.690 7.362 46.938 1.00 87.25 781 GLU A N 1
ATOM 6038 C CA . GLU A 1 781 ? -27.262 6.346 47.844 1.00 87.25 781 GLU A CA 1
ATOM 6039 C C . GLU A 1 781 ? -26.723 6.462 49.279 1.00 87.25 781 GLU A C 1
ATOM 6041 O O . GLU A 1 781 ? -27.437 6.188 50.245 1.00 87.25 781 GLU A O 1
ATOM 6046 N N . ARG A 1 782 ? -25.454 6.863 49.427 1.00 88.50 782 ARG A N 1
ATOM 6047 C CA . ARG A 1 782 ? -24.784 7.054 50.722 1.00 88.50 782 ARG A CA 1
ATOM 6048 C C . ARG A 1 782 ? -24.900 8.476 51.283 1.00 88.50 782 ARG A C 1
ATOM 6050 O O . ARG A 1 782 ? -24.420 8.714 52.389 1.00 88.50 782 ARG A O 1
ATOM 6057 N N . GLY A 1 783 ? -25.552 9.399 50.572 1.00 87.31 783 GLY A N 1
ATOM 6058 C CA . GLY A 1 783 ? -25.819 10.762 51.041 1.00 87.31 783 GLY A CA 1
ATOM 6059 C C . GLY A 1 783 ? -24.621 11.722 51.013 1.00 87.31 783 GLY A C 1
ATOM 6060 O O . GLY A 1 783 ? -24.641 12.721 51.732 1.00 87.31 783 GLY A O 1
ATOM 6061 N N . PHE A 1 784 ? -23.590 11.449 50.206 1.00 91.56 784 PHE A N 1
ATOM 6062 C CA . PHE A 1 784 ? -22.483 12.389 49.988 1.00 91.56 784 PHE A CA 1
ATOM 6063 C C . PHE A 1 784 ? -22.946 13.614 49.180 1.00 91.56 784 PHE A C 1
ATOM 6065 O O . PHE A 1 784 ? -23.849 13.529 48.348 1.00 91.56 784 PHE A O 1
ATOM 6072 N N . GLN A 1 785 ? -22.289 14.760 49.382 1.00 90.00 785 GLN A N 1
ATOM 6073 C CA . GLN A 1 785 ? -22.573 15.996 48.635 1.00 90.00 785 GLN A CA 1
ATOM 6074 C C . GLN A 1 785 ? -22.101 15.926 47.175 1.00 90.00 785 GLN A C 1
ATOM 6076 O O . GLN A 1 785 ? -22.570 16.684 46.321 1.00 90.00 785 GLN A O 1
ATOM 6081 N N . GLY A 1 786 ? -21.164 15.027 46.876 1.00 91.81 786 GLY A N 1
ATOM 6082 C CA . GLY A 1 786 ? -20.566 14.920 45.558 1.00 91.81 786 GLY A CA 1
ATOM 6083 C C . GLY A 1 786 ? -19.455 13.884 45.450 1.00 91.81 786 GLY A C 1
ATOM 6084 O O . GLY A 1 786 ? -19.135 13.171 46.404 1.00 91.81 786 GLY A O 1
ATOM 6085 N N . VAL A 1 787 ? -18.846 13.848 44.267 1.00 94.69 787 VAL A N 1
ATOM 6086 C CA . VAL A 1 787 ? -17.665 13.036 43.952 1.00 94.69 787 VAL A CA 1
ATOM 6087 C C . VAL A 1 787 ? -16.528 13.967 43.540 1.00 94.69 787 VAL A C 1
ATOM 6089 O O . VAL A 1 787 ? -16.744 14.868 42.730 1.00 94.69 787 VAL A O 1
ATOM 6092 N N . LEU A 1 788 ? -15.324 13.750 44.068 1.00 94.50 788 LEU A N 1
ATOM 6093 C CA . LEU A 1 788 ? -14.110 14.453 43.650 1.00 94.50 788 LEU A CA 1
ATOM 6094 C C . LEU A 1 788 ? -13.090 13.509 43.024 1.00 94.50 788 LEU A C 1
ATOM 6096 O O . LEU A 1 788 ? -13.090 12.309 43.292 1.00 94.50 788 LEU A O 1
ATOM 6100 N N . LEU A 1 789 ? -12.207 14.054 42.191 1.00 93.69 789 LEU A N 1
ATOM 6101 C CA . LEU A 1 789 ? -11.083 13.309 41.626 1.00 93.69 789 LEU A CA 1
ATOM 6102 C C . LEU A 1 789 ? -9.890 14.205 41.300 1.00 93.69 789 LEU A C 1
ATOM 6104 O O . LEU A 1 789 ? -10.026 15.415 41.095 1.00 93.69 789 LEU A O 1
ATOM 6108 N N . HIS A 1 790 ? -8.729 13.567 41.167 1.00 90.50 790 HIS A N 1
ATOM 6109 C CA . HIS A 1 790 ? -7.496 14.184 40.696 1.00 90.50 790 HIS A CA 1
ATOM 6110 C C . HIS A 1 790 ? -7.055 13.580 39.353 1.00 90.50 790 HIS A C 1
ATOM 6112 O O . HIS A 1 790 ? -7.053 12.363 39.169 1.00 90.50 790 HIS A O 1
ATOM 6118 N N . THR A 1 791 ? -6.647 14.425 38.406 1.00 90.00 791 THR A N 1
ATOM 6119 C CA . THR A 1 791 ? -6.118 14.007 37.095 1.00 90.00 791 THR A CA 1
ATOM 6120 C C . THR A 1 791 ? -4.966 14.910 36.664 1.00 90.00 791 THR A C 1
ATOM 6122 O O . THR A 1 791 ? -4.882 16.053 37.097 1.00 90.00 791 THR A O 1
ATOM 6125 N N . SER A 1 792 ? -4.040 14.418 35.844 1.00 86.38 792 SER A N 1
ATOM 6126 C CA . SER A 1 792 ? -2.888 15.217 35.400 1.00 86.38 792 SER A CA 1
ATOM 6127 C C . SER A 1 792 ? -3.194 16.048 34.153 1.00 86.38 792 SER A C 1
ATOM 6129 O O . SER A 1 792 ? -4.027 15.672 33.325 1.00 86.38 792 SER A O 1
ATOM 6131 N N . VAL A 1 793 ? -2.463 17.151 33.967 1.00 84.06 793 VAL A N 1
ATOM 6132 C CA . VAL A 1 793 ? -2.591 18.038 32.794 1.00 84.06 793 VAL A CA 1
ATOM 6133 C C . VAL A 1 793 ? -2.394 17.314 31.449 1.00 84.06 793 VAL A C 1
ATOM 6135 O O . VAL A 1 793 ? -2.987 17.702 30.444 1.00 84.06 793 VAL A O 1
ATOM 6138 N N . VAL A 1 794 ? -1.633 16.212 31.421 1.00 82.69 794 VAL A N 1
ATOM 6139 C CA . VAL A 1 794 ? -1.390 15.401 30.211 1.00 82.69 794 VAL A CA 1
ATOM 6140 C C . VAL A 1 794 ? -2.519 14.412 29.876 1.00 82.69 794 VAL A C 1
ATOM 6142 O O . VAL A 1 794 ? -2.557 13.890 28.761 1.00 82.69 794 VAL A O 1
ATOM 6145 N N . GLN A 1 795 ? -3.459 14.163 30.795 1.00 84.38 795 GLN A N 1
ATOM 6146 C CA . GLN A 1 795 ? -4.594 13.242 30.620 1.00 84.38 795 GLN A CA 1
ATOM 6147 C C . GLN A 1 795 ? -5.821 13.949 30.015 1.00 84.38 795 GLN A C 1
ATOM 6149 O O . GLN A 1 795 ? -6.930 13.901 30.546 1.00 84.38 795 GLN A O 1
ATOM 6154 N N . THR A 1 796 ? -5.629 14.607 28.872 1.00 84.31 796 THR A N 1
ATOM 6155 C CA . THR A 1 796 ? -6.641 15.477 28.240 1.00 84.31 796 THR A CA 1
ATOM 6156 C C . THR A 1 796 ? -7.935 14.761 27.839 1.00 84.31 796 THR A C 1
ATOM 6158 O O . THR A 1 796 ? -8.996 15.378 27.833 1.00 84.31 796 THR A O 1
ATOM 6161 N N . ASP A 1 797 ? -7.895 13.460 27.544 1.00 81.44 797 ASP A N 1
ATOM 6162 C CA . ASP A 1 797 ? -9.107 12.681 27.257 1.00 81.44 797 ASP A CA 1
ATOM 6163 C C . ASP A 1 797 ? -9.891 12.307 28.526 1.00 81.44 797 ASP A C 1
ATOM 6165 O O . ASP A 1 797 ? -11.112 12.161 28.467 1.00 81.44 797 ASP A O 1
ATOM 6169 N N . ALA A 1 798 ? -9.221 12.220 29.682 1.00 85.56 798 ALA A N 1
ATOM 6170 C CA . ALA A 1 798 ? -9.887 12.050 30.972 1.00 85.56 798 ALA A CA 1
ATOM 6171 C C . ALA A 1 798 ? -10.546 13.364 31.422 1.00 85.56 798 ALA A C 1
ATOM 6173 O O . ALA A 1 798 ? -11.707 13.351 31.811 1.00 85.56 798 ALA A O 1
ATOM 6174 N N . GLN A 1 799 ? -9.859 14.503 31.269 1.00 90.38 799 GLN A N 1
ATOM 6175 C CA . GLN A 1 799 ? -10.414 15.841 31.538 1.00 90.38 799 GLN A CA 1
ATOM 6176 C C . GLN A 1 799 ? -11.748 16.053 30.795 1.00 90.38 799 GLN A C 1
ATOM 6178 O O . GLN A 1 799 ? -12.777 16.265 31.433 1.00 90.38 799 GLN A O 1
ATOM 6183 N N . LYS A 1 800 ? -11.769 15.839 29.468 1.00 86.75 800 LYS A N 1
ATOM 6184 C CA . LYS A 1 800 ? -12.994 15.917 28.645 1.00 86.75 800 LYS A CA 1
ATOM 6185 C C . LYS A 1 800 ? -14.090 14.947 29.093 1.00 86.75 800 LYS A C 1
ATOM 6187 O O . LYS A 1 800 ? -15.270 15.277 29.004 1.00 86.75 800 LYS A O 1
ATOM 6192 N N . LEU A 1 801 ? -13.725 13.734 29.526 1.00 87.69 801 LEU A N 1
ATOM 6193 C CA . LEU A 1 801 ? -14.681 12.755 30.050 1.00 87.69 801 LEU A CA 1
ATOM 6194 C C . LEU A 1 801 ? -15.351 13.284 31.323 1.00 87.69 801 LEU A C 1
ATOM 6196 O O . LEU A 1 801 ? -16.571 13.201 31.430 1.00 87.69 801 LEU A O 1
ATOM 6200 N N . TYR A 1 802 ? -14.576 13.827 32.262 1.00 90.56 802 TYR A N 1
ATOM 6201 C CA . TYR A 1 802 ? -15.096 14.359 33.521 1.00 90.56 802 TYR A CA 1
ATOM 6202 C C . TYR A 1 802 ? -15.952 15.612 33.294 1.00 90.56 802 TYR A C 1
ATOM 6204 O O . TYR A 1 802 ? -17.071 15.678 33.797 1.00 90.56 802 TYR A O 1
ATOM 6212 N N . GLU A 1 803 ? -15.500 16.539 32.448 1.00 89.75 803 GLU A N 1
ATOM 6213 C CA . GLU A 1 803 ? -16.255 17.736 32.045 1.00 89.75 803 GLU A CA 1
ATOM 6214 C C . GLU A 1 803 ? -17.597 17.368 31.394 1.00 89.75 803 GLU A C 1
ATOM 6216 O O . GLU A 1 803 ? -18.647 17.880 31.778 1.00 89.75 803 GLU A O 1
ATOM 6221 N N . HIS A 1 804 ? -17.598 16.398 30.474 1.00 85.00 804 HIS A N 1
ATOM 6222 C CA . HIS A 1 804 ? -18.818 15.872 29.853 1.00 85.00 804 HIS A CA 1
ATOM 6223 C C . HIS A 1 804 ? -19.723 15.096 30.832 1.00 85.00 804 HIS A C 1
ATOM 6225 O O . HIS A 1 804 ? -20.925 14.979 30.599 1.00 85.00 804 HIS A O 1
ATOM 6231 N N . MET A 1 805 ? -19.170 14.569 31.928 1.00 84.69 805 MET A N 1
ATOM 6232 C CA . MET A 1 805 ? -19.921 13.958 33.032 1.00 84.69 805 MET A CA 1
ATOM 6233 C C . MET A 1 805 ? -20.399 14.984 34.079 1.00 84.69 805 MET A C 1
ATOM 6235 O O . MET A 1 805 ? -21.000 14.585 35.074 1.00 84.69 805 MET A O 1
ATOM 6239 N N . GLY A 1 806 ? -20.167 16.285 33.868 1.00 85.31 806 GLY A N 1
ATOM 6240 C CA . GLY A 1 806 ? -20.627 17.364 34.750 1.00 85.31 806 GLY A CA 1
ATOM 6241 C C . GLY A 1 806 ? -19.679 17.721 35.899 1.00 85.31 806 GLY A C 1
ATOM 6242 O O . GLY A 1 806 ? -20.055 18.517 36.758 1.00 85.31 806 GLY A O 1
ATOM 6243 N N . TYR A 1 807 ? -18.461 17.171 35.929 1.00 91.75 807 TYR A N 1
ATOM 6244 C CA . TYR A 1 807 ? -17.435 17.603 36.878 1.00 91.75 807 TYR A CA 1
ATOM 6245 C C . TYR A 1 807 ? -16.875 18.968 36.456 1.00 91.75 807 TYR A C 1
ATOM 6247 O O . TYR A 1 807 ? -16.489 19.162 35.303 1.00 91.75 807 TYR A O 1
ATOM 6255 N N . MET A 1 808 ? -16.749 19.895 37.401 1.00 91.38 808 MET A N 1
ATOM 6256 C CA . MET A 1 808 ? -16.107 21.195 37.195 1.00 91.38 808 MET A CA 1
ATOM 6257 C C . MET A 1 808 ? -14.674 21.168 37.730 1.00 91.38 808 MET A C 1
ATOM 6259 O O . MET A 1 808 ? -14.432 20.621 38.802 1.00 91.38 808 MET A O 1
ATOM 6263 N N . LYS A 1 809 ? -13.718 21.782 37.028 1.00 92.12 809 LYS A N 1
ATOM 6264 C CA . LYS A 1 809 ? -12.356 21.978 37.549 1.00 92.12 809 LYS A CA 1
ATOM 6265 C C . LYS A 1 809 ? -12.385 23.009 38.685 1.00 92.12 809 LYS A C 1
ATOM 6267 O O . LYS A 1 809 ? -12.813 24.138 38.460 1.00 92.12 809 LYS A O 1
ATOM 6272 N N . VAL A 1 810 ? -11.918 22.631 39.875 1.00 89.00 810 VAL A N 1
ATOM 6273 C CA . VAL A 1 810 ? -11.961 23.471 41.091 1.00 89.00 810 VAL A CA 1
ATOM 6274 C C . VAL A 1 810 ? -10.575 23.946 41.523 1.00 89.00 810 VAL A C 1
ATOM 6276 O O . VAL A 1 810 ? -10.431 25.096 41.932 1.00 89.00 810 VAL A O 1
ATOM 6279 N N . SER A 1 811 ? -9.542 23.108 41.396 1.00 84.69 811 SER A N 1
ATOM 6280 C CA . SER A 1 811 ? -8.167 23.485 41.749 1.00 84.69 811 SER A CA 1
ATOM 6281 C C . SER A 1 811 ? -7.142 22.997 40.721 1.00 84.69 811 SER A C 1
ATOM 6283 O O . SER A 1 811 ? -7.394 22.092 39.919 1.00 84.69 811 SER A O 1
ATOM 6285 N N . GLU A 1 812 ? -5.975 23.637 40.722 1.00 85.06 812 GLU A N 1
ATOM 6286 C CA . GLU A 1 812 ? -4.789 23.210 39.986 1.00 85.06 812 GLU A CA 1
ATOM 6287 C C . GLU A 1 812 ? -3.562 23.434 40.871 1.00 85.06 812 GLU A C 1
ATOM 6289 O O . GLU A 1 812 ? -3.362 24.524 41.406 1.00 85.06 812 GLU A O 1
ATOM 6294 N N . PHE A 1 813 ? -2.745 22.396 41.039 1.00 80.69 813 PHE A N 1
ATOM 6295 C CA . PHE A 1 813 ? -1.539 22.439 41.859 1.00 80.69 813 PHE A CA 1
ATOM 6296 C C . PHE A 1 813 ? -0.379 21.733 41.156 1.00 80.69 813 PHE A C 1
ATOM 6298 O O . PHE A 1 813 ? -0.554 20.722 40.476 1.00 80.69 813 PHE A O 1
ATOM 6305 N N . THR A 1 814 ? 0.839 22.253 41.319 1.00 67.69 814 THR A N 1
ATOM 6306 C CA . THR A 1 814 ? 2.039 21.518 40.895 1.00 67.69 814 THR A CA 1
ATOM 6307 C C . THR A 1 814 ? 2.238 20.313 41.807 1.00 67.69 814 THR A C 1
ATOM 6309 O O . THR A 1 814 ? 2.056 20.409 43.024 1.00 67.69 814 THR A O 1
ATOM 6312 N N . ALA A 1 815 ? 2.629 19.170 41.238 1.00 62.84 815 ALA A N 1
ATOM 6313 C CA . ALA A 1 815 ? 3.061 18.045 42.063 1.00 62.84 815 ALA A CA 1
ATOM 6314 C C . ALA A 1 815 ? 4.272 18.475 42.928 1.00 62.84 815 ALA A C 1
ATOM 6316 O O . ALA A 1 815 ? 5.068 19.319 42.499 1.00 62.84 815 ALA A O 1
ATOM 6317 N N . PRO A 1 816 ? 4.419 17.952 44.162 1.00 55.56 816 PRO A N 1
ATOM 6318 C CA . PRO A 1 816 ? 5.373 18.497 45.130 1.00 55.56 816 PRO A CA 1
ATOM 6319 C C . PRO A 1 816 ? 6.840 18.378 44.687 1.00 55.56 816 PRO A C 1
ATOM 6321 O O . PRO A 1 816 ? 7.643 19.242 45.061 1.00 55.56 816 PRO A O 1
ATOM 6324 N N . ASP A 1 817 ? 7.159 17.371 43.864 1.00 65.38 817 ASP A N 1
ATOM 6325 C CA . ASP A 1 817 ? 8.488 17.108 43.306 1.00 65.38 817 ASP A CA 1
ATOM 6326 C C . ASP A 1 817 ? 9.096 18.323 42.587 1.00 65.38 817 ASP A C 1
ATOM 6328 O O . ASP A 1 817 ? 8.489 18.949 41.716 1.00 65.38 817 ASP A O 1
ATOM 6332 N N . VAL A 1 818 ? 10.370 18.594 42.884 1.00 58.03 818 VAL A N 1
ATOM 6333 C CA . VAL A 1 818 ? 11.158 19.664 42.243 1.00 58.03 818 VAL A CA 1
ATOM 6334 C C . VAL A 1 818 ? 11.227 19.470 40.722 1.00 58.03 818 VAL A C 1
ATOM 6336 O O . VAL A 1 818 ? 11.128 20.436 39.968 1.00 58.03 818 VAL A O 1
ATOM 6339 N N . ILE A 1 819 ? 11.317 18.215 40.265 1.00 60.03 819 ILE A N 1
ATOM 6340 C CA . ILE A 1 819 ? 11.321 17.863 38.838 1.00 60.03 819 ILE A CA 1
ATOM 6341 C C . ILE A 1 819 ? 9.983 18.235 38.185 1.00 60.03 819 ILE A C 1
ATOM 6343 O O . ILE A 1 819 ? 9.989 18.837 37.115 1.00 60.03 819 ILE A O 1
ATOM 6347 N N . ALA A 1 820 ? 8.848 17.942 38.831 1.00 64.00 820 ALA A N 1
ATOM 6348 C CA . ALA A 1 820 ? 7.519 18.245 38.294 1.00 64.00 820 ALA A CA 1
ATOM 6349 C C . ALA A 1 820 ? 7.290 19.757 38.131 1.00 64.00 820 ALA A C 1
ATOM 6351 O O . ALA A 1 820 ? 6.728 20.191 37.126 1.00 64.00 820 ALA A O 1
ATOM 6352 N N . LYS A 1 821 ? 7.800 20.563 39.071 1.00 64.56 821 LYS A N 1
ATOM 6353 C CA . LYS A 1 821 ? 7.804 22.032 38.976 1.00 64.56 821 LYS A CA 1
ATOM 6354 C C . LYS A 1 821 ? 8.667 22.535 37.816 1.00 64.56 821 LYS A C 1
ATOM 6356 O O . LYS A 1 821 ? 8.228 23.416 37.085 1.00 64.56 821 LYS A O 1
ATOM 6361 N N . LEU A 1 822 ? 9.846 21.945 37.597 1.00 58.59 822 LEU A N 1
ATOM 6362 C CA . LEU A 1 822 ? 10.754 22.326 36.504 1.00 58.59 822 LEU A CA 1
ATOM 6363 C C . LEU A 1 822 ? 10.161 22.066 35.104 1.00 58.59 822 LEU A C 1
ATOM 6365 O O . LEU A 1 822 ? 10.436 22.822 34.176 1.00 58.59 822 LEU A O 1
ATOM 6369 N N . ILE A 1 823 ? 9.337 21.022 34.953 1.00 65.75 823 ILE A N 1
ATOM 6370 C CA . ILE A 1 823 ? 8.661 20.675 33.687 1.00 65.75 823 ILE A CA 1
ATOM 6371 C C . ILE A 1 823 ? 7.218 21.206 33.581 1.00 65.75 823 ILE A C 1
ATOM 6373 O O . ILE A 1 823 ? 6.529 20.879 32.617 1.00 65.75 823 ILE A O 1
ATOM 6377 N N . ASN A 1 824 ? 6.763 21.997 34.560 1.00 70.38 824 ASN A N 1
ATOM 6378 C CA . ASN A 1 824 ? 5.398 22.526 34.681 1.00 70.38 824 ASN A CA 1
ATOM 6379 C C . ASN A 1 824 ? 4.280 21.455 34.620 1.00 70.38 824 ASN A C 1
ATOM 6381 O O . ASN A 1 824 ? 3.245 21.643 33.982 1.00 70.38 824 ASN A O 1
ATOM 6385 N N . TYR A 1 825 ? 4.488 20.310 35.281 1.00 77.19 825 TYR A N 1
ATOM 6386 C CA . TYR A 1 825 ? 3.507 19.222 35.342 1.00 77.19 825 TYR A CA 1
ATOM 6387 C C . TYR A 1 825 ? 2.528 19.442 36.502 1.00 77.19 825 TYR A C 1
ATOM 6389 O O . TYR A 1 825 ? 2.866 19.248 37.677 1.00 77.19 825 TYR A O 1
ATOM 6397 N N . THR A 1 826 ? 1.306 19.849 36.169 1.00 82.06 826 THR A N 1
ATOM 6398 C CA . THR A 1 826 ? 0.240 20.131 37.135 1.00 82.06 826 THR A CA 1
ATOM 6399 C C . THR A 1 826 ? -0.763 18.984 37.272 1.00 82.06 826 THR A C 1
ATOM 6401 O O . THR A 1 826 ? -1.044 18.224 36.338 1.00 82.06 826 THR A O 1
ATOM 6404 N N . MET A 1 827 ? -1.307 18.871 38.483 1.00 85.19 827 MET A N 1
ATOM 6405 C CA . MET A 1 827 ? -2.465 18.058 38.827 1.00 85.19 827 MET A CA 1
ATOM 6406 C C . MET A 1 827 ? -3.690 18.965 38.935 1.00 85.19 827 MET A C 1
ATOM 6408 O O . MET A 1 827 ? -3.627 20.057 39.500 1.00 85.19 827 MET A O 1
ATOM 6412 N N . LEU A 1 828 ? -4.800 18.498 38.380 1.00 90.25 828 LEU A N 1
ATOM 6413 C CA . LEU A 1 828 ? -6.088 19.170 38.323 1.00 90.25 828 LEU A CA 1
ATOM 6414 C C . LEU A 1 828 ? -7.064 18.449 39.257 1.00 90.25 828 LEU A C 1
ATOM 6416 O O . LEU A 1 828 ? -7.099 17.216 39.290 1.00 90.25 828 LEU A O 1
ATOM 6420 N N . GLU A 1 829 ? -7.867 19.206 39.993 1.00 91.81 829 GLU A N 1
ATOM 6421 C CA . GLU A 1 829 ? -8.937 18.696 40.853 1.00 91.81 829 GLU A CA 1
ATOM 6422 C C . GLU A 1 829 ? -10.303 18.996 40.236 1.00 91.81 829 GLU A C 1
ATOM 6424 O O . GLU A 1 829 ? -10.565 20.130 39.827 1.00 91.81 829 GLU A O 1
ATOM 6429 N N . TYR A 1 830 ? -11.171 17.987 40.190 1.00 92.75 830 TYR A N 1
ATOM 6430 C CA . TYR A 1 830 ? -12.488 18.057 39.560 1.00 92.75 830 TYR A CA 1
ATOM 6431 C C . TYR A 1 830 ? -13.603 17.705 40.559 1.00 92.75 830 TYR A C 1
ATOM 6433 O O . TYR A 1 830 ? -13.634 16.593 41.081 1.00 92.75 830 TYR A O 1
ATOM 6441 N N . GLN A 1 831 ? -14.474 18.687 40.827 1.00 92.81 831 GLN A N 1
ATOM 6442 C CA . GLN A 1 831 ? -15.696 18.687 41.653 1.00 92.81 831 GLN A CA 1
ATOM 6443 C C . GLN A 1 831 ? -16.977 18.239 40.899 1.00 92.81 831 GLN A C 1
ATOM 6445 O O . GLN A 1 831 ? -17.413 18.990 40.026 1.00 92.81 831 GLN A O 1
ATOM 6450 N N . LEU A 1 832 ? -17.636 17.112 41.211 1.00 92.31 832 LEU A N 1
ATOM 6451 C CA . LEU A 1 832 ? -19.031 16.833 40.796 1.00 92.31 832 LEU A CA 1
ATOM 6452 C C . LEU A 1 832 ? -19.978 17.010 41.988 1.00 92.31 832 LEU A C 1
ATOM 6454 O O . LEU A 1 832 ? -19.935 16.219 42.926 1.00 92.31 832 LEU A O 1
ATOM 6458 N N . ILE A 1 833 ? -20.869 18.002 41.931 1.00 89.69 833 ILE A N 1
ATOM 6459 C CA . ILE A 1 833 ? -21.871 18.260 42.980 1.00 89.69 833 ILE A CA 1
ATOM 6460 C C . ILE A 1 833 ? -23.159 17.488 42.670 1.00 89.69 833 ILE A C 1
ATOM 6462 O O . ILE A 1 833 ? -23.785 17.700 41.628 1.00 89.69 833 ILE A O 1
ATOM 6466 N N . LEU A 1 834 ? -23.591 16.632 43.596 1.00 84.94 834 LEU A N 1
ATOM 6467 C CA . LEU A 1 834 ? -24.806 15.833 43.463 1.00 84.94 834 LEU A CA 1
ATOM 6468 C C . LEU A 1 834 ? -26.006 16.594 44.036 1.00 84.94 834 LEU A C 1
ATOM 6470 O O . LEU A 1 834 ? -26.161 16.763 45.245 1.00 84.94 834 LEU A O 1
ATOM 6474 N N . LYS A 1 835 ? -26.893 17.059 43.149 1.00 65.12 835 LYS A N 1
ATOM 6475 C CA . LYS A 1 835 ? -28.147 17.716 43.541 1.00 65.12 835 LYS A CA 1
ATOM 6476 C C . LYS A 1 835 ? -29.145 16.696 44.093 1.00 65.12 835 LYS A C 1
ATOM 6478 O O . LYS A 1 835 ? -29.978 16.178 43.348 1.00 65.12 835 LYS A O 1
ATOM 6483 N N . LEU A 1 836 ? -29.096 16.473 45.406 1.00 52.88 836 LEU A N 1
ATOM 6484 C CA . LEU A 1 836 ? -30.172 15.835 46.167 1.00 52.88 836 LEU A CA 1
ATOM 6485 C C . LEU A 1 836 ? -31.523 16.467 45.792 1.00 52.88 836 LEU A C 1
ATOM 6487 O O . LEU A 1 836 ? -31.764 17.644 46.073 1.00 52.88 836 LEU A O 1
ATOM 6491 N N . HIS A 1 837 ? -32.415 15.683 45.181 1.00 38.75 837 HIS A N 1
ATOM 6492 C CA . HIS A 1 837 ? -33.822 16.059 45.073 1.00 38.75 837 HIS A CA 1
ATOM 6493 C C . HIS A 1 837 ? -34.436 16.013 46.474 1.00 38.75 837 HIS A C 1
ATOM 6495 O O . HIS A 1 837 ? -34.739 14.947 47.006 1.00 38.75 837 HIS A O 1
ATOM 6501 N N . ARG A 1 838 ? -34.601 17.189 47.086 1.00 33.69 838 ARG A N 1
ATOM 6502 C CA . ARG A 1 838 ? -35.497 17.366 48.230 1.00 33.69 838 ARG A CA 1
ATOM 6503 C C . ARG A 1 838 ? -36.935 17.392 47.709 1.00 33.69 838 ARG A C 1
ATOM 6505 O O . ARG A 1 838 ? -37.403 18.467 47.354 1.00 33.69 838 ARG A O 1
ATOM 6512 N N . ASN A 1 839 ? -37.552 16.207 47.710 1.00 32.34 839 ASN A N 1
ATOM 6513 C CA . ASN A 1 839 ? -38.981 15.906 47.532 1.00 32.34 839 ASN A CA 1
ATOM 6514 C C . ASN A 1 839 ? -39.730 16.778 46.509 1.00 32.34 839 ASN A C 1
ATOM 6516 O O . ASN A 1 839 ? -40.385 17.751 46.945 1.00 32.34 839 ASN A O 1
#

InterPro domains:
  IPR000182 GNAT domain [PF00583] (511-597)
  IPR000182 GNAT domain [PF00583] (714-807)
  IPR000182 GNAT domain [PS51186] (475-617)
  IPR000182 GNAT domain [PS51186] (686-828)
  IPR003689 Zinc/iron permease [PF02535] (107-398)
  IPR016181 Acyl-CoA N-acyltransferase [SSF55729] (496-619)
  IPR016181 Acyl-CoA N-acyltransferase [SSF55729] (704-814)
  IPR050799 Zinc Iron Protein (ZIP) Transporter [PTHR12191] (48-459)

Foldseek 3Di:
DDDDPLSVLCVVQNDPQKHFLVSVLVVLVVLQVPDDPPDDLVPAPCQPDEDDDSLRLCVVLVNNPPRIAHSVRCVVSVVVSVVLRVGDHYDDDDDPPDDDPLDDDVVLVVVLVVLLVLLLVLLVVLVVCVVVVPDLCVLVVLLVLLVQLLVLLLCCLPVPLLCLLQDDDVVDPCNVVLLVLLLVLLVVLVVVLVVLVVVLVVVVVVDDDDDDDDDDDDDDDDDDDDDPDDDDDDDPDDDDDDDDDDDDDDDDDDDDDDDDDDDDPDDPDDDPLVPDDDPVLQDSVLVSLLVSLLVVLLLLLLCLQLQ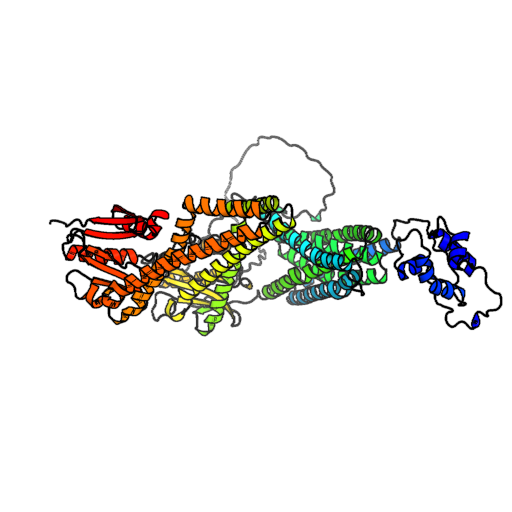VLVHPVSNVVSSVSSSSNSSSVSSVSLVVSVVSPDDNSRSSVSSSVSSVSSPVSNVVNNSCSSPDPSSSSSSSSSSNSVNCSPPPSVVVSVLSVLVSVLPFDWDKDFDDPVCLVQLLVQLLVQLVVCLVVVLVVVCPDVVVVVVLVVQLVVQCVVPVDNVSSVVRSVVSSVVSSVVSVVVSVVVSVVVCPPCSVCVCVRAVDVPFPKTKMFTDDPNHTFWIKIKHCDPVDVQEIEIDSTGGHPSCPPSCVSVVRVVVVVVSCVVVVRDHYDYDDWPSPVVVVVSCVVNPDDDDDDAADPDVVRGTHHDADAFPKDKDFDDPVQQVLLLVQLLVQLLVLLVLLLVLLCPDPVNVVVLVVLLVVCCVVPVDNVVSVVVSVVVSVVSSVVSNVVSVVVSVVCCVPDSVPVCVRAPPDPLWTKMFIDGPRHGFWIKIWDQDPVDSLEIEIDSTGGHPVCPPNCVSVVNVVVSQVSCVVVNRQWYKYKDKPSVVVVVVSLVVSVWDWDDKDQDPDPVSVVSVIIMIMTTDGDDPPPD

Secondary structure (DSSP, 8-state):
-PPPHHHHHHHHH-BTTEEEHHHHHHHHHHHHTS--S---GGG-TTTT-PPPPHHHHHHHTT-TT-SEEEHHHHHHHHHHHHHHHHSTT---PPP-------S--HHHHHHHHHHHHHHHHHHHHHHHHHHHHTSTTHHHHHHHHHHHHHHHHHHHIIIIIHHHHH-S-TT-TTHHHHHHHHHHHHHHHHHHHHHHHHHHHHHHHHS----PPPPPPP-------S---------------------------------------------GGG-SS-GGGS-HHHHHHHHHHHHHHHHHHHHHHHHHHH-HHHHHHHHHHHHHHHHHHHHHHHHHHHHHT--HHHHHHHHHHHHTHHHHHHHHHHHHHTTS-HHHHHHHHHHHHHHIIIIIIHHHHHHHHHHHTTT-PPEEEE--GGGHHHHHHHHHHHHHTTHHHHHHHHHTSHHHHHHHHHHHHHHHHHH--HHHHHHHHHHHHHHHHHHHHHHHHHHHHHHHHHTSSSHHHHH--TT-S-EEEEEEETTEEEEEEEEEE-SSSBTBEEEEEEEE-GGGTTSSHHHHHHHHHHHHHHHTT---EE----TT-HHHHHHHHTTT---------SSSS--SS-------EEEEE--GGGHHHHHHHHHHHHHTTHHHHHHHHHTSHHHHHHHHHHHHHHHHHHS-SHHHHHHHHHHHHHHHHHHHHHHHHHHHHHIIIIITSHIIIIISSTT-EEEEEEETTEEEEEEEEEE-SS-TTEEEEEEEEE-GGG-SSSHHHHHHHHHHHHHHHTT-SEEEEEEETT-HHHHHHHHHTTPEEEEEEE-SSHHHHHTT-EEEEEEEE------

Organism: Labeo rohita (NCBI:txid84645)

pLDDT: mean 73.67, std 19.86, range [19.97, 97.25]